Protein AF-0000000080754589 (afdb_homodimer)

Radius of gyration: 32.77 Å; Cα contacts (8 Å, |Δi|>4): 1888; chains: 2; bounding box: 73×110×69 Å

pLDDT: mean 90.34, std 12.97, range [34.0, 98.75]

Structure (mmCIF, N/CA/C/O backbone):
data_AF-0000000080754589-model_v1
#
loop_
_entity.id
_entity.type
_entity.pdbx_description
1 polymer 'PvdJ/PvdD/PvdP-like protein'
#
loop_
_atom_site.group_PDB
_atom_site.id
_atom_site.type_symbol
_atom_site.label_atom_id
_atom_site.label_alt_id
_atom_site.label_comp_id
_atom_site.label_asym_id
_atom_site.label_entity_id
_atom_site.label_seq_id
_atom_site.pdbx_PDB_ins_code
_atom_site.Cartn_x
_atom_site.Cartn_y
_atom_site.Cartn_z
_atom_site.occupancy
_atom_site.B_iso_or_equiv
_atom_site.auth_seq_id
_atom_site.auth_comp_id
_atom_site.auth_asym_id
_atom_site.auth_atom_id
_atom_site.pdbx_PDB_model_num
ATOM 1 N N . MET A 1 1 ? 16.547 -5.188 7.816 1 76.12 1 MET A N 1
ATOM 2 C CA . MET A 1 1 ? 15.188 -4.695 7.645 1 76.12 1 MET A CA 1
ATOM 3 C C . MET A 1 1 ? 15.188 -3.197 7.355 1 76.12 1 MET A C 1
ATOM 5 O O . MET A 1 1 ? 14.875 -2.781 6.234 1 76.12 1 MET A O 1
ATOM 9 N N . LEU A 1 2 ? 15.883 -2.344 8.211 1 80.56 2 LEU A N 1
ATOM 10 C CA . LEU A 1 2 ? 15.859 -0.906 7.969 1 80.56 2 LEU A CA 1
ATOM 11 C C . LEU A 1 2 ? 16.812 -0.53 6.836 1 80.56 2 LEU A C 1
ATOM 13 O O . LEU A 1 2 ? 16.5 0.333 6.016 1 80.56 2 LEU A O 1
ATOM 17 N N . GLN A 1 3 ? 17.906 -1.221 6.75 1 84.06 3 GLN A N 1
ATOM 18 C CA . GLN A 1 3 ? 18.891 -0.926 5.719 1 84.06 3 GLN A CA 1
ATOM 19 C C . GLN A 1 3 ? 18.312 -1.148 4.324 1 84.06 3 GLN A C 1
ATOM 21 O O . GLN A 1 3 ? 18.578 -0.37 3.406 1 84.06 3 GLN A O 1
ATOM 26 N N . ASP A 1 4 ? 17.562 -2.141 4.195 1 87.62 4 ASP A N 1
ATOM 27 C CA . ASP A 1 4 ? 16.922 -2.43 2.912 1 87.62 4 ASP A CA 1
ATOM 28 C C . ASP A 1 4 ? 15.891 -1.361 2.557 1 87.62 4 ASP A C 1
ATOM 30 O O . ASP A 1 4 ? 15.812 -0.923 1.408 1 87.62 4 ASP A O 1
ATOM 34 N N . ALA A 1 5 ? 15.203 -1.022 3.6 1 88.06 5 ALA A N 1
ATOM 35 C CA . ALA A 1 5 ? 14.18 0 3.395 1 88.06 5 ALA A CA 1
ATOM 36 C C . ALA A 1 5 ? 14.805 1.332 2.996 1 88.06 5 ALA A C 1
ATOM 38 O O . ALA A 1 5 ? 14.289 2.037 2.127 1 88.06 5 ALA A O 1
ATOM 39 N N . LEU A 1 6 ? 15.883 1.66 3.586 1 88.38 6 LEU A N 1
ATOM 40 C CA . LEU A 1 6 ? 16.547 2.924 3.279 1 88.38 6 LEU A CA 1
ATOM 41 C C . LEU A 1 6 ? 17.188 2.881 1.895 1 88.38 6 LEU A C 1
ATOM 43 O O . LEU A 1 6 ? 17.203 3.887 1.182 1 88.38 6 LEU A O 1
ATOM 47 N N . LEU A 1 7 ? 17.75 1.739 1.562 1 89.75 7 LEU A N 1
ATOM 48 C CA . LEU A 1 7 ? 18.25 1.581 0.203 1 89.75 7 LEU A CA 1
ATOM 49 C C . LEU A 1 7 ? 17.125 1.758 -0.816 1 89.75 7 LEU A C 1
ATOM 51 O O . LEU A 1 7 ? 17.312 2.43 -1.834 1 89.75 7 LEU A O 1
ATOM 55 N N . ALA A 1 8 ? 15.992 1.146 -0.504 1 92.75 8 ALA A N 1
ATOM 56 C CA . ALA A 1 8 ? 14.82 1.311 -1.359 1 92.75 8 ALA A CA 1
ATOM 57 C C . ALA A 1 8 ? 14.461 2.785 -1.523 1 92.75 8 ALA A C 1
ATOM 59 O O . ALA A 1 8 ? 14.219 3.25 -2.639 1 92.75 8 ALA A O 1
ATOM 60 N N . ASN A 1 9 ? 14.477 3.479 -0.405 1 92.62 9 ASN A N 1
ATOM 61 C CA . ASN A 1 9 ? 14.172 4.906 -0.407 1 92.62 9 ASN A CA 1
ATOM 62 C C . ASN A 1 9 ? 15.117 5.68 -1.319 1 92.62 9 ASN A C 1
ATOM 64 O O . ASN A 1 9 ? 14.719 6.66 -1.948 1 92.62 9 ASN A O 1
ATOM 68 N N . ARG A 1 10 ? 16.312 5.23 -1.487 1 92.25 10 ARG A N 1
ATOM 69 C CA . ARG A 1 10 ? 17.312 5.922 -2.293 1 92.25 10 ARG A CA 1
ATOM 70 C C . ARG A 1 10 ? 17.156 5.566 -3.77 1 92.25 10 ARG A C 1
ATOM 72 O O . ARG A 1 10 ? 17.594 6.328 -4.641 1 92.25 10 ARG A O 1
ATOM 79 N N . LEU A 1 11 ? 16.609 4.434 -4.066 1 95.25 11 LEU A N 1
ATOM 80 C CA . LEU A 1 11 ? 16.594 3.926 -5.434 1 95.25 11 LEU A CA 1
ATOM 81 C C . LEU A 1 11 ? 15.297 4.305 -6.145 1 95.25 11 LEU A C 1
ATOM 83 O O . LEU A 1 11 ? 15.289 4.508 -7.363 1 95.25 11 LEU A O 1
ATOM 87 N N . VAL A 1 12 ? 14.188 4.406 -5.418 1 97.12 12 VAL A N 1
ATOM 88 C CA . VAL A 1 12 ? 12.883 4.695 -6.016 1 97.12 12 VAL A CA 1
ATOM 89 C C . VAL A 1 12 ? 12.93 6.039 -6.738 1 97.12 12 VAL A C 1
ATOM 91 O O . VAL A 1 12 ? 13.406 7.031 -6.184 1 97.12 12 VAL A O 1
ATOM 94 N N . GLY A 1 13 ? 12.453 6.039 -8.008 1 97.5 13 GLY A N 1
ATOM 95 C CA . GLY A 1 13 ? 12.422 7.309 -8.719 1 97.5 13 GLY A CA 1
ATOM 96 C C . GLY A 1 13 ? 12.461 7.156 -10.227 1 97.5 13 GLY A C 1
ATOM 97 O O . GLY A 1 13 ? 12.312 6.047 -10.742 1 97.5 13 GLY A O 1
ATOM 98 N N . VAL A 1 14 ? 12.5 8.258 -10.883 1 98.44 14 VAL A N 1
ATOM 99 C CA . VAL A 1 14 ? 12.641 8.367 -12.336 1 98.44 14 VAL A CA 1
ATOM 100 C C . VAL A 1 14 ? 14.086 8.695 -12.688 1 98.44 14 VAL A C 1
ATOM 102 O O . VAL A 1 14 ? 14.641 9.695 -12.219 1 98.44 14 VAL A O 1
ATOM 105 N N . TRP A 1 15 ? 14.734 7.863 -13.461 1 98.12 15 TRP A N 1
ATOM 106 C CA . TRP A 1 15 ? 16.125 8.023 -13.852 1 98.12 15 TRP A CA 1
ATOM 107 C C . TRP A 1 15 ? 16.25 8.258 -15.359 1 98.12 15 TRP A C 1
ATOM 109 O O . TRP A 1 15 ? 15.789 7.445 -16.156 1 98.12 15 TRP A O 1
ATOM 119 N N . ASP A 1 16 ? 16.844 9.398 -15.773 1 98.44 16 ASP A N 1
ATOM 120 C CA . ASP A 1 16 ? 17.141 9.633 -17.188 1 98.44 16 ASP A CA 1
ATOM 121 C C . ASP A 1 16 ? 18.312 8.766 -17.656 1 98.44 16 ASP A C 1
ATOM 123 O O . ASP A 1 16 ? 19.438 8.93 -17.188 1 98.44 16 ASP A O 1
ATOM 127 N N . MET A 1 17 ? 18.047 7.871 -18.5 1 97.88 17 MET A N 1
ATOM 128 C CA . MET A 1 17 ? 19.047 6.891 -18.906 1 97.88 17 MET A CA 1
ATOM 129 C C . MET A 1 17 ? 19.625 7.25 -20.266 1 97.88 17 MET A C 1
ATOM 131 O O . MET A 1 17 ? 18.891 7.512 -21.219 1 97.88 17 MET A O 1
ATOM 135 N N . ARG A 1 18 ? 20.922 7.266 -20.359 1 97.69 18 ARG A N 1
ATOM 136 C CA . ARG A 1 18 ? 21.672 7.496 -21.594 1 97.69 18 ARG A CA 1
ATOM 137 C C . ARG A 1 18 ? 22.672 6.371 -21.859 1 97.69 18 ARG A C 1
ATOM 139 O O . ARG A 1 18 ? 23.375 5.934 -20.938 1 97.69 18 ARG A O 1
ATOM 146 N N . PHE A 1 19 ? 22.75 6 -23.078 1 97.38 19 PHE A N 1
ATOM 147 C CA . PHE A 1 19 ? 23.703 4.957 -23.438 1 97.38 19 PHE A CA 1
ATOM 148 C C . PHE A 1 19 ? 25.016 5.562 -23.906 1 97.38 19 PHE A C 1
ATOM 150 O O . PHE A 1 19 ? 25.031 6.547 -24.641 1 97.38 19 PHE A O 1
ATOM 157 N N . ILE A 1 20 ? 26.047 5.016 -23.422 1 97 20 ILE A N 1
ATOM 158 C CA . ILE A 1 20 ? 27.391 5.496 -23.703 1 97 20 ILE A CA 1
ATOM 159 C C . ILE A 1 20 ? 27.953 4.754 -24.922 1 97 20 ILE A C 1
ATOM 161 O O . ILE A 1 20 ? 28.609 5.355 -25.781 1 97 20 ILE A O 1
ATOM 165 N N . ALA A 1 21 ? 27.734 3.488 -24.938 1 96 21 ALA A N 1
ATOM 166 C CA . ALA A 1 21 ? 28.266 2.664 -26.016 1 96 21 ALA A CA 1
ATOM 167 C C . ALA A 1 21 ? 27.422 1.412 -26.219 1 96 21 ALA A C 1
ATOM 169 O O . ALA A 1 21 ? 26.766 0.937 -25.297 1 96 21 ALA A O 1
ATOM 170 N N . GLY A 1 22 ? 27.328 0.917 -27.484 1 95.31 22 GLY A N 1
ATOM 171 C CA . GLY A 1 22 ? 26.797 -0.403 -27.797 1 95.31 22 GLY A CA 1
ATOM 172 C C . GLY A 1 22 ? 25.297 -0.413 -28 1 95.31 22 GLY A C 1
ATOM 173 O O . GLY A 1 22 ? 24.703 -1.461 -28.281 1 95.31 22 GLY A O 1
ATOM 174 N N . ARG A 1 23 ? 24.641 0.65 -27.922 1 94.88 23 ARG A N 1
ATOM 175 C CA . ARG A 1 23 ? 23.188 0.719 -28 1 94.88 23 ARG A CA 1
ATOM 176 C C . ARG A 1 23 ? 22.688 0.16 -29.328 1 94.88 23 ARG A C 1
ATOM 178 O O . ARG A 1 23 ? 21.609 -0.441 -29.391 1 94.88 23 ARG A O 1
ATOM 185 N N . GLN A 1 24 ? 23.375 0.349 -30.359 1 94.25 24 GLN A N 1
ATOM 186 C CA . GLN A 1 24 ? 22.969 -0.02 -31.719 1 94.25 24 GLN A CA 1
ATOM 187 C C . GLN A 1 24 ? 22.812 -1.531 -31.859 1 94.25 24 GLN A C 1
ATOM 189 O O . GLN A 1 24 ? 22.094 -2.01 -32.719 1 94.25 24 GLN A O 1
ATOM 194 N N . ASP A 1 25 ? 23.438 -2.256 -30.984 1 94.25 25 ASP A N 1
ATOM 195 C CA . ASP A 1 25 ? 23.391 -3.713 -31.062 1 94.25 25 ASP A CA 1
ATOM 196 C C . ASP A 1 25 ? 22.141 -4.258 -30.406 1 94.25 25 ASP A C 1
ATOM 198 O O . ASP A 1 25 ? 21.875 -5.465 -30.438 1 94.25 25 ASP A O 1
ATOM 202 N N . PHE A 1 26 ? 21.312 -3.424 -29.797 1 94.88 26 PHE A N 1
ATOM 203 C CA . PHE A 1 26 ? 20.141 -3.867 -29.047 1 94.88 26 PHE A CA 1
ATOM 204 C C . PHE A 1 26 ? 18.875 -3.188 -29.547 1 94.88 26 PHE A C 1
ATOM 206 O O . PHE A 1 26 ? 18.312 -2.34 -28.859 1 94.88 26 PHE A O 1
ATOM 213 N N . PRO A 1 27 ? 18.328 -3.67 -30.641 1 92 27 PRO A N 1
ATOM 214 C CA . PRO A 1 27 ? 17.109 -3.076 -31.203 1 92 27 PRO A CA 1
ATOM 215 C C . PRO A 1 27 ? 15.898 -3.264 -30.297 1 92 27 PRO A C 1
ATOM 217 O O . PRO A 1 27 ? 14.883 -2.588 -30.484 1 92 27 PRO A O 1
ATOM 220 N N . GLU A 1 28 ? 15.969 -4.195 -29.297 1 91.56 28 GLU A N 1
ATOM 221 C CA . GLU A 1 28 ? 14.852 -4.445 -28.391 1 91.56 28 GLU A CA 1
ATOM 222 C C . GLU A 1 28 ? 14.695 -3.303 -27.391 1 91.56 28 GLU A C 1
ATOM 224 O O . GLU A 1 28 ? 13.656 -3.188 -26.734 1 91.56 28 GLU A O 1
ATOM 229 N N . ILE A 1 29 ? 15.758 -2.488 -27.203 1 95.06 29 ILE A N 1
ATOM 230 C CA . ILE A 1 29 ? 15.648 -1.324 -26.328 1 95.06 29 ILE A CA 1
ATOM 231 C C . ILE A 1 29 ? 14.797 -0.251 -27 1 95.06 29 ILE A C 1
ATOM 233 O O . ILE A 1 29 ? 15.055 0.118 -28.156 1 95.06 29 ILE A O 1
ATOM 237 N N . PRO A 1 30 ? 13.828 0.226 -26.297 1 95.19 30 PRO A N 1
ATOM 238 C CA . PRO A 1 30 ? 12.93 1.213 -26.906 1 95.19 30 PRO A CA 1
ATOM 239 C C . PRO A 1 30 ? 13.672 2.439 -27.438 1 95.19 30 PRO A C 1
ATOM 241 O O . PRO A 1 30 ? 14.75 2.771 -26.953 1 95.19 30 PRO A O 1
ATOM 244 N N . ALA A 1 31 ? 13.062 3.117 -28.359 1 93.5 31 ALA A N 1
ATOM 245 C CA . ALA A 1 31 ? 13.625 4.328 -28.953 1 93.5 31 ALA A CA 1
ATOM 246 C C . ALA A 1 31 ? 13.242 5.562 -28.141 1 93.5 31 ALA A C 1
ATOM 248 O O . ALA A 1 31 ? 12.375 5.488 -27.266 1 93.5 31 ALA A O 1
ATOM 249 N N . GLY A 1 32 ? 14.031 6.633 -28.359 1 94 32 GLY A N 1
ATOM 250 C CA . GLY A 1 32 ? 13.695 7.906 -27.75 1 94 32 GLY A CA 1
ATOM 251 C C . GLY A 1 32 ? 14.516 8.211 -26.516 1 94 32 GLY A C 1
ATOM 252 O O . GLY A 1 32 ? 15.516 7.531 -26.234 1 94 32 GLY A O 1
ATOM 253 N N . GLU A 1 33 ? 14.18 9.312 -25.844 1 96.31 33 GLU A N 1
ATOM 254 C CA . GLU A 1 33 ? 14.797 9.664 -24.562 1 96.31 33 GLU A CA 1
ATOM 255 C C . GLU A 1 33 ? 14.266 8.773 -23.438 1 96.31 33 GLU A C 1
ATOM 257 O O . GLU A 1 33 ? 13.141 8.961 -22.984 1 96.31 33 GLU A O 1
ATOM 262 N N . LEU A 1 34 ? 15.125 7.902 -23 1 97.94 34 LEU A N 1
ATOM 263 C CA . LEU A 1 34 ? 14.664 6.812 -22.156 1 97.94 34 LEU A CA 1
ATOM 264 C C . LEU A 1 34 ? 14.742 7.203 -20.672 1 97.94 34 LEU A C 1
ATOM 266 O O . LEU A 1 34 ? 15.664 7.906 -20.266 1 97.94 34 LEU A O 1
ATOM 270 N N . GLN A 1 35 ? 13.766 6.75 -19.984 1 98.56 35 GLN A N 1
ATOM 271 C CA . GLN A 1 35 ? 13.742 6.848 -18.531 1 98.56 35 GLN A CA 1
ATOM 272 C C . GLN A 1 35 ? 13.617 5.469 -17.891 1 98.56 35 GLN A C 1
ATOM 274 O O . GLN A 1 35 ? 12.836 4.633 -18.344 1 98.56 35 GLN A O 1
ATOM 279 N N . LEU A 1 36 ? 14.5 5.223 -16.969 1 98.44 36 LEU A N 1
ATOM 280 C CA . LEU A 1 36 ? 14.398 4.055 -16.094 1 98.44 36 LEU A CA 1
ATOM 281 C C . LEU A 1 36 ? 13.578 4.375 -14.844 1 98.44 36 LEU A C 1
ATOM 283 O O . LEU A 1 36 ? 13.977 5.207 -14.031 1 98.44 36 LEU A O 1
ATOM 287 N N . LEU A 1 37 ? 12.414 3.787 -14.75 1 98.69 37 LEU A N 1
ATOM 288 C CA . LEU A 1 37 ? 11.523 3.947 -13.602 1 98.69 37 LEU A CA 1
ATOM 289 C C . LEU A 1 37 ? 11.734 2.824 -12.594 1 98.69 37 LEU A C 1
ATOM 291 O O . LEU A 1 37 ? 11.633 1.645 -12.938 1 98.69 37 LEU A O 1
ATOM 295 N N . LEU A 1 38 ? 12.07 3.145 -11.367 1 98.25 38 LEU A N 1
ATOM 296 C CA . LEU A 1 38 ? 12.305 2.145 -10.336 1 98.25 38 LEU A CA 1
ATOM 297 C C . LEU A 1 38 ? 11.336 2.33 -9.172 1 98.25 38 LEU A C 1
ATOM 299 O O . LEU A 1 38 ? 11.258 3.412 -8.586 1 98.25 38 LEU A O 1
ATOM 303 N N . ASP A 1 39 ? 10.586 1.319 -8.852 1 98.06 39 ASP A N 1
ATOM 304 C CA . ASP A 1 39 ? 9.711 1.271 -7.684 1 98.06 39 ASP A CA 1
ATOM 305 C C . ASP A 1 39 ? 10.047 0.08 -6.789 1 98.06 39 ASP A C 1
ATOM 307 O O . ASP A 1 39 ? 10.477 -0.968 -7.277 1 98.06 39 ASP A O 1
ATOM 311 N N . ILE A 1 40 ? 9.945 0.288 -5.547 1 96.19 40 ILE A N 1
ATOM 312 C CA . ILE A 1 40 ? 10.242 -0.731 -4.547 1 96.19 40 ILE A CA 1
ATOM 313 C C . ILE A 1 40 ? 9.18 -0.703 -3.453 1 96.19 40 ILE A C 1
ATOM 315 O O . ILE A 1 40 ? 8.867 0.358 -2.908 1 96.19 40 ILE A O 1
ATOM 319 N N . GLY A 1 41 ? 8.539 -1.849 -3.213 1 91.31 41 GLY A N 1
ATOM 320 C CA . GLY A 1 41 ? 7.508 -1.946 -2.191 1 91.31 41 GLY A CA 1
ATOM 321 C C . GLY A 1 41 ? 8.062 -1.887 -0.779 1 91.31 41 GLY A C 1
ATOM 322 O O . GLY A 1 41 ? 9.266 -1.738 -0.584 1 91.31 41 GLY A O 1
ATOM 323 N N . PRO A 1 42 ? 7.055 -2.047 0.16 1 87.38 42 PRO A N 1
ATOM 324 C CA . PRO A 1 42 ? 7.496 -2.033 1.558 1 87.38 42 PRO A CA 1
ATOM 325 C C . PRO A 1 42 ? 8.477 -3.16 1.88 1 87.38 42 PRO A C 1
ATOM 327 O O . PRO A 1 42 ? 8.375 -4.25 1.313 1 87.38 42 PRO A O 1
ATOM 330 N N . GLY A 1 43 ? 9.477 -2.941 2.695 1 81.38 43 GLY A N 1
ATOM 331 C CA . GLY A 1 43 ? 10.453 -3.941 3.1 1 81.38 43 GLY A CA 1
ATOM 332 C C . GLY A 1 43 ? 11.727 -3.9 2.273 1 81.38 43 GLY A C 1
ATOM 333 O O . GLY A 1 43 ? 12.766 -4.383 2.713 1 81.38 43 GLY A O 1
ATOM 334 N N . GLY A 1 44 ? 11.523 -3.441 0.965 1 88.69 44 GLY A N 1
ATOM 335 C CA . GLY A 1 44 ? 12.703 -3.211 0.157 1 88.69 44 GLY A CA 1
ATOM 336 C C . GLY A 1 44 ? 13.367 -4.492 -0.317 1 88.69 44 GLY A C 1
ATOM 337 O O . GLY A 1 44 ? 14.594 -4.602 -0.327 1 88.69 44 GLY A O 1
ATOM 338 N N . ARG A 1 45 ? 12.586 -5.508 -0.734 1 90.12 45 ARG A N 1
ATOM 339 C CA . ARG A 1 45 ? 13.164 -6.805 -1.069 1 90.12 45 ARG A CA 1
ATOM 340 C C . ARG A 1 45 ? 13.266 -6.988 -2.58 1 90.12 45 ARG A C 1
ATOM 342 O O . ARG A 1 45 ? 14.062 -7.793 -3.062 1 90.12 45 ARG A O 1
ATOM 349 N N . ALA A 1 46 ? 12.414 -6.254 -3.266 1 94.69 46 ALA A N 1
ATOM 350 C CA . ALA A 1 46 ? 12.383 -6.457 -4.711 1 94.69 46 ALA A CA 1
ATOM 351 C C . ALA A 1 46 ? 12.117 -5.148 -5.445 1 94.69 46 ALA A C 1
ATOM 353 O O . ALA A 1 46 ? 11.383 -4.289 -4.949 1 94.69 46 ALA A O 1
ATOM 354 N N . LEU A 1 47 ? 12.727 -5.051 -6.559 1 95.94 47 LEU A N 1
ATOM 355 C CA . LEU A 1 47 ? 12.57 -3.896 -7.438 1 95.94 47 LEU A CA 1
ATOM 356 C C . LEU A 1 47 ? 11.664 -4.238 -8.617 1 95.94 47 LEU A C 1
ATOM 358 O O . LEU A 1 47 ? 11.773 -5.324 -9.195 1 95.94 47 LEU A O 1
ATOM 362 N N . ARG A 1 48 ? 10.711 -3.395 -8.875 1 96.88 48 ARG A N 1
ATOM 363 C CA . ARG A 1 48 ? 9.867 -3.412 -10.07 1 96.88 48 ARG A CA 1
ATOM 364 C C . ARG A 1 48 ? 9.945 -2.08 -10.812 1 96.88 48 ARG A C 1
ATOM 366 O O . ARG A 1 48 ? 9.977 -1.018 -10.188 1 96.88 48 ARG A O 1
ATOM 373 N N . GLY A 1 49 ? 10.078 -2.17 -12.102 1 97.88 49 GLY A N 1
ATOM 374 C CA . GLY A 1 49 ? 10.148 -0.925 -12.852 1 97.88 49 GLY A CA 1
ATOM 375 C C . GLY A 1 49 ? 9.938 -1.112 -14.344 1 97.88 49 GLY A C 1
ATOM 376 O O . GLY A 1 49 ? 9.414 -2.141 -14.781 1 97.88 49 GLY A O 1
ATOM 377 N N . TYR A 1 50 ? 10.312 -0.057 -15.055 1 98.19 50 TYR A N 1
ATOM 378 C CA . TYR A 1 50 ? 10.18 -0.034 -16.516 1 98.19 50 TYR A CA 1
ATOM 379 C C . TYR A 1 50 ? 11.273 0.814 -17.141 1 98.19 50 TYR A C 1
ATOM 381 O O . TYR A 1 50 ? 11.797 1.737 -16.516 1 98.19 50 TYR A O 1
ATOM 389 N N . LEU A 1 51 ? 11.664 0.469 -18.281 1 98.19 51 LEU A N 1
ATOM 390 C CA . LEU A 1 51 ? 12.492 1.296 -19.156 1 98.19 51 LEU A CA 1
ATOM 391 C C . LEU A 1 51 ? 11.742 1.682 -20.422 1 98.19 51 LEU A C 1
ATOM 393 O O . LEU A 1 51 ? 11.32 0.811 -21.188 1 98.19 51 LEU A O 1
ATOM 397 N N . GLY A 1 52 ? 11.477 2.951 -20.594 1 97.56 52 GLY A N 1
ATOM 398 C CA . GLY A 1 52 ? 10.766 3.432 -21.766 1 97.56 52 GLY A CA 1
ATOM 399 C C . GLY A 1 52 ? 10.82 4.941 -21.922 1 97.56 52 GLY A C 1
ATOM 400 O O . GLY A 1 52 ? 11.422 5.633 -21.094 1 97.56 52 GLY A O 1
ATOM 401 N N . ALA A 1 53 ? 10.258 5.418 -23 1 97.25 53 ALA A N 1
ATOM 402 C CA . ALA A 1 53 ? 10.188 6.852 -23.266 1 97.25 53 ALA A CA 1
ATOM 403 C C . ALA A 1 53 ? 8.805 7.398 -22.938 1 97.25 53 ALA A C 1
ATOM 405 O O . ALA A 1 53 ? 7.785 6.801 -23.297 1 97.25 53 ALA A O 1
ATOM 406 N N . PRO A 1 54 ? 8.766 8.516 -22.266 1 94.62 54 PRO A N 1
ATOM 407 C CA . PRO A 1 54 ? 7.457 9.125 -22 1 94.62 54 PRO A CA 1
ATOM 408 C C . PRO A 1 54 ? 6.672 9.383 -23.297 1 94.62 54 PRO A C 1
ATOM 410 O O . PRO A 1 54 ? 7.258 9.711 -24.328 1 94.62 54 PRO A O 1
ATOM 413 N N . PRO A 1 55 ? 5.223 9.25 -23.25 1 93.06 55 PRO A N 1
ATOM 414 C CA . PRO A 1 55 ? 4.34 8.914 -22.125 1 93.06 55 PRO A CA 1
ATOM 415 C C . PRO A 1 55 ? 4.172 7.41 -21.938 1 93.06 55 PRO A C 1
ATOM 417 O O . PRO A 1 55 ? 3.107 6.953 -21.516 1 93.06 55 PRO A O 1
ATOM 420 N N . TYR A 1 56 ? 5.207 6.605 -22.344 1 93.88 56 TYR A N 1
ATOM 421 C CA . TYR A 1 56 ? 5.324 5.172 -22.109 1 93.88 56 TYR A CA 1
ATOM 422 C C . TYR A 1 56 ? 4.227 4.402 -22.828 1 93.88 56 TYR A C 1
ATOM 424 O O . TYR A 1 56 ? 3.674 3.439 -22.297 1 93.88 56 TYR A O 1
ATOM 432 N N . ALA A 1 57 ? 3.768 4.922 -23.906 1 88.38 57 ALA A N 1
ATOM 433 C CA . ALA A 1 57 ? 2.709 4.305 -24.703 1 88.38 57 ALA A CA 1
ATOM 434 C C . ALA A 1 57 ? 3.289 3.312 -25.703 1 88.38 57 ALA A C 1
ATOM 436 O O . ALA A 1 57 ? 2.572 2.447 -26.219 1 88.38 57 ALA A O 1
ATOM 437 N N . GLY A 1 58 ? 4.582 3.414 -25.984 1 87.19 58 GLY A N 1
ATOM 438 C CA . GLY A 1 58 ? 5.223 2.543 -26.953 1 87.19 58 GLY A CA 1
ATOM 439 C C . GLY A 1 58 ? 5.867 1.321 -26.328 1 87.19 58 GLY A C 1
ATOM 440 O O . GLY A 1 58 ? 5.348 0.77 -25.359 1 87.19 58 GLY A O 1
ATOM 441 N N . ASP A 1 59 ? 6.914 0.916 -27 1 91.75 59 ASP A N 1
ATOM 442 C CA . ASP A 1 59 ? 7.676 -0.222 -26.5 1 91.75 59 ASP A CA 1
ATOM 443 C C . ASP A 1 59 ? 8.273 0.085 -25.125 1 91.75 59 ASP A C 1
ATOM 445 O O . ASP A 1 59 ? 8.75 1.195 -24.891 1 91.75 59 ASP A O 1
ATOM 449 N N . ILE A 1 60 ? 8.156 -0.835 -24.312 1 95.94 60 ILE A N 1
ATOM 450 C CA . ILE A 1 60 ? 8.633 -0.685 -22.938 1 95.94 60 ILE A CA 1
ATOM 451 C C . ILE A 1 60 ? 9.242 -2.002 -22.453 1 95.94 60 ILE A C 1
ATOM 453 O O . ILE A 1 60 ? 8.828 -3.078 -22.891 1 95.94 60 ILE A O 1
ATOM 457 N N . LEU A 1 61 ? 10.297 -1.898 -21.672 1 97.5 61 LEU A N 1
ATOM 458 C CA . LEU A 1 61 ? 10.859 -3.068 -21 1 97.5 61 LEU A CA 1
ATOM 459 C C . LEU A 1 61 ? 10.453 -3.107 -19.531 1 97.5 61 LEU A C 1
ATOM 461 O O . LEU A 1 61 ? 10.516 -2.088 -18.844 1 97.5 61 LEU A O 1
ATOM 465 N N . GLN A 1 62 ? 9.977 -4.23 -19.094 1 97.06 62 GLN A N 1
ATOM 466 C CA . GLN A 1 62 ? 9.773 -4.426 -17.672 1 97.06 62 GLN A CA 1
ATOM 467 C C . GLN A 1 62 ? 11.094 -4.688 -16.953 1 97.06 62 GLN A C 1
ATOM 469 O O . GLN A 1 62 ? 11.984 -5.332 -17.5 1 97.06 62 GLN A O 1
ATOM 474 N N . VAL A 1 63 ? 11.219 -4.152 -15.805 1 97.69 63 VAL A N 1
ATOM 475 C CA . VAL A 1 63 ? 12.461 -4.27 -15.055 1 97.69 63 VAL A CA 1
ATOM 476 C C . VAL A 1 63 ? 12.203 -4.957 -13.719 1 97.69 63 VAL A C 1
ATOM 478 O O . VAL A 1 63 ? 11.281 -4.574 -12.984 1 97.69 63 VAL A O 1
ATOM 481 N N . PHE A 1 64 ? 13 -5.996 -13.414 1 97.06 64 PHE A N 1
ATOM 482 C CA . PHE A 1 64 ? 12.906 -6.746 -12.164 1 97.06 64 PHE A CA 1
ATOM 483 C C . PHE A 1 64 ? 14.273 -6.852 -11.5 1 97.06 64 PHE A C 1
ATOM 485 O O . PHE A 1 64 ? 15.305 -6.879 -12.18 1 97.06 64 PHE A O 1
ATOM 492 N N . GLY A 1 65 ? 14.281 -6.879 -10.148 1 96 65 GLY A N 1
ATOM 493 C CA . GLY A 1 65 ? 15.539 -7.102 -9.461 1 96 65 GLY A CA 1
ATOM 494 C C . GLY A 1 65 ? 15.359 -7.461 -7.996 1 96 65 GLY A C 1
ATOM 495 O O . GLY A 1 65 ? 14.477 -6.922 -7.32 1 96 65 GLY A O 1
ATOM 496 N N . ARG A 1 66 ? 16.203 -8.312 -7.57 1 93 66 ARG A N 1
ATOM 497 C CA . ARG A 1 66 ? 16.297 -8.57 -6.137 1 93 66 ARG A CA 1
ATOM 498 C C . ARG A 1 66 ? 17.078 -7.469 -5.426 1 93 66 ARG A C 1
ATOM 500 O O . ARG A 1 66 ? 18.094 -6.992 -5.945 1 93 66 ARG A O 1
ATOM 507 N N . LEU A 1 67 ? 16.547 -7.125 -4.301 1 90.56 67 LEU A N 1
ATOM 508 C CA . LEU A 1 67 ? 17.234 -6.09 -3.543 1 90.56 67 LEU A CA 1
ATOM 509 C C . LEU A 1 67 ? 17.672 -6.613 -2.176 1 90.56 67 LEU A C 1
ATOM 511 O O . LEU A 1 67 ? 16.891 -7.281 -1.49 1 90.56 67 LEU A O 1
ATOM 515 N N . SER A 1 68 ? 18.953 -6.434 -1.912 1 84.06 68 SER A N 1
ATOM 516 C CA . SER A 1 68 ? 19.516 -6.719 -0.598 1 84.06 68 SER A CA 1
ATOM 517 C C . SER A 1 68 ? 20.531 -5.656 -0.189 1 84.06 68 SER A C 1
ATOM 519 O O . SER A 1 68 ? 21.422 -5.316 -0.965 1 84.06 68 SER A O 1
ATOM 521 N N . GLY A 1 69 ? 20.391 -5.195 0.986 1 77.81 69 GLY A N 1
ATOM 522 C CA . GLY A 1 69 ? 21.312 -4.195 1.501 1 77.81 69 GLY A CA 1
ATOM 523 C C . GLY A 1 69 ? 22.75 -4.656 1.497 1 77.81 69 GLY A C 1
ATOM 524 O O . GLY A 1 69 ? 23.672 -3.846 1.345 1 77.81 69 GLY A O 1
ATOM 525 N N . ASP A 1 70 ? 22.953 -5.934 1.543 1 79.75 70 ASP A N 1
ATOM 526 C CA . ASP A 1 70 ? 24.297 -6.496 1.609 1 79.75 70 ASP A CA 1
ATOM 527 C C . ASP A 1 70 ? 24.984 -6.43 0.25 1 79.75 70 ASP A C 1
ATOM 529 O O . ASP A 1 70 ? 26.219 -6.492 0.17 1 79.75 70 ASP A O 1
ATOM 533 N N . LYS A 1 71 ? 24.25 -6.184 -0.721 1 79.94 71 LYS A N 1
ATOM 534 C CA . LYS A 1 71 ? 24.812 -6.18 -2.064 1 79.94 71 LYS A CA 1
ATOM 535 C C . LYS A 1 71 ? 25.016 -4.754 -2.572 1 79.94 71 LYS A C 1
ATOM 537 O O . LYS A 1 71 ? 25.547 -4.543 -3.664 1 79.94 71 LYS A O 1
ATOM 542 N N . ALA A 1 72 ? 24.531 -3.842 -1.792 1 80.31 72 ALA A N 1
ATOM 543 C CA . ALA A 1 72 ? 24.797 -2.463 -2.195 1 80.31 72 ALA A CA 1
ATOM 544 C C . ALA A 1 72 ? 26.297 -2.191 -2.275 1 80.31 72 ALA A C 1
ATOM 546 O O . ALA A 1 72 ? 27.062 -2.695 -1.458 1 80.31 72 ALA A O 1
ATOM 547 N N . PRO A 1 73 ? 26.672 -1.512 -3.338 1 87.5 73 PRO A N 1
ATOM 548 C CA . PRO A 1 73 ? 25.922 -0.632 -4.242 1 87.5 73 PRO A CA 1
ATOM 549 C C . PRO A 1 73 ? 25.562 -1.314 -5.559 1 87.5 73 PRO A C 1
ATOM 551 O O . PRO A 1 73 ? 25.125 -0.648 -6.504 1 87.5 73 PRO A O 1
ATOM 554 N N . PHE A 1 74 ? 25.844 -2.637 -5.598 1 90.81 74 PHE A N 1
ATOM 555 C CA . PHE A 1 74 ? 25.641 -3.357 -6.848 1 90.81 74 PHE A CA 1
ATOM 556 C C . PHE A 1 74 ? 24.172 -3.73 -7.027 1 90.81 74 PHE A C 1
ATOM 558 O O . PHE A 1 74 ? 23.516 -4.152 -6.074 1 90.81 74 PHE A O 1
ATOM 565 N N . LEU A 1 75 ? 23.672 -3.527 -8.273 1 93 75 LEU A N 1
ATOM 566 C CA . LEU A 1 75 ? 22.312 -3.893 -8.648 1 93 75 LEU A CA 1
ATOM 567 C C . LEU A 1 75 ? 22.312 -4.832 -9.852 1 93 75 LEU A C 1
ATOM 569 O O . LEU A 1 75 ? 23.047 -4.598 -10.828 1 93 75 LEU A O 1
ATOM 573 N N . ASN A 1 76 ? 21.672 -5.898 -9.727 1 93.5 76 ASN A N 1
ATOM 574 C CA . ASN A 1 76 ? 21.422 -6.805 -10.844 1 93.5 76 ASN A CA 1
ATOM 575 C C . ASN A 1 76 ? 19.953 -6.773 -11.273 1 93.5 76 ASN A C 1
ATOM 577 O O . ASN A 1 76 ? 19.078 -7.176 -10.508 1 93.5 76 ASN A O 1
ATOM 581 N N . LEU A 1 77 ? 19.734 -6.34 -12.5 1 95.56 77 LEU A N 1
ATOM 582 C CA . LEU A 1 77 ? 18.359 -6.176 -13 1 95.56 77 LEU A CA 1
ATOM 583 C C . LEU A 1 77 ? 18.125 -7.051 -14.227 1 95.56 77 LEU A C 1
ATOM 585 O O . LEU A 1 77 ? 19.062 -7.344 -14.977 1 95.56 77 LEU A O 1
ATOM 589 N N . ARG A 1 78 ? 16.938 -7.477 -14.336 1 96 78 ARG A N 1
ATOM 590 C CA . ARG A 1 78 ? 16.469 -8.148 -15.539 1 96 78 ARG A CA 1
ATOM 591 C C . ARG A 1 78 ? 15.43 -7.309 -16.266 1 96 78 ARG A C 1
ATOM 593 O O . ARG A 1 78 ? 14.5 -6.789 -15.641 1 96 78 ARG A O 1
ATOM 600 N N . MET A 1 79 ? 15.625 -7.137 -17.547 1 96.62 79 MET A N 1
ATOM 601 C CA . MET A 1 79 ? 14.688 -6.367 -18.375 1 96.62 79 MET A CA 1
ATOM 602 C C . MET A 1 79 ? 14 -7.266 -19.391 1 96.62 79 MET A C 1
ATOM 604 O O . MET A 1 79 ? 14.664 -8.047 -20.078 1 96.62 79 MET A O 1
ATOM 608 N N . LEU A 1 80 ? 12.695 -7.145 -19.406 1 95.31 80 LEU A N 1
ATOM 609 C CA . LEU A 1 80 ? 11.906 -8.031 -20.25 1 95.31 80 LEU A CA 1
ATOM 610 C C . LEU A 1 80 ? 11.031 -7.238 -21.203 1 95.31 80 LEU A C 1
ATOM 612 O O . LEU A 1 80 ? 10.336 -6.301 -20.781 1 95.31 80 LEU A O 1
ATOM 616 N N . ASP A 1 81 ? 11.086 -7.586 -22.469 1 91.56 81 ASP A N 1
ATOM 617 C CA . ASP A 1 81 ? 10.18 -6.949 -23.422 1 91.56 81 ASP A CA 1
ATOM 618 C C . ASP A 1 81 ? 8.883 -7.746 -23.562 1 91.56 81 ASP A C 1
ATOM 620 O O . ASP A 1 81 ? 8.648 -8.695 -22.812 1 91.56 81 ASP A O 1
ATOM 624 N N . ASN A 1 82 ? 8.023 -7.355 -24.453 1 83.75 82 ASN A N 1
ATOM 625 C CA . ASN A 1 82 ? 6.711 -7.973 -24.609 1 83.75 82 ASN A CA 1
ATOM 626 C C . ASN A 1 82 ? 6.793 -9.25 -25.438 1 83.75 82 ASN A C 1
ATOM 628 O O . ASN A 1 82 ? 5.82 -10 -25.531 1 83.75 82 ASN A O 1
ATOM 632 N N . GLN A 1 83 ? 7.957 -9.484 -25.969 1 82.06 83 GLN A N 1
ATOM 633 C CA . GLN A 1 83 ? 8.117 -10.656 -26.812 1 82.06 83 GLN A CA 1
ATOM 634 C C . GLN A 1 83 ? 8.875 -11.766 -26.094 1 82.06 83 GLN A C 1
ATOM 636 O O . GLN A 1 83 ? 9.195 -12.797 -26.688 1 82.06 83 GLN A O 1
ATOM 641 N N . GLY A 1 84 ? 9.172 -11.539 -24.922 1 80.31 84 GLY A N 1
ATOM 642 C CA . GLY A 1 84 ? 9.82 -12.57 -24.125 1 80.31 84 GLY A CA 1
ATOM 643 C C . GLY A 1 84 ? 11.336 -12.477 -24.141 1 80.31 84 GLY A C 1
ATOM 644 O O . GLY A 1 84 ? 12.023 -13.305 -23.547 1 80.31 84 GLY A O 1
ATOM 645 N N . ARG A 1 85 ? 11.953 -11.531 -24.953 1 86.81 85 ARG A N 1
ATOM 646 C CA . ARG A 1 85 ? 13.391 -11.312 -24.922 1 86.81 85 ARG A CA 1
ATOM 647 C C . ARG A 1 85 ? 13.812 -10.602 -23.641 1 86.81 85 ARG A C 1
ATOM 649 O O . ARG A 1 85 ? 13.102 -9.719 -23.141 1 86.81 85 ARG A O 1
ATOM 656 N N . SER A 1 86 ? 14.977 -11.062 -23.156 1 93.81 86 SER A N 1
ATOM 657 C CA . SER A 1 86 ? 15.391 -10.555 -21.844 1 93.81 86 SER A CA 1
ATOM 658 C C . SER A 1 86 ? 16.828 -10.055 -21.891 1 93.81 86 SER A C 1
ATOM 660 O O . SER A 1 86 ? 17.672 -10.609 -22.609 1 93.81 86 SER A O 1
ATOM 662 N N . LEU A 1 87 ? 17.047 -8.977 -21.188 1 95.38 87 LEU A N 1
ATOM 663 C CA . LEU A 1 87 ? 18.359 -8.391 -21 1 95.38 87 LEU A CA 1
ATOM 664 C C . LEU A 1 87 ? 18.766 -8.43 -19.531 1 95.38 87 LEU A C 1
ATOM 666 O O . LEU A 1 87 ? 17.922 -8.25 -18.641 1 95.38 87 LEU A O 1
ATOM 670 N N . GLU A 1 88 ? 20.016 -8.68 -19.328 1 94.25 88 GLU A N 1
ATOM 671 C CA . GLU A 1 88 ? 20.594 -8.57 -18 1 94.25 88 GLU A CA 1
ATOM 672 C C . GLU A 1 88 ? 21.344 -7.254 -17.812 1 94.25 88 GLU A C 1
ATOM 674 O O . GLU A 1 88 ? 22.109 -6.852 -18.688 1 94.25 88 GLU A O 1
ATOM 679 N N . CYS A 1 89 ? 21.031 -6.68 -16.734 1 94.88 89 CYS A N 1
ATOM 680 C CA . CYS A 1 89 ? 21.625 -5.379 -16.469 1 94.88 89 CYS A CA 1
ATOM 681 C C . CYS A 1 89 ? 22.359 -5.375 -15.125 1 94.88 89 CYS A C 1
ATOM 683 O O . CYS A 1 89 ? 21.75 -5.668 -14.086 1 94.88 89 CYS A O 1
ATOM 685 N N . ARG A 1 90 ? 23.625 -5.102 -15.156 1 93.75 90 ARG A N 1
ATOM 686 C CA . ARG A 1 90 ? 24.422 -4.879 -13.953 1 93.75 90 ARG A CA 1
ATOM 687 C C . ARG A 1 90 ? 24.734 -3.398 -13.773 1 93.75 90 ARG A C 1
ATOM 689 O O . ARG A 1 90 ? 25.25 -2.758 -14.695 1 93.75 90 ARG A O 1
ATOM 696 N N . ALA A 1 91 ? 24.359 -2.932 -12.641 1 95.25 91 ALA A N 1
ATOM 697 C CA . ALA A 1 91 ? 24.562 -1.504 -12.406 1 95.25 91 ALA A CA 1
ATOM 698 C C . ALA A 1 91 ? 25.156 -1.249 -11.023 1 95.25 91 ALA A C 1
ATOM 700 O O . ALA A 1 91 ? 25.094 -2.117 -10.148 1 95.25 91 ALA A O 1
ATOM 701 N N . ILE A 1 92 ? 25.797 -0.148 -10.875 1 95 92 ILE A N 1
ATOM 702 C CA . ILE A 1 92 ? 26.328 0.314 -9.602 1 95 92 ILE A CA 1
ATOM 703 C C . ILE A 1 92 ? 25.703 1.653 -9.227 1 95 92 ILE A C 1
ATOM 705 O O . ILE A 1 92 ? 25.656 2.574 -10.047 1 95 92 ILE A O 1
ATOM 709 N N . PHE A 1 93 ? 25.125 1.686 -8.102 1 92.19 93 PHE A N 1
ATOM 710 C CA . PHE A 1 93 ? 24.625 2.932 -7.523 1 92.19 93 PHE A CA 1
ATOM 711 C C . PHE A 1 93 ? 25.781 3.77 -6.98 1 92.19 93 PHE A C 1
ATOM 713 O O . PHE A 1 93 ? 26.359 3.434 -5.949 1 92.19 93 PHE A O 1
ATOM 720 N N . ASP A 1 94 ? 26.094 4.832 -7.688 1 81.88 94 ASP A N 1
ATOM 721 C CA . ASP A 1 94 ? 27.297 5.605 -7.422 1 81.88 94 ASP A CA 1
ATOM 722 C C . ASP A 1 94 ? 27.094 6.555 -6.242 1 81.88 94 ASP A C 1
ATOM 724 O O . ASP A 1 94 ? 26.062 7.215 -6.141 1 81.88 94 ASP A O 1
ATOM 728 N N . GLU A 1 95 ? 28.016 6.539 -5.352 1 72.25 95 GLU A N 1
ATOM 729 C CA . GLU A 1 95 ? 27.953 7.414 -4.184 1 72.25 95 GLU A CA 1
ATOM 730 C C . GLU A 1 95 ? 28.734 8.711 -4.414 1 72.25 95 GLU A C 1
ATOM 732 O O . GLU A 1 95 ? 29.125 9.375 -3.461 1 72.25 95 GLU A O 1
ATOM 737 N N . ILE A 1 96 ? 28.875 9.039 -5.664 1 74.25 96 ILE A N 1
ATOM 738 C CA . ILE A 1 96 ? 29.719 10.188 -5.988 1 74.25 96 ILE A CA 1
ATOM 739 C C . ILE A 1 96 ? 29.031 11.469 -5.551 1 74.25 96 ILE A C 1
ATOM 741 O O . ILE A 1 96 ? 29.688 12.484 -5.297 1 74.25 96 ILE A O 1
ATOM 745 N N . TRP A 1 97 ? 27.812 11.422 -5.434 1 78.88 97 TRP A N 1
ATOM 746 C CA . TRP A 1 97 ? 27.047 12.617 -5.113 1 78.88 97 TRP A CA 1
ATOM 747 C C . TRP A 1 97 ? 27.094 12.914 -3.617 1 78.88 97 TRP A C 1
ATOM 749 O O . TRP A 1 97 ? 26.781 14.031 -3.186 1 78.88 97 TRP A O 1
ATOM 759 N N . GLY A 1 98 ? 27.422 11.953 -2.85 1 79.31 98 GLY A N 1
ATOM 760 C CA . GLY A 1 98 ? 27.531 12.148 -1.413 1 79.31 98 GLY A CA 1
ATOM 761 C C . GLY A 1 98 ? 26.281 12.711 -0.775 1 79.31 98 GLY A C 1
ATOM 762 O O . GLY A 1 98 ? 25.188 12.188 -0.984 1 79.31 98 GLY A O 1
ATOM 763 N N . ALA A 1 99 ? 26.469 13.805 -0.152 1 79.44 99 ALA A N 1
ATOM 764 C CA . ALA A 1 99 ? 25.391 14.43 0.598 1 79.44 99 ALA A CA 1
ATOM 765 C C . ALA A 1 99 ? 24.312 14.977 -0.341 1 79.44 99 ALA A C 1
ATOM 767 O O . ALA A 1 99 ? 23.141 15.062 0.03 1 79.44 99 ALA A O 1
ATOM 768 N N . TRP A 1 100 ? 24.672 15.234 -1.55 1 83.88 100 TRP A N 1
ATOM 769 C CA . TRP A 1 100 ? 23.766 15.859 -2.496 1 83.88 100 TRP A CA 1
ATOM 770 C C . TRP A 1 100 ? 22.688 14.883 -2.939 1 83.88 100 TRP A C 1
ATOM 772 O O . TRP A 1 100 ? 21.641 15.289 -3.467 1 83.88 100 TRP A O 1
ATOM 782 N N . SER A 1 101 ? 22.922 13.625 -2.725 1 87.94 101 SER A N 1
ATOM 783 C CA . SER A 1 101 ? 21.984 12.609 -3.166 1 87.94 101 SER A CA 1
ATOM 784 C C . SER A 1 101 ? 20.906 12.352 -2.107 1 87.94 101 SER A C 1
ATOM 786 O O . SER A 1 101 ? 19.875 11.75 -2.398 1 87.94 101 SER A O 1
ATOM 788 N N . THR A 1 102 ? 21.172 12.867 -0.988 1 85.94 102 THR A N 1
ATOM 789 C CA . THR A 1 102 ? 20.297 12.547 0.129 1 85.94 102 THR A CA 1
ATOM 790 C C . THR A 1 102 ? 18.938 13.234 -0.032 1 85.94 102 THR A C 1
ATOM 792 O O . THR A 1 102 ? 18.859 14.305 -0.643 1 85.94 102 THR A O 1
ATOM 795 N N . GLY A 1 103 ? 17.875 12.57 0.365 1 91.12 103 GLY A N 1
ATOM 796 C CA . GLY A 1 103 ? 16.547 13.156 0.38 1 91.12 103 GLY A CA 1
ATOM 797 C C . GLY A 1 103 ? 15.977 13.391 -1.008 1 91.12 103 GLY A C 1
ATOM 798 O O . GLY A 1 103 ? 15.297 14.391 -1.247 1 91.12 103 GLY A O 1
ATOM 799 N N . GLY A 1 104 ? 16.422 12.602 -1.974 1 91.31 104 GLY A N 1
ATOM 800 C CA . GLY A 1 104 ? 15.844 12.688 -3.303 1 91.31 104 GLY A CA 1
ATOM 801 C C . GLY A 1 104 ? 16.656 13.555 -4.254 1 91.31 104 GLY A C 1
ATOM 802 O O . GLY A 1 104 ? 16.125 14.031 -5.262 1 91.31 104 GLY A O 1
ATOM 803 N N . GLY A 1 105 ? 17.844 13.859 -3.939 1 92 105 GLY A N 1
ATOM 804 C CA . GLY A 1 105 ? 18.719 14.578 -4.855 1 92 105 GLY A CA 1
ATOM 805 C C . GLY A 1 105 ? 19.172 13.727 -6.031 1 92 105 GLY A C 1
ATOM 806 O O . GLY A 1 105 ? 18.719 12.594 -6.195 1 92 105 GLY A O 1
ATOM 807 N N . LYS A 1 106 ? 20.031 14.305 -6.82 1 92.75 106 LYS A N 1
ATOM 808 C CA . LYS A 1 106 ? 20.562 13.586 -7.977 1 92.75 106 LYS A CA 1
ATOM 809 C C . LYS A 1 106 ? 21.391 12.383 -7.543 1 92.75 106 LYS A C 1
ATOM 811 O O . LYS A 1 106 ? 21.984 12.391 -6.465 1 92.75 106 LYS A O 1
ATOM 816 N N . ALA A 1 107 ? 21.344 11.406 -8.289 1 94.38 107 ALA A N 1
ATOM 817 C CA . ALA A 1 107 ? 22.141 10.188 -8.133 1 94.38 107 ALA A CA 1
ATOM 818 C C . ALA A 1 107 ? 22.391 9.523 -9.484 1 94.38 107 ALA A C 1
ATOM 820 O O . ALA A 1 107 ? 21.766 9.875 -10.484 1 94.38 107 ALA A O 1
ATOM 821 N N . THR A 1 108 ? 23.359 8.695 -9.484 1 95.69 108 THR A N 1
ATOM 822 C CA . THR A 1 108 ? 23.734 8.094 -10.758 1 95.69 108 THR A CA 1
ATOM 823 C C . THR A 1 108 ? 23.812 6.574 -10.633 1 95.69 108 THR A C 1
ATOM 825 O O . THR A 1 108 ? 24.312 6.055 -9.633 1 95.69 108 THR A O 1
ATOM 828 N N . LEU A 1 109 ? 23.297 5.91 -11.609 1 96 109 LEU A N 1
ATOM 829 C CA . LEU A 1 109 ? 23.516 4.492 -11.859 1 96 109 LEU A CA 1
ATOM 830 C C . LEU A 1 109 ? 24.344 4.293 -13.125 1 96 109 LEU A C 1
ATOM 832 O O . LEU A 1 109 ? 24.047 4.867 -14.172 1 96 109 LEU A O 1
ATOM 836 N N . SER A 1 110 ? 25.438 3.627 -12.992 1 96.31 110 SER A N 1
ATOM 837 C CA . SER A 1 110 ? 26.25 3.242 -14.141 1 96.31 110 SER A CA 1
ATOM 838 C C . SER A 1 110 ? 26.266 1.728 -14.312 1 96.31 110 SER A C 1
ATOM 840 O O . SER A 1 110 ? 26.406 0.987 -13.336 1 96.31 110 SER A O 1
ATOM 842 N N . GLY A 1 111 ? 26.078 1.327 -15.523 1 95.38 111 GLY A N 1
ATOM 843 C CA . GLY A 1 111 ? 26.016 -0.119 -15.672 1 95.38 111 GLY A CA 1
ATOM 844 C C . GLY A 1 111 ? 26.172 -0.583 -17.109 1 95.38 111 GLY A C 1
ATOM 845 O O . GLY A 1 111 ? 26.578 0.188 -17.969 1 95.38 111 GLY A O 1
ATOM 846 N N . ARG A 1 112 ? 26 -1.813 -17.297 1 95.12 112 ARG A N 1
ATOM 847 C CA . ARG A 1 112 ? 26.078 -2.492 -18.578 1 95.12 112 ARG A CA 1
ATOM 848 C C . ARG A 1 112 ? 24.938 -3.494 -18.734 1 95.12 112 ARG A C 1
ATOM 850 O O . ARG A 1 112 ? 24.406 -4.008 -17.75 1 95.12 112 ARG A O 1
ATOM 857 N N . LEU A 1 113 ? 24.578 -3.695 -20.016 1 94.31 113 LEU A N 1
ATOM 858 C CA . LEU A 1 113 ? 23.547 -4.68 -20.297 1 94.31 113 LEU A CA 1
ATOM 859 C C . LEU A 1 113 ? 23.984 -5.641 -21.391 1 94.31 113 LEU A C 1
ATOM 861 O O . LEU A 1 113 ? 24.781 -5.277 -22.266 1 94.31 113 LEU A O 1
ATOM 865 N N . HIS A 1 114 ? 23.578 -6.785 -21.375 1 94.38 114 HIS A N 1
ATOM 866 C CA . HIS A 1 114 ? 23.75 -7.805 -22.406 1 94.38 114 HIS A CA 1
ATOM 867 C C . HIS A 1 114 ? 22.547 -8.734 -22.484 1 94.38 114 HIS A C 1
ATOM 869 O O . HIS A 1 114 ? 21.688 -8.719 -21.594 1 94.38 114 HIS A O 1
ATOM 875 N N . ARG A 1 115 ? 22.484 -9.461 -23.547 1 94.12 115 ARG A N 1
ATOM 876 C CA . ARG A 1 115 ? 21.375 -10.375 -23.719 1 94.12 115 ARG A CA 1
ATOM 877 C C . ARG A 1 115 ? 21.484 -11.562 -22.766 1 94.12 115 ARG A C 1
ATOM 879 O O . ARG A 1 115 ? 22.578 -12.086 -22.562 1 94.12 115 ARG A O 1
ATOM 886 N N . SER A 1 116 ? 20.359 -11.945 -22.25 1 92 116 SER A N 1
ATOM 887 C CA . SER A 1 116 ? 20.328 -13.109 -21.359 1 92 116 SER A CA 1
ATOM 888 C C . SER A 1 116 ? 20.75 -14.367 -22.109 1 92 116 SER A C 1
ATOM 890 O O . SER A 1 116 ? 20.406 -14.547 -23.281 1 92 116 SER A O 1
ATOM 892 N N . GLY A 1 117 ? 21.438 -15.25 -21.406 1 90.25 117 GLY A N 1
ATOM 893 C CA . GLY A 1 117 ? 21.797 -16.547 -21.984 1 90.25 117 GLY A CA 1
ATOM 894 C C . GLY A 1 117 ? 23.141 -16.516 -22.672 1 90.25 117 GLY A C 1
ATOM 895 O O . GLY A 1 117 ? 23.625 -17.562 -23.141 1 90.25 117 GLY A O 1
ATOM 896 N N . VAL A 1 118 ? 23.609 -15.328 -22.781 1 86.69 118 VAL A N 1
ATOM 897 C CA . VAL A 1 118 ? 24.906 -15.219 -23.453 1 86.69 118 VAL A CA 1
ATOM 898 C C . VAL A 1 118 ? 26.031 -15.18 -22.422 1 86.69 118 VAL A C 1
ATOM 900 O O . VAL A 1 118 ? 25.922 -14.492 -21.406 1 86.69 118 VAL A O 1
ATOM 903 N N . GLN A 1 119 ? 27.031 -16.016 -22.656 1 79.5 119 GLN A N 1
ATOM 904 C CA . GLN A 1 119 ? 28.156 -16.078 -21.734 1 79.5 119 GLN A CA 1
ATOM 905 C C . GLN A 1 119 ? 28.906 -14.75 -21.703 1 79.5 119 GLN A C 1
ATOM 907 O O . GLN A 1 119 ? 29.141 -14.141 -22.75 1 79.5 119 GLN A O 1
ATOM 912 N N . ALA A 1 120 ? 29.188 -14.445 -20.328 1 64.75 120 ALA A N 1
ATOM 913 C CA . ALA A 1 120 ? 29.984 -13.234 -20.172 1 64.75 120 ALA A CA 1
ATOM 914 C C . ALA A 1 120 ? 31.391 -13.43 -20.734 1 64.75 120 ALA A C 1
ATOM 916 O O . ALA A 1 120 ? 32 -14.484 -20.547 1 64.75 120 ALA A O 1
ATOM 917 N N . GLY A 1 121 ? 31.844 -12.719 -21.812 1 64.5 121 GLY A N 1
ATOM 918 C CA . GLY A 1 121 ? 33.188 -12.789 -22.359 1 64.5 121 GLY A CA 1
ATOM 919 C C . GLY A 1 121 ? 33.469 -11.703 -23.391 1 64.5 121 GLY A C 1
ATOM 920 O O . GLY A 1 121 ? 32.656 -10.828 -23.609 1 64.5 121 GLY A O 1
ATOM 921 N N . LEU A 1 122 ? 34.625 -11.742 -23.875 1 60 122 LEU A N 1
ATOM 922 C CA . LEU A 1 122 ? 35.156 -10.703 -24.734 1 60 122 LEU A CA 1
ATOM 923 C C . LEU A 1 122 ? 34.344 -10.555 -26 1 60 122 LEU A C 1
ATOM 925 O O . LEU A 1 122 ? 34.219 -9.453 -26.562 1 60 122 LEU A O 1
ATOM 929 N N . SER A 1 123 ? 33.5 -11.531 -26.375 1 69.38 123 SER A N 1
ATOM 930 C CA . SER A 1 123 ? 32.781 -11.398 -27.641 1 69.38 123 SER A CA 1
ATOM 931 C C . SER A 1 123 ? 31.312 -11.086 -27.422 1 69.38 123 SER A C 1
ATOM 933 O O . SER A 1 123 ? 30.562 -10.875 -28.375 1 69.38 123 SER A O 1
ATOM 935 N N . THR A 1 124 ? 30.938 -10.844 -26.172 1 83.88 124 THR A N 1
ATOM 936 C CA . THR A 1 124 ? 29.531 -10.578 -25.891 1 83.88 124 THR A CA 1
ATOM 937 C C . THR A 1 124 ? 29.188 -9.117 -26.172 1 83.88 124 THR A C 1
ATOM 939 O O . THR A 1 124 ? 29.969 -8.219 -25.844 1 83.88 124 THR A O 1
ATOM 942 N N . GLN A 1 125 ? 28.203 -8.93 -27.047 1 89.19 125 GLN A N 1
ATOM 943 C CA . GLN A 1 125 ? 27.688 -7.578 -27.266 1 89.19 125 GLN A CA 1
ATOM 944 C C . GLN A 1 125 ? 27.156 -6.984 -25.953 1 89.19 125 GLN A C 1
ATOM 946 O O . GLN A 1 125 ? 26.375 -7.633 -25.25 1 89.19 125 GLN A O 1
ATOM 951 N N . GLU A 1 126 ? 27.672 -5.875 -25.641 1 92.88 126 GLU A N 1
ATOM 952 C CA . GLU A 1 126 ? 27.25 -5.176 -24.438 1 92.88 126 GLU A CA 1
ATOM 953 C C . GLU A 1 126 ? 26.953 -3.707 -24.734 1 92.88 126 GLU A C 1
ATOM 955 O O . GLU A 1 126 ? 27.484 -3.133 -25.672 1 92.88 126 GLU A O 1
ATOM 960 N N . ALA A 1 127 ? 26.016 -3.207 -24.016 1 95.5 127 ALA A N 1
ATOM 961 C CA . ALA A 1 127 ? 25.766 -1.768 -24.031 1 95.5 127 ALA A CA 1
ATOM 962 C C . ALA A 1 127 ? 26.016 -1.155 -22.656 1 95.5 127 ALA A C 1
ATOM 964 O O . ALA A 1 127 ? 25.656 -1.742 -21.625 1 95.5 127 ALA A O 1
ATOM 965 N N . SER A 1 128 ? 26.719 -0.097 -22.625 1 97.06 128 SER A N 1
ATOM 966 C CA . SER A 1 128 ? 26.969 0.625 -21.391 1 97.06 128 SER A CA 1
ATOM 967 C C . SER A 1 128 ? 26.078 1.855 -21.281 1 97.06 128 SER A C 1
ATOM 969 O O . SER A 1 128 ? 25.719 2.459 -22.281 1 97.06 128 SER A O 1
ATOM 971 N N . PHE A 1 129 ? 25.703 2.174 -20.031 1 97.38 129 PHE A N 1
ATOM 972 C CA . PHE A 1 129 ? 24.797 3.301 -19.859 1 97.38 129 PHE A CA 1
ATOM 973 C C . PHE A 1 129 ? 25.094 4.039 -18.562 1 97.38 129 PHE A C 1
ATOM 975 O O . PHE A 1 129 ? 25.828 3.539 -17.703 1 97.38 129 PHE A O 1
ATOM 982 N N . VAL A 1 130 ? 24.609 5.234 -18.5 1 97.25 130 VAL A N 1
ATOM 983 C CA . VAL A 1 130 ? 24.516 6.043 -17.281 1 97.25 130 VAL A CA 1
ATOM 984 C C . VAL A 1 130 ? 23.078 6.535 -17.109 1 97.25 130 VAL A C 1
ATOM 986 O O . VAL A 1 130 ? 22.453 6.984 -18.062 1 97.25 130 VAL A O 1
ATOM 989 N N . ALA A 1 131 ? 22.547 6.309 -15.938 1 97.5 131 ALA A N 1
ATOM 990 C CA . ALA A 1 131 ? 21.234 6.832 -15.578 1 97.5 131 ALA A CA 1
ATOM 991 C C . ALA A 1 131 ? 21.344 7.832 -14.43 1 97.5 131 ALA A C 1
ATOM 993 O O . ALA A 1 131 ? 22.031 7.574 -13.438 1 97.5 131 ALA A O 1
ATOM 994 N N . VAL A 1 132 ? 20.688 8.938 -14.594 1 97.06 132 VAL A N 1
ATOM 995 C CA . VAL A 1 132 ? 20.719 9.984 -13.578 1 97.06 132 VAL A CA 1
ATOM 996 C C . VAL A 1 132 ? 19.328 10.195 -13.008 1 97.06 132 VAL A C 1
ATOM 998 O O . VAL A 1 132 ? 18.359 10.398 -13.75 1 97.06 132 VAL A O 1
ATOM 1001 N N . ARG A 1 133 ? 19.234 10.156 -11.688 1 96.81 133 ARG A N 1
ATOM 1002 C CA . ARG A 1 133 ? 17.953 10.328 -11.031 1 96.81 133 ARG A CA 1
ATOM 1003 C C . ARG A 1 133 ? 17.453 11.766 -11.156 1 96.81 133 ARG A C 1
ATOM 1005 O O . ARG A 1 133 ? 18.219 12.711 -10.922 1 96.81 133 ARG A O 1
ATOM 1012 N N . ARG A 1 134 ? 16.219 11.906 -11.508 1 96.56 134 ARG A N 1
ATOM 1013 C CA . ARG A 1 134 ? 15.594 13.219 -11.438 1 96.56 134 ARG A CA 1
ATOM 1014 C C . ARG A 1 134 ? 15.328 13.617 -9.992 1 96.56 134 ARG A C 1
ATOM 1016 O O . ARG A 1 134 ? 14.688 12.867 -9.242 1 96.56 134 ARG A O 1
ATOM 1023 N N . PRO A 1 135 ? 15.812 14.758 -9.617 1 95.56 135 PRO A N 1
ATOM 1024 C CA . PRO A 1 135 ? 15.586 15.188 -8.234 1 95.56 135 PRO A CA 1
ATOM 1025 C C . PRO A 1 135 ? 14.109 15.477 -7.941 1 95.56 135 PRO A C 1
ATOM 1027 O O . PRO A 1 135 ? 13.336 15.758 -8.859 1 95.56 135 PRO A O 1
ATOM 1030 N N . PHE A 1 136 ? 13.805 15.391 -6.688 1 96.06 136 PHE A N 1
ATOM 1031 C CA . PHE A 1 136 ? 12.445 15.695 -6.254 1 96.06 136 PHE A CA 1
ATOM 1032 C C . PHE A 1 136 ? 12.117 17.156 -6.508 1 96.06 136 PHE A C 1
ATOM 1034 O O . PHE A 1 136 ? 12.922 18.047 -6.203 1 96.06 136 PHE A O 1
ATOM 1041 N N . THR A 1 137 ? 10.953 17.391 -7.086 1 96.69 137 THR A N 1
ATOM 1042 C CA . THR A 1 137 ? 10.5 18.766 -7.34 1 96.69 137 THR A CA 1
ATOM 1043 C C . THR A 1 137 ? 9.82 19.344 -6.102 1 96.69 137 THR A C 1
ATOM 1045 O O . THR A 1 137 ? 8.852 18.781 -5.594 1 96.69 137 THR A O 1
ATOM 1048 N N . ALA A 1 138 ? 10.305 20.438 -5.664 1 95.5 138 ALA A N 1
ATOM 1049 C CA . ALA A 1 138 ? 9.758 21.078 -4.469 1 95.5 138 ALA A CA 1
ATOM 1050 C C . ALA A 1 138 ? 8.336 21.578 -4.719 1 95.5 138 ALA A C 1
ATOM 1052 O O . ALA A 1 138 ? 7.988 21.953 -5.84 1 95.5 138 ALA A O 1
ATOM 1053 N N . SER A 1 139 ? 7.547 21.656 -3.672 1 97.38 139 SER A N 1
ATOM 1054 C CA . SER A 1 139 ? 6.152 22.062 -3.77 1 97.38 139 SER A CA 1
ATOM 1055 C C . SER A 1 139 ? 6.031 23.5 -4.258 1 97.38 139 SER A C 1
ATOM 1057 O O . SER A 1 139 ? 5.078 23.844 -4.957 1 97.38 139 SER A O 1
ATOM 1059 N N . ARG A 1 140 ? 7.027 24.375 -3.91 1 95.75 140 ARG A N 1
ATOM 1060 C CA . ARG A 1 140 ? 6.992 25.766 -4.305 1 95.75 140 ARG A CA 1
ATOM 1061 C C . ARG A 1 140 ? 7.027 25.922 -5.82 1 95.75 140 ARG A C 1
ATOM 1063 O O . ARG A 1 140 ? 6.594 26.938 -6.363 1 95.75 140 ARG A O 1
ATOM 1070 N N . GLU A 1 141 ? 7.566 24.891 -6.5 1 96.06 141 GLU A N 1
ATOM 1071 C CA . GLU A 1 141 ? 7.652 24.922 -7.957 1 96.06 141 GLU A CA 1
ATOM 1072 C C . GLU A 1 141 ? 6.301 24.625 -8.602 1 96.06 141 GLU A C 1
ATOM 1074 O O . GLU A 1 141 ? 6.102 24.891 -9.789 1 96.06 141 GLU A O 1
ATOM 1079 N N . ARG A 1 142 ? 5.363 24.078 -7.855 1 97 142 ARG A N 1
ATOM 1080 C CA . ARG A 1 142 ? 4.055 23.688 -8.375 1 97 142 ARG A CA 1
ATOM 1081 C C . ARG A 1 142 ? 2.965 24.625 -7.867 1 97 142 ARG A C 1
ATOM 1083 O O . ARG A 1 142 ? 1.977 24.875 -8.562 1 97 142 ARG A O 1
ATOM 1090 N N . LEU A 1 143 ? 3.154 25.078 -6.652 1 97.06 143 LEU A N 1
ATOM 1091 C CA . LEU A 1 143 ? 2.182 25.938 -5.969 1 97.06 143 LEU A CA 1
ATOM 1092 C C . LEU A 1 143 ? 2.74 27.328 -5.758 1 97.06 143 LEU A C 1
ATOM 1094 O O . LEU A 1 143 ? 3.549 27.547 -4.852 1 97.06 143 LEU A O 1
ATOM 1098 N N . SER A 1 144 ? 2.232 28.297 -6.469 1 95.38 144 SER A N 1
ATOM 1099 C CA . SER A 1 144 ? 2.828 29.625 -6.473 1 95.38 144 SER A CA 1
ATOM 1100 C C . SER A 1 144 ? 2.045 30.594 -5.582 1 95.38 144 SER A C 1
ATOM 1102 O O . SER A 1 144 ? 0.844 30.406 -5.367 1 95.38 144 SER A O 1
ATOM 1104 N N . TYR A 1 145 ? 2.781 31.562 -5.105 1 97.69 145 TYR A N 1
ATOM 1105 C CA . TYR A 1 145 ? 2.188 32.656 -4.324 1 97.69 145 TYR A CA 1
ATOM 1106 C C . TYR A 1 145 ? 2.061 33.906 -5.156 1 97.69 145 TYR A C 1
ATOM 1108 O O . TYR A 1 145 ? 2.898 34.188 -6.02 1 97.69 145 TYR A O 1
ATOM 1116 N N . VAL A 1 146 ? 1.007 34.656 -4.883 1 97.81 146 VAL A N 1
ATOM 1117 C CA . VAL A 1 146 ? 0.984 36.031 -5.379 1 97.81 146 VAL A CA 1
ATOM 1118 C C . VAL A 1 146 ? 2.055 36.875 -4.672 1 97.81 146 VAL A C 1
ATOM 1120 O O . VAL A 1 146 ? 2.42 36.562 -3.531 1 97.81 146 VAL A O 1
ATOM 1123 N N . PRO A 1 147 ? 2.533 37.906 -5.238 1 97.38 147 PRO A N 1
ATOM 1124 C CA . PRO A 1 147 ? 3.66 38.688 -4.703 1 97.38 147 PRO A CA 1
ATOM 1125 C C . PRO A 1 147 ? 3.381 39.25 -3.312 1 97.38 147 PRO A C 1
ATOM 1127 O O . PRO A 1 147 ? 4.266 39.25 -2.453 1 97.38 147 PRO A O 1
ATOM 1130 N N . GLU A 1 148 ? 2.203 39.656 -3.068 1 97.81 148 GLU A N 1
ATOM 1131 C CA . GLU A 1 148 ? 1.854 40.219 -1.778 1 97.81 148 GLU A CA 1
ATOM 1132 C C . GLU A 1 148 ? 1.987 39.219 -0.652 1 97.81 148 GLU A C 1
ATOM 1134 O O . GLU A 1 148 ? 2.596 39.5 0.382 1 97.81 148 GLU A O 1
ATOM 1139 N N . LEU A 1 149 ? 1.439 38.031 -0.873 1 98.19 149 LEU A N 1
ATOM 1140 C CA . LEU A 1 149 ? 1.54 37 0.126 1 98.19 149 LEU A CA 1
ATOM 1141 C C . LEU A 1 149 ? 2.992 36.562 0.324 1 98.19 149 LEU A C 1
ATOM 1143 O O . LEU A 1 149 ? 3.451 36.406 1.459 1 98.19 149 LEU A O 1
ATOM 1147 N N . LYS A 1 150 ? 3.684 36.375 -0.782 1 98 150 LYS A N 1
ATOM 1148 C CA . LYS A 1 150 ? 5.082 35.969 -0.71 1 98 150 LYS A CA 1
ATOM 1149 C C . LYS A 1 150 ? 5.902 36.969 0.124 1 98 150 LYS A C 1
ATOM 1151 O O . LYS A 1 150 ? 6.711 36.562 0.96 1 98 150 LYS A O 1
ATOM 1156 N N . ALA A 1 151 ? 5.695 38.219 -0.052 1 97.62 151 ALA A N 1
ATOM 1157 C CA . ALA A 1 151 ? 6.43 39.25 0.672 1 97.62 151 ALA A CA 1
ATOM 1158 C C . ALA A 1 151 ? 6.184 39.125 2.174 1 97.62 151 ALA A C 1
ATOM 1160 O O . ALA A 1 151 ? 7.109 39.312 2.973 1 97.62 151 ALA A O 1
ATOM 1161 N N . TRP A 1 152 ? 5 38.844 2.551 1 97.31 152 TRP A N 1
ATOM 1162 C CA . TRP A 1 152 ? 4.672 38.719 3.965 1 97.31 152 TRP A CA 1
ATOM 1163 C C . TRP A 1 152 ? 5.328 37.469 4.559 1 97.31 152 TRP A C 1
ATOM 1165 O O . TRP A 1 152 ? 5.918 37.531 5.641 1 97.31 152 TRP A O 1
ATOM 1175 N N . LEU A 1 153 ? 5.266 36.406 3.82 1 97.94 153 LEU A N 1
ATOM 1176 C CA . LEU A 1 153 ? 5.738 35.125 4.32 1 97.94 153 LEU A CA 1
ATOM 1177 C C . LEU A 1 153 ? 7.246 35.156 4.523 1 97.94 153 LEU A C 1
ATOM 1179 O O . LEU A 1 153 ? 7.758 34.531 5.457 1 97.94 153 LEU A O 1
ATOM 1183 N N . VAL A 1 154 ? 7.945 35.844 3.682 1 97.31 154 VAL A N 1
ATOM 1184 C CA . VAL A 1 154 ? 9.398 35.781 3.75 1 97.31 154 VAL A CA 1
ATOM 1185 C C . VAL A 1 154 ? 9.922 36.969 4.582 1 97.31 154 VAL A C 1
ATOM 1187 O O . VAL A 1 154 ? 11.133 37.156 4.723 1 97.31 154 VAL A O 1
ATOM 1190 N N . SER A 1 155 ? 9.062 37.75 5.156 1 96.31 155 SER A N 1
ATOM 1191 C CA . SER A 1 155 ? 9.5 38.906 5.938 1 96.31 155 SER A CA 1
ATOM 1192 C C . SER A 1 155 ? 10.219 38.469 7.207 1 96.31 155 SER A C 1
ATOM 1194 O O . SER A 1 155 ? 9.836 37.5 7.84 1 96.31 155 SER A O 1
ATOM 1196 N N . PRO A 1 156 ? 11.289 39.156 7.551 1 95.62 156 PRO A N 1
ATOM 1197 C CA . PRO A 1 156 ? 12.008 38.812 8.773 1 95.62 156 PRO A CA 1
ATOM 1198 C C . PRO A 1 156 ? 11.117 38.844 10.016 1 95.62 156 PRO A C 1
ATOM 1200 O O . PRO A 1 156 ? 11.219 37.969 10.875 1 95.62 156 PRO A O 1
ATOM 1203 N N . GLY A 1 157 ? 10.227 39.781 10.047 1 93.81 157 GLY A N 1
ATOM 1204 C CA . GLY A 1 157 ? 9.328 39.906 11.188 1 93.81 157 GLY A CA 1
ATOM 1205 C C . GLY A 1 157 ? 8.461 38.688 11.383 1 93.81 157 GLY A C 1
ATOM 1206 O O . GLY A 1 157 ? 8.352 38.156 12.5 1 93.81 157 GLY A O 1
ATOM 1207 N N . HIS A 1 158 ? 7.863 38.219 10.312 1 95.44 158 HIS A N 1
ATOM 1208 C CA . HIS A 1 158 ? 6.953 37.094 10.438 1 95.44 158 HIS A CA 1
ATOM 1209 C C . HIS A 1 158 ? 7.715 35.812 10.75 1 95.44 158 HIS A C 1
ATOM 1211 O O . HIS A 1 158 ? 7.242 34.969 11.531 1 95.44 158 HIS A O 1
ATOM 1217 N N . ARG A 1 159 ? 8.891 35.625 10.125 1 97.12 159 ARG A N 1
ATOM 1218 C CA . ARG A 1 159 ? 9.719 34.469 10.406 1 97.12 159 ARG A CA 1
ATOM 1219 C C . ARG A 1 159 ? 10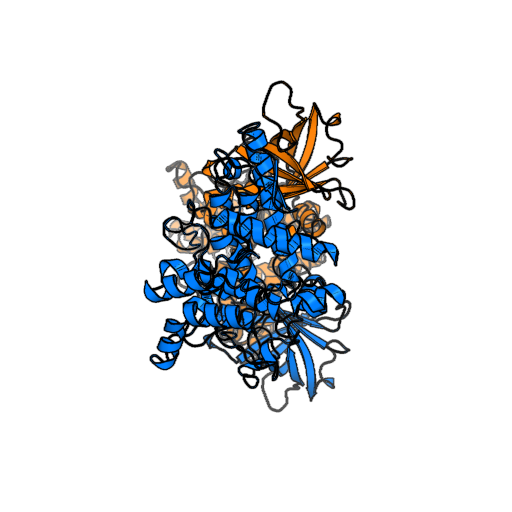.086 34.406 11.883 1 97.12 159 ARG A C 1
ATOM 1221 O O . ARG A 1 159 ? 9.883 33.344 12.531 1 97.12 159 ARG A O 1
ATOM 1228 N N . LEU A 1 160 ? 10.578 35.5 12.375 1 96.38 160 LEU A N 1
ATOM 1229 C CA . LEU A 1 160 ? 10.992 35.531 13.773 1 96.38 160 LEU A CA 1
ATOM 1230 C C . LEU A 1 160 ? 9.797 35.375 14.703 1 96.38 160 LEU A C 1
ATOM 1232 O O . LEU A 1 160 ? 9.867 34.625 15.688 1 96.38 160 LEU A O 1
ATOM 1236 N N . PHE A 1 161 ? 8.734 36 14.359 1 94.88 161 PHE A N 1
ATOM 1237 C CA . PHE A 1 161 ? 7.527 35.906 15.164 1 94.88 161 PHE A CA 1
ATOM 1238 C C . PHE A 1 161 ? 7.066 34.469 15.305 1 94.88 161 PHE A C 1
ATOM 1240 O O . PHE A 1 161 ? 6.832 33.969 16.422 1 94.88 161 PHE A O 1
ATOM 1247 N N . HIS A 1 162 ? 6.895 33.781 14.172 1 97.19 162 HIS A N 1
ATOM 1248 C CA . HIS A 1 162 ? 6.395 32.406 14.172 1 97.19 162 HIS A CA 1
ATOM 1249 C C . HIS A 1 162 ? 7.297 31.5 15 1 97.19 162 HIS A C 1
ATOM 1251 O O . HIS A 1 162 ? 6.809 30.703 15.797 1 97.19 162 HIS A O 1
ATOM 1257 N N . GLN A 1 163 ? 8.57 31.688 14.875 1 97.19 163 GLN A N 1
ATOM 1258 C CA . GLN A 1 163 ? 9.508 30.844 15.609 1 97.19 163 GLN A CA 1
ATOM 1259 C C . GLN A 1 163 ? 9.453 31.141 17.109 1 97.19 163 GLN A C 1
ATOM 1261 O O . GLN A 1 163 ? 9.383 30.219 17.922 1 97.19 163 GLN A O 1
ATOM 1266 N N . VAL A 1 164 ? 9.555 32.406 17.453 1 96.31 164 VAL A N 1
ATOM 1267 C CA . VAL A 1 164 ? 9.602 32.75 18.859 1 96.31 164 VAL A CA 1
ATOM 1268 C C . VAL A 1 164 ? 8.297 32.344 19.547 1 96.31 164 VAL A C 1
ATOM 1270 O O . VAL A 1 164 ? 8.297 31.922 20.688 1 96.31 164 VAL A O 1
ATOM 1273 N N . TRP A 1 165 ? 7.188 32.531 18.828 1 96.12 165 TRP A N 1
ATOM 1274 C CA . TRP A 1 165 ? 5.895 32.125 19.375 1 96.12 165 TRP A CA 1
ATOM 1275 C C . TRP A 1 165 ? 5.895 30.672 19.781 1 96.12 165 TRP A C 1
ATOM 1277 O O . TRP A 1 165 ? 5.453 30.312 20.875 1 96.12 165 TRP A O 1
ATOM 1287 N N . HIS A 1 166 ? 6.398 29.797 18.953 1 96.44 166 HIS A N 1
ATOM 1288 C CA . HIS A 1 166 ? 6.488 28.375 19.266 1 96.44 166 HIS A CA 1
ATOM 1289 C C . HIS A 1 166 ? 7.539 28.109 20.344 1 96.44 166 HIS A C 1
ATOM 1291 O O . HIS A 1 166 ? 7.301 27.328 21.266 1 96.44 166 HIS A O 1
ATOM 1297 N N . ALA A 1 167 ? 8.656 28.734 20.234 1 95.38 167 ALA A N 1
ATOM 1298 C CA . ALA A 1 167 ? 9.797 28.438 21.109 1 95.38 167 ALA A CA 1
ATOM 1299 C C . ALA A 1 167 ? 9.469 28.734 22.562 1 95.38 167 ALA A C 1
ATOM 1301 O O . ALA A 1 167 ? 9.766 27.922 23.453 1 95.38 167 ALA A O 1
ATOM 1302 N N . CYS A 1 168 ? 8.859 29.844 22.812 1 94.56 168 CYS A N 1
ATOM 1303 C CA . CYS A 1 168 ? 8.594 30.266 24.188 1 94.56 168 CYS A CA 1
ATOM 1304 C C . CYS A 1 168 ? 7.543 29.375 24.828 1 94.56 168 CYS A C 1
ATOM 1306 O O . CYS A 1 168 ? 7.441 29.312 26.062 1 94.56 168 CYS A O 1
ATOM 1308 N N . ARG A 1 169 ? 6.789 28.688 24.047 1 95.56 169 ARG A N 1
ATOM 1309 C CA . ARG A 1 169 ? 5.762 27.781 24.562 1 95.56 169 ARG A CA 1
ATOM 1310 C C . ARG A 1 169 ? 6.289 26.359 24.656 1 95.56 169 ARG A C 1
ATOM 1312 O O . ARG A 1 169 ? 6.141 25.703 25.688 1 95.56 169 ARG A O 1
ATOM 1319 N N . ASP A 1 170 ? 6.961 25.859 23.656 1 93.5 170 ASP A N 1
ATOM 1320 C CA . ASP A 1 170 ? 7.406 24.484 23.547 1 93.5 170 ASP A CA 1
ATOM 1321 C C . ASP A 1 170 ? 8.5 24.172 24.562 1 93.5 170 ASP A C 1
ATOM 1323 O O . ASP A 1 170 ? 8.602 23.031 25.047 1 93.5 170 ASP A O 1
ATOM 1327 N N . ARG A 1 171 ? 9.305 25.141 24.875 1 92.5 171 ARG A N 1
ATOM 1328 C CA . ARG A 1 171 ? 10.477 24.875 25.688 1 92.5 171 ARG A CA 1
ATOM 1329 C C . ARG A 1 171 ? 10.266 25.375 27.125 1 92.5 171 ARG A C 1
ATOM 1331 O O . ARG A 1 171 ? 11.117 25.172 27.984 1 92.5 171 ARG A O 1
ATOM 1338 N N . TRP A 1 172 ? 9.164 25.938 27.391 1 94.5 172 TRP A N 1
ATOM 1339 C CA . TRP A 1 172 ? 8.938 26.656 28.641 1 94.5 172 TRP A CA 1
ATOM 1340 C C . TRP A 1 172 ? 9.227 25.75 29.844 1 94.5 172 TRP A C 1
ATOM 1342 O O . TRP A 1 172 ? 9.875 26.188 30.797 1 94.5 172 TRP A O 1
ATOM 1352 N N . HIS A 1 173 ? 8.758 24.5 29.812 1 92.12 173 HIS A N 1
ATOM 1353 C CA . HIS A 1 173 ? 8.859 23.594 30.953 1 92.12 173 HIS A CA 1
ATOM 1354 C C . HIS A 1 173 ? 10.305 23.219 31.234 1 92.12 173 HIS A C 1
ATOM 1356 O O . HIS A 1 173 ? 10.625 22.688 32.312 1 92.12 173 HIS A O 1
ATOM 1362 N N . ARG A 1 174 ? 11.188 23.5 30.281 1 91.12 174 ARG A N 1
ATOM 1363 C CA . ARG A 1 174 ? 12.586 23.109 30.438 1 91.12 174 ARG A CA 1
ATOM 1364 C C . ARG A 1 174 ? 13.453 24.328 30.766 1 91.12 174 ARG A C 1
ATOM 1366 O O . ARG A 1 174 ? 14.641 24.188 31.047 1 91.12 174 ARG A O 1
ATOM 1373 N N . LEU A 1 175 ? 12.891 25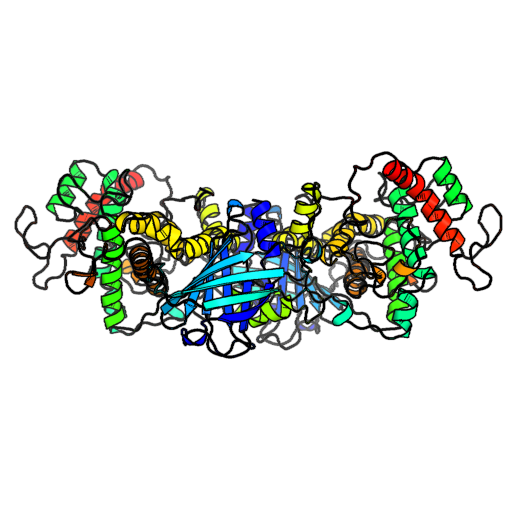.484 30.734 1 94.12 175 LEU A N 1
ATOM 1374 C CA . LEU A 1 175 ? 13.648 26.719 30.953 1 94.12 175 LEU A CA 1
ATOM 1375 C C . LEU A 1 175 ? 13.984 26.891 32.438 1 94.12 175 LEU A C 1
ATOM 1377 O O . LEU A 1 175 ? 13.164 26.594 33.312 1 94.12 175 LEU A O 1
ATOM 1381 N N . GLU A 1 176 ? 15.133 27.359 32.688 1 93.56 176 GLU A N 1
ATOM 1382 C CA . GLU A 1 176 ? 15.508 27.75 34.031 1 93.56 176 GLU A CA 1
ATOM 1383 C C . GLU A 1 176 ? 14.758 29 34.469 1 93.56 176 GLU A C 1
ATOM 1385 O O . GLU A 1 176 ? 14.211 29.734 33.625 1 93.56 176 GLU A O 1
ATOM 1390 N N . SER A 1 177 ? 14.828 29.266 35.781 1 94 177 SER A N 1
ATOM 1391 C CA . SER A 1 177 ? 14.102 30.406 36.344 1 94 177 SER A CA 1
ATOM 1392 C C . SER A 1 177 ? 14.586 31.719 35.719 1 94 177 SER A C 1
ATOM 1394 O O . SER A 1 177 ? 13.789 32.625 35.469 1 94 177 SER A O 1
ATOM 1396 N N . THR A 1 178 ? 15.883 31.812 35.5 1 94 178 THR A N 1
ATOM 1397 C CA . THR A 1 178 ? 16.453 33.031 34.969 1 94 178 THR A CA 1
ATOM 1398 C C . THR A 1 178 ? 15.984 33.25 33.5 1 94 178 THR A C 1
ATOM 1400 O O . THR A 1 178 ? 15.727 34.375 33.094 1 94 178 THR A O 1
ATOM 1403 N N . GLN A 1 179 ? 15.891 32.219 32.75 1 95.38 179 GLN A N 1
ATOM 1404 C CA . GLN A 1 179 ? 15.406 32.312 31.375 1 95.38 179 GLN A CA 1
ATOM 1405 C C . GLN A 1 179 ? 13.93 32.719 31.344 1 95.38 179 GLN A C 1
ATOM 1407 O O . GLN A 1 179 ? 13.531 33.562 30.531 1 95.38 179 GLN A O 1
ATOM 1412 N N . ARG A 1 180 ? 13.156 32.156 32.219 1 95.62 180 ARG A N 1
ATOM 1413 C CA . ARG A 1 180 ? 11.742 32.5 32.281 1 95.62 180 ARG A CA 1
ATOM 1414 C C . ARG A 1 180 ? 11.547 33.969 32.594 1 95.62 180 ARG A C 1
ATOM 1416 O O . ARG A 1 180 ? 10.711 34.656 32 1 95.62 180 ARG A O 1
ATOM 1423 N N . GLN A 1 181 ? 12.352 34.438 33.531 1 95 181 GLN A N 1
ATOM 1424 C CA . GLN A 1 181 ? 12.258 35.844 33.906 1 95 181 GLN A CA 1
ATOM 1425 C C . GLN A 1 181 ? 12.656 36.75 32.75 1 95 181 GLN A C 1
ATOM 1427 O O . GLN A 1 181 ? 12.07 37.812 32.562 1 95 181 GLN A O 1
ATOM 1432 N N . GLY A 1 182 ? 13.672 36.344 32.094 1 93.62 182 GLY A N 1
ATOM 1433 C CA . GLY A 1 182 ? 14.078 37.094 30.906 1 93.62 182 GLY A CA 1
ATOM 1434 C C . GLY A 1 182 ? 12.992 37.188 29.859 1 93.62 182 GLY A C 1
ATOM 1435 O O . GLY A 1 182 ? 12.758 38.281 29.297 1 93.62 182 GLY A O 1
ATOM 1436 N N . LEU A 1 183 ? 12.32 36.125 29.562 1 94.62 183 LEU A N 1
ATOM 1437 C CA . LEU A 1 183 ? 11.242 36.125 28.594 1 94.62 183 LEU A CA 1
ATOM 1438 C C . LEU A 1 183 ? 10.062 36.938 29.062 1 94.62 183 LEU A C 1
ATOM 1440 O O . LEU A 1 183 ? 9.445 37.656 28.266 1 94.62 183 LEU A O 1
ATOM 1444 N N . ARG A 1 184 ? 9.773 36.875 30.359 1 92.94 184 ARG A N 1
ATOM 1445 C CA . ARG A 1 184 ? 8.711 37.688 30.953 1 92.94 184 ARG A CA 1
ATOM 1446 C C . ARG A 1 184 ? 8.992 39.188 30.75 1 92.94 184 ARG A C 1
ATOM 1448 O O . ARG A 1 184 ? 8.086 39.938 30.406 1 92.94 184 ARG A O 1
ATOM 1455 N N . ALA A 1 185 ? 10.211 39.469 30.953 1 90.81 185 ALA A N 1
ATOM 1456 C CA . ALA A 1 185 ? 10.617 40.875 30.828 1 90.81 185 ALA A CA 1
ATOM 1457 C C . ALA A 1 185 ? 10.438 41.375 29.391 1 90.81 185 ALA A C 1
ATOM 1459 O O . ALA A 1 185 ? 10.18 42.562 29.172 1 90.81 185 ALA A O 1
ATOM 1460 N N . LEU A 1 186 ? 10.531 40.438 28.484 1 90.38 186 LEU A N 1
ATOM 1461 C CA . LEU A 1 186 ? 10.406 40.812 27.078 1 90.38 186 LEU A CA 1
ATOM 1462 C C . LEU A 1 186 ? 8.961 40.656 26.609 1 90.38 186 LEU A C 1
ATOM 1464 O O . LEU A 1 186 ? 8.648 40.906 25.453 1 90.38 186 LEU A O 1
ATOM 1468 N N . GLY A 1 187 ? 8.039 40.156 27.453 1 88.69 187 GLY A N 1
ATOM 1469 C CA . GLY A 1 187 ? 6.625 40 27.141 1 88.69 187 GLY A CA 1
ATOM 1470 C C . GLY A 1 187 ? 6.297 38.688 26.469 1 88.69 187 GLY A C 1
ATOM 1471 O O . GLY A 1 187 ? 5.172 38.469 26.016 1 88.69 187 GLY A O 1
ATOM 1472 N N . TRP A 1 188 ? 7.285 37.781 26.391 1 93.62 188 TRP A N 1
ATOM 1473 C CA . TRP A 1 188 ? 7.109 36.531 25.625 1 93.62 188 TRP A CA 1
ATOM 1474 C C . TRP A 1 188 ? 6.758 35.375 26.562 1 93.62 188 TRP A C 1
ATOM 1476 O O . TRP A 1 188 ? 7.246 34.281 26.375 1 93.62 188 TRP A O 1
ATOM 1486 N N . GLN A 1 189 ? 6.016 35.594 27.547 1 92.19 189 GLN A N 1
ATOM 1487 C CA . GLN A 1 189 ? 5.387 34.562 28.359 1 92.19 189 GLN A CA 1
ATOM 1488 C C . GLN A 1 189 ? 3.949 34.312 27.906 1 92.19 189 GLN A C 1
ATOM 1490 O O . GLN A 1 189 ? 3.117 35.219 27.938 1 92.19 189 GLN A O 1
ATOM 1495 N N . ALA A 1 190 ? 3.67 33.125 27.516 1 92.62 190 ALA A N 1
ATOM 1496 C CA . ALA A 1 190 ? 2.301 32.781 27.156 1 92.62 190 ALA A CA 1
ATOM 1497 C C . ALA A 1 190 ? 1.465 32.5 28.406 1 92.62 190 ALA A C 1
ATOM 1499 O O . ALA A 1 190 ? 1.823 31.625 29.219 1 92.62 190 ALA A O 1
ATOM 1500 N N . GLY A 1 191 ? 0.376 33.25 28.531 1 90.88 191 GLY A N 1
ATOM 1501 C CA . GLY A 1 191 ? -0.46 33.094 29.703 1 90.88 191 GLY A CA 1
ATOM 1502 C C . GLY A 1 191 ? -0.054 34 30.859 1 90.88 191 GLY A C 1
ATOM 1503 O O . GLY A 1 191 ? 1.009 34.625 30.812 1 90.88 191 GLY A O 1
ATOM 1504 N N . PRO A 1 192 ? -0.873 34.062 31.844 1 89.44 192 PRO A N 1
ATOM 1505 C CA . PRO A 1 192 ? -0.554 34.906 33 1 89.44 192 PRO A CA 1
ATOM 1506 C C . PRO A 1 192 ? 0.461 34.25 33.938 1 89.44 192 PRO A C 1
ATOM 1508 O O . PRO A 1 192 ? 0.701 33.062 33.875 1 89.44 192 PRO A O 1
ATOM 1511 N N . LEU A 1 193 ? 1.038 35.094 34.781 1 90.31 193 LEU A N 1
ATOM 1512 C CA . LEU A 1 193 ? 2.021 34.625 35.75 1 90.31 193 LEU A CA 1
ATOM 1513 C C . LEU A 1 193 ? 1.429 33.531 36.625 1 90.31 193 LEU A C 1
ATOM 1515 O O . LEU A 1 193 ? 0.33 33.688 37.156 1 90.31 193 L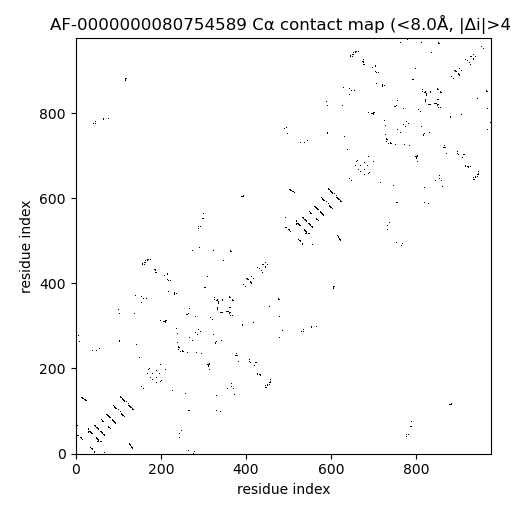EU A O 1
ATOM 1519 N N . GLY A 1 194 ? 2.082 32.438 36.75 1 88.69 194 GLY A N 1
ATOM 1520 C CA . GLY A 1 194 ? 1.637 31.312 37.562 1 88.69 194 GLY A CA 1
ATOM 1521 C C . GLY A 1 194 ? 0.688 30.375 36.844 1 88.69 194 GLY A C 1
ATOM 1522 O O . GLY A 1 194 ? 0.368 29.297 37.344 1 88.69 194 GLY A O 1
ATOM 1523 N N . LYS A 1 195 ? 0.249 30.75 35.656 1 91.81 195 LYS A N 1
ATOM 1524 C CA . LYS A 1 195 ? -0.611 29.938 34.812 1 91.81 195 LYS A CA 1
ATOM 1525 C C . LYS A 1 195 ? -0.116 29.953 33.375 1 91.81 195 LYS A C 1
ATOM 1527 O O . LYS A 1 195 ? -0.888 30.219 32.438 1 91.81 195 LYS A O 1
ATOM 1532 N N . GLU A 1 196 ? 1.167 29.719 33.312 1 93 196 GLU A N 1
ATOM 1533 C CA . GLU A 1 196 ? 1.786 29.75 32 1 93 196 GLU A CA 1
ATOM 1534 C C . GLU A 1 196 ? 1.221 28.641 31.094 1 93 196 GLU A C 1
ATOM 1536 O O . GLU A 1 196 ? 0.852 27.578 31.578 1 93 196 GLU A O 1
ATOM 1541 N N . ARG A 1 197 ? 1.138 28.891 29.891 1 95.25 197 ARG A N 1
ATOM 1542 C CA . ARG A 1 197 ? 0.542 27.984 28.922 1 95.25 197 ARG A CA 1
ATOM 1543 C C . ARG A 1 197 ? 1.614 27.312 28.062 1 95.25 197 ARG A C 1
ATOM 1545 O O . ARG A 1 197 ? 1.671 27.516 26.859 1 95.25 197 ARG A O 1
ATOM 1552 N N . ASP A 1 198 ? 2.316 26.438 28.766 1 93.12 198 ASP A N 1
ATOM 1553 C CA . ASP A 1 198 ? 3.363 25.625 28.172 1 93.12 198 ASP A CA 1
ATOM 1554 C C . ASP A 1 198 ? 2.764 24.531 27.266 1 93.12 198 ASP A C 1
ATOM 1556 O O . ASP A 1 198 ? 1.804 23.875 27.656 1 93.12 198 ASP A O 1
ATOM 1560 N N . ALA A 1 199 ? 3.387 24.328 26.094 1 94.94 199 ALA A N 1
ATOM 1561 C CA . ALA A 1 199 ? 2.771 23.438 25.109 1 94.94 199 ALA A CA 1
ATOM 1562 C C . ALA A 1 199 ? 3.18 21.984 25.328 1 94.94 199 ALA A C 1
ATOM 1564 O O . ALA A 1 199 ? 2.514 21.078 24.844 1 94.94 199 ALA A O 1
ATOM 1565 N N . ARG A 1 200 ? 4.242 21.719 26.109 1 93.31 200 ARG A N 1
ATOM 1566 C CA . ARG A 1 200 ? 4.742 20.359 26.188 1 93.31 200 ARG A CA 1
ATOM 1567 C C . ARG A 1 200 ? 4.891 19.906 27.625 1 93.31 200 ARG A C 1
ATOM 1569 O O . ARG A 1 200 ? 5.395 18.812 27.906 1 93.31 200 ARG A O 1
ATOM 1576 N N . GLY A 1 201 ? 4.531 20.703 28.531 1 91.81 201 GLY A N 1
ATOM 1577 C CA . GLY A 1 201 ? 4.609 20.344 29.938 1 91.81 201 GLY A CA 1
ATOM 1578 C C . GLY A 1 201 ? 3.543 19.359 30.375 1 91.81 201 GLY A C 1
ATOM 1579 O O . GLY A 1 201 ? 2.729 18.922 29.547 1 91.81 201 GLY A O 1
ATOM 1580 N N . LYS A 1 202 ? 3.498 18.984 31.594 1 91.69 202 LYS A N 1
ATOM 1581 C CA . LYS A 1 202 ? 2.631 17.953 32.156 1 91.69 202 LYS A CA 1
ATOM 1582 C C . LYS A 1 202 ? 1.16 18.344 32.031 1 91.69 202 LYS A C 1
ATOM 1584 O O . LYS A 1 202 ? 0.301 17.469 31.875 1 91.69 202 LYS A O 1
ATOM 1589 N N . HIS A 1 203 ? 0.828 19.609 32.094 1 93.5 203 HIS A N 1
ATOM 1590 C CA . HIS A 1 203 ? -0.56 20.062 32.094 1 93.5 203 HIS A CA 1
ATOM 1591 C C . HIS A 1 203 ? -0.973 20.594 30.734 1 93.5 203 HIS A C 1
ATOM 1593 O O . HIS A 1 203 ? -1.963 21.312 30.609 1 93.5 203 HIS A O 1
ATOM 1599 N N . ARG A 1 204 ? -0.306 20.203 29.766 1 93.62 204 ARG A N 1
ATOM 1600 C CA . ARG A 1 204 ? -0.448 20.734 28.406 1 93.62 204 ARG A CA 1
ATOM 1601 C C . ARG A 1 204 ? -1.882 20.594 27.906 1 93.62 204 ARG A C 1
ATOM 1603 O O . ARG A 1 204 ? -2.379 21.453 27.172 1 93.62 204 ARG A O 1
ATOM 1610 N N . HIS A 1 205 ? -2.611 19.578 28.375 1 94.56 205 HIS A N 1
ATOM 1611 C CA . HIS A 1 205 ? -3.957 19.328 27.859 1 94.56 205 HIS A CA 1
ATOM 1612 C C . HIS A 1 205 ? -4.988 20.188 28.594 1 94.56 205 HIS A C 1
ATOM 1614 O O . HIS A 1 205 ? -6.137 20.297 28.156 1 94.56 205 HIS A O 1
ATOM 1620 N N . ARG A 1 206 ? -4.543 20.891 29.641 1 94.44 206 ARG A N 1
ATOM 1621 C CA . ARG A 1 206 ? -5.527 21.547 30.484 1 94.44 206 ARG A CA 1
ATOM 1622 C C . ARG A 1 206 ? -5.156 23.016 30.703 1 94.44 206 ARG A C 1
ATOM 1624 O O . ARG A 1 206 ? -5.969 23.797 31.203 1 94.44 206 ARG A O 1
ATOM 1631 N N . ASN A 1 207 ? -4 23.422 30.297 1 95.38 207 ASN A N 1
ATOM 1632 C CA . ASN A 1 207 ? -3.518 24.734 30.688 1 95.38 207 ASN A CA 1
ATOM 1633 C C . ASN A 1 207 ? -3.914 25.812 29.672 1 95.38 207 ASN A C 1
ATOM 1635 O O . ASN A 1 207 ? -3.584 26.984 29.844 1 95.38 207 ASN A O 1
ATOM 1639 N N . GLY A 1 208 ? -4.57 25.438 28.562 1 95.94 208 GLY A N 1
ATOM 1640 C CA . GLY A 1 208 ? -5.047 26.406 27.594 1 95.94 208 GLY A CA 1
ATOM 1641 C C . GLY A 1 208 ? -4.105 26.578 26.406 1 95.94 208 GLY A C 1
ATOM 1642 O O . GLY A 1 208 ? -4.434 27.266 25.438 1 95.94 208 GLY A O 1
ATOM 1643 N N . SER A 1 209 ? -2.932 25.922 26.422 1 96.94 209 SER A N 1
ATOM 1644 C CA . SER A 1 209 ? -1.955 26.078 25.359 1 96.94 209 SER A CA 1
ATOM 1645 C C . SER A 1 209 ? -2.525 25.594 24.016 1 96.94 209 SER A C 1
ATOM 1647 O O . SER A 1 209 ? -2.197 26.141 22.969 1 96.94 209 SER A O 1
ATOM 1649 N N . GLY A 1 210 ? -3.373 24.625 24.078 1 98.19 210 GLY A N 1
ATOM 1650 C CA . GLY A 1 210 ? -3.986 24.125 22.859 1 98.19 210 GLY A CA 1
ATOM 1651 C C . GLY A 1 210 ? -4.887 25.125 22.172 1 98.19 210 GLY A C 1
ATOM 1652 O O . GLY A 1 210 ? -4.941 25.188 20.953 1 98.19 210 GLY A O 1
ATOM 1653 N N . GLU A 1 211 ? -5.625 25.875 22.938 1 98.19 211 GLU A N 1
ATOM 1654 C CA . GLU A 1 211 ? -6.461 26.938 22.375 1 98.19 211 GLU A CA 1
ATOM 1655 C C . GLU A 1 211 ? -5.609 28.016 21.719 1 98.19 211 GLU A C 1
ATOM 1657 O O . GLU A 1 211 ? -5.957 28.516 20.641 1 98.19 211 GLU A O 1
ATOM 1662 N N . ASP A 1 212 ? -4.461 28.344 22.375 1 97.44 212 ASP A N 1
ATOM 1663 C CA . ASP A 1 212 ? -3.533 29.297 21.781 1 97.44 212 ASP A CA 1
ATOM 1664 C C . ASP A 1 212 ? -3.064 28.812 20.406 1 97.44 212 ASP A C 1
ATOM 1666 O O . ASP A 1 212 ? -3.025 29.594 19.453 1 97.44 212 ASP A O 1
ATOM 1670 N N . PHE A 1 213 ? -2.756 27.578 20.359 1 98.25 213 PHE A N 1
ATOM 1671 C CA . PHE A 1 213 ? -2.234 26.984 19.141 1 98.25 213 PHE A CA 1
ATOM 1672 C C . PHE A 1 213 ? -3.248 27.094 18 1 98.25 213 PHE A C 1
ATOM 1674 O O . PHE A 1 213 ? -2.914 27.531 16.906 1 98.25 213 PHE A O 1
ATOM 1681 N N . LEU A 1 214 ? -4.441 26.656 18.281 1 98.62 214 LEU A N 1
ATOM 1682 C CA . LEU A 1 214 ? -5.488 26.672 17.266 1 98.62 214 LEU A CA 1
ATOM 1683 C C . LEU A 1 214 ? -5.793 28.109 16.844 1 98.62 214 LEU A C 1
ATOM 1685 O O . LEU A 1 214 ? -5.918 28.391 15.648 1 98.62 214 LEU A O 1
ATOM 1689 N N . PHE A 1 215 ? -5.867 29 17.797 1 98.25 215 PHE A N 1
ATOM 1690 C CA . PHE A 1 215 ? -6.242 30.391 17.547 1 98.25 215 PHE A CA 1
ATOM 1691 C C . PHE A 1 215 ? -5.184 31.094 16.703 1 98.25 215 PHE A C 1
ATOM 1693 O O . PHE A 1 215 ? -5.508 31.75 15.719 1 98.25 215 PHE A O 1
ATOM 1700 N N . MET A 1 216 ? -3.959 30.984 17.109 1 97.5 216 MET A N 1
ATOM 1701 C CA . MET A 1 216 ? -2.869 31.656 16.422 1 97.5 216 MET A CA 1
ATOM 1702 C C . MET A 1 216 ? -2.797 31.219 14.961 1 97.5 216 MET A C 1
ATOM 1704 O O . MET A 1 216 ? -2.662 32.062 14.062 1 97.5 216 MET A O 1
ATOM 1708 N N . HIS A 1 217 ? -2.908 29.969 14.688 1 98.31 217 HIS A N 1
ATOM 1709 C CA . HIS A 1 217 ? -2.818 29.484 13.312 1 98.31 217 HIS A CA 1
ATOM 1710 C C . HIS A 1 217 ? -4.059 29.859 12.516 1 98.31 217 HIS A C 1
ATOM 1712 O O . HIS A 1 217 ? -3.975 30.109 11.305 1 98.31 217 HIS A O 1
ATOM 1718 N N . ARG A 1 218 ? -5.23 29.891 13.164 1 98.44 218 ARG A N 1
ATOM 1719 C CA . ARG A 1 218 ? -6.41 30.406 12.477 1 98.44 218 ARG A CA 1
ATOM 1720 C C . ARG A 1 218 ? -6.219 31.875 12.086 1 98.44 218 ARG A C 1
ATOM 1722 O O . ARG A 1 218 ? -6.582 32.281 10.977 1 98.44 218 ARG A O 1
ATOM 1729 N N . ASP A 1 219 ? -5.684 32.656 12.977 1 97 219 ASP A N 1
ATOM 1730 C CA . ASP A 1 219 ? -5.398 34.062 12.68 1 97 219 ASP A CA 1
ATOM 1731 C C . ASP A 1 219 ? -4.445 34.188 11.5 1 97 219 ASP A C 1
ATOM 1733 O O . ASP A 1 219 ? -4.664 35 10.602 1 97 219 ASP A O 1
ATOM 1737 N N . MET A 1 220 ? -3.418 33.375 11.523 1 97.38 220 MET A N 1
ATOM 1738 C CA . MET A 1 220 ? -2.459 33.344 10.422 1 97.38 220 MET A CA 1
ATOM 1739 C C . MET A 1 220 ? -3.145 32.969 9.109 1 97.38 220 MET A C 1
ATOM 1741 O O . MET A 1 220 ? -2.889 33.594 8.078 1 97.38 220 MET A O 1
ATOM 1745 N N . LEU A 1 221 ? -3.988 32 9.141 1 98.38 221 LEU A N 1
ATOM 1746 C CA . LEU A 1 221 ? -4.707 31.531 7.961 1 98.38 221 LEU A CA 1
ATOM 1747 C C . LEU A 1 221 ? -5.605 32.625 7.402 1 98.38 221 LEU A C 1
ATOM 1749 O O . LEU A 1 221 ? -5.656 32.844 6.188 1 98.38 221 LEU A O 1
ATOM 1753 N N . ILE A 1 222 ? -6.312 33.312 8.328 1 97.88 222 ILE A N 1
ATOM 1754 C CA . ILE A 1 222 ? -7.207 34.375 7.91 1 97.88 222 ILE A CA 1
ATOM 1755 C C . ILE A 1 222 ? -6.414 35.469 7.188 1 97.88 222 ILE A C 1
ATOM 1757 O O . ILE A 1 222 ? -6.816 35.938 6.117 1 97.88 222 ILE A O 1
ATOM 1761 N N . ARG A 1 223 ? -5.293 35.812 7.727 1 96.81 223 ARG A N 1
ATOM 1762 C CA . ARG A 1 223 ? -4.453 36.844 7.117 1 96.81 223 ARG A CA 1
ATOM 1763 C C . ARG A 1 223 ? -3.947 36.375 5.75 1 96.81 223 ARG A C 1
ATOM 1765 O O . ARG A 1 223 ? -4.004 37.156 4.781 1 96.81 223 ARG A O 1
ATOM 1772 N N . ALA A 1 224 ? -3.43 35.188 5.652 1 98.31 224 ALA A N 1
ATOM 1773 C CA . ALA A 1 224 ? -2.914 34.656 4.391 1 98.31 224 ALA A CA 1
ATOM 1774 C C . ALA A 1 224 ? -4.02 34.562 3.34 1 98.31 224 ALA A C 1
ATOM 1776 O O . ALA A 1 224 ? -3.814 34.969 2.186 1 98.31 224 ALA A O 1
ATOM 1777 N N . ARG A 1 225 ? -5.184 34.125 3.764 1 98.25 225 ARG A N 1
ATOM 1778 C CA . ARG A 1 225 ? -6.301 33.938 2.846 1 98.25 225 ARG A CA 1
ATOM 1779 C C . ARG A 1 225 ? -6.863 35.281 2.365 1 98.25 225 ARG A C 1
ATOM 1781 O O . ARG A 1 225 ? -7.555 35.312 1.349 1 98.25 225 ARG A O 1
ATOM 1788 N N . ALA A 1 226 ? -6.641 36.312 3.127 1 97.56 226 ALA A N 1
ATOM 1789 C CA . ALA A 1 226 ? -7.043 37.656 2.676 1 97.56 226 ALA A CA 1
ATOM 1790 C C . ALA A 1 226 ? -6.242 38.062 1.448 1 97.56 226 ALA A C 1
ATOM 1792 O O . ALA A 1 226 ? -6.688 38.906 0.668 1 97.56 226 ALA A O 1
ATOM 1793 N N . MET A 1 227 ? -5.086 37.5 1.249 1 98.12 227 MET A N 1
ATOM 1794 C CA . MET A 1 227 ? -4.207 37.875 0.141 1 98.12 227 MET A CA 1
ATOM 1795 C C . MET A 1 227 ? -4.348 36.875 -1.014 1 98.12 227 MET A C 1
ATOM 1797 O O . MET A 1 227 ? -4.238 37.25 -2.18 1 98.12 227 MET A O 1
ATOM 1801 N N . GLN A 1 228 ? -4.539 35.625 -0.726 1 98.19 228 GLN A N 1
ATOM 1802 C CA . GLN A 1 228 ? -4.633 34.562 -1.724 1 98.19 228 GLN A CA 1
ATOM 1803 C C . GLN A 1 228 ? -5.57 33.469 -1.258 1 98.19 228 GLN A C 1
ATOM 1805 O O . GLN A 1 228 ? -5.637 33.156 -0.065 1 98.19 228 GLN A O 1
ATOM 1810 N N . ASP A 1 229 ? -6.305 32.906 -2.254 1 97.19 229 ASP A N 1
ATOM 1811 C CA . ASP A 1 229 ? -7.176 31.766 -1.94 1 97.19 229 ASP A CA 1
ATOM 1812 C C . ASP A 1 229 ? -6.363 30.5 -1.645 1 97.19 229 ASP A C 1
ATOM 1814 O O . ASP A 1 229 ? -5.941 29.797 -2.564 1 97.19 229 ASP A O 1
ATOM 1818 N N . LEU A 1 230 ? -6.094 30.281 -0.383 1 97.62 230 LEU A N 1
ATOM 1819 C CA . LEU A 1 230 ? -5.363 29.109 0.069 1 97.62 230 LEU A CA 1
ATOM 1820 C C . LEU A 1 230 ? -6.32 28.047 0.604 1 97.62 230 LEU A C 1
ATOM 1822 O O . LEU A 1 230 ? -6.75 28.109 1.758 1 97.62 230 LEU A O 1
ATOM 1826 N N . ARG A 1 231 ? -6.586 27.016 -0.134 1 94.81 231 ARG A N 1
ATOM 1827 C CA . ARG A 1 231 ? -7.609 26.016 0.181 1 94.81 231 ARG A CA 1
ATOM 1828 C C . ARG A 1 231 ? -7.078 24.984 1.159 1 94.81 231 ARG A C 1
ATOM 1830 O O . ARG A 1 231 ? -5.902 24.609 1.104 1 94.81 231 ARG A O 1
ATOM 1837 N N . SER A 1 232 ? -8.031 24.5 1.956 1 96.12 232 SER A N 1
ATOM 1838 C CA . SER A 1 232 ? -7.734 23.406 2.869 1 96.12 232 SER A CA 1
ATOM 1839 C C . SER A 1 232 ? -7.723 22.062 2.139 1 96.12 232 SER A C 1
ATOM 1841 O O . SER A 1 232 ? -8.469 21.875 1.177 1 96.12 232 SER A O 1
ATOM 1843 N N . TRP A 1 233 ? -6.863 21.219 2.598 1 96.38 233 TRP A N 1
ATOM 1844 C CA . TRP A 1 233 ? -7.07 19.828 2.209 1 96.38 233 TRP A CA 1
ATOM 1845 C C . TRP A 1 233 ? -8.406 19.312 2.727 1 96.38 233 TRP A C 1
ATOM 1847 O O . TRP A 1 233 ? -8.734 19.484 3.904 1 96.38 233 TRP A O 1
ATOM 1857 N N . THR A 1 234 ? -9.164 18.734 1.857 1 93.94 234 THR A N 1
ATOM 1858 C CA . THR A 1 234 ? -10.406 18.094 2.289 1 93.94 234 THR A CA 1
ATOM 1859 C C . THR A 1 234 ? -10.141 16.719 2.865 1 93.94 234 THR A C 1
ATOM 1861 O O . THR A 1 234 ? -10.914 16.219 3.682 1 93.94 234 THR A O 1
ATOM 1864 N N . SER A 1 235 ? -9.117 16.156 2.416 1 95.12 235 SER A N 1
ATOM 1865 C CA . SER A 1 235 ? -8.547 14.914 2.916 1 95.12 235 SER A CA 1
ATOM 1866 C C . SER A 1 235 ? -7.031 14.891 2.748 1 95.12 235 SER A C 1
ATOM 1868 O O . SER A 1 235 ? -6.484 15.633 1.929 1 95.12 235 SER A O 1
ATOM 1870 N N . LEU A 1 236 ? -6.363 14.141 3.562 1 97.38 236 LEU A N 1
ATOM 1871 C CA . LEU A 1 236 ? -4.91 14.07 3.441 1 97.38 236 LEU A CA 1
ATOM 1872 C C . LEU A 1 236 ? -4.504 13.438 2.115 1 97.38 236 LEU A C 1
ATOM 1874 O O . LEU A 1 236 ? -5.098 12.445 1.692 1 97.38 236 LEU A O 1
ATOM 1878 N N . PRO A 1 237 ? -3.498 14.039 1.431 1 97.94 237 PRO A N 1
ATOM 1879 C CA . PRO A 1 237 ? -3.035 13.453 0.169 1 97.94 237 PRO A CA 1
ATOM 1880 C C . PRO A 1 237 ? -2.494 12.039 0.338 1 97.94 237 PRO A C 1
ATOM 1882 O O . PRO A 1 237 ? -1.81 11.742 1.323 1 97.94 237 PRO A O 1
ATOM 1885 N N . PRO A 1 238 ? -2.854 11.164 -0.573 1 96.88 238 PRO A N 1
ATOM 1886 C CA . PRO A 1 238 ? -2.414 9.766 -0.466 1 96.88 238 PRO A CA 1
ATOM 1887 C C . PRO A 1 238 ? -0.913 9.602 -0.7 1 96.88 238 PRO A C 1
ATOM 1889 O O . PRO A 1 238 ? -0.27 10.5 -1.258 1 96.88 238 PRO A O 1
ATOM 1892 N N . PRO A 1 239 ? -0.38 8.461 -0.212 1 96.75 239 PRO A N 1
ATOM 1893 C CA . PRO A 1 239 ? 1.034 8.18 -0.467 1 96.75 239 PRO A CA 1
ATOM 1894 C C . PRO A 1 239 ? 1.306 7.785 -1.917 1 96.75 239 PRO A C 1
ATOM 1896 O O . PRO A 1 239 ? 0.392 7.801 -2.746 1 96.75 239 PRO A O 1
ATOM 1899 N N . ARG A 1 240 ? 2.504 7.512 -2.188 1 96.94 240 ARG A N 1
ATOM 1900 C CA . ARG A 1 240 ? 2.941 7.18 -3.539 1 96.94 240 ARG A CA 1
ATOM 1901 C C . ARG A 1 240 ? 2.18 5.973 -4.078 1 96.94 240 ARG A C 1
ATOM 1903 O O . ARG A 1 240 ? 2.096 4.938 -3.418 1 96.94 240 ARG A O 1
ATOM 1910 N N . PRO A 1 241 ? 1.604 6.133 -5.277 1 97 241 PRO A N 1
ATOM 1911 C CA . PRO A 1 241 ? 1.072 4.93 -5.918 1 97 241 PRO A CA 1
ATOM 1912 C C . PRO A 1 241 ? 2.17 3.971 -6.379 1 97 241 PRO A C 1
ATOM 1914 O O . PRO A 1 241 ? 3.232 4.414 -6.824 1 97 241 PRO A O 1
ATOM 1917 N N . TYR A 1 242 ? 1.919 2.699 -6.242 1 96.62 242 TYR A N 1
ATOM 1918 C CA . TYR A 1 242 ? 2.879 1.725 -6.75 1 96.62 242 TYR A CA 1
ATOM 1919 C C . TYR A 1 242 ? 2.793 1.617 -8.266 1 96.62 242 TYR A C 1
ATOM 1921 O O . TYR A 1 242 ? 1.706 1.701 -8.844 1 96.62 242 TYR A O 1
ATOM 1929 N N . ILE A 1 243 ? 3.939 1.422 -8.844 1 97.5 243 ILE A N 1
ATOM 1930 C CA . ILE A 1 243 ? 4.055 1.498 -10.297 1 97.5 243 ILE A CA 1
ATOM 1931 C C . ILE A 1 243 ? 3.18 0.423 -10.938 1 97.5 243 ILE A C 1
ATOM 1933 O O . ILE A 1 243 ? 2.717 0.584 -12.07 1 97.5 243 ILE A O 1
ATOM 1937 N N . GLY A 1 244 ? 2.863 -0.646 -10.211 1 95.19 244 GLY A N 1
ATOM 1938 C CA . GLY A 1 244 ? 2 -1.704 -10.711 1 95.19 244 GLY A CA 1
ATOM 1939 C C . GLY A 1 244 ? 0.567 -1.253 -10.93 1 95.19 244 GLY A C 1
ATOM 1940 O O . GLY A 1 244 ? -0.199 -1.916 -11.633 1 95.19 244 GLY A O 1
ATOM 1941 N N . HIS A 1 245 ? 0.155 -0.146 -10.336 1 96.12 245 HIS A N 1
ATOM 1942 C CA . HIS A 1 245 ? -1.203 0.369 -10.469 1 96.12 245 HIS A CA 1
ATOM 1943 C C . HIS A 1 245 ? -1.305 1.359 -11.625 1 96.12 245 HIS A C 1
ATOM 1945 O O . HIS A 1 245 ? -2.396 1.828 -11.953 1 96.12 245 HIS A O 1
ATOM 1951 N N . GLY A 1 246 ? -0.141 1.686 -12.203 1 95.06 246 GLY A N 1
ATOM 1952 C CA . GLY A 1 246 ? -0.103 2.602 -13.328 1 95.06 246 GLY A CA 1
ATOM 1953 C C . GLY A 1 246 ? 1.203 3.365 -13.438 1 95.06 246 GLY A C 1
ATOM 1954 O O . GLY A 1 246 ? 1.613 4.035 -12.484 1 95.06 246 GLY A O 1
ATOM 1955 N N . ILE A 1 247 ? 1.761 3.357 -14.609 1 97.25 247 ILE A N 1
ATOM 1956 C CA . ILE A 1 247 ? 3.053 3.998 -14.828 1 97.25 247 ILE A CA 1
ATOM 1957 C C . ILE A 1 247 ? 2.898 5.516 -14.734 1 97.25 247 ILE A C 1
ATOM 1959 O O . ILE A 1 247 ? 3.67 6.184 -14.047 1 97.25 247 ILE A O 1
ATOM 1963 N N . GLN A 1 248 ? 1.861 6.016 -15.383 1 96.56 248 GLN A N 1
ATOM 1964 C CA . GLN A 1 248 ? 1.708 7.465 -15.445 1 96.56 248 GLN A CA 1
ATOM 1965 C C . GLN A 1 248 ? 1.416 8.047 -14.07 1 96.56 248 GLN A C 1
ATOM 1967 O O . GLN A 1 248 ? 1.936 9.109 -13.719 1 96.56 248 GLN A O 1
ATOM 1972 N N . ALA A 1 249 ? 0.545 7.352 -13.305 1 96.62 249 ALA A N 1
ATOM 1973 C CA . ALA A 1 249 ? 0.259 7.816 -11.953 1 96.62 249 ALA A CA 1
ATOM 1974 C C . ALA A 1 249 ? 1.532 7.879 -11.109 1 96.62 249 ALA A C 1
ATOM 1976 O O . ALA A 1 249 ? 1.726 8.82 -10.336 1 96.62 249 ALA A O 1
ATOM 1977 N N . PHE A 1 250 ? 2.367 6.883 -11.297 1 97.88 250 PHE A N 1
ATOM 1978 C CA . PHE A 1 250 ? 3.641 6.836 -10.594 1 97.88 250 PHE A CA 1
ATOM 1979 C C . PHE A 1 250 ? 4.535 7.996 -11.008 1 97.88 250 PHE A C 1
ATOM 1981 O O . PHE A 1 250 ? 5.07 8.711 -10.156 1 97.88 250 PHE A O 1
ATOM 1988 N N . VAL A 1 251 ? 4.66 8.227 -12.281 1 98.19 251 VAL A N 1
ATOM 1989 C CA . VAL A 1 251 ? 5.547 9.258 -12.812 1 98.19 251 VAL A CA 1
ATOM 1990 C C . VAL A 1 251 ? 5.043 10.641 -12.406 1 98.19 251 VAL A C 1
ATOM 1992 O O . VAL A 1 251 ? 5.828 11.508 -12.023 1 98.19 251 VAL A O 1
ATOM 1995 N N . ASP A 1 252 ? 3.748 10.859 -12.477 1 97.88 252 ASP A N 1
ATOM 1996 C CA . ASP A 1 252 ? 3.16 12.133 -12.062 1 97.88 252 ASP A CA 1
ATOM 1997 C C . ASP A 1 252 ? 3.453 12.422 -10.594 1 97.88 252 ASP A C 1
ATOM 1999 O O . ASP A 1 252 ? 3.746 13.562 -10.234 1 97.88 252 ASP A O 1
ATOM 2003 N N . TYR A 1 253 ? 3.373 11.352 -9.797 1 98.19 253 TYR A N 1
ATOM 2004 C CA . TYR A 1 253 ? 3.646 11.508 -8.375 1 98.19 253 TYR A CA 1
ATOM 2005 C C . TYR A 1 253 ? 5.109 11.852 -8.133 1 98.19 253 TYR A C 1
ATOM 2007 O O . TYR A 1 253 ? 5.422 12.75 -7.348 1 98.19 253 TYR A O 1
ATOM 2015 N N . MET A 1 254 ? 6.004 11.164 -8.828 1 97.56 254 MET A N 1
ATOM 2016 C CA . MET A 1 254 ? 7.438 11.383 -8.648 1 97.56 254 MET A CA 1
ATOM 2017 C C . MET A 1 254 ? 7.832 12.781 -9.109 1 97.56 254 MET A C 1
ATOM 2019 O O . MET A 1 254 ? 8.797 13.359 -8.602 1 97.56 254 MET A O 1
ATOM 2023 N N . ALA A 1 255 ? 7.02 13.336 -9.992 1 97.56 255 ALA A N 1
ATOM 2024 C CA . ALA A 1 255 ? 7.27 14.688 -10.492 1 97.56 255 ALA A CA 1
ATOM 2025 C C . ALA A 1 255 ? 6.578 15.734 -9.625 1 97.56 255 ALA A C 1
ATOM 2027 O O . ALA A 1 255 ? 6.652 16.938 -9.898 1 97.56 255 ALA A O 1
ATOM 2028 N N . ASN A 1 256 ? 5.926 15.305 -8.555 1 98.19 256 ASN A N 1
ATOM 2029 C CA . ASN A 1 256 ? 5.176 16.172 -7.664 1 98.19 256 ASN A CA 1
ATOM 2030 C C . ASN A 1 256 ? 4.281 17.141 -8.438 1 98.19 256 ASN A C 1
ATOM 2032 O O . ASN A 1 256 ? 4.281 18.344 -8.18 1 98.19 256 ASN A O 1
ATOM 2036 N N . LEU A 1 257 ? 3.482 16.625 -9.344 1 97.56 257 LEU A N 1
ATOM 2037 C CA . LEU A 1 257 ? 2.736 17.438 -10.297 1 97.56 257 LEU A CA 1
ATOM 2038 C C . LEU A 1 257 ? 1.71 18.312 -9.578 1 97.56 257 LEU A C 1
ATOM 2040 O O . LEU A 1 257 ? 1.471 19.453 -9.977 1 97.56 257 LEU A O 1
ATOM 2044 N N . ASP A 1 258 ? 1.101 17.828 -8.539 1 96.94 258 ASP A N 1
ATOM 2045 C CA . ASP A 1 258 ? 0.055 18.594 -7.875 1 96.94 258 ASP A CA 1
ATOM 2046 C C . ASP A 1 258 ? 0.616 19.359 -6.684 1 96.94 258 ASP A C 1
ATOM 2048 O O . ASP A 1 258 ? -0.116 20.094 -6.012 1 96.94 258 ASP A O 1
ATOM 2052 N N . GLY A 1 259 ? 1.855 19.094 -6.348 1 98.31 259 GLY A N 1
ATOM 2053 C CA . GLY A 1 259 ? 2.52 19.844 -5.301 1 98.31 259 GLY A CA 1
ATOM 2054 C C . GLY A 1 259 ? 2.389 19.203 -3.93 1 98.31 259 GLY A C 1
ATOM 2055 O O . GLY A 1 259 ? 2.854 19.766 -2.934 1 98.31 259 GLY A O 1
ATOM 2056 N N . PHE A 1 260 ? 1.789 18 -3.893 1 98.56 260 PHE A N 1
ATOM 2057 C CA . PHE A 1 260 ? 1.497 17.438 -2.576 1 98.56 260 PHE A CA 1
ATOM 2058 C C . PHE A 1 260 ? 2.078 16.031 -2.438 1 98.56 260 PHE A C 1
ATOM 2060 O O . PHE A 1 260 ? 1.636 15.258 -1.593 1 98.56 260 PHE A O 1
ATOM 2067 N N . SER A 1 261 ? 3.09 15.656 -3.336 1 98.5 261 SER A N 1
ATOM 2068 C CA . SER A 1 261 ? 3.803 14.398 -3.137 1 98.5 261 SER A CA 1
ATOM 2069 C C . SER A 1 261 ? 4.691 14.461 -1.898 1 98.5 261 SER A C 1
ATOM 2071 O O . SER A 1 261 ? 5.199 15.523 -1.543 1 98.5 261 SER A O 1
ATOM 2073 N N . VAL A 1 262 ? 4.82 13.383 -1.254 1 98.56 262 VAL A N 1
ATOM 2074 C CA . VAL A 1 262 ? 5.711 13.297 -0.1 1 98.56 262 VAL A CA 1
ATOM 2075 C C . VAL A 1 262 ? 7.16 13.203 -0.571 1 98.56 262 VAL A C 1
ATOM 2077 O O . VAL A 1 262 ? 7.512 12.312 -1.349 1 98.56 262 VAL A O 1
ATOM 2080 N N . PRO A 1 263 ? 7.992 14.133 -0.164 1 98.06 263 PRO A N 1
ATOM 2081 C CA . PRO A 1 263 ? 9.406 14.031 -0.532 1 98.06 263 PRO A CA 1
ATOM 2082 C C . PRO A 1 263 ? 10.094 12.82 0.094 1 98.06 263 PRO A C 1
ATOM 2084 O O . PRO A 1 263 ? 9.664 12.344 1.15 1 98.06 263 PRO A O 1
ATOM 2087 N N . PRO A 1 264 ? 11.156 12.336 -0.531 1 96.88 264 PRO A N 1
ATOM 2088 C CA . PRO A 1 264 ? 11.883 11.203 0.046 1 96.88 264 PRO A CA 1
ATOM 2089 C C . PRO A 1 264 ? 12.5 11.523 1.404 1 96.88 264 PRO A C 1
ATOM 2091 O O . PRO A 1 264 ? 12.914 12.664 1.642 1 96.88 264 PRO A O 1
ATOM 2094 N N . ALA A 1 265 ? 12.602 10.516 2.27 1 96.25 265 ALA A N 1
ATOM 2095 C CA . ALA A 1 265 ? 13.266 10.656 3.564 1 96.25 265 ALA A CA 1
ATOM 2096 C C . ALA A 1 265 ? 14.773 10.844 3.393 1 96.25 265 ALA A C 1
ATOM 2098 O O . ALA A 1 265 ? 15.367 10.312 2.451 1 96.25 265 ALA A O 1
ATOM 2099 N N . TRP A 1 266 ? 15.359 11.641 4.211 1 95.31 266 TRP A N 1
ATOM 2100 C CA . TRP A 1 266 ? 16.812 11.734 4.27 1 95.31 266 TRP A CA 1
ATOM 2101 C C . TRP A 1 266 ? 17.344 11.031 5.512 1 95.31 266 TRP A C 1
ATOM 2103 O O . TRP A 1 266 ? 16.578 10.57 6.359 1 95.31 266 TRP A O 1
ATOM 2113 N N . GLU A 1 267 ? 18.609 10.844 5.523 1 91.19 267 GLU A N 1
ATOM 2114 C CA . GLU A 1 267 ? 19.234 10.109 6.617 1 91.19 267 GLU A CA 1
ATOM 2115 C C . GLU A 1 267 ? 20.281 10.961 7.336 1 91.19 267 GLU A C 1
ATOM 2117 O O . GLU A 1 267 ? 20.938 11.797 6.719 1 91.19 267 GLU A O 1
ATOM 2122 N N . VAL A 1 268 ? 20.312 10.766 8.594 1 88.88 268 VAL A N 1
ATOM 2123 C CA . VAL A 1 268 ? 21.344 11.398 9.422 1 88.88 268 VAL A CA 1
ATOM 2124 C C . VAL A 1 268 ? 22.266 10.328 9.984 1 88.88 268 VAL A C 1
ATOM 2126 O O . VAL A 1 268 ? 21.828 9.391 10.648 1 88.88 268 VAL A O 1
ATOM 2129 N N . GLN A 1 269 ? 23.547 10.5 9.766 1 84.75 269 GLN A N 1
ATOM 2130 C CA . GLN A 1 269 ? 24.531 9.531 10.25 1 84.75 269 GLN A CA 1
ATOM 2131 C C . GLN A 1 269 ? 24.531 9.453 11.773 1 84.75 269 GLN A C 1
ATOM 2133 O O . GLN A 1 269 ? 24.562 10.484 12.445 1 84.75 269 GLN A O 1
ATOM 2138 N N . GLY A 1 270 ? 24.453 8.273 12.258 1 85.5 270 GLY A N 1
ATOM 2139 C CA . GLY A 1 270 ? 24.578 8.07 13.695 1 85.5 270 GLY A CA 1
ATOM 2140 C C . GLY A 1 270 ? 23.25 8.172 14.43 1 85.5 270 GLY A C 1
ATOM 2141 O O . GLY A 1 270 ? 23.188 7.984 15.648 1 85.5 270 GLY A O 1
ATOM 2142 N N . ASP A 1 271 ? 22.188 8.484 13.789 1 89.31 271 ASP A N 1
ATOM 2143 C CA . ASP A 1 271 ? 20.891 8.602 14.438 1 89.31 271 ASP A CA 1
ATOM 2144 C C . ASP A 1 271 ? 19.875 7.648 13.805 1 89.31 271 ASP A C 1
ATOM 2146 O O . ASP A 1 271 ? 18.922 8.086 13.141 1 89.31 271 ASP A O 1
ATOM 2150 N N . GLU A 1 272 ? 19.922 6.422 14.117 1 88.69 272 GLU A N 1
ATOM 2151 C CA . GLU A 1 272 ? 19.078 5.383 13.539 1 88.69 272 GLU A CA 1
ATOM 2152 C C . GLU A 1 272 ? 17.609 5.566 13.938 1 88.69 272 GLU A C 1
ATOM 2154 O O . GLU A 1 272 ? 16.703 5.258 13.164 1 88.69 272 GLU A O 1
ATOM 2159 N N . SER A 1 273 ? 17.422 6.062 15.141 1 89.75 273 SER A N 1
ATOM 2160 C CA . SER A 1 273 ? 16.047 6.281 15.602 1 89.75 273 SER A CA 1
ATOM 2161 C C . SER A 1 273 ? 15.336 7.328 14.75 1 89.75 273 SER A C 1
ATOM 2163 O O . SER A 1 273 ? 14.188 7.141 14.367 1 89.75 273 SER A O 1
ATOM 2165 N N . PHE A 1 274 ? 16.078 8.367 14.453 1 91.75 274 PHE A N 1
ATOM 2166 C CA . PHE A 1 274 ? 15.5 9.406 13.602 1 91.75 274 PHE A CA 1
ATOM 2167 C C . PHE A 1 274 ? 15.242 8.875 12.195 1 91.75 274 PHE A C 1
ATOM 2169 O O . PHE A 1 274 ? 14.188 9.125 11.617 1 91.75 274 PHE A O 1
ATOM 2176 N N . ASN A 1 275 ? 16.219 8.148 11.68 1 92.56 275 ASN A N 1
ATOM 2177 C CA . ASN A 1 275 ? 16.094 7.625 10.32 1 92.56 275 ASN A CA 1
ATOM 2178 C C . ASN A 1 275 ? 14.891 6.699 10.188 1 92.56 275 ASN A C 1
ATOM 2180 O O . ASN A 1 275 ? 14.141 6.781 9.219 1 92.56 275 ASN A O 1
ATOM 2184 N N . ARG A 1 276 ? 14.711 5.883 11.164 1 93.19 276 ARG A N 1
ATOM 2185 C CA . ARG A 1 276 ? 13.586 4.957 11.18 1 93.19 276 ARG A CA 1
ATOM 2186 C C . ARG A 1 276 ? 12.258 5.711 11.266 1 93.19 276 ARG A C 1
ATOM 2188 O O . ARG A 1 276 ? 11.312 5.402 10.531 1 93.19 276 ARG A O 1
ATOM 2195 N N . TRP A 1 277 ? 12.227 6.668 12.094 1 94.38 277 TRP A N 1
ATOM 2196 C CA . TRP A 1 277 ? 11.016 7.449 12.297 1 94.38 277 TRP A CA 1
ATOM 2197 C C . TRP A 1 277 ? 10.656 8.227 11.039 1 94.38 277 TRP A C 1
ATOM 2199 O O . TRP A 1 277 ? 9.508 8.195 10.586 1 94.38 277 TRP A O 1
ATOM 2209 N N . LEU A 1 278 ? 11.648 8.938 10.477 1 95.44 278 LEU A N 1
ATOM 2210 C CA . LEU A 1 278 ? 11.391 9.75 9.297 1 95.44 278 LEU A CA 1
ATOM 2211 C C . LEU A 1 278 ? 10.945 8.883 8.117 1 95.44 278 LEU A C 1
ATOM 2213 O O . LEU A 1 278 ? 10.023 9.242 7.391 1 95.44 278 LEU A O 1
ATOM 2217 N N . TYR A 1 279 ? 11.586 7.75 8 1 94.75 279 TYR A N 1
ATOM 2218 C CA . TYR A 1 279 ? 11.164 6.816 6.957 1 94.75 279 TYR A CA 1
ATOM 2219 C C . TYR A 1 279 ? 9.727 6.375 7.164 1 94.75 279 TYR A C 1
ATOM 2221 O O . TYR A 1 279 ? 8.93 6.383 6.223 1 94.75 279 TYR A O 1
ATOM 2229 N N . TYR A 1 280 ? 9.398 6.043 8.344 1 94.69 280 TYR A N 1
ATOM 2230 C CA . TYR A 1 280 ? 8.07 5.535 8.664 1 94.69 280 TYR A CA 1
ATOM 2231 C C . TYR A 1 280 ? 7 6.578 8.359 1 94.69 280 TYR A C 1
ATOM 2233 O O . TYR A 1 280 ? 6.02 6.285 7.672 1 94.69 280 TYR A O 1
ATOM 2241 N N . ILE A 1 281 ? 7.145 7.801 8.797 1 96.25 281 ILE A N 1
ATOM 2242 C CA . ILE A 1 281 ? 6.066 8.773 8.656 1 96.25 281 ILE A CA 1
ATOM 2243 C C . ILE A 1 281 ? 5.902 9.156 7.184 1 96.25 281 ILE A C 1
ATOM 2245 O O . ILE A 1 281 ? 4.855 9.664 6.781 1 96.25 281 ILE A O 1
ATOM 2249 N N . LYS A 1 282 ? 6.934 8.922 6.391 1 96.81 282 LYS A N 1
ATOM 2250 C CA . LYS A 1 282 ? 6.855 9.25 4.969 1 96.81 282 LYS A CA 1
ATOM 2251 C C . LYS A 1 282 ? 6.41 8.047 4.148 1 96.81 282 LYS A C 1
ATOM 2253 O O . LYS A 1 282 ? 6.172 8.164 2.943 1 96.81 282 LYS A O 1
ATOM 2258 N N . SER A 1 283 ? 6.254 6.906 4.789 1 95.25 283 SER A N 1
ATOM 2259 C CA . SER A 1 283 ? 5.922 5.656 4.109 1 95.25 283 SER A CA 1
ATOM 2260 C C . SER A 1 283 ? 4.41 5.48 3.99 1 95.25 283 SER A C 1
ATOM 2262 O O . SER A 1 283 ? 3.643 6.215 4.609 1 95.25 283 SER A O 1
ATOM 2264 N N . SER A 1 284 ? 4.016 4.508 3.145 1 94.19 284 SER A N 1
ATOM 2265 C CA . SER A 1 284 ? 2.613 4.109 3.059 1 94.19 284 SER A CA 1
ATOM 2266 C C . SER A 1 284 ? 2.125 3.514 4.375 1 94.19 284 SER A C 1
ATOM 2268 O O . SER A 1 284 ? 0.977 3.725 4.77 1 94.19 284 SER A O 1
ATOM 2270 N N . GLU A 1 285 ? 2.984 2.781 5.039 1 92.31 285 GLU A N 1
ATOM 2271 C CA . GLU A 1 285 ? 2.633 2.184 6.324 1 92.31 285 GLU A CA 1
ATOM 2272 C C . GLU A 1 285 ? 2.277 3.252 7.352 1 92.31 285 GLU A C 1
ATOM 2274 O O . GLU A 1 285 ? 1.293 3.119 8.086 1 92.31 285 GLU A O 1
ATOM 2279 N N . GLY A 1 286 ? 3.07 4.266 7.363 1 94.25 286 GLY A N 1
ATOM 2280 C CA . GLY A 1 286 ? 2.777 5.359 8.273 1 94.25 286 GLY A CA 1
ATOM 2281 C C . GLY A 1 286 ? 1.487 6.086 7.941 1 94.25 286 GLY A C 1
ATOM 2282 O O . GLY A 1 286 ? 0.727 6.453 8.844 1 94.25 286 GLY A O 1
ATOM 2283 N N . TYR A 1 287 ? 1.273 6.281 6.664 1 96.69 287 TYR A N 1
ATOM 2284 C CA . TYR A 1 287 ? 0.055 6.957 6.227 1 96.69 287 TYR A CA 1
ATOM 2285 C C . TYR A 1 287 ? -1.183 6.188 6.676 1 96.69 287 TYR A C 1
ATOM 2287 O O . TYR A 1 287 ? -2.051 6.738 7.355 1 96.69 287 TYR A O 1
ATOM 2295 N N . TYR A 1 288 ? -1.281 4.941 6.395 1 93.19 288 TYR A N 1
ATOM 2296 C CA . TYR A 1 288 ? -2.482 4.156 6.66 1 93.19 288 TYR A CA 1
ATOM 2297 C C . TYR A 1 288 ? -2.568 3.77 8.133 1 93.19 288 TYR A C 1
ATOM 2299 O O . TYR A 1 288 ? -3.666 3.627 8.68 1 93.19 288 TYR A O 1
ATOM 2307 N N . GLY A 1 289 ? -1.459 3.625 8.742 1 90.62 289 GLY A N 1
ATOM 2308 C CA . GLY A 1 289 ? -1.43 3.201 10.133 1 90.62 289 GLY A CA 1
ATOM 2309 C C . GLY A 1 289 ? -1.733 4.324 11.102 1 90.62 289 GLY A C 1
ATOM 2310 O O . GLY A 1 289 ? -2.379 4.109 12.133 1 90.62 289 GLY A O 1
ATOM 2311 N N . ASP A 1 290 ? -1.314 5.508 10.695 1 94.25 290 ASP A N 1
ATOM 2312 C CA . ASP A 1 290 ? -1.423 6.57 11.695 1 94.25 290 ASP A CA 1
ATOM 2313 C C . ASP A 1 290 ? -2.156 7.781 11.125 1 94.25 290 ASP A C 1
ATOM 2315 O O . ASP A 1 290 ? -3.168 8.219 11.68 1 94.25 290 ASP A O 1
ATOM 2319 N N . PHE A 1 291 ? -1.715 8.352 10.016 1 96.94 291 PHE A N 1
ATOM 2320 C CA . PHE A 1 291 ? -2.307 9.578 9.5 1 96.94 291 PHE A CA 1
ATOM 2321 C C . PHE A 1 291 ? -3.785 9.375 9.195 1 96.94 291 PHE A C 1
ATOM 2323 O O . PHE A 1 291 ? -4.617 10.219 9.539 1 96.94 291 PHE A O 1
ATOM 2330 N N . GLN A 1 292 ? -4.082 8.312 8.539 1 95.31 292 GLN A N 1
ATOM 2331 C CA . GLN A 1 292 ? -5.484 8.062 8.219 1 95.31 292 GLN A CA 1
ATOM 2332 C C . GLN A 1 292 ? -6.301 7.805 9.484 1 95.31 292 GLN A C 1
ATOM 2334 O O . GLN A 1 292 ? -7.477 8.164 9.547 1 95.31 292 GLN A O 1
ATOM 2339 N N . ALA A 1 293 ? -5.711 7.145 10.43 1 94.12 293 ALA A N 1
ATOM 2340 C CA . ALA A 1 293 ? -6.383 6.918 11.711 1 94.12 293 ALA A CA 1
ATOM 2341 C C . ALA A 1 293 ? -6.684 8.242 12.414 1 94.12 293 ALA A C 1
ATOM 2343 O O . ALA A 1 293 ? -7.785 8.445 12.922 1 94.12 293 ALA A O 1
ATOM 2344 N N . TRP A 1 294 ? -5.734 9.133 12.398 1 96.44 294 TRP A N 1
ATOM 2345 C CA . TRP A 1 294 ? -5.93 10.453 12.984 1 96.44 294 TRP A CA 1
ATOM 2346 C C . TRP A 1 294 ? -7.008 11.227 12.234 1 96.44 294 TRP A C 1
ATOM 2348 O O . TRP A 1 294 ? -7.848 11.891 12.844 1 96.44 294 TRP A O 1
ATOM 2358 N N . GLU A 1 295 ? -6.922 11.133 10.938 1 96.38 295 GLU A N 1
ATOM 2359 C CA . GLU A 1 295 ? -7.914 11.836 10.133 1 96.38 295 GLU A CA 1
ATOM 2360 C C . GLU A 1 295 ? -9.328 11.391 10.484 1 96.38 295 GLU A C 1
ATOM 2362 O O . GLU A 1 295 ? -10.234 12.211 10.617 1 96.38 295 GLU A O 1
ATOM 2367 N N . ALA A 1 296 ? -9.492 10.086 10.641 1 95.31 296 ALA A N 1
ATOM 2368 C CA . ALA A 1 296 ? -10.797 9.555 11.008 1 95.31 296 ALA A CA 1
ATOM 2369 C C . ALA A 1 296 ? -11.18 9.961 12.43 1 95.31 296 ALA A C 1
ATOM 2371 O O . ALA A 1 296 ? -12.32 10.336 12.695 1 95.31 296 ALA A O 1
ATOM 2372 N N . GLN A 1 297 ? -10.266 9.93 13.305 1 95.62 297 GLN A N 1
ATOM 2373 C CA . GLN A 1 297 ? -10.5 10.234 14.719 1 95.62 297 GLN A CA 1
ATOM 2374 C C . GLN A 1 297 ? -10.938 11.688 14.898 1 95.62 297 GLN A C 1
ATOM 2376 O O . GLN A 1 297 ? -11.898 11.961 15.625 1 95.62 297 GLN A O 1
ATOM 2381 N N . TYR A 1 298 ? -10.297 12.602 14.211 1 97.25 298 TYR A N 1
ATOM 2382 C CA . TYR A 1 298 ? -10.562 14.016 14.406 1 97.25 298 TYR A CA 1
ATOM 2383 C C . TYR A 1 298 ? -11.773 14.461 13.586 1 97.25 298 TYR A C 1
ATOM 2385 O O . TYR A 1 298 ? -12.094 15.648 13.539 1 97.25 298 TYR A O 1
ATOM 2393 N N . ARG A 1 299 ? -12.438 13.539 13.008 1 94.94 299 ARG A N 1
ATOM 2394 C CA . ARG A 1 299 ? -13.711 13.805 12.344 1 94.94 299 ARG A CA 1
ATOM 2395 C C . ARG A 1 299 ? -14.852 13.078 13.039 1 94.94 299 ARG A C 1
ATOM 2397 O O . ARG A 1 299 ? -16.016 13.234 12.656 1 94.94 299 ARG A O 1
ATOM 2404 N N . ASP A 1 300 ? -14.516 12.305 14.031 1 94.44 300 ASP A N 1
ATOM 2405 C CA . ASP A 1 300 ? -15.5 11.516 14.758 1 94.44 300 ASP A CA 1
ATOM 2406 C C . ASP A 1 300 ? -16.188 12.359 15.828 1 94.44 300 ASP A C 1
ATOM 2408 O O . ASP A 1 300 ? -15.578 12.719 16.828 1 94.44 300 ASP A O 1
ATOM 2412 N N . PRO A 1 301 ? -17.438 12.586 15.734 1 93.81 301 PRO A N 1
ATOM 2413 C CA . PRO A 1 301 ? -18.125 13.438 16.703 1 93.81 301 PRO A CA 1
ATOM 2414 C C . PRO A 1 301 ? -18.156 12.828 18.109 1 93.81 301 PRO A C 1
ATOM 2416 O O . PRO A 1 301 ? -18.156 13.555 19.094 1 93.81 301 PRO A O 1
ATOM 2419 N N . GLU A 1 302 ? -18.188 11.492 18.172 1 92.88 302 GLU A N 1
ATOM 2420 C CA . GLU A 1 302 ? -18.172 10.859 19.484 1 92.88 302 GLU A CA 1
ATOM 2421 C C . GLU A 1 302 ? -16.891 11.164 20.234 1 92.88 302 GLU A C 1
ATOM 2423 O O . GLU A 1 302 ? -16.906 11.391 21.453 1 92.88 302 GLU A O 1
ATOM 2428 N N . TYR A 1 303 ? -15.852 11.164 19.547 1 96 303 TYR A N 1
ATOM 2429 C CA . TYR A 1 303 ? -14.555 11.477 20.141 1 96 303 TYR A CA 1
ATOM 2430 C C . TYR A 1 303 ? -14.43 12.977 20.406 1 96 303 TYR A C 1
ATOM 2432 O O . TYR A 1 303 ? -14.07 13.383 21.516 1 96 303 TYR A O 1
ATOM 2440 N N . LEU A 1 304 ? -14.781 13.781 19.438 1 97.5 304 LEU A N 1
ATOM 2441 C CA . LEU A 1 304 ? -14.594 15.227 19.5 1 97.5 304 LEU A CA 1
ATOM 2442 C C . LEU A 1 304 ? -15.422 15.828 20.625 1 97.5 304 LEU A C 1
ATOM 2444 O O . LEU A 1 304 ? -14.977 16.766 21.297 1 97.5 304 LEU A O 1
ATOM 2448 N N . SER A 1 305 ? -16.578 15.258 20.922 1 96.75 305 SER A N 1
ATOM 2449 C CA . SER A 1 305 ? -17.484 15.82 21.922 1 96.75 305 SER A CA 1
ATOM 2450 C C . SER A 1 305 ? -16.969 15.57 23.344 1 96.75 305 SER A C 1
ATOM 2452 O O . SER A 1 305 ? -17.5 16.125 24.297 1 96.75 305 SER A O 1
ATOM 2454 N N . THR A 1 306 ? -15.977 14.727 23.438 1 97.88 306 THR A N 1
ATOM 2455 C CA . THR A 1 306 ? -15.438 14.422 24.75 1 97.88 306 THR A CA 1
ATOM 2456 C C . THR A 1 306 ? -14.289 15.367 25.094 1 97.88 306 THR A C 1
ATOM 2458 O O . THR A 1 306 ? -13.812 15.383 26.234 1 97.88 306 THR A O 1
ATOM 2461 N N . LEU A 1 307 ? -13.867 16.203 24.188 1 98.44 307 LEU A N 1
ATOM 2462 C CA . LEU A 1 307 ? -12.672 17 24.375 1 98.44 307 LEU A CA 1
ATOM 2463 C C . LEU A 1 307 ? -13.031 18.469 24.609 1 98.44 307 LEU A C 1
ATOM 2465 O O . LEU A 1 307 ? -13.914 19 23.938 1 98.44 307 LEU A O 1
ATOM 2469 N N . CYS A 1 308 ? -12.32 19.062 25.547 1 98.38 308 CYS A N 1
ATOM 2470 C CA . CYS A 1 308 ? -12.32 20.516 25.562 1 98.38 308 CYS A CA 1
ATOM 2471 C C . CYS A 1 308 ? -11.461 21.062 24.422 1 98.38 308 CYS A C 1
ATOM 2473 O O . CYS A 1 308 ? -10.586 20.375 23.906 1 98.38 308 CYS A O 1
ATOM 2475 N N . LEU A 1 309 ? -11.719 22.312 24.062 1 98.62 309 LEU A N 1
ATOM 2476 C CA . LEU A 1 309 ? -11.023 22.906 22.938 1 98.62 309 LEU A CA 1
ATOM 2477 C C . LEU A 1 309 ? -9.516 22.891 23.156 1 98.62 309 LEU A C 1
ATOM 2479 O O . LEU A 1 309 ? -8.75 22.625 22.219 1 98.62 309 LEU A O 1
ATOM 2483 N N . GLY A 1 310 ? -9.102 23.203 24.359 1 98.12 310 GLY A N 1
ATOM 2484 C CA . GLY A 1 310 ? -7.68 23.188 24.672 1 98.12 310 GLY A CA 1
ATOM 2485 C C . GLY A 1 310 ? -7.047 21.812 24.484 1 98.12 310 GLY A C 1
ATOM 2486 O O . GLY A 1 310 ? -5.922 21.719 24 1 98.12 310 GLY A O 1
ATOM 2487 N N . GLU A 1 311 ? -7.73 20.797 24.922 1 98.25 311 GLU A N 1
ATOM 2488 C CA . GLU A 1 311 ? -7.223 19.438 24.75 1 98.25 311 GLU A CA 1
ATOM 2489 C C . GLU A 1 311 ? -7.152 19.047 23.281 1 98.25 311 GLU A C 1
ATOM 2491 O O . GLU A 1 311 ? -6.191 18.391 22.859 1 98.25 311 GLU A O 1
ATOM 2496 N N . LEU A 1 312 ? -8.195 19.391 22.469 1 98.56 312 LEU A N 1
ATOM 2497 C CA . LEU A 1 312 ? -8.133 19.172 21.031 1 98.56 312 LEU A CA 1
ATOM 2498 C C . LEU A 1 312 ? -6.859 19.781 20.453 1 98.56 312 LEU A C 1
ATOM 2500 O O . LEU A 1 312 ? -6.109 19.094 19.734 1 98.56 312 LEU A O 1
ATOM 2504 N N . GLY A 1 313 ? -6.648 21.016 20.781 1 98.5 313 GLY A N 1
ATOM 2505 C CA . GLY A 1 313 ? -5.492 21.719 20.266 1 98.5 313 GLY A CA 1
ATOM 2506 C C . GLY A 1 313 ? -4.172 21.094 20.656 1 98.5 313 GLY A C 1
ATOM 2507 O O . GLY A 1 313 ? -3.281 20.922 19.828 1 98.5 313 GLY A O 1
ATOM 2508 N N . SER A 1 314 ? -4.066 20.75 21.922 1 97.31 314 SER A N 1
ATOM 2509 C CA . SER A 1 314 ? -2.809 20.188 22.422 1 97.31 314 SER A CA 1
ATOM 2510 C C . SER A 1 314 ? -2.541 18.812 21.812 1 97.31 314 SER A C 1
ATOM 2512 O O . SER A 1 314 ? -1.399 18.5 21.469 1 97.31 314 SER A O 1
ATOM 2514 N N . ARG A 1 315 ? -3.557 18 21.641 1 96.69 315 ARG A N 1
ATOM 2515 C CA . ARG A 1 315 ? -3.393 16.672 21.047 1 96.69 315 ARG A CA 1
ATOM 2516 C C . ARG A 1 315 ? -2.99 16.781 19.578 1 96.69 315 ARG A C 1
ATOM 2518 O O . ARG A 1 315 ? -2.154 16.016 19.094 1 96.69 315 ARG A O 1
ATOM 2525 N N . ILE A 1 316 ? -3.576 17.719 18.875 1 97.69 316 ILE A N 1
ATOM 2526 C CA . ILE A 1 316 ? -3.223 17.938 17.469 1 97.69 316 ILE A CA 1
ATOM 2527 C C . ILE A 1 316 ? -1.799 18.484 17.375 1 97.69 316 ILE A C 1
ATOM 2529 O O . ILE A 1 316 ? -0.994 18 16.578 1 97.69 316 ILE A O 1
ATOM 2533 N N . GLU A 1 317 ? -1.479 19.453 18.203 1 96.12 317 GLU A N 1
ATOM 2534 C CA . GLU A 1 317 ? -0.177 20.109 18.156 1 96.12 317 GLU A CA 1
ATOM 2535 C C . GLU A 1 317 ? 0.954 19.109 18.375 1 96.12 317 GLU A C 1
ATOM 2537 O O . GLU A 1 317 ? 1.972 19.156 17.688 1 96.12 317 GLU A O 1
ATOM 2542 N N . LEU A 1 318 ? 0.779 18.188 19.328 1 91.81 318 LEU A N 1
ATOM 2543 C CA . LEU A 1 318 ? 1.858 17.281 19.719 1 91.81 318 LEU A CA 1
ATOM 2544 C C . LEU A 1 318 ? 1.756 15.953 18.984 1 91.81 318 LEU A C 1
ATOM 2546 O O . LEU A 1 318 ? 2.613 15.086 19.141 1 91.81 318 LEU A O 1
ATOM 2550 N N . GLY A 1 319 ? 0.777 15.852 18.125 1 92.88 319 GLY A N 1
ATOM 2551 C CA . GLY A 1 319 ? 0.57 14.625 17.375 1 92.88 319 GLY A CA 1
ATOM 2552 C C . GLY A 1 319 ? 0.681 14.82 15.875 1 92.88 319 GLY A C 1
ATOM 2553 O O . GLY A 1 319 ? 1.778 15.016 15.344 1 92.88 319 GLY A O 1
ATOM 2554 N N . ILE A 1 320 ? -0.483 14.922 15.273 1 96.44 320 ILE A N 1
ATOM 2555 C CA . ILE A 1 320 ? -0.523 14.867 13.82 1 96.44 320 ILE A CA 1
ATOM 2556 C C . ILE A 1 320 ? 0.143 16.125 13.242 1 96.44 320 ILE A C 1
ATOM 2558 O O . ILE A 1 320 ? 0.779 16.062 12.188 1 96.44 320 ILE A O 1
ATOM 2562 N N . HIS A 1 321 ? 0.069 17.234 13.914 1 97.12 321 HIS A N 1
ATOM 2563 C CA . HIS A 1 321 ? 0.624 18.484 13.406 1 97.12 321 HIS A CA 1
ATOM 2564 C C . HIS A 1 321 ? 2.117 18.344 13.133 1 97.12 321 HIS A C 1
ATOM 2566 O O . HIS A 1 321 ? 2.568 18.578 12.008 1 97.12 321 HIS A O 1
ATOM 2572 N N . ASP A 1 322 ? 2.904 17.922 14.109 1 96 322 ASP A N 1
ATOM 2573 C CA . ASP A 1 322 ? 4.344 17.766 13.938 1 96 322 ASP A CA 1
ATOM 2574 C C . ASP A 1 322 ? 4.656 16.75 12.844 1 96 322 ASP A C 1
ATOM 2576 O O . ASP A 1 322 ? 5.586 16.938 12.055 1 96 322 ASP A O 1
ATOM 2580 N N . TRP A 1 323 ? 3.852 15.758 12.805 1 97 323 TRP A N 1
ATOM 2581 C CA . TRP A 1 323 ? 4.062 14.695 11.82 1 97 323 TRP A CA 1
ATOM 2582 C C . TRP A 1 323 ? 3.791 15.203 10.414 1 97 323 TRP A C 1
ATOM 2584 O O . TRP A 1 323 ? 4.516 14.859 9.469 1 97 323 TRP A O 1
ATOM 2594 N N . LEU A 1 324 ? 2.742 16.016 10.258 1 98.25 324 LEU A N 1
ATOM 2595 C CA . LEU A 1 324 ? 2.447 16.594 8.953 1 98.25 324 LEU A CA 1
ATOM 2596 C C . LEU A 1 324 ? 3.609 17.453 8.461 1 98.25 324 LEU A C 1
ATOM 2598 O O . LEU A 1 324 ? 4 17.359 7.289 1 98.25 324 LEU A O 1
ATOM 2602 N N . HIS A 1 325 ? 4.188 18.188 9.32 1 97.94 325 HIS A N 1
ATOM 2603 C CA . HIS A 1 325 ? 5.344 19 8.969 1 97.94 325 HIS A CA 1
ATOM 2604 C C . HIS A 1 325 ? 6.48 18.125 8.43 1 97.94 325 HIS A C 1
ATOM 2606 O O . HIS A 1 325 ? 7.016 18.406 7.355 1 97.94 325 HIS A O 1
ATOM 2612 N N . MET A 1 326 ? 6.75 17.094 9.141 1 97.19 326 MET A N 1
ATOM 2613 C CA . MET A 1 326 ? 7.938 16.312 8.805 1 97.19 326 MET A CA 1
ATOM 2614 C C . MET A 1 326 ? 7.66 15.375 7.641 1 97.19 326 MET A C 1
ATOM 2616 O O . MET A 1 326 ? 8.547 15.094 6.832 1 97.19 326 MET A O 1
ATOM 2620 N N . ARG A 1 327 ? 6.445 14.922 7.504 1 98.12 327 ARG A N 1
ATOM 2621 C CA . ARG A 1 327 ? 6.113 14.062 6.371 1 98.12 327 ARG A CA 1
ATOM 2622 C C . ARG A 1 327 ? 6.305 14.797 5.051 1 98.12 327 ARG A C 1
ATOM 2624 O O . ARG A 1 327 ? 6.84 14.227 4.094 1 98.12 327 ARG A O 1
ATOM 2631 N N . TRP A 1 328 ? 5.949 16.047 5.008 1 98.62 328 TRP A N 1
ATOM 2632 C CA . TRP A 1 328 ? 6.004 16.75 3.734 1 98.62 328 TRP A CA 1
ATOM 2633 C C . TRP A 1 328 ? 7.23 17.656 3.664 1 98.62 328 TRP A C 1
ATOM 2635 O O . TRP A 1 328 ? 7.363 18.469 2.744 1 98.62 328 TRP A O 1
ATOM 2645 N N . ALA A 1 329 ? 8.156 17.516 4.621 1 97.56 329 ALA A N 1
ATOM 2646 C CA . ALA A 1 329 ? 9.398 18.281 4.562 1 97.56 329 ALA A CA 1
ATOM 2647 C C . ALA A 1 329 ? 10.398 17.641 3.604 1 97.56 329 ALA A C 1
ATOM 2649 O O . ALA A 1 329 ? 10.664 16.438 3.688 1 97.56 329 ALA A O 1
ATOM 2650 N N . SER A 1 330 ? 10.883 18.453 2.686 1 96.62 330 SER A N 1
ATOM 2651 C CA . SER A 1 330 ? 12.102 18.062 1.988 1 96.62 330 SER A CA 1
ATOM 2652 C C . SER A 1 330 ? 13.336 18.344 2.844 1 96.62 330 SER A C 1
ATOM 2654 O O . SER A 1 330 ? 13.281 19.141 3.781 1 96.62 330 SER A O 1
ATOM 2656 N N . ILE A 1 331 ? 14.414 17.672 2.512 1 95.12 331 ILE A N 1
ATOM 2657 C CA . ILE A 1 331 ? 15.641 17.922 3.252 1 95.12 331 ILE A CA 1
ATOM 2658 C C . ILE A 1 331 ? 15.961 19.422 3.213 1 95.12 331 ILE A C 1
ATOM 2660 O O . ILE A 1 331 ? 15.859 20.062 2.162 1 95.12 331 ILE A O 1
ATOM 2664 N N . PRO A 1 332 ? 16.203 19.953 4.398 1 94 332 PRO A N 1
ATOM 2665 C CA . PRO A 1 332 ? 16.578 21.375 4.395 1 94 332 PRO A CA 1
ATOM 2666 C C . PRO A 1 332 ? 17.922 21.625 3.707 1 94 332 PRO A C 1
ATOM 2668 O O . PRO A 1 332 ? 18.812 20.766 3.74 1 94 332 PRO A O 1
ATOM 2671 N N . ARG A 1 333 ? 18.016 22.766 3.084 1 93.06 333 ARG A N 1
ATOM 2672 C CA . ARG A 1 333 ? 19.219 23.125 2.344 1 93.06 333 ARG A CA 1
ATOM 2673 C C . ARG A 1 333 ? 19.703 24.531 2.723 1 93.06 333 ARG A C 1
ATOM 2675 O O . ARG A 1 333 ? 18.891 25.391 3.078 1 93.06 333 ARG A O 1
ATOM 2682 N N . ASP A 1 334 ? 21 24.656 2.602 1 91.69 334 ASP A N 1
ATOM 2683 C CA . ASP A 1 334 ? 21.547 26.016 2.729 1 91.69 334 ASP A CA 1
ATOM 2684 C C . ASP A 1 334 ? 21.062 26.906 1.602 1 91.69 334 ASP A C 1
ATOM 2686 O O . ASP A 1 334 ? 21.219 26.594 0.423 1 91.69 334 ASP A O 1
ATOM 2690 N N . PRO A 1 335 ? 20.484 28.016 1.949 1 91.25 335 PRO A N 1
ATOM 2691 C CA . PRO A 1 335 ? 19.875 28.844 0.904 1 91.25 335 PRO A CA 1
ATOM 2692 C C . PRO A 1 335 ? 20.906 29.422 -0.067 1 91.25 335 PRO A C 1
ATOM 2694 O O . PRO A 1 335 ? 20.562 29.781 -1.195 1 91.25 335 PRO A O 1
ATOM 2697 N N . ASN A 1 336 ? 22.156 29.516 0.279 1 90.31 336 ASN A N 1
ATOM 2698 C CA . ASN A 1 336 ? 23.188 30.062 -0.584 1 90.31 336 ASN A CA 1
ATOM 2699 C C . ASN A 1 336 ? 23.781 28.984 -1.494 1 90.31 336 ASN A C 1
ATOM 2701 O O . ASN A 1 336 ? 23.797 29.141 -2.717 1 90.31 336 ASN A O 1
ATOM 2705 N N . SER A 1 337 ? 24.172 27.922 -0.917 1 89.19 337 SER A N 1
ATOM 2706 C CA . SER A 1 337 ? 24.922 26.906 -1.653 1 89.19 337 SER A CA 1
ATOM 2707 C C . SER A 1 337 ? 24.016 25.797 -2.172 1 89.19 337 SER A C 1
ATOM 2709 O O . SER A 1 337 ? 24.391 25.062 -3.082 1 89.19 337 SER A O 1
ATOM 2711 N N . GLY A 1 338 ? 22.875 25.688 -1.527 1 90 338 GLY A N 1
ATOM 2712 C CA . GLY A 1 338 ? 22.016 24.562 -1.867 1 90 338 GLY A CA 1
ATOM 2713 C C . GLY A 1 338 ? 22.453 23.266 -1.214 1 90 338 GLY A C 1
ATOM 2714 O O . GLY A 1 338 ? 21.828 22.219 -1.435 1 90 338 GLY A O 1
ATOM 2715 N N . LEU A 1 339 ? 23.453 23.312 -0.412 1 90.75 339 LEU A N 1
ATOM 2716 C CA . LEU A 1 339 ? 23.969 22.125 0.265 1 90.75 339 LEU A CA 1
ATOM 2717 C C . LEU A 1 339 ? 22.922 21.562 1.227 1 90.75 339 LEU A C 1
ATOM 2719 O O . LEU A 1 339 ? 22.344 22.297 2.025 1 90.75 339 LEU A O 1
ATOM 2723 N N . PRO A 1 340 ? 22.688 20.25 1.12 1 92.19 340 PRO A N 1
ATOM 2724 C CA . PRO A 1 340 ? 21.766 19.641 2.082 1 92.19 340 PRO A CA 1
ATOM 2725 C C . PRO A 1 340 ? 22.25 19.781 3.525 1 92.19 340 PRO A C 1
ATOM 2727 O O . PRO A 1 340 ? 23.422 19.562 3.816 1 92.19 340 PRO A O 1
ATOM 2730 N N . MET A 1 341 ? 21.312 20.172 4.367 1 90.81 341 MET A N 1
ATOM 2731 C CA . MET A 1 341 ? 21.547 20.328 5.797 1 90.81 341 MET A CA 1
ATOM 2732 C C . MET A 1 341 ? 20.578 19.484 6.613 1 90.81 341 MET A C 1
ATOM 2734 O O . MET A 1 341 ? 19.562 19.984 7.082 1 90.81 341 MET A O 1
ATOM 2738 N N . PRO A 1 342 ? 20.953 18.234 6.867 1 88.62 342 PRO A N 1
ATOM 2739 C CA . PRO A 1 342 ? 20 17.297 7.461 1 88.62 342 PRO A CA 1
ATOM 2740 C C . PRO A 1 342 ? 19.438 17.781 8.797 1 88.62 342 PRO A C 1
ATOM 2742 O O . PRO A 1 342 ? 18.344 17.375 9.195 1 88.62 342 PRO A O 1
ATOM 2745 N N . PHE A 1 343 ? 20.094 18.734 9.445 1 83.38 343 PHE A N 1
ATOM 2746 C CA . PHE A 1 343 ? 19.625 19.188 10.75 1 83.38 343 PHE A CA 1
ATOM 2747 C C . PHE A 1 343 ? 18.969 20.562 10.641 1 83.38 343 PHE A C 1
ATOM 2749 O O . PHE A 1 343 ? 18.406 21.062 11.609 1 83.38 343 PHE A O 1
ATOM 2756 N N . GLY A 1 344 ? 19.078 21.109 9.492 1 87.06 344 GLY A N 1
ATOM 2757 C CA . GLY A 1 344 ? 18.484 22.422 9.266 1 87.06 344 GLY A CA 1
ATOM 2758 C C . GLY A 1 344 ? 19.266 23.547 9.906 1 87.06 344 GLY A C 1
ATOM 2759 O O . GLY A 1 344 ? 20.453 23.391 10.227 1 87.06 344 GLY A O 1
ATOM 2760 N N . ARG A 1 345 ? 18.688 24.656 9.992 1 90.69 345 ARG A N 1
ATOM 2761 C CA . ARG A 1 345 ? 19.219 25.859 10.594 1 90.69 345 ARG A CA 1
ATOM 2762 C C . ARG A 1 345 ? 19.266 25.75 12.117 1 90.69 345 ARG A C 1
ATOM 2764 O O . ARG A 1 345 ? 18.359 25.203 12.734 1 90.69 345 ARG A O 1
ATOM 2771 N N . GLY A 1 346 ? 20.375 26.25 12.68 1 88.75 346 GLY A N 1
ATOM 2772 C CA . GLY A 1 346 ? 20.375 26.391 14.125 1 88.75 346 GLY A CA 1
ATOM 2773 C C . GLY A 1 346 ? 19.297 27.312 14.633 1 88.75 346 GLY A C 1
ATOM 2774 O O . GLY A 1 346 ? 19.016 28.344 14.023 1 88.75 346 GLY A O 1
ATOM 2775 N N . SER A 1 347 ? 18.719 27.047 15.758 1 90.12 347 SER A N 1
ATOM 2776 C CA . SER A 1 347 ? 17.531 27.734 16.266 1 90.12 347 SER A CA 1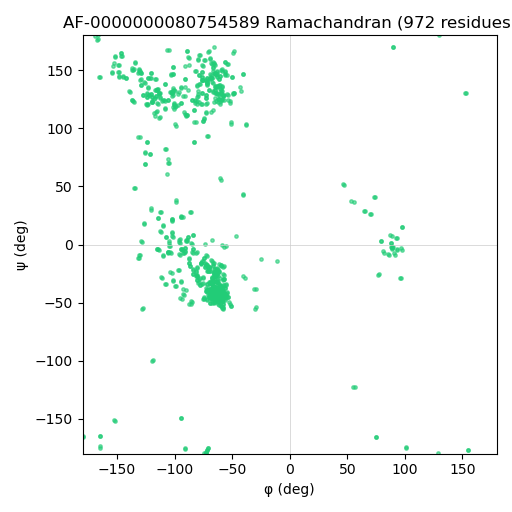
ATOM 2777 C C . SER A 1 347 ? 17.828 29.188 16.562 1 90.12 347 SER A C 1
ATOM 2779 O O . SER A 1 347 ? 16.922 30.031 16.531 1 90.12 347 SER A O 1
ATOM 2781 N N . ALA A 1 348 ? 19.078 29.516 16.844 1 91.12 348 ALA A N 1
ATOM 2782 C CA . ALA A 1 348 ? 19.438 30.906 17.125 1 91.12 348 ALA A CA 1
ATOM 2783 C C . ALA A 1 348 ? 20.375 31.469 16.062 1 91.12 348 ALA A C 1
ATOM 2785 O O . ALA A 1 348 ? 21.172 32.375 16.328 1 91.12 348 ALA A O 1
ATOM 2786 N N . ASP A 1 349 ? 20.375 30.891 14.852 1 92.31 349 ASP A N 1
ATOM 2787 C CA . ASP A 1 349 ? 21.125 31.391 13.711 1 92.31 349 ASP A CA 1
ATOM 2788 C C . ASP A 1 349 ? 20.297 32.375 12.898 1 92.31 349 ASP A C 1
ATOM 2790 O O . ASP A 1 349 ? 19.328 32 12.242 1 92.31 349 ASP A O 1
ATOM 2794 N N . PHE A 1 350 ? 20.797 33.688 12.984 1 95 350 PHE A N 1
ATOM 2795 C CA . PHE A 1 350 ? 20.031 34.75 12.328 1 95 350 PHE A CA 1
ATOM 2796 C C . PHE A 1 350 ? 20.812 35.312 11.141 1 95 350 PHE A C 1
ATOM 2798 O O . PHE A 1 350 ? 20.641 36.469 10.773 1 95 350 PHE A O 1
ATOM 2805 N N . ALA A 1 351 ? 21.672 34.469 10.539 1 94.81 351 ALA A N 1
ATOM 2806 C CA . ALA A 1 351 ? 22.438 34.906 9.375 1 94.81 351 ALA A CA 1
ATOM 2807 C C . ALA A 1 351 ? 21.5 35.344 8.242 1 94.81 351 ALA A C 1
ATOM 2809 O O . ALA A 1 351 ? 20.422 34.781 8.07 1 94.81 351 ALA A O 1
ATOM 2810 N N . GLU A 1 352 ? 21.891 36.25 7.445 1 94.75 352 GLU A N 1
ATOM 2811 C CA . GLU A 1 352 ? 21.094 36.938 6.438 1 94.75 352 GLU A CA 1
ATOM 2812 C C . GLU A 1 352 ? 20.562 35.969 5.402 1 94.75 352 GLU A C 1
ATOM 2814 O O . GLU A 1 352 ? 19.438 36.125 4.906 1 94.75 352 GLU A O 1
ATOM 2819 N N . HIS A 1 353 ? 21.266 34.969 5.074 1 94 353 HIS A N 1
ATOM 2820 C CA . HIS A 1 353 ? 20.875 34.062 3.99 1 94 353 HIS A CA 1
ATOM 2821 C C . HIS A 1 353 ? 19.656 33.219 4.375 1 94 353 HIS A C 1
ATOM 2823 O O . HIS A 1 353 ? 18.969 32.688 3.502 1 94 353 HIS A O 1
ATOM 2829 N N . TRP A 1 354 ? 19.375 33.094 5.652 1 95.81 354 TRP A N 1
ATOM 2830 C CA . TRP A 1 354 ? 18.219 32.312 6.098 1 95.81 354 TRP A CA 1
ATOM 2831 C C . TRP A 1 354 ? 16.922 33.031 5.809 1 95.81 354 TRP A C 1
ATOM 2833 O O . TRP A 1 354 ? 15.836 32.438 5.875 1 95.81 354 TRP A O 1
ATOM 2843 N N . TYR A 1 355 ? 16.953 34.344 5.531 1 95.88 355 TYR A N 1
ATOM 2844 C CA . TYR A 1 355 ? 15.75 35.125 5.328 1 95.88 355 TYR A CA 1
ATOM 2845 C C . TYR A 1 355 ? 15.344 35.125 3.861 1 95.88 355 TYR A C 1
ATOM 2847 O O . TYR A 1 355 ? 14.336 35.75 3.494 1 95.88 355 TYR A O 1
ATOM 2855 N N . ARG A 1 356 ? 16.062 34.375 3.035 1 94.5 356 ARG A N 1
ATOM 2856 C CA . ARG A 1 356 ? 15.75 34.281 1.61 1 94.5 356 ARG A CA 1
ATOM 2857 C C . ARG A 1 356 ? 14.523 33.406 1.362 1 94.5 356 ARG A C 1
ATOM 2859 O O . ARG A 1 356 ? 14.25 32.5 2.129 1 94.5 356 ARG A O 1
ATOM 2866 N N . PRO A 1 357 ? 13.867 33.719 0.221 1 93.06 357 PRO A N 1
ATOM 2867 C CA . PRO A 1 357 ? 12.641 32.969 -0.08 1 93.06 357 PRO A CA 1
ATOM 2868 C C . PRO A 1 357 ? 12.898 31.469 -0.289 1 93.06 357 PRO A C 1
ATOM 2870 O O . PRO A 1 357 ? 11.992 30.656 -0.101 1 93.06 357 PRO A O 1
ATOM 2873 N N . GLY A 1 358 ? 14.102 31.141 -0.572 1 92.38 358 GLY A N 1
ATOM 2874 C CA . GLY A 1 358 ? 14.422 29.734 -0.808 1 92.38 358 GLY A CA 1
ATOM 2875 C C . GLY A 1 358 ? 14.406 28.906 0.456 1 92.38 358 GLY A C 1
ATOM 2876 O O . GLY A 1 358 ? 14.352 27.672 0.391 1 92.38 358 GLY A O 1
ATOM 2877 N N . ASN A 1 359 ? 14.469 29.547 1.59 1 96.19 359 ASN A N 1
ATOM 2878 C CA . ASN A 1 359 ? 14.336 28.828 2.855 1 96.19 359 ASN A CA 1
ATOM 2879 C C . ASN A 1 359 ? 12.867 28.609 3.219 1 96.19 359 ASN A C 1
ATOM 2881 O O . ASN A 1 359 ? 12.273 29.406 3.941 1 96.19 359 ASN A O 1
ATOM 2885 N N . ASP A 1 360 ? 12.312 27.547 2.76 1 96.62 360 ASP A N 1
ATOM 2886 C CA . ASP A 1 360 ? 10.93 27.172 3.021 1 96.62 360 ASP A CA 1
ATOM 2887 C C . ASP A 1 360 ? 10.852 25.812 3.721 1 96.62 360 ASP A C 1
ATOM 2889 O O . ASP A 1 360 ? 9.898 25.047 3.514 1 96.62 360 ASP A O 1
ATOM 2893 N N . TYR A 1 361 ? 11.859 25.5 4.52 1 97.31 361 TYR A N 1
ATOM 2894 C CA . TYR A 1 361 ? 11.93 24.203 5.199 1 97.31 361 TYR A CA 1
ATOM 2895 C C . TYR A 1 361 ? 10.75 24.031 6.148 1 97.31 361 TYR A C 1
ATOM 2897 O O . TYR A 1 361 ? 10.562 24.812 7.074 1 97.31 361 TYR A O 1
ATOM 2905 N N . LEU A 1 362 ? 10 22.938 5.984 1 97.5 362 LEU A N 1
ATOM 2906 C CA . LEU A 1 362 ? 8.766 22.688 6.73 1 97.5 362 LEU A CA 1
ATOM 2907 C C . LEU A 1 362 ? 9.07 22.234 8.148 1 97.5 362 LEU A C 1
ATOM 2909 O O . LEU A 1 362 ? 8.195 22.25 9.016 1 97.5 362 LEU A O 1
ATOM 2913 N N . GLY A 1 363 ? 10.289 21.828 8.391 1 96.25 363 GLY A N 1
ATOM 2914 C CA . GLY A 1 363 ? 10.617 21.25 9.68 1 96.25 363 GLY A CA 1
ATOM 2915 C C . GLY A 1 363 ? 11.039 22.281 10.711 1 96.25 363 GLY A C 1
ATOM 2916 O O . GLY A 1 363 ? 11.477 21.938 11.805 1 96.25 363 GLY A O 1
ATOM 2917 N N . ASP A 1 364 ? 10.922 23.578 10.359 1 96.06 364 ASP A N 1
ATOM 2918 C CA . ASP A 1 364 ? 11.336 24.703 11.195 1 96.06 364 ASP A CA 1
ATOM 2919 C C . ASP A 1 364 ? 10.281 25.812 11.195 1 96.06 364 ASP A C 1
ATOM 2921 O O . ASP A 1 364 ? 9.977 26.375 10.148 1 96.06 364 ASP A O 1
ATOM 2925 N N . PRO A 1 365 ? 9.781 26.188 12.438 1 96.94 365 PRO A N 1
ATOM 2926 C CA . PRO A 1 365 ? 8.766 27.234 12.461 1 96.94 365 PRO A CA 1
ATOM 2927 C C . PRO A 1 365 ? 9.258 28.547 11.852 1 96.94 365 PRO A C 1
ATOM 2929 O O . PRO A 1 365 ? 8.453 29.375 11.398 1 96.94 365 PRO A O 1
ATOM 2932 N N . PHE A 1 366 ? 10.562 28.75 11.727 1 96.94 366 PHE A N 1
ATOM 2933 C CA . PHE A 1 366 ? 11.148 29.922 11.117 1 96.94 366 PHE A CA 1
ATOM 2934 C C . PHE A 1 366 ? 10.82 29.984 9.625 1 96.94 366 PHE A C 1
ATOM 2936 O O . PHE A 1 366 ? 10.68 31.078 9.062 1 96.94 366 PHE A O 1
ATOM 2943 N N . SER A 1 367 ? 10.625 28.859 9.039 1 97.5 367 SER A N 1
ATOM 2944 C CA . SER A 1 367 ? 10.516 28.844 7.582 1 97.5 367 SER A CA 1
ATOM 2945 C C . SER A 1 367 ? 9.297 28.047 7.129 1 97.5 367 SER A C 1
ATOM 2947 O O . SER A 1 367 ? 8.906 28.109 5.957 1 97.5 367 SER A O 1
ATOM 2949 N N . SER A 1 368 ? 8.648 27.297 7.988 1 98.19 368 SER A N 1
ATOM 2950 C CA . SER A 1 368 ? 7.633 26.328 7.594 1 98.19 368 SER A CA 1
ATOM 2951 C C . SER A 1 368 ? 6.469 27.016 6.887 1 98.19 368 SER A C 1
ATOM 2953 O O . SER A 1 368 ? 5.949 26.5 5.891 1 98.19 368 SER A O 1
ATOM 2955 N N . HIS A 1 369 ? 6.086 28.25 7.305 1 98.44 369 HIS A N 1
ATOM 2956 C CA . HIS A 1 369 ? 4.938 28.938 6.734 1 98.44 369 HIS A CA 1
ATOM 2957 C C . HIS A 1 369 ? 5.238 29.438 5.328 1 98.44 369 HIS A C 1
ATOM 2959 O O . HIS A 1 369 ? 4.332 29.875 4.605 1 98.44 369 HIS A O 1
ATOM 2965 N N . VAL A 1 370 ? 6.496 29.359 4.906 1 98.12 370 VAL A N 1
ATOM 2966 C CA . VAL A 1 370 ? 6.875 29.781 3.561 1 98.12 370 VAL A CA 1
ATOM 2967 C C . VAL A 1 370 ? 6.566 28.656 2.564 1 98.12 370 VAL A C 1
ATOM 2969 O O . VAL A 1 370 ? 6.434 28.906 1.363 1 98.12 370 VAL A O 1
ATOM 2972 N N . ASP A 1 371 ? 6.484 27.438 3.006 1 98.12 371 ASP A N 1
ATOM 2973 C CA . ASP A 1 371 ? 6.148 26.281 2.17 1 98.12 371 ASP A CA 1
ATOM 2974 C C . ASP A 1 371 ? 4.652 26.25 1.867 1 98.12 371 ASP A C 1
ATOM 2976 O O . ASP A 1 371 ? 3.826 26.312 2.781 1 98.12 371 ASP A O 1
ATOM 2980 N N . PRO A 1 372 ? 4.305 26.094 0.66 1 98.12 372 PRO A N 1
ATOM 2981 C CA . PRO A 1 372 ? 2.879 26.156 0.323 1 98.12 372 PRO A CA 1
ATOM 2982 C C . PRO A 1 372 ? 2.072 25.031 0.954 1 98.12 372 PRO A C 1
ATOM 2984 O O . PRO A 1 372 ? 0.871 25.188 1.192 1 98.12 372 PRO A O 1
ATOM 2987 N N . VAL A 1 373 ? 2.654 23.875 1.241 1 98.62 373 VAL A N 1
ATOM 2988 C CA . VAL A 1 373 ? 1.955 22.734 1.842 1 98.62 373 VAL A CA 1
ATOM 2989 C C . VAL A 1 373 ? 1.468 23.109 3.24 1 98.62 373 VAL A C 1
ATOM 2991 O O . VAL A 1 373 ? 0.436 22.625 3.697 1 98.62 373 VAL A O 1
ATOM 2994 N N . PHE A 1 374 ? 2.164 24.062 3.855 1 98.69 374 PHE A N 1
ATOM 2995 C CA . PHE A 1 374 ? 1.849 24.547 5.195 1 98.69 374 PHE A CA 1
ATOM 2996 C C . PHE A 1 374 ? 0.392 24.984 5.285 1 98.69 374 PHE A C 1
ATOM 2998 O O . PHE A 1 374 ? -0.317 24.609 6.223 1 98.69 374 PHE A O 1
ATOM 3005 N N . TRP A 1 375 ? -0.036 25.688 4.348 1 98.75 375 TRP A N 1
ATOM 3006 C CA . TRP A 1 375 ? -1.352 26.312 4.395 1 98.75 375 TRP A CA 1
ATOM 3007 C C . TRP A 1 375 ? -2.455 25.297 4.148 1 98.75 375 TRP A C 1
ATOM 3009 O O . TRP A 1 375 ? -3.557 25.422 4.688 1 98.75 375 TRP A O 1
ATOM 3019 N N . SER A 1 376 ? -2.146 24.25 3.4 1 98.31 376 SER A N 1
ATOM 3020 C CA . SER A 1 376 ? -3.131 23.203 3.133 1 98.31 376 SER A CA 1
ATOM 3021 C C . SER A 1 376 ? -3.4 22.359 4.375 1 98.31 376 SER A C 1
ATOM 3023 O O . SER A 1 376 ? -4.559 22.125 4.73 1 98.31 376 SER A O 1
ATOM 3025 N N . PHE A 1 377 ? -2.348 21.922 5.051 1 98.12 377 PHE A N 1
ATOM 3026 C CA . PHE A 1 377 ? -2.621 21.047 6.184 1 98.12 377 PHE A CA 1
ATOM 3027 C C . PHE A 1 377 ? -3.023 21.859 7.41 1 98.12 377 PHE A C 1
ATOM 3029 O O . PHE A 1 377 ? -3.764 21.375 8.266 1 98.12 377 PHE A O 1
ATOM 3036 N N . HIS A 1 378 ? -2.576 23.156 7.547 1 98.69 378 HIS A N 1
ATOM 3037 C CA . HIS A 1 378 ? -3.121 23.984 8.625 1 98.69 378 HIS A CA 1
ATOM 3038 C C . HIS A 1 378 ? -4.582 24.328 8.367 1 98.69 378 HIS A C 1
ATOM 3040 O O . HIS A 1 378 ? -5.359 24.5 9.312 1 98.69 378 HIS A O 1
ATOM 3046 N N . GLY A 1 379 ? -4.926 24.484 7.039 1 98.31 379 GLY A N 1
ATOM 3047 C CA . GLY A 1 379 ? -6.34 24.578 6.723 1 98.31 379 GLY A CA 1
ATOM 3048 C C . GLY A 1 379 ? -7.137 23.375 7.195 1 98.31 379 GLY A C 1
ATOM 3049 O O . GLY A 1 379 ? -8.211 23.531 7.781 1 98.31 379 GLY A O 1
ATOM 3050 N N . TRP A 1 380 ? -6.609 22.203 6.918 1 98 380 TRP A N 1
ATOM 3051 C CA . TRP A 1 380 ? -7.254 20.969 7.375 1 98 380 TRP A CA 1
ATOM 3052 C C . TRP A 1 380 ? -7.41 20.969 8.891 1 98 380 TRP A C 1
ATOM 3054 O O . TRP A 1 380 ? -8.461 20.594 9.414 1 98 380 TRP A O 1
ATOM 3064 N N . ILE A 1 381 ? -6.395 21.391 9.609 1 98.56 381 ILE A N 1
ATOM 3065 C CA . ILE A 1 381 ? -6.426 21.469 11.07 1 98.56 381 ILE A CA 1
ATOM 3066 C C . ILE A 1 381 ? -7.492 22.469 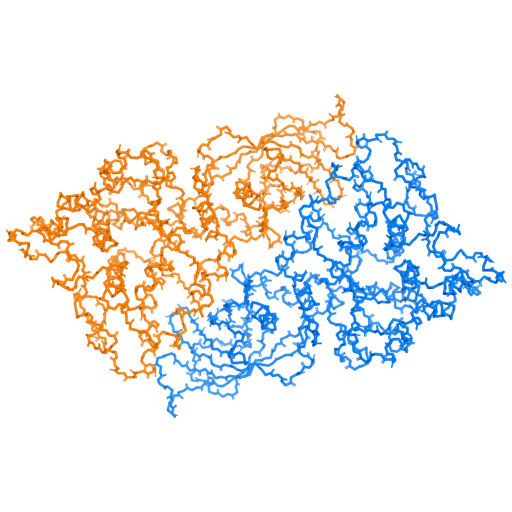11.508 1 98.56 381 ILE A C 1
ATOM 3068 O O . ILE A 1 381 ? -8.258 22.188 12.445 1 98.56 381 ILE A O 1
ATOM 3072 N N . ASP A 1 382 ? -7.492 23.594 10.836 1 98.31 382 ASP A N 1
ATOM 3073 C CA . ASP A 1 382 ? -8.477 24.625 11.156 1 98.31 382 ASP A CA 1
ATOM 3074 C C . ASP A 1 382 ? -9.898 24.078 11.016 1 98.31 382 ASP A C 1
ATOM 3076 O O . ASP A 1 382 ? -10.758 24.375 11.852 1 98.31 382 ASP A O 1
ATOM 3080 N N . ASP A 1 383 ? -10.133 23.297 10.016 1 97.19 383 ASP A N 1
ATOM 3081 C CA . ASP A 1 383 ? -11.453 22.734 9.773 1 97.19 383 ASP A CA 1
ATOM 3082 C C . ASP A 1 383 ? -11.875 21.797 10.906 1 97.19 383 ASP A C 1
ATOM 3084 O O . ASP A 1 383 ? -13.062 21.578 11.141 1 97.19 383 ASP A O 1
ATOM 3088 N N . ARG A 1 384 ? -10.914 21.234 11.633 1 97.81 384 ARG A N 1
ATOM 3089 C CA . ARG A 1 384 ? -11.234 20.344 12.75 1 97.81 384 ARG A CA 1
ATOM 3090 C C . ARG A 1 384 ? -11.891 21.125 13.891 1 97.81 384 ARG A C 1
ATOM 3092 O O . ARG A 1 384 ? -12.68 20.562 14.648 1 97.81 384 ARG A O 1
ATOM 3099 N N . ILE A 1 385 ? -11.555 22.406 14.008 1 98.31 385 ILE A N 1
ATOM 3100 C CA . ILE A 1 385 ? -12.188 23.234 15.016 1 98.31 385 ILE A CA 1
ATOM 3101 C C . ILE A 1 385 ? -13.695 23.297 14.781 1 98.31 385 ILE A C 1
ATOM 3103 O O . ILE A 1 385 ? -14.484 23.172 15.719 1 98.31 385 ILE A O 1
ATOM 3107 N N . GLU A 1 386 ? -14.055 23.438 13.523 1 96.44 386 GLU A N 1
ATOM 3108 C CA . GLU A 1 386 ? -15.477 23.453 13.18 1 96.44 386 GLU A CA 1
ATOM 3109 C C . GLU A 1 386 ? -16.125 22.109 13.445 1 96.44 386 GLU A C 1
ATOM 3111 O O . GLU A 1 386 ? -17.25 22.047 13.93 1 96.44 386 GLU A O 1
ATOM 3116 N N . ASP A 1 387 ? -15.445 21.047 13.102 1 96.62 387 ASP A N 1
ATOM 3117 C CA . ASP A 1 387 ? -15.945 19.703 13.406 1 96.62 387 ASP A CA 1
ATOM 3118 C C . ASP A 1 387 ? -16.188 19.531 14.906 1 96.62 387 ASP A C 1
ATOM 3120 O O . ASP A 1 387 ? -17.172 18.938 15.32 1 96.62 387 ASP A O 1
ATOM 3124 N N . TRP A 1 388 ? -15.219 20 15.648 1 98.12 388 TRP A N 1
ATOM 3125 C CA . TRP A 1 388 ? -15.328 19.953 17.109 1 98.12 388 TRP A CA 1
ATOM 3126 C C . TRP A 1 388 ? -16.562 20.719 17.594 1 98.12 388 TRP A C 1
ATOM 3128 O O . TRP A 1 388 ? -17.312 20.219 18.422 1 98.12 388 TRP A O 1
ATOM 3138 N N . PHE A 1 389 ? -16.828 21.938 17.109 1 97.62 389 PHE A N 1
ATOM 3139 C CA . PHE A 1 389 ? -17.984 22.734 17.484 1 97.62 389 PHE A CA 1
ATOM 3140 C C . PHE A 1 389 ? -19.281 21.984 17.172 1 97.62 389 PHE A C 1
ATOM 3142 O O . PHE A 1 389 ? -20.156 21.906 18.031 1 97.62 389 PHE A O 1
ATOM 3149 N N . LEU A 1 390 ? -19.344 21.453 15.945 1 95.31 390 LEU A N 1
ATOM 3150 C CA . LEU A 1 390 ? -20.547 20.734 15.539 1 95.31 390 LEU A CA 1
ATOM 3151 C C . LEU A 1 390 ? -20.797 19.531 16.438 1 95.31 390 LEU A C 1
ATOM 3153 O O . LEU A 1 390 ? -21.938 19.219 16.766 1 95.31 390 LEU A O 1
ATOM 3157 N N . ALA A 1 391 ? -19.75 18.812 16.797 1 95.94 391 ALA A N 1
ATOM 3158 C CA . ALA A 1 391 ? -19.875 17.672 17.703 1 95.94 391 ALA A CA 1
ATOM 3159 C C . ALA A 1 391 ? -20.453 18.094 19.047 1 95.94 391 ALA A C 1
ATOM 3161 O O . ALA A 1 391 ? -21.312 17.406 19.609 1 95.94 391 ALA A O 1
ATOM 3162 N N . HIS A 1 392 ? -20 19.203 19.578 1 96.88 392 HIS A N 1
ATOM 3163 C CA . HIS A 1 392 ? -20.5 19.703 20.859 1 96.88 392 HIS A CA 1
ATOM 3164 C C . HIS A 1 392 ? -21.938 20.219 20.734 1 96.88 392 HIS A C 1
ATOM 3166 O O . HIS A 1 392 ? -22.75 20.047 21.641 1 96.88 392 HIS A O 1
ATOM 3172 N N . GLU A 1 393 ? -22.203 20.906 19.578 1 94.5 393 GLU A N 1
ATOM 3173 C CA . GLU A 1 393 ? -23.578 21.344 19.375 1 94.5 393 GLU A CA 1
ATOM 3174 C C . GLU A 1 393 ? -24.547 20.172 19.391 1 94.5 393 GLU A C 1
ATOM 3176 O O . GLU A 1 393 ? -25.672 20.297 19.844 1 94.5 393 GLU A O 1
ATOM 3181 N N . GLN A 1 394 ? -24.125 19.156 18.922 1 92.31 394 GLN A N 1
ATOM 3182 C CA . GLN A 1 394 ? -24.938 17.938 18.844 1 92.31 394 GLN A CA 1
ATOM 3183 C C . GLN A 1 394 ? -25.078 17.297 20.219 1 92.31 394 GLN A C 1
ATOM 3185 O O . GLN A 1 394 ? -26.172 16.875 20.609 1 92.31 394 GLN A O 1
ATOM 3190 N N . THR A 1 395 ? -24.062 17.156 20.953 1 93.88 395 THR A N 1
ATOM 3191 C CA . THR A 1 395 ? -24.016 16.406 22.203 1 93.88 395 THR A CA 1
ATOM 3192 C C . THR A 1 395 ? -24.344 17.312 23.391 1 93.88 395 THR A C 1
ATOM 3194 O O . THR A 1 395 ? -24.953 16.875 24.359 1 93.88 395 THR A O 1
ATOM 3197 N N . HIS A 1 396 ? -23.859 18.531 23.359 1 94.75 396 HIS A N 1
ATOM 3198 C CA . HIS A 1 396 ? -24.031 19.531 24.406 1 94.75 396 HIS A CA 1
ATOM 3199 C C . HIS A 1 396 ? -24.625 20.828 23.828 1 94.75 396 HIS A C 1
ATOM 3201 O O . HIS A 1 396 ? -24 21.891 23.922 1 94.75 396 HIS A O 1
ATOM 3207 N N . PRO A 1 397 ? -25.891 20.734 23.438 1 93.06 397 PRO A N 1
ATOM 3208 C CA . PRO A 1 397 ? -26.453 21.875 22.703 1 93.06 397 PRO A CA 1
ATOM 3209 C C . PRO A 1 397 ? -26.406 23.172 23.516 1 93.06 397 PRO A C 1
ATOM 3211 O O . PRO A 1 397 ? -26.859 23.203 24.656 1 93.06 397 PRO A O 1
ATOM 3214 N N . GLY A 1 398 ? -25.766 24.172 22.891 1 93.88 398 GLY A N 1
ATOM 3215 C CA . GLY A 1 398 ? -25.781 25.516 23.453 1 93.88 398 GLY A CA 1
ATOM 3216 C C . GLY A 1 398 ? -24.641 25.766 24.422 1 93.88 398 GLY A C 1
ATOM 3217 O O . GLY A 1 398 ? -24.453 26.875 24.891 1 93.88 398 GLY A O 1
ATOM 3218 N N . GLN A 1 399 ? -23.859 24.766 24.641 1 96.75 399 GLN A N 1
ATOM 3219 C CA . GLN A 1 399 ? -22.828 24.906 25.656 1 96.75 399 GLN A CA 1
ATOM 3220 C C . GLN A 1 399 ? -21.578 25.578 25.094 1 96.75 399 GLN A C 1
ATOM 3222 O O . GLN A 1 399 ? -20.734 26.078 25.844 1 96.75 399 GLN A O 1
ATOM 3227 N N . VAL A 1 400 ? -21.438 25.516 23.859 1 97.62 400 VAL A N 1
ATOM 3228 C CA . VAL A 1 400 ? -20.375 26.266 23.172 1 97.62 400 VAL A CA 1
ATOM 3229 C C . VAL A 1 400 ? -20.969 27.422 22.391 1 97.62 400 VAL A C 1
ATOM 3231 O O . VAL A 1 400 ? -21.797 27.219 21.5 1 97.62 400 VAL A O 1
ATOM 3234 N N . VAL A 1 401 ? -20.469 28.609 22.703 1 97.88 401 VAL A N 1
ATOM 3235 C CA . VAL A 1 401 ? -21.062 29.812 22.109 1 97.88 401 VAL A CA 1
ATOM 3236 C C . VAL A 1 401 ? -20.016 30.516 21.234 1 97.88 401 VAL A C 1
ATOM 3238 O O . VAL A 1 401 ? -18.922 30.828 21.688 1 97.88 401 VAL A O 1
ATOM 3241 N N . ARG A 1 402 ? -20.391 30.75 20.016 1 97.44 402 ARG A N 1
ATOM 3242 C CA . ARG A 1 402 ? -19.5 31.438 19.078 1 97.44 402 ARG A CA 1
ATOM 3243 C C . ARG A 1 402 ? -19.297 32.906 19.5 1 97.44 402 ARG A C 1
ATOM 3245 O O . ARG A 1 402 ? -20.219 33.531 20.016 1 97.44 402 ARG A O 1
ATOM 3252 N N . LYS A 1 403 ? -18.109 33.344 19.281 1 97.62 403 LYS A N 1
ATOM 3253 C CA . LYS A 1 403 ? -17.719 34.719 19.547 1 97.62 403 LYS A CA 1
ATOM 3254 C C . LYS A 1 403 ? -16.562 35.156 18.656 1 97.62 403 LYS A C 1
ATOM 3256 O O . LYS A 1 403 ? -15.844 34.312 18.109 1 97.62 403 LYS A O 1
ATOM 3261 N N . THR A 1 404 ? -16.516 36.438 18.438 1 96.81 404 THR A N 1
ATOM 3262 C CA . THR A 1 404 ? -15.367 36.969 17.703 1 96.81 404 THR A CA 1
ATOM 3263 C C . THR A 1 404 ? -14.367 37.594 18.672 1 96.81 404 THR A C 1
ATOM 3265 O O . THR A 1 404 ? -14.75 38.375 19.547 1 96.81 404 THR A O 1
ATOM 3268 N N . ILE A 1 405 ? -13.203 37.219 18.562 1 95.06 405 ILE A N 1
ATOM 3269 C CA . ILE A 1 405 ? -12.125 37.781 19.359 1 95.06 405 ILE A CA 1
ATOM 3270 C C . ILE A 1 405 ? -11.102 38.469 18.438 1 95.06 405 ILE A C 1
ATOM 3272 O O . ILE A 1 405 ? -10.422 37.781 17.656 1 95.06 405 ILE A O 1
ATOM 3276 N N . ASP A 1 406 ? -10.984 39.781 18.453 1 87.94 406 ASP A N 1
ATOM 3277 C CA . ASP A 1 406 ? -10.039 40.531 17.641 1 87.94 406 ASP A CA 1
ATOM 3278 C C . ASP A 1 406 ? -10.195 40.219 16.156 1 87.94 406 ASP A C 1
ATOM 3280 O O . ASP A 1 406 ? -9.203 39.938 15.477 1 87.94 406 ASP A O 1
ATOM 3284 N N . GLY A 1 407 ? -11.391 40.031 15.742 1 92.31 407 GLY A N 1
ATOM 3285 C CA . GLY A 1 407 ? -11.688 39.812 14.328 1 92.31 407 GLY A CA 1
ATOM 3286 C C . GLY A 1 407 ? -11.625 38.344 13.922 1 92.31 407 GLY A C 1
ATOM 3287 O O . GLY A 1 407 ? -11.914 38 12.773 1 92.31 407 GLY A O 1
ATOM 3288 N N . VAL A 1 408 ? -11.273 37.469 14.859 1 95.94 408 VAL A N 1
ATOM 3289 C CA . VAL A 1 408 ? -11.156 36.062 14.57 1 95.94 408 VAL A CA 1
ATOM 3290 C C . VAL A 1 408 ? -12.406 35.344 15.078 1 95.94 408 VAL A C 1
ATOM 3292 O O . VAL A 1 408 ? -12.719 35.375 16.266 1 95.94 408 VAL A O 1
ATOM 3295 N N . PRO A 1 409 ? -13.148 34.719 14.109 1 97.5 409 PRO A N 1
ATOM 3296 C CA . PRO A 1 409 ? -14.25 33.906 14.594 1 97.5 409 PRO A CA 1
ATOM 3297 C C . PRO A 1 409 ? -13.781 32.812 15.586 1 97.5 409 PRO A C 1
ATOM 3299 O O . PRO A 1 409 ? -12.852 32.062 15.289 1 97.5 409 PRO A O 1
ATOM 3302 N N . TRP A 1 410 ? -14.383 32.812 16.781 1 98.38 410 TRP A N 1
ATOM 3303 C CA . TRP A 1 410 ? -13.93 31.938 17.859 1 98.38 410 TRP A CA 1
ATOM 3304 C C . TRP A 1 410 ? -15.086 31.609 18.797 1 98.38 410 TRP A C 1
ATOM 3306 O O . TRP A 1 410 ? -16.234 31.469 18.359 1 98.38 410 TRP A O 1
ATOM 3316 N N . PHE A 1 411 ? -14.781 31.359 20.094 1 98.5 411 PHE A N 1
ATOM 3317 C CA . PHE A 1 411 ? -15.797 30.906 21.031 1 98.5 411 PHE A CA 1
ATOM 3318 C C . PHE A 1 411 ? -15.672 31.641 22.359 1 98.5 411 PHE A C 1
ATOM 3320 O O . PHE A 1 411 ? -14.57 32.031 22.75 1 98.5 411 PHE A O 1
ATOM 3327 N N . ALA A 1 412 ? -16.766 31.812 23.031 1 97.81 412 ALA A N 1
ATOM 3328 C CA . ALA A 1 412 ? -16.781 32.375 24.359 1 97.81 412 ALA A CA 1
ATOM 3329 C C . ALA A 1 412 ? -16.312 31.375 25.406 1 97.81 412 ALA A C 1
ATOM 3331 O O . ALA A 1 412 ? -16.5 30.156 25.234 1 97.81 412 ALA A O 1
ATOM 3332 N N . PRO A 1 413 ? -15.672 31.922 26.469 1 96.94 413 PRO A N 1
ATOM 3333 C CA . PRO A 1 413 ? -15.32 30.984 27.547 1 96.94 413 PRO A CA 1
ATOM 3334 C C . PRO A 1 413 ? -16.531 30.234 28.094 1 96.94 413 PRO A C 1
ATOM 3336 O O . PRO A 1 413 ? -17.641 30.797 28.156 1 96.94 413 PRO A O 1
ATOM 3339 N N . GLY A 1 414 ? -16.344 29.031 28.531 1 96.75 414 GLY A N 1
ATOM 3340 C CA . GLY A 1 414 ? -17.359 28.141 29.047 1 96.75 414 GLY A CA 1
ATOM 3341 C C . GLY A 1 414 ? -16.812 26.797 29.484 1 96.75 414 GLY A C 1
ATOM 3342 O O . GLY A 1 414 ? -15.609 26.641 29.672 1 96.75 414 GLY A O 1
ATOM 3343 N N . PRO A 1 415 ? -17.688 25.828 29.688 1 97 415 PRO A N 1
ATOM 3344 C CA . PRO A 1 415 ? -17.25 24.531 30.203 1 97 415 PRO A CA 1
ATOM 3345 C C . PRO A 1 415 ? -16.25 23.844 29.281 1 97 415 PRO A C 1
ATOM 3347 O O . PRO A 1 415 ? -15.422 23.047 29.734 1 97 415 PRO A O 1
ATOM 3350 N N . TRP A 1 416 ? -16.375 24.156 27.984 1 98.19 416 TRP A N 1
ATOM 3351 C CA . TRP A 1 416 ? -15.555 23.438 27.016 1 98.19 416 TRP A CA 1
ATOM 3352 C C . TRP A 1 416 ? -14.484 24.344 26.422 1 98.19 416 TRP A C 1
ATOM 3354 O O . TRP A 1 416 ? -13.656 23.906 25.625 1 98.19 416 TRP A O 1
ATOM 3364 N N . VAL A 1 417 ? -14.539 25.578 26.672 1 98.12 417 VAL A N 1
ATOM 3365 C CA . VAL A 1 417 ? -13.57 26.594 26.25 1 98.12 417 VAL A CA 1
ATOM 3366 C C . VAL A 1 417 ? -13.031 27.344 27.469 1 98.12 417 VAL A C 1
ATOM 3368 O O . VAL A 1 417 ? -13.781 28.047 28.141 1 98.12 417 VAL A O 1
ATOM 3371 N N . ARG A 1 418 ? -11.719 27.281 27.641 1 94.38 418 ARG A N 1
ATOM 3372 C CA . ARG A 1 418 ? -11.172 27.734 28.922 1 94.38 418 ARG A CA 1
ATOM 3373 C C . ARG A 1 418 ? -10.586 29.141 28.797 1 94.38 418 ARG A C 1
ATOM 3375 O O . ARG A 1 418 ? -10.594 29.906 29.766 1 94.38 418 ARG A O 1
ATOM 3382 N N . VAL A 1 419 ? -10.086 29.469 27.688 1 94.94 419 VAL A N 1
ATOM 3383 C CA . VAL A 1 419 ? -9.305 30.688 27.516 1 94.94 419 VAL A CA 1
ATOM 3384 C C . VAL A 1 419 ? -10.172 31.781 26.906 1 94.94 419 VAL A C 1
ATOM 3386 O O . VAL A 1 419 ? -10.68 31.625 25.797 1 94.94 419 VAL A O 1
ATOM 3389 N N . ALA A 1 420 ? -10.344 32.844 27.625 1 92.44 420 ALA A N 1
ATOM 3390 C CA . ALA A 1 420 ? -11.164 33.938 27.141 1 92.44 420 ALA A CA 1
ATOM 3391 C C . ALA A 1 420 ? -10.461 34.719 26.031 1 92.44 420 ALA A C 1
ATOM 3393 O O . ALA A 1 420 ? -11.094 35.188 25.094 1 92.44 420 ALA A O 1
ATOM 3394 N N . GLU A 1 421 ? -9.164 34.844 26.234 1 91.31 421 GLU A N 1
ATOM 3395 C CA . GLU A 1 421 ? -8.344 35.562 25.266 1 91.31 421 GLU A CA 1
ATOM 3396 C C . GLU A 1 421 ? -7.105 34.781 24.891 1 91.31 421 GLU A C 1
ATOM 3398 O O . GLU A 1 421 ? -6.055 34.906 25.516 1 91.31 421 GLU A O 1
ATOM 3403 N N . PRO A 1 422 ? -7.246 34 23.812 1 94.44 422 PRO A N 1
ATOM 3404 C CA . PRO A 1 422 ? -6.074 33.219 23.375 1 94.44 422 PRO A CA 1
ATOM 3405 C C . PRO A 1 422 ? -4.875 34.125 23.047 1 94.44 422 PRO A C 1
ATOM 3407 O O . PRO A 1 422 ? -5.047 35.25 22.641 1 94.44 422 PRO A O 1
ATOM 3410 N N . TRP A 1 423 ? -3.746 33.625 23.219 1 93 423 TRP A N 1
ATOM 3411 C CA . TRP A 1 423 ? -2.51 34.406 23.219 1 93 423 TRP A CA 1
ATOM 3412 C C . TRP A 1 423 ? -1.902 34.438 21.812 1 93 423 TRP A C 1
ATOM 3414 O O . TRP A 1 423 ? -1.675 33.406 21.203 1 93 423 TRP A O 1
ATOM 3424 N N . LEU A 1 424 ? -1.589 35.562 21.281 1 92.12 424 LEU A N 1
ATOM 3425 C CA . LEU A 1 424 ? -0.986 35.719 19.969 1 92.12 424 LEU A CA 1
ATOM 3426 C C . LEU A 1 424 ? 0.433 36.281 20.078 1 92.12 424 LEU A C 1
ATOM 3428 O O . LEU A 1 424 ? 1.149 36.375 19.078 1 92.12 424 LEU A O 1
ATOM 3432 N N . GLY A 1 425 ? 0.824 36.594 21.234 1 88.5 425 GLY A N 1
ATOM 3433 C CA . GLY A 1 425 ? 2.098 37.25 21.438 1 88.5 425 GLY A CA 1
ATOM 3434 C C . GLY A 1 425 ? 1.98 38.5 22.312 1 88.5 425 GLY A C 1
ATOM 3435 O O . GLY A 1 425 ? 0.91 38.781 22.859 1 88.5 425 GLY A O 1
ATOM 3436 N N . PRO A 1 426 ? 3.082 39.125 22.531 1 84.94 426 PRO A N 1
ATOM 3437 C CA . PRO A 1 426 ? 3.074 40.281 23.422 1 84.94 426 PRO A CA 1
ATOM 3438 C C . PRO A 1 426 ? 2.158 41.406 22.938 1 84.94 426 PRO A C 1
ATOM 3440 O O . PRO A 1 426 ? 2.016 41.594 21.734 1 84.94 426 PRO A O 1
ATOM 3443 N N . ALA A 1 427 ? 1.164 41.75 23.812 1 63.69 427 ALA A N 1
ATOM 3444 C CA . ALA A 1 427 ? 0.207 42.812 23.531 1 63.69 427 ALA A CA 1
ATOM 3445 C C . ALA A 1 427 ? 0.918 44.094 23.047 1 63.69 427 ALA A C 1
ATOM 3447 O O . ALA A 1 427 ? 2.09 44.312 23.359 1 63.69 427 ALA A O 1
ATOM 3448 N N . ARG A 1 428 ? 0.319 44.594 21.859 1 50.34 428 ARG A N 1
ATOM 3449 C CA . ARG A 1 428 ? 0.797 45.906 21.438 1 50.34 428 ARG A CA 1
ATOM 3450 C C . ARG A 1 428 ? 1.247 46.75 22.625 1 50.34 428 ARG A C 1
ATOM 3452 O O . ARG A 1 428 ? 2.182 47.562 22.516 1 50.34 428 ARG A O 1
ATOM 3459 N N . ALA A 1 429 ? 0.354 46.875 23.562 1 42.47 429 ALA A N 1
ATOM 3460 C CA . ALA A 1 429 ? 0.636 47.812 24.641 1 42.47 429 ALA A CA 1
ATOM 3461 C C . ALA A 1 429 ? 1.828 47.344 25.484 1 42.47 429 ALA A C 1
ATOM 3463 O O . ALA A 1 429 ? 2.221 46.188 25.422 1 42.47 429 ALA A O 1
ATOM 3464 N N . GLY A 1 430 ? 2.365 48.281 26.453 1 36.53 430 GLY A N 1
ATOM 3465 C CA . GLY A 1 430 ? 3.488 48.656 27.297 1 36.53 430 GLY A CA 1
ATOM 3466 C C . GLY A 1 430 ? 3.881 47.594 28.297 1 36.53 430 GLY A C 1
ATOM 3467 O O . GLY A 1 430 ? 4.535 47.875 29.297 1 36.53 430 GLY A O 1
ATOM 3468 N N . CYS A 1 431 ? 3.197 46.5 28.297 1 36.53 431 CYS A N 1
ATOM 3469 C CA . CYS A 1 431 ? 3.439 45.938 29.625 1 36.53 431 CYS A CA 1
ATOM 3470 C C . CYS A 1 431 ? 4.848 45.375 29.719 1 36.53 431 CYS A C 1
ATOM 3472 O O . CYS A 1 431 ? 5.129 44.562 30.609 1 36.53 431 CYS A O 1
ATOM 3474 N N . GLY A 1 432 ? 5.688 45.438 28.688 1 35.16 432 GLY A N 1
ATOM 3475 C CA . GLY A 1 432 ? 6.98 44.969 29.156 1 35.16 432 GLY A CA 1
ATOM 3476 C C . GLY A 1 432 ? 7.348 45.5 30.516 1 35.16 432 GLY A C 1
ATOM 3477 O O . GLY A 1 432 ? 6.738 46.469 31 1 35.16 432 GLY A O 1
ATOM 3478 N N . ALA A 1 433 ? 7.746 44.75 31.328 1 37.12 433 ALA A N 1
ATOM 3479 C CA . ALA A 1 433 ? 8.141 45.312 32.625 1 37.12 433 ALA A CA 1
ATOM 3480 C C . ALA A 1 433 ? 8.641 46.719 32.5 1 37.12 433 ALA A C 1
ATOM 3482 O O . ALA A 1 433 ? 8.594 47.5 33.438 1 37.12 433 ALA A O 1
ATOM 3483 N N . TRP A 1 434 ? 9.398 46.969 31.375 1 37.62 434 TRP A N 1
ATOM 3484 C CA . TRP A 1 434 ? 9.977 48.312 31.375 1 37.62 434 TRP A CA 1
ATOM 3485 C C . TRP A 1 434 ? 9.094 49.281 30.609 1 37.62 434 TRP A C 1
ATOM 3487 O O . TRP A 1 434 ? 9.562 50.344 30.156 1 37.62 434 TRP A O 1
ATOM 3497 N N . GLY A 1 435 ? 7.797 49.062 30.438 1 38.53 435 GLY A N 1
ATOM 3498 C CA . GLY A 1 435 ? 6.898 50.062 29.906 1 38.53 435 GLY A CA 1
ATOM 3499 C C . GLY A 1 435 ? 7 50.219 28.391 1 38.53 435 GLY A C 1
ATOM 3500 O O . GLY A 1 435 ? 6.305 51.062 27.812 1 38.53 435 GLY A O 1
ATOM 3501 N N . ARG A 1 436 ? 8.125 49.906 27.703 1 40.97 436 ARG A N 1
ATOM 3502 C CA . ARG A 1 436 ? 8.32 50.25 26.281 1 40.97 436 ARG A CA 1
ATOM 3503 C C . ARG A 1 436 ? 7.645 49.219 25.391 1 40.97 436 ARG A C 1
ATOM 3505 O O . ARG A 1 436 ? 7.625 48.031 25.719 1 40.97 436 ARG A O 1
ATOM 3512 N N . SER A 1 437 ? 6.773 49.719 24.609 1 46.75 437 SER A N 1
ATOM 3513 C CA . SER A 1 437 ? 6.102 48.906 23.594 1 46.75 437 SER A CA 1
ATOM 3514 C C . SER A 1 437 ? 7.105 48.125 22.75 1 46.75 437 SER A C 1
ATOM 3516 O O . SER A 1 437 ? 8.133 48.656 22.328 1 46.75 437 SER A O 1
ATOM 3518 N N . ASN A 1 438 ? 7.336 46.844 22.891 1 49.22 438 ASN A N 1
ATOM 3519 C CA . ASN A 1 438 ? 8.211 46 22.047 1 49.22 438 ASN A CA 1
ATOM 3520 C C . ASN A 1 438 ? 7.809 46.094 20.578 1 49.22 438 ASN A C 1
ATOM 3522 O O . ASN A 1 438 ? 8.281 45.312 19.766 1 49.22 438 ASN A O 1
ATOM 3526 N N . ARG A 1 439 ? 6.773 46.844 20.234 1 54.53 439 ARG A N 1
ATOM 3527 C CA . ARG A 1 439 ? 6.383 47.094 18.844 1 54.53 439 ARG A CA 1
ATOM 3528 C C . ARG A 1 439 ? 7.043 48.375 18.312 1 54.53 439 ARG A C 1
ATOM 3530 O O . ARG A 1 439 ? 7.211 49.344 19.047 1 54.53 439 ARG A O 1
ATOM 3537 N N . GLY A 1 440 ? 7.871 48.281 17.406 1 45.59 440 GLY A N 1
ATOM 3538 C CA . GLY A 1 440 ? 8.438 49.469 16.781 1 45.59 440 GLY A CA 1
ATOM 3539 C C . GLY A 1 440 ? 7.387 50.469 16.359 1 45.59 440 GLY A C 1
ATOM 3540 O O . GLY A 1 440 ? 6.191 50.25 16.547 1 45.59 440 GLY A O 1
ATOM 3541 N N . ASP A 1 441 ? 7.789 51.719 16.062 1 46.84 441 ASP A N 1
ATOM 3542 C CA . ASP A 1 441 ? 6.984 52.875 15.664 1 46.84 441 ASP A CA 1
ATOM 3543 C C . ASP A 1 441 ? 5.852 52.438 14.727 1 46.84 441 ASP A C 1
ATOM 3545 O O . ASP A 1 441 ? 4.812 53.094 14.68 1 46.84 441 ASP A O 1
ATOM 3549 N N . GLY A 1 442 ? 6.098 51.281 13.922 1 45.41 442 GLY A N 1
ATOM 3550 C CA . GLY A 1 442 ? 5.074 50.906 12.961 1 45.41 442 GLY A CA 1
ATOM 3551 C C . GLY A 1 442 ? 4.219 49.75 13.422 1 45.41 442 GLY A C 1
ATOM 3552 O O . GLY A 1 442 ? 3.496 49.156 12.625 1 45.41 442 GLY A O 1
ATOM 3553 N N . GLY A 1 443 ? 4.176 49.469 14.805 1 49.66 443 GLY A N 1
ATOM 3554 C CA . GLY A 1 443 ? 3.295 48.406 15.312 1 49.66 443 GLY A CA 1
ATOM 3555 C C . GLY A 1 443 ? 3.875 47.031 15.18 1 49.66 443 GLY A C 1
ATOM 3556 O O . GLY A 1 443 ? 3.262 46.031 15.609 1 49.66 443 GLY A O 1
ATOM 3557 N N . GLU A 1 444 ? 4.953 46.938 14.539 1 57.5 444 GLU A N 1
ATOM 3558 C CA . GLU A 1 444 ? 5.539 45.625 14.281 1 57.5 444 GLU A CA 1
ATOM 3559 C C . GLU A 1 444 ? 6.477 45.188 15.414 1 57.5 444 GLU A C 1
ATOM 3561 O O . GLU A 1 444 ? 7.102 46.062 16.047 1 57.5 444 GLU A O 1
ATOM 3566 N N . LEU A 1 445 ? 6.32 44 15.828 1 66.31 445 LEU A N 1
ATOM 3567 C CA . LEU A 1 445 ? 7.195 43.438 16.859 1 66.31 445 LEU A CA 1
ATOM 3568 C C . LEU A 1 445 ? 8.664 43.688 16.5 1 66.31 445 LEU A C 1
ATOM 3570 O O . LEU A 1 445 ? 9.062 43.531 15.352 1 66.31 445 LEU A O 1
ATOM 3574 N N . ASP A 1 446 ? 9.367 44.219 17.469 1 83.81 446 ASP A N 1
ATOM 3575 C CA . ASP A 1 446 ? 10.781 44.531 17.297 1 83.81 446 ASP A CA 1
ATOM 3576 C C . ASP A 1 446 ? 11.609 43.281 17.031 1 83.81 446 ASP A C 1
ATOM 3578 O O . ASP A 1 446 ? 11.617 42.344 17.844 1 83.81 446 ASP A O 1
ATOM 3582 N N . MET A 1 447 ? 12.312 43.281 15.906 1 90.75 447 MET A N 1
ATOM 3583 C CA . MET A 1 447 ? 13.094 42.125 15.469 1 90.75 447 MET A CA 1
ATOM 3584 C C . MET A 1 447 ? 14.188 41.781 16.484 1 90.75 447 MET A C 1
ATOM 3586 O O . MET A 1 447 ? 14.438 40.625 16.766 1 90.75 447 MET A O 1
ATOM 3590 N N . GLU A 1 448 ? 14.789 42.812 17.031 1 92 448 GLU A N 1
ATOM 3591 C CA . GLU A 1 448 ? 15.883 42.562 17.984 1 92 448 GLU A CA 1
ATOM 3592 C C . GLU A 1 448 ? 15.367 41.969 19.281 1 92 448 GLU A C 1
ATOM 3594 O O . GLU A 1 448 ? 16.047 41.125 19.875 1 92 448 GLU A O 1
ATOM 3599 N N . THR A 1 449 ? 14.211 42.344 19.641 1 91.75 449 THR A N 1
ATOM 3600 C CA . THR A 1 449 ? 13.594 41.781 20.812 1 91.75 449 THR A CA 1
ATOM 3601 C C . THR A 1 449 ? 13.273 40.281 20.594 1 91.75 449 THR A C 1
ATOM 3603 O O . THR A 1 449 ? 13.508 39.469 21.469 1 91.75 449 THR A O 1
ATOM 3606 N N . MET A 1 450 ? 12.758 40 19.453 1 94.81 450 MET A N 1
ATOM 3607 C CA . MET A 1 450 ? 12.43 38.625 19.141 1 94.81 450 MET A CA 1
ATOM 3608 C C . MET A 1 450 ? 13.695 37.75 19.062 1 94.81 450 MET A C 1
ATOM 3610 O O . MET A 1 450 ? 13.719 36.625 19.562 1 94.81 450 MET A O 1
ATOM 3614 N N . LYS A 1 451 ? 14.766 38.312 18.469 1 95.56 451 LYS A N 1
ATOM 3615 C CA . LYS A 1 451 ? 16.047 37.594 18.438 1 95.56 451 LYS A CA 1
ATOM 3616 C C . LYS A 1 451 ? 16.562 37.344 19.844 1 95.56 451 LYS A C 1
ATOM 3618 O O . LYS A 1 451 ? 17.078 36.25 20.141 1 95.56 451 LYS A O 1
ATOM 3623 N N . LEU A 1 452 ? 16.453 38.375 20.641 1 94.88 452 LEU A N 1
ATOM 3624 C CA . LEU A 1 452 ? 16.891 38.25 22.016 1 94.88 452 LEU A CA 1
ATOM 3625 C C . LEU A 1 452 ? 16.109 37.156 22.75 1 94.88 452 LEU A C 1
ATOM 3627 O O . LEU A 1 452 ? 16.672 36.344 23.484 1 94.88 452 LEU A O 1
ATOM 3631 N N . ALA A 1 453 ? 14.758 37.219 22.578 1 95.31 453 ALA A N 1
ATOM 3632 C CA . ALA A 1 453 ? 13.922 36.188 23.188 1 95.31 453 ALA A CA 1
ATOM 3633 C C . ALA A 1 453 ? 14.367 34.781 22.75 1 95.31 453 ALA A C 1
ATOM 3635 O O . ALA A 1 453 ? 14.461 33.875 23.578 1 95.31 453 ALA A O 1
ATOM 3636 N N . LEU A 1 454 ? 14.672 34.594 21.5 1 96.12 454 LEU A N 1
ATOM 3637 C CA . LEU A 1 454 ? 15.117 33.312 20.969 1 96.12 454 LEU A CA 1
ATOM 3638 C C . LEU A 1 454 ? 16.453 32.938 21.578 1 96.12 454 LEU A C 1
ATOM 3640 O O . LEU A 1 454 ? 16.672 31.766 21.922 1 96.12 454 LEU A O 1
ATOM 3644 N N . ARG A 1 455 ? 17.391 33.844 21.734 1 95.06 455 ARG A N 1
ATOM 3645 C CA . ARG A 1 455 ? 18.672 33.562 22.359 1 95.06 455 ARG A CA 1
ATOM 3646 C C . ARG A 1 455 ? 18.5 33.094 23.812 1 95.06 455 ARG A C 1
ATOM 3648 O O . ARG A 1 455 ? 19.234 32.219 24.281 1 95.06 455 ARG A O 1
ATOM 3655 N N . ILE A 1 456 ? 17.516 33.688 24.438 1 94.88 456 ILE A N 1
ATOM 3656 C CA . ILE A 1 456 ? 17.234 33.312 25.812 1 94.88 456 ILE A CA 1
ATOM 3657 C C . ILE A 1 456 ? 16.719 31.875 25.859 1 94.88 456 ILE A C 1
ATOM 3659 O O . ILE A 1 456 ? 17.172 31.062 26.656 1 94.88 456 ILE A O 1
ATOM 3663 N N . VAL A 1 457 ? 15.781 31.531 25 1 94.56 457 VAL A N 1
ATOM 3664 C CA . VAL A 1 457 ? 15.164 30.219 24.984 1 94.56 457 VAL A CA 1
ATOM 3665 C C . VAL A 1 457 ? 16.219 29.156 24.672 1 94.56 457 VAL A C 1
ATOM 3667 O O . VAL A 1 457 ? 16.203 28.062 25.266 1 94.56 457 VAL A O 1
ATOM 3670 N N . PHE A 1 458 ? 17.172 29.453 23.797 1 92 458 PHE A N 1
ATOM 3671 C CA . PHE A 1 458 ? 18.062 28.406 23.297 1 92 458 PHE A CA 1
ATOM 3672 C C . PHE A 1 458 ? 19.469 28.578 23.844 1 92 458 PHE A C 1
ATOM 3674 O O . PHE A 1 458 ? 20.422 28.031 23.312 1 92 458 PHE A O 1
ATOM 3681 N N . ALA A 1 459 ? 19.625 29.297 24.812 1 85.94 459 ALA A N 1
ATOM 3682 C CA . ALA A 1 459 ? 20.922 29.562 25.422 1 85.94 459 ALA A CA 1
ATOM 3683 C C . ALA A 1 459 ? 21.625 28.266 25.797 1 85.94 459 ALA A C 1
ATOM 3685 O O . ALA A 1 459 ? 22.828 28.109 25.562 1 85.94 459 ALA A O 1
ATOM 3686 N N . ASP A 1 460 ? 20.891 27.328 26.328 1 77.12 460 ASP A N 1
ATOM 3687 C CA . ASP A 1 460 ? 21.5 26.062 26.766 1 77.12 460 ASP A CA 1
ATOM 3688 C C . ASP A 1 460 ? 21.922 25.219 25.562 1 77.12 460 ASP A C 1
ATOM 3690 O O . ASP A 1 460 ? 22.938 24.531 25.625 1 77.12 460 ASP A O 1
ATOM 3694 N N . GLU A 1 461 ? 21.109 25.234 24.562 1 71.69 461 GLU A N 1
ATOM 3695 C CA . GLU A 1 461 ? 21.453 24.469 23.359 1 71.69 461 GLU A CA 1
ATOM 3696 C C . GLU A 1 461 ? 22.766 24.984 22.75 1 71.69 461 GLU A C 1
ATOM 3698 O O . GLU A 1 461 ? 23.594 24.203 22.312 1 71.69 461 GLU A O 1
ATOM 3703 N N . GLU A 1 462 ? 22.891 26.156 22.812 1 63.97 462 GLU A N 1
ATOM 3704 C CA . GLU A 1 462 ? 24.109 26.766 22.266 1 63.97 462 GLU A CA 1
ATOM 3705 C C . GLU A 1 462 ? 25.344 26.375 23.094 1 63.97 462 GLU A C 1
ATOM 3707 O O . GLU A 1 462 ? 26.391 26.078 22.531 1 63.97 462 GLU A O 1
ATOM 3712 N N . GLU A 1 463 ? 25.031 26.344 24.266 1 64 463 GLU A N 1
ATOM 3713 C CA . GLU A 1 463 ? 26.141 25.938 25.141 1 64 463 GLU A CA 1
ATOM 3714 C C . GLU A 1 463 ? 26.5 24.484 24.938 1 64 463 GLU A C 1
ATOM 3716 O O . GLU A 1 463 ? 27.672 24.125 24.891 1 64 463 GLU A O 1
ATOM 3721 N N . ALA A 1 464 ? 25.438 23.734 24.875 1 62.81 464 ALA A N 1
ATOM 3722 C CA . ALA A 1 464 ? 25.672 22.312 24.688 1 62.81 464 ALA A CA 1
ATOM 3723 C C . ALA A 1 464 ? 26.359 22.047 23.344 1 62.81 464 ALA A C 1
ATOM 3725 O O . ALA A 1 464 ? 27.25 21.188 23.266 1 62.81 464 ALA A O 1
ATOM 3726 N N . GLU A 1 465 ? 25.891 22.641 22.375 1 60.75 465 GLU A N 1
ATOM 3727 C CA . GLU A 1 465 ? 26.516 22.516 21.062 1 60.75 465 GLU A CA 1
ATOM 3728 C C . GLU A 1 465 ? 28 22.906 21.125 1 60.75 465 GLU A C 1
ATOM 3730 O O . GLU A 1 465 ? 28.828 22.281 20.453 1 60.75 465 GLU A O 1
ATOM 3735 N N . ARG A 1 466 ? 28.219 23.781 21.891 1 56.34 466 ARG A N 1
ATOM 3736 C CA . ARG A 1 466 ? 29.594 24.25 22.062 1 56.34 466 ARG A CA 1
ATOM 3737 C C . ARG A 1 466 ? 30.438 23.219 22.812 1 56.34 466 ARG A C 1
ATOM 3739 O O . ARG A 1 466 ? 31.594 23 22.484 1 56.34 466 ARG A O 1
ATOM 3746 N N . LEU A 1 467 ? 29.766 22.656 23.812 1 56.19 467 LEU A N 1
ATOM 3747 C CA . LEU A 1 467 ? 30.516 21.734 24.672 1 56.19 467 LEU A CA 1
ATOM 3748 C C . LEU A 1 467 ? 30.531 20.328 24.094 1 56.19 467 LEU A C 1
ATOM 3750 O O . LEU A 1 467 ? 31.469 19.562 24.328 1 56.19 467 LEU A O 1
ATOM 3754 N N . GLU A 1 468 ? 29.344 19.781 23.688 1 55.47 468 GLU A N 1
ATOM 3755 C CA . GLU A 1 468 ? 29.266 18.359 23.375 1 55.47 468 GLU A CA 1
ATOM 3756 C C . GLU A 1 468 ? 29.188 18.141 21.859 1 55.47 468 GLU A C 1
ATOM 3758 O O . GLU A 1 468 ? 28.109 18.281 21.266 1 55.47 468 GLU A O 1
ATOM 3763 N N . ASP A 1 469 ? 30.109 18.281 21.078 1 50.03 469 ASP A N 1
ATOM 3764 C CA . ASP A 1 469 ? 30.219 18.078 19.641 1 50.03 469 ASP A CA 1
ATOM 3765 C C . ASP A 1 469 ? 29.172 17.062 19.156 1 50.03 469 ASP A C 1
ATOM 3767 O O . ASP A 1 469 ? 29.234 16.625 18 1 50.03 469 ASP A O 1
ATOM 3771 N N . ARG A 1 470 ? 28.453 16.266 20.141 1 47.56 470 ARG A N 1
ATOM 3772 C CA . ARG A 1 470 ? 28 14.961 19.672 1 47.56 470 ARG A CA 1
ATOM 3773 C C . ARG A 1 470 ? 26.484 14.898 19.562 1 47.56 470 ARG A C 1
ATOM 3775 O O . ARG A 1 470 ? 25.922 13.875 19.172 1 47.56 470 ARG A O 1
ATOM 3782 N N . VAL A 1 471 ? 25.75 15.617 20.312 1 50.44 471 VAL A N 1
ATOM 3783 C CA . VAL A 1 471 ? 24.375 15.164 20.188 1 50.44 471 VAL A CA 1
ATOM 3784 C C . VAL A 1 471 ? 23.719 15.797 18.969 1 50.44 471 VAL A C 1
ATOM 3786 O O . VAL A 1 471 ? 23.641 17.016 18.859 1 50.44 471 VAL A O 1
ATOM 3789 N N . PRO A 1 472 ? 23.578 14.938 17.953 1 56.59 472 PRO A N 1
ATOM 3790 C CA . PRO A 1 472 ? 22.969 15.461 16.734 1 56.59 472 PRO A CA 1
ATOM 3791 C C . PRO A 1 472 ? 21.641 16.172 16.984 1 56.59 472 PRO A C 1
ATOM 3793 O O . PRO A 1 472 ? 20.828 15.688 17.781 1 56.59 472 PRO A O 1
ATOM 3796 N N . ARG A 1 473 ? 21.516 17.453 16.578 1 75.25 473 ARG A N 1
ATOM 3797 C CA . ARG A 1 473 ? 20.297 18.25 16.609 1 75.25 473 ARG A CA 1
ATOM 3798 C C . ARG A 1 473 ? 19.312 17.797 15.547 1 75.25 473 ARG A C 1
ATOM 3800 O O . ARG A 1 473 ? 19.703 17.531 14.406 1 75.25 473 ARG A O 1
ATOM 3807 N N . ARG A 1 474 ? 18.172 17.422 16 1 82.94 474 ARG A N 1
ATOM 3808 C CA . ARG A 1 474 ? 17.078 17.062 15.102 1 82.94 474 ARG A CA 1
ATOM 3809 C C . ARG A 1 474 ? 16.266 18.297 14.711 1 82.94 474 ARG A C 1
ATOM 3811 O O . ARG A 1 474 ? 16.297 19.312 15.406 1 82.94 474 ARG A O 1
ATOM 3818 N N . PRO A 1 475 ? 15.633 18.188 13.531 1 83.62 475 PRO A N 1
ATOM 3819 C CA . PRO A 1 475 ? 14.703 19.281 13.18 1 83.62 475 PRO A CA 1
ATOM 3820 C C . PRO A 1 475 ? 13.648 19.516 14.258 1 83.62 475 PRO A C 1
ATOM 3822 O O . PRO A 1 475 ? 13.312 18.594 15.016 1 83.62 475 PRO A O 1
ATOM 3825 N N . TRP A 1 476 ? 13.188 20.734 14.211 1 84.44 476 TRP A N 1
ATOM 3826 C CA . TRP A 1 476 ? 12.258 21.172 15.25 1 84.44 476 TRP A CA 1
ATOM 3827 C C . TRP A 1 476 ? 11.109 20.188 15.414 1 84.44 476 TRP A C 1
ATOM 3829 O O . TRP A 1 476 ? 10.891 19.656 16.5 1 84.44 476 TRP A O 1
ATOM 3839 N N . TYR A 1 477 ? 10.438 19.844 14.414 1 83.56 477 TYR A N 1
ATOM 3840 C CA . TYR A 1 477 ? 9.242 19.016 14.484 1 83.56 477 TYR A CA 1
ATOM 3841 C C . TYR A 1 477 ? 9.602 17.531 14.484 1 83.56 477 TYR A C 1
ATOM 3843 O O . TYR A 1 477 ? 8.727 16.672 14.539 1 83.56 477 TYR A O 1
ATOM 3851 N N . GLY A 1 478 ? 10.867 17.203 14.445 1 83.75 478 GLY A N 1
ATOM 3852 C CA . GLY A 1 478 ? 11.352 15.836 14.516 1 83.75 478 GLY A CA 1
ATOM 3853 C C . GLY A 1 478 ? 12.109 15.539 15.797 1 83.75 478 GLY A C 1
ATOM 3854 O O . GLY A 1 478 ? 12.773 14.508 15.906 1 83.75 478 GLY A O 1
ATOM 3855 N N . ARG A 1 479 ? 12.016 16.422 16.672 1 77.94 479 ARG A N 1
ATOM 3856 C CA . ARG A 1 479 ? 12.773 16.281 17.922 1 77.94 479 ARG A CA 1
ATOM 3857 C C . ARG A 1 479 ? 12.125 15.258 18.844 1 77.94 479 ARG A C 1
ATOM 3859 O O . ARG A 1 479 ? 12.812 14.578 19.594 1 77.94 479 ARG A O 1
ATOM 3866 N N . HIS A 1 480 ? 10.766 15.234 18.75 1 74.19 480 HIS A N 1
ATOM 3867 C CA . HIS A 1 480 ? 10.031 14.328 19.625 1 74.19 480 HIS A CA 1
ATOM 3868 C C . HIS A 1 480 ? 9.461 13.148 18.844 1 74.19 480 HIS A C 1
ATOM 3870 O O . HIS A 1 480 ? 8.375 13.25 18.266 1 74.19 480 HIS A O 1
ATOM 3876 N N . LEU A 1 481 ? 10.281 12.141 18.594 1 73.94 481 LEU A N 1
ATOM 3877 C CA . LEU A 1 481 ? 9.93 10.984 17.781 1 73.94 481 LEU A CA 1
ATOM 3878 C C . LEU A 1 481 ? 8.742 10.242 18.375 1 73.94 481 LEU A C 1
ATOM 3880 O O . LEU A 1 481 ? 8.859 9.07 18.75 1 73.94 481 LEU A O 1
ATOM 3884 N N . THR A 1 482 ? 7.691 10.977 18.562 1 68.38 482 THR A N 1
ATOM 3885 C CA . THR A 1 482 ? 6.527 10.352 19.172 1 68.38 482 THR A CA 1
ATOM 3886 C C . THR A 1 482 ? 6.043 9.172 18.344 1 68.38 482 THR A C 1
ATOM 3888 O O . THR A 1 482 ? 6.199 9.164 17.109 1 68.38 482 THR A O 1
ATOM 3891 N N . ARG A 1 483 ? 5.82 8.047 19.156 1 63.12 483 ARG A N 1
ATOM 3892 C CA . ARG A 1 483 ? 5.234 6.883 18.5 1 63.12 483 ARG A CA 1
ATOM 3893 C C . ARG A 1 483 ? 3.807 7.172 18.047 1 63.12 483 ARG A C 1
ATOM 3895 O O . ARG A 1 483 ? 3.137 8.047 18.609 1 63.12 483 ARG A O 1
ATOM 3902 N N . GLY A 1 484 ? 3.512 6.848 16.859 1 54.75 484 GLY A N 1
ATOM 3903 C CA . GLY A 1 484 ? 2.127 6.969 16.438 1 54.75 484 GLY A CA 1
ATOM 3904 C C . GLY A 1 484 ? 1.135 6.535 17.484 1 54.75 484 GLY A C 1
ATOM 3905 O O . GLY A 1 484 ? 1.527 6.035 18.547 1 54.75 484 GLY A O 1
ATOM 3906 N N . ASP A 1 485 ? -0.087 7.105 17.625 1 49.62 485 ASP A N 1
ATOM 3907 C CA . ASP A 1 485 ? -1.136 6.848 18.609 1 49.62 485 ASP A CA 1
ATOM 3908 C C . ASP A 1 485 ? -1.225 5.359 18.938 1 49.62 485 ASP A C 1
ATOM 3910 O O . ASP A 1 485 ? -1.435 4.531 18.047 1 49.62 485 ASP A O 1
ATOM 3914 N N . PRO A 1 486 ? -0.645 5.082 20.203 1 45.72 486 PRO A N 1
ATOM 3915 C CA . PRO A 1 486 ? -0.905 3.709 20.625 1 45.72 486 PRO A CA 1
ATOM 3916 C C . PRO A 1 486 ? -2.381 3.33 20.531 1 45.72 486 PRO A C 1
ATOM 3918 O O . PRO A 1 486 ? -3.246 4.207 20.484 1 45.72 486 PRO A O 1
ATOM 3921 N N . HIS A 1 487 ? -2.732 2.047 20.156 1 44.53 487 HIS A N 1
ATOM 3922 C CA . HIS A 1 487 ? -4.07 1.484 20.297 1 44.53 487 HIS A CA 1
ATOM 3923 C C . HIS A 1 487 ? -4.699 1.888 21.625 1 44.53 487 HIS A C 1
ATOM 3925 O O . HIS A 1 487 ? -4.367 1.326 22.672 1 44.53 487 HIS A O 1
ATOM 3931 N N . ASP A 1 488 ? -4.645 3.184 22.188 1 34 488 ASP A N 1
ATOM 3932 C CA . ASP A 1 488 ? -5.531 3.246 23.344 1 34 488 ASP A CA 1
ATOM 3933 C C . ASP A 1 488 ? -6.965 2.881 22.969 1 34 488 ASP A C 1
ATOM 3935 O O . ASP A 1 488 ? -7.457 3.299 21.922 1 34 488 ASP A O 1
ATOM 3939 N N . MET B 1 1 ? -5.516 -6.656 16.625 1 76.31 1 MET B N 1
ATOM 3940 C CA . MET B 1 1 ? -4.738 -6.512 15.391 1 76.31 1 MET B CA 1
ATOM 3941 C C . MET B 1 1 ? -5.344 -7.34 14.266 1 76.31 1 MET B C 1
ATOM 3943 O O . MET B 1 1 ? -5.93 -6.793 13.336 1 76.31 1 MET B O 1
ATOM 3947 N N . LEU B 1 2 ? -5.582 -8.711 14.484 1 80.81 2 LEU B N 1
ATOM 3948 C CA . LEU B 1 2 ? -6.125 -9.531 13.406 1 80.81 2 LEU B CA 1
ATOM 3949 C C . LEU B 1 2 ? -7.625 -9.305 13.258 1 80.81 2 LEU B C 1
ATOM 3951 O O . LEU B 1 2 ? -8.141 -9.258 12.141 1 80.81 2 LEU B O 1
ATOM 3955 N N . GLN B 1 3 ? -8.289 -9.086 14.352 1 84.25 3 GLN B N 1
ATOM 3956 C CA . GLN B 1 3 ? -9.734 -8.891 14.32 1 84.25 3 GLN B CA 1
ATOM 3957 C C . GLN B 1 3 ? -10.102 -7.641 13.523 1 84.25 3 GLN B C 1
ATOM 3959 O O . GLN B 1 3 ? -11.086 -7.645 12.781 1 84.25 3 GLN B O 1
ATOM 3964 N N . ASP B 1 4 ? -9.344 -6.652 13.672 1 87.75 4 ASP B N 1
ATOM 3965 C CA . ASP B 1 4 ? -9.586 -5.418 12.93 1 87.75 4 ASP B CA 1
ATOM 3966 C C . ASP B 1 4 ? -9.344 -5.621 11.438 1 87.75 4 ASP B C 1
ATOM 3968 O O . ASP B 1 4 ? -10.117 -5.137 10.609 1 87.75 4 ASP B O 1
ATOM 3972 N N . ALA B 1 5 ? -8.289 -6.348 11.227 1 88.38 5 ALA B N 1
ATOM 3973 C CA . ALA B 1 5 ? -7.957 -6.621 9.828 1 88.38 5 ALA B CA 1
ATOM 3974 C C . ALA B 1 5 ? -9.047 -7.453 9.156 1 88.38 5 ALA B C 1
ATOM 3976 O O . ALA B 1 5 ? -9.398 -7.207 8 1 88.38 5 ALA B O 1
ATOM 3977 N N . LEU B 1 6 ? -9.57 -8.391 9.844 1 88.69 6 LEU B N 1
ATOM 3978 C CA . LEU B 1 6 ? -10.609 -9.25 9.281 1 88.69 6 LEU B CA 1
ATOM 3979 C C . LEU B 1 6 ? -11.914 -8.477 9.109 1 88.69 6 LEU B C 1
ATOM 3981 O O . LEU B 1 6 ? -12.648 -8.695 8.141 1 88.69 6 LEU B O 1
ATOM 3985 N N . LEU B 1 7 ? -12.211 -7.629 10.078 1 89.88 7 LEU B N 1
ATOM 3986 C CA . LEU B 1 7 ? -13.367 -6.758 9.914 1 89.88 7 LEU B CA 1
ATOM 3987 C C . LEU B 1 7 ? -13.219 -5.879 8.68 1 89.88 7 LEU B C 1
ATOM 3989 O O . LEU B 1 7 ? -14.164 -5.719 7.906 1 89.88 7 LEU B O 1
ATOM 3993 N N . ALA B 1 8 ? -12.016 -5.34 8.523 1 92.88 8 ALA B N 1
ATOM 3994 C CA . ALA B 1 8 ? -11.727 -4.543 7.332 1 92.88 8 ALA B CA 1
ATOM 3995 C C . ALA B 1 8 ? -11.984 -5.348 6.062 1 92.88 8 ALA B C 1
ATOM 3997 O O . ALA B 1 8 ? -12.617 -4.855 5.125 1 92.88 8 ALA B O 1
ATOM 3998 N N . ASN B 1 9 ? -11.5 -6.57 6.082 1 92.69 9 ASN B N 1
ATOM 3999 C CA . ASN B 1 9 ? -11.688 -7.465 4.941 1 92.69 9 ASN B CA 1
ATOM 4000 C C . ASN B 1 9 ? -13.164 -7.66 4.617 1 92.69 9 ASN B C 1
ATOM 4002 O O . ASN B 1 9 ? -13.531 -7.801 3.449 1 92.69 9 ASN B O 1
ATOM 4006 N N . ARG B 1 10 ? -14.016 -7.594 5.57 1 92.25 10 ARG B N 1
ATOM 4007 C CA . ARG B 1 10 ? -15.445 -7.82 5.379 1 92.25 10 ARG B CA 1
ATOM 4008 C C . ARG B 1 10 ? -16.141 -6.551 4.902 1 92.25 10 ARG B C 1
ATOM 4010 O O . ARG B 1 10 ? -17.203 -6.617 4.285 1 92.25 10 ARG B O 1
ATOM 4017 N N . LEU B 1 11 ? -15.594 -5.418 5.191 1 95.25 11 LEU B N 1
ATOM 4018 C CA . LEU B 1 11 ? -16.281 -4.152 4.941 1 95.25 11 LEU B CA 1
ATOM 4019 C C . LEU B 1 11 ? -15.867 -3.572 3.59 1 95.25 11 LEU B C 1
ATOM 4021 O O . LEU B 1 11 ? -16.656 -2.898 2.932 1 95.25 11 LEU B O 1
ATOM 4025 N N . VAL B 1 12 ? -14.633 -3.801 3.152 1 97.12 12 VAL B N 1
ATOM 4026 C CA . VAL B 1 12 ? -14.125 -3.227 1.91 1 97.12 12 VAL B CA 1
ATOM 4027 C C . VAL B 1 12 ? -14.984 -3.689 0.737 1 97.12 12 VAL B C 1
ATOM 4029 O O . VAL B 1 12 ? -15.273 -4.879 0.603 1 97.12 12 VAL B O 1
ATOM 4032 N N . GLY B 1 13 ? -15.406 -2.711 -0.096 1 97.5 13 GLY B N 1
ATOM 4033 C CA . GLY B 1 13 ? -16.188 -3.109 -1.262 1 97.5 13 GLY B CA 1
ATOM 4034 C C . GLY B 1 13 ? -17.094 -2.008 -1.782 1 97.5 13 GLY B C 1
ATOM 4035 O O . GLY B 1 13 ? -16.984 -0.856 -1.358 1 97.5 13 GLY B O 1
ATOM 4036 N N . VAL B 1 14 ? -17.844 -2.34 -2.775 1 98.38 14 VAL B N 1
ATOM 4037 C CA . VAL B 1 14 ? -18.859 -1.489 -3.375 1 98.38 14 VAL B CA 1
ATOM 4038 C C . VAL B 1 14 ? -20.234 -1.892 -2.855 1 98.38 14 VAL B C 1
ATOM 4040 O O . VAL B 1 14 ? -20.641 -3.049 -2.986 1 98.38 14 VAL B O 1
ATOM 4043 N N . TRP B 1 15 ? -20.938 -0.986 -2.246 1 98.12 15 TRP B N 1
ATOM 4044 C CA . TRP B 1 15 ? -22.25 -1.232 -1.66 1 98.12 15 TRP B CA 1
ATOM 4045 C C . TRP B 1 15 ? -23.328 -0.433 -2.385 1 98.12 15 TRP B C 1
ATOM 4047 O O . TRP B 1 15 ? -23.25 0.796 -2.461 1 98.12 15 TRP B O 1
ATOM 4057 N N . ASP B 1 16 ? -24.344 -1.106 -2.945 1 98.38 16 ASP B N 1
ATOM 4058 C CA . ASP B 1 16 ? -25.5 -0.413 -3.518 1 98.38 16 ASP B CA 1
ATOM 4059 C C . ASP B 1 16 ? -26.391 0.16 -2.424 1 98.38 16 ASP B C 1
ATOM 4061 O O . ASP B 1 16 ? -26.984 -0.589 -1.645 1 98.38 16 ASP B O 1
ATOM 4065 N N . MET B 1 17 ? -26.469 1.409 -2.359 1 97.88 17 MET B N 1
ATOM 4066 C CA . MET B 1 17 ? -27.172 2.072 -1.268 1 97.88 17 MET B CA 1
ATOM 4067 C C . MET B 1 17 ? -28.547 2.559 -1.725 1 97.88 17 MET B C 1
ATOM 4069 O O . MET B 1 17 ? -28.656 3.221 -2.758 1 97.88 17 MET B O 1
ATOM 4073 N N . ARG B 1 18 ? -29.562 2.25 -0.98 1 97.69 18 ARG B N 1
ATOM 4074 C CA . ARG B 1 18 ? -30.938 2.697 -1.199 1 97.69 18 ARG B CA 1
ATOM 4075 C C . ARG B 1 18 ? -31.5 3.354 0.055 1 97.69 18 ARG B C 1
ATOM 4077 O O . ARG B 1 18 ? -31.328 2.848 1.164 1 97.69 18 ARG B O 1
ATOM 4084 N N . PHE B 1 19 ? -32.219 4.391 -0.176 1 97.38 19 PHE B N 1
ATOM 4085 C CA . PHE B 1 19 ? -32.844 5.078 0.948 1 97.38 19 PHE B CA 1
ATOM 4086 C C . PHE B 1 19 ? -34.25 4.59 1.157 1 97.38 19 PHE B C 1
ATOM 4088 O O . PHE B 1 19 ? -35 4.395 0.192 1 97.38 19 PHE B O 1
ATOM 4095 N N . ILE B 1 20 ? -34.562 4.367 2.355 1 96.94 20 ILE B N 1
ATOM 4096 C CA . ILE B 1 20 ? -35.875 3.846 2.738 1 96.94 20 ILE B CA 1
ATOM 4097 C C . ILE B 1 20 ? -36.812 5.004 3.064 1 96.94 20 ILE B C 1
ATOM 4099 O O . ILE B 1 20 ? -38 4.977 2.701 1 96.94 20 ILE B O 1
ATOM 4103 N N . ALA B 1 21 ? -36.312 5.949 3.75 1 95.94 21 ALA B N 1
ATOM 4104 C CA . ALA B 1 21 ? -37.125 7.09 4.164 1 95.94 21 ALA B CA 1
ATOM 4105 C C . ALA B 1 21 ? -36.25 8.328 4.383 1 95.94 21 ALA B C 1
ATOM 4107 O O . ALA B 1 21 ? -35.062 8.219 4.691 1 95.94 21 ALA B O 1
ATOM 4108 N N . GLY B 1 22 ? -36.812 9.539 4.121 1 95.25 22 GLY B N 1
ATOM 4109 C CA . GLY B 1 22 ? -36.25 10.805 4.547 1 95.25 22 GLY B CA 1
ATOM 4110 C C . GLY B 1 22 ? -35.25 11.383 3.541 1 95.25 22 GLY B C 1
ATOM 4111 O O . GLY B 1 22 ? -34.719 12.461 3.758 1 95.25 22 GLY B O 1
ATOM 4112 N N . ARG B 1 23 ? -35.031 10.766 2.48 1 94.75 23 ARG B N 1
ATOM 4113 C CA . ARG B 1 23 ? -34.031 11.195 1.507 1 94.75 23 ARG B CA 1
ATOM 4114 C C . ARG B 1 23 ? -34.312 12.609 1.009 1 94.75 23 ARG B C 1
ATOM 4116 O O . ARG B 1 23 ? -33.406 13.367 0.724 1 94.75 23 ARG B O 1
ATOM 4123 N N . GLN B 1 24 ? -35.5 12.961 0.857 1 94.19 24 GLN B N 1
ATOM 4124 C CA . GLN B 1 24 ? -35.938 14.234 0.284 1 94.19 24 GLN B CA 1
ATOM 4125 C C . GLN B 1 24 ? -35.469 15.406 1.138 1 94.19 24 GLN B C 1
ATOM 4127 O O . GLN B 1 24 ? -35.344 16.531 0.643 1 94.19 24 GLN B O 1
ATOM 4132 N N . ASP B 1 25 ? -35.188 15.156 2.363 1 94.19 25 ASP B N 1
ATOM 4133 C CA . ASP B 1 25 ? -34.812 16.219 3.279 1 94.19 25 ASP B CA 1
ATOM 4134 C C . ASP B 1 25 ? -33.312 16.516 3.154 1 94.19 25 ASP B C 1
ATOM 4136 O O . ASP B 1 25 ? -32.781 17.438 3.787 1 94.19 25 ASP B O 1
ATOM 4140 N N . PHE B 1 26 ? -32.562 15.781 2.352 1 94.94 26 PHE B N 1
ATOM 4141 C CA . PHE B 1 26 ? -31.125 15.914 2.256 1 94.94 26 PHE B CA 1
ATOM 4142 C C . PHE B 1 26 ? -30.688 16.141 0.812 1 94.94 26 PHE B C 1
ATOM 4144 O O . PHE B 1 26 ? -30.094 15.258 0.192 1 94.94 26 PHE B O 1
ATOM 4151 N N . PRO B 1 27 ? -30.828 17.359 0.329 1 92.06 27 PRO B N 1
ATOM 4152 C CA . PRO B 1 27 ? -30.438 17.672 -1.051 1 92.06 27 PRO B CA 1
ATOM 4153 C C . PRO B 1 27 ? -28.938 17.547 -1.291 1 92.06 27 PRO B C 1
ATOM 4155 O O . PRO B 1 27 ? -28.5 17.5 -2.441 1 92.06 27 PRO B O 1
ATOM 4158 N N . GLU B 1 28 ? -28.109 17.5 -0.207 1 91.62 28 GLU B N 1
ATOM 4159 C CA . GLU B 1 28 ? -26.656 17.391 -0.332 1 91.62 28 GLU B CA 1
ATOM 4160 C C . GLU B 1 28 ? -26.25 15.984 -0.765 1 91.62 28 GLU B C 1
ATOM 4162 O O . GLU B 1 28 ? -25.125 15.758 -1.196 1 91.62 28 GLU B O 1
ATOM 4167 N N . ILE B 1 29 ? -27.172 15 -0.571 1 95.06 29 ILE B N 1
ATOM 4168 C CA . ILE B 1 29 ? -26.891 13.648 -1.04 1 95.06 29 ILE B CA 1
ATOM 4169 C C . ILE B 1 29 ? -26.984 13.594 -2.564 1 95.06 29 ILE B C 1
ATOM 4171 O O . ILE B 1 29 ? -27.969 14.031 -3.143 1 95.06 29 ILE B O 1
ATOM 4175 N N . PRO B 1 30 ? -25.984 13.078 -3.176 1 95.19 30 PRO B N 1
ATOM 4176 C CA . PRO B 1 30 ? -25.969 13.055 -4.641 1 95.19 30 PRO B CA 1
ATOM 4177 C C . PRO B 1 30 ? -27.188 12.352 -5.227 1 95.19 30 PRO B C 1
ATOM 4179 O O . PRO B 1 30 ? -27.781 11.484 -4.578 1 95.19 30 PRO B O 1
ATOM 4182 N N . ALA B 1 31 ? -27.5 12.672 -6.445 1 93.44 31 ALA B N 1
ATOM 4183 C CA . ALA B 1 31 ? -28.625 12.062 -7.156 1 93.44 31 ALA B CA 1
ATOM 4184 C C . ALA B 1 31 ? -28.188 10.789 -7.871 1 93.44 31 ALA B C 1
ATOM 4186 O O . ALA B 1 31 ? -27 10.5 -7.98 1 93.44 31 ALA B O 1
ATOM 4187 N N . GLY B 1 32 ? -29.219 9.969 -8.195 1 93.94 32 GLY B N 1
ATOM 4188 C CA . GLY B 1 32 ? -28.953 8.781 -8.984 1 93.94 32 GLY B CA 1
ATOM 4189 C C . GLY B 1 32 ? -28.891 7.512 -8.156 1 93.94 32 GLY B C 1
ATOM 4190 O O . GLY B 1 32 ? -29.25 7.516 -6.977 1 93.94 32 GLY B O 1
ATOM 4191 N N . GLU B 1 33 ? -28.547 6.402 -8.812 1 96.25 33 GLU B N 1
ATOM 4192 C CA . GLU B 1 33 ? -28.312 5.141 -8.117 1 96.25 33 GLU B CA 1
ATOM 4193 C C . GLU B 1 33 ? -26.984 5.156 -7.375 1 96.25 33 GLU B C 1
ATOM 4195 O O . GLU B 1 33 ? -25.922 5.047 -7.992 1 96.25 33 GLU B O 1
ATOM 4200 N N . LEU B 1 34 ? -27.094 5.215 -6.086 1 97.94 34 LEU B N 1
ATOM 4201 C CA . LEU B 1 34 ? -25.922 5.531 -5.277 1 97.94 34 LEU B CA 1
ATOM 4202 C C . LEU B 1 34 ? -25.188 4.262 -4.863 1 97.94 34 LEU B C 1
ATOM 4204 O O . LEU B 1 34 ? -25.812 3.238 -4.59 1 97.94 34 LEU B O 1
ATOM 4208 N N . GLN B 1 35 ? -23.922 4.395 -4.863 1 98.56 35 GLN B N 1
ATOM 4209 C CA . GLN B 1 35 ? -23.031 3.367 -4.324 1 98.56 35 GLN B CA 1
ATOM 4210 C C . GLN B 1 35 ? -22.156 3.926 -3.207 1 98.56 35 GLN B C 1
ATOM 4212 O O . GLN B 1 35 ? -21.625 5.027 -3.326 1 98.56 35 GLN B O 1
ATOM 4217 N N . LEU B 1 36 ? -22.172 3.229 -2.113 1 98.44 36 LEU B N 1
ATOM 4218 C CA . LEU B 1 36 ? -21.219 3.484 -1.028 1 98.44 36 LEU B CA 1
ATOM 4219 C C . LEU B 1 36 ? -19.953 2.672 -1.213 1 98.44 36 LEU B C 1
ATOM 4221 O O . LEU B 1 36 ? -19.984 1.439 -1.177 1 98.44 36 LEU B O 1
ATOM 4225 N N . LEU B 1 37 ? -18.859 3.34 -1.497 1 98.69 37 LEU B N 1
ATOM 4226 C CA . LEU B 1 37 ? -17.547 2.723 -1.659 1 98.69 37 LEU B CA 1
ATOM 4227 C C . LEU B 1 37 ? -16.766 2.764 -0.353 1 98.69 37 LEU B C 1
ATOM 4229 O O . LEU B 1 37 ? -16.562 3.836 0.221 1 98.69 37 LEU B O 1
ATOM 4233 N N . LEU B 1 38 ? -16.359 1.637 0.162 1 98.25 38 LEU B N 1
ATOM 4234 C CA . LEU B 1 38 ? -15.609 1.569 1.414 1 98.25 38 LEU B CA 1
ATOM 4235 C C . LEU B 1 38 ? -14.234 0.945 1.194 1 98.25 38 LEU B C 1
ATOM 4237 O O . LEU B 1 38 ? -14.125 -0.17 0.679 1 98.25 38 LEU B O 1
ATOM 4241 N N . ASP B 1 39 ? -13.195 1.637 1.542 1 98.06 39 ASP B N 1
ATOM 4242 C CA . ASP B 1 39 ? -11.82 1.148 1.531 1 98.06 39 ASP B CA 1
ATOM 4243 C C . ASP B 1 39 ? -11.18 1.28 2.912 1 98.06 39 ASP B C 1
ATOM 4245 O O . ASP B 1 39 ? -11.492 2.205 3.662 1 98.06 39 ASP B O 1
ATOM 4249 N N . ILE B 1 40 ? -10.406 0.345 3.242 1 96.19 40 ILE B N 1
ATOM 4250 C CA . ILE B 1 40 ? -9.719 0.299 4.527 1 96.19 40 ILE B CA 1
ATOM 4251 C C . ILE B 1 40 ? -8.273 -0.142 4.324 1 96.19 40 ILE B C 1
ATOM 4253 O O . ILE B 1 40 ? -8.008 -1.145 3.654 1 96.19 40 ILE B O 1
ATOM 4257 N N . GLY B 1 41 ? -7.328 0.66 4.797 1 91.25 41 GLY B N 1
ATOM 4258 C CA . GLY B 1 41 ? -5.914 0.345 4.664 1 91.25 41 GLY B CA 1
ATOM 4259 C C . GLY B 1 41 ? -5.469 -0.797 5.559 1 91.25 41 GLY B C 1
ATOM 4260 O O . GLY B 1 41 ? -6.281 -1.374 6.285 1 91.25 41 GLY B O 1
ATOM 4261 N N . PRO B 1 42 ? -4.113 -1.015 5.457 1 87.31 42 PRO B N 1
ATOM 4262 C CA . PRO B 1 42 ? -3.58 -2.08 6.309 1 87.31 42 PRO B CA 1
ATOM 4263 C C . PRO B 1 42 ? -3.781 -1.801 7.797 1 87.31 42 PRO B C 1
ATOM 4265 O O . PRO B 1 42 ? -3.74 -0.644 8.219 1 87.31 42 PRO B O 1
ATOM 4268 N N . GLY B 1 43 ? -4.074 -2.775 8.609 1 81.25 43 GLY B N 1
ATOM 4269 C CA . GLY B 1 43 ? -4.262 -2.637 10.047 1 81.25 43 GLY B CA 1
ATOM 4270 C C . GLY B 1 43 ? -5.715 -2.482 10.445 1 81.25 43 GLY B C 1
ATOM 4271 O O . GLY B 1 43 ? -6.078 -2.734 11.594 1 81.25 43 GLY B O 1
ATOM 4272 N N . GLY B 1 44 ? -6.5 -1.882 9.453 1 88.75 44 GLY B N 1
ATOM 4273 C CA . GLY B 1 44 ? -7.938 -1.845 9.688 1 88.75 44 GLY B CA 1
ATOM 4274 C C . GLY B 1 44 ? -8.344 -0.834 10.742 1 88.75 44 GLY B C 1
ATOM 4275 O O . GLY B 1 44 ? -9.227 -1.106 11.555 1 88.75 44 GLY B O 1
ATOM 4276 N N . ARG B 1 45 ? -7.746 0.379 10.758 1 90.19 45 ARG B N 1
ATOM 4277 C CA . ARG B 1 45 ? -8 1.329 11.836 1 90.19 45 ARG B CA 1
ATOM 4278 C C . ARG B 1 45 ? -8.945 2.436 11.375 1 90.19 45 ARG B C 1
ATOM 4280 O O . ARG B 1 45 ? -9.594 3.088 12.195 1 90.19 45 ARG B O 1
ATOM 4287 N N . ALA B 1 46 ? -8.953 2.627 10.078 1 94.69 46 ALA B N 1
ATOM 4288 C CA . ALA B 1 46 ? -9.75 3.74 9.578 1 94.69 46 ALA B CA 1
ATOM 4289 C C . ALA B 1 46 ? -10.383 3.404 8.227 1 94.69 46 ALA B C 1
ATOM 4291 O O . ALA B 1 46 ? -9.781 2.697 7.414 1 94.69 46 ALA B O 1
ATOM 4292 N N . LEU B 1 47 ? -11.547 3.887 8.062 1 95.94 47 LEU B N 1
ATOM 4293 C CA . LEU B 1 47 ? -12.297 3.723 6.824 1 95.94 47 LEU B CA 1
ATOM 4294 C C . LEU B 1 47 ? -12.258 5 5.992 1 95.94 47 LEU B C 1
ATOM 4296 O O . LEU B 1 47 ? -12.375 6.102 6.535 1 95.94 47 LEU B O 1
ATOM 4300 N N . ARG B 1 48 ? -11.953 4.871 4.742 1 96.88 48 ARG B N 1
ATOM 4301 C CA . ARG B 1 48 ? -12.055 5.918 3.73 1 96.88 48 ARG B CA 1
ATOM 4302 C C . ARG B 1 48 ? -12.945 5.473 2.572 1 96.88 48 ARG B C 1
ATOM 4304 O O . ARG B 1 48 ? -12.883 4.316 2.146 1 96.88 48 ARG B O 1
ATOM 4311 N N . GLY B 1 49 ? -13.812 6.352 2.164 1 97.88 49 GLY B N 1
ATOM 4312 C CA . GLY B 1 49 ? -14.68 5.973 1.058 1 97.88 49 GLY B CA 1
ATOM 4313 C C . GLY B 1 49 ? -15.383 7.152 0.417 1 97.88 49 GLY B C 1
ATOM 4314 O O . GLY B 1 49 ? -14.969 8.297 0.594 1 97.88 49 GLY B O 1
ATOM 4315 N N . TYR B 1 50 ? -16.391 6.801 -0.36 1 98.19 50 TYR B N 1
ATOM 4316 C CA . TYR B 1 50 ? -17.188 7.789 -1.075 1 98.19 50 TYR B CA 1
ATOM 4317 C C . TYR B 1 50 ? -18.641 7.312 -1.235 1 98.19 50 TYR B C 1
ATOM 4319 O O . TYR B 1 50 ? -18.891 6.109 -1.262 1 98.19 50 TYR B O 1
ATOM 4327 N N . LEU B 1 51 ? -19.516 8.195 -1.251 1 98.19 51 LEU B N 1
ATOM 4328 C CA . LEU B 1 51 ? -20.906 7.961 -1.658 1 98.19 51 LEU B CA 1
ATOM 4329 C C . LEU B 1 51 ? -21.25 8.758 -2.914 1 98.19 51 LEU B C 1
ATOM 4331 O O . LEU B 1 51 ? -21.156 9.984 -2.92 1 98.19 51 LEU B O 1
ATOM 4335 N N . GLY B 1 52 ? -21.516 8.078 -3.996 1 97.56 52 GLY B N 1
ATOM 4336 C CA . GLY B 1 52 ? -21.844 8.727 -5.254 1 97.56 52 GLY B CA 1
ATOM 4337 C C . GLY B 1 52 ? -22.422 7.781 -6.285 1 97.56 52 GLY B C 1
ATOM 4338 O O . GLY B 1 52 ? -22.562 6.582 -6.023 1 97.56 52 GLY B O 1
ATOM 4339 N N . ALA B 1 53 ? -22.797 8.32 -7.414 1 97.19 53 ALA B N 1
ATOM 4340 C CA . ALA B 1 53 ? -23.312 7.535 -8.531 1 97.19 53 ALA B CA 1
ATOM 4341 C C . ALA B 1 53 ? -22.25 7.332 -9.602 1 97.19 53 ALA B C 1
ATOM 4343 O O . ALA B 1 53 ? -21.562 8.273 -9.984 1 97.19 53 ALA B O 1
ATOM 4344 N N . PRO B 1 54 ? -22.109 6.121 -10.07 1 94.62 54 PRO B N 1
ATOM 4345 C CA . PRO B 1 54 ? -21.172 5.91 -11.18 1 94.62 54 PRO B CA 1
ATOM 4346 C C . PRO B 1 54 ? -21.469 6.809 -12.375 1 94.62 54 PRO B C 1
ATOM 4348 O O . PRO B 1 54 ? -22.625 7.102 -12.664 1 94.62 54 PRO B O 1
ATOM 4351 N N . PRO B 1 55 ? -20.344 7.289 -13.164 1 93.19 55 PRO B N 1
ATOM 4352 C CA . PRO B 1 55 ? -18.906 7.027 -13 1 93.19 55 PRO B CA 1
ATOM 4353 C C . PRO B 1 55 ? -18.234 7.988 -12.023 1 93.19 55 PRO B C 1
ATOM 4355 O O . PRO B 1 55 ? -17.062 8.328 -12.195 1 93.19 55 PRO B O 1
ATOM 4358 N N . TYR B 1 56 ? -19.016 8.523 -11.023 1 93.81 56 TYR B N 1
ATOM 4359 C CA . TYR B 1 56 ? -18.547 9.312 -9.891 1 93.81 56 TYR B CA 1
ATOM 4360 C C . TYR B 1 56 ? -17.969 10.641 -10.367 1 93.81 56 TYR B C 1
ATOM 4362 O O . TYR B 1 56 ? -16.953 11.109 -9.836 1 93.81 56 TYR B O 1
ATOM 4370 N N . ALA B 1 57 ? -18.438 11.133 -11.453 1 88.44 57 ALA B N 1
ATOM 4371 C CA . ALA B 1 57 ? -17.969 12.398 -12.031 1 88.44 57 ALA B CA 1
ATOM 4372 C C . ALA B 1 57 ? -18.734 13.578 -11.438 1 88.44 57 ALA B C 1
ATOM 4374 O O . ALA B 1 57 ? -18.281 14.727 -11.523 1 88.44 57 ALA B O 1
ATOM 4375 N N . GLY B 1 58 ? -19.891 13.32 -10.828 1 87.25 58 GLY B N 1
ATOM 4376 C CA . GLY B 1 58 ? -20.703 14.383 -10.266 1 87.25 58 GLY B CA 1
ATOM 4377 C C . GLY B 1 58 ? -20.438 14.617 -8.789 1 87.25 58 GLY B C 1
ATOM 4378 O O . GLY B 1 58 ? -19.297 14.5 -8.336 1 87.25 58 GLY B O 1
ATOM 4379 N N . ASP B 1 59 ? -21.516 15.047 -8.164 1 91.75 59 ASP B N 1
ATOM 4380 C CA . ASP B 1 59 ? -21.422 15.273 -6.727 1 91.75 59 ASP B CA 1
ATOM 4381 C C . ASP B 1 59 ? -21.109 13.977 -5.98 1 91.75 59 ASP B C 1
ATOM 4383 O O . ASP B 1 59 ? -21.641 12.914 -6.32 1 91.75 59 ASP B O 1
ATOM 4387 N N . ILE B 1 60 ? -20.266 14.102 -5.102 1 95.94 60 ILE B N 1
ATOM 4388 C CA . ILE B 1 60 ? -19.812 12.953 -4.324 1 95.94 60 ILE B CA 1
ATOM 4389 C C . ILE B 1 60 ? -19.594 13.367 -2.871 1 95.94 60 ILE B C 1
ATOM 4391 O O . ILE B 1 60 ? -19.234 14.516 -2.594 1 95.94 60 ILE B O 1
ATOM 4395 N N . LEU B 1 61 ? -19.922 12.469 -1.961 1 97.5 61 LEU B N 1
ATOM 4396 C CA . LEU B 1 61 ? -19.594 12.672 -0.555 1 97.5 61 LEU B CA 1
ATOM 4397 C C . LEU B 1 61 ? -18.375 11.844 -0.153 1 97.5 61 LEU B C 1
ATOM 4399 O O . LEU B 1 61 ? -18.297 10.656 -0.498 1 97.5 61 LEU B O 1
ATOM 4403 N N . GLN B 1 62 ? -17.438 12.453 0.491 1 97.12 62 GLN B N 1
ATOM 4404 C CA . GLN B 1 62 ? -16.344 11.695 1.103 1 97.12 62 GLN B CA 1
ATOM 4405 C C . GLN B 1 62 ? -16.812 11.023 2.393 1 97.12 62 GLN B C 1
ATOM 4407 O O . GLN B 1 62 ? -17.609 11.578 3.139 1 97.12 62 GLN B O 1
ATOM 4412 N N . VAL B 1 63 ? -16.359 9.859 2.604 1 97.69 63 VAL B N 1
ATOM 4413 C CA . VAL B 1 63 ? -16.781 9.078 3.764 1 97.69 63 VAL B CA 1
ATOM 4414 C C . VAL B 1 63 ? -15.57 8.742 4.633 1 97.69 63 VAL B C 1
ATOM 4416 O O . VAL B 1 63 ? -14.555 8.25 4.129 1 97.69 63 VAL B O 1
ATOM 4419 N N . PHE B 1 64 ? -15.68 9.016 5.938 1 97.06 64 PHE B N 1
ATOM 4420 C CA . PHE B 1 64 ? -14.641 8.734 6.914 1 97.06 64 PHE B CA 1
ATOM 4421 C C . PHE B 1 64 ? -15.203 7.973 8.109 1 97.06 64 PHE B C 1
ATOM 4423 O O . PHE B 1 64 ? -16.375 8.156 8.469 1 97.06 64 PHE B O 1
ATOM 4430 N N . GLY B 1 65 ? -14.375 7.105 8.703 1 96 65 GLY B N 1
ATOM 4431 C CA . GLY B 1 65 ? -14.812 6.438 9.914 1 96 65 GLY B CA 1
ATOM 4432 C C . GLY B 1 65 ? -13.68 5.766 10.664 1 96 65 GLY B C 1
ATOM 4433 O O . GLY B 1 65 ? -12.773 5.195 10.055 1 96 65 GLY B O 1
ATOM 4434 N N . ARG B 1 66 ? -13.797 5.82 11.938 1 93 66 ARG B N 1
ATOM 4435 C CA . ARG B 1 66 ? -12.906 5.02 12.773 1 93 66 ARG B CA 1
ATOM 4436 C C . ARG B 1 66 ? -13.359 3.566 12.82 1 93 66 ARG B C 1
ATOM 4438 O O . ARG B 1 66 ? -14.562 3.291 12.914 1 93 66 ARG B O 1
ATOM 4445 N N . LEU B 1 67 ? -12.383 2.725 12.742 1 90.62 67 LEU B N 1
ATOM 4446 C CA . LEU B 1 67 ? -12.727 1.308 12.805 1 90.62 67 LEU B CA 1
ATOM 4447 C C . LEU B 1 67 ? -12.055 0.637 14 1 90.62 67 LEU B C 1
ATOM 4449 O O . LEU B 1 67 ? -10.875 0.866 14.258 1 90.62 67 LEU B O 1
ATOM 4453 N N . SER B 1 68 ? -12.891 -0.019 14.781 1 84 68 SER B N 1
ATOM 4454 C CA . SER B 1 68 ? -12.422 -0.858 15.883 1 84 68 SER B CA 1
ATOM 4455 C C . SER B 1 68 ? -13.219 -2.156 15.961 1 84 68 SER B C 1
ATOM 4457 O O . SER B 1 68 ? -14.453 -2.139 15.953 1 84 68 SER B O 1
ATOM 4459 N N . GLY B 1 69 ? -12.516 -3.217 16.062 1 77.88 69 GLY B N 1
ATOM 4460 C CA . GLY B 1 69 ? -13.156 -4.516 16.188 1 77.88 69 GLY B CA 1
ATOM 4461 C C . GLY B 1 69 ? -14.094 -4.613 17.375 1 77.88 69 GLY B C 1
ATOM 4462 O O . GLY B 1 69 ? -15.086 -5.34 17.328 1 77.88 69 GLY B O 1
ATOM 4463 N N . ASP B 1 70 ? -13.836 -3.82 18.359 1 79.75 70 ASP B N 1
ATOM 4464 C CA . ASP B 1 70 ? -14.625 -3.867 19.594 1 79.75 70 ASP B CA 1
ATOM 4465 C C . ASP B 1 70 ? -15.992 -3.217 19.406 1 79.75 70 ASP B C 1
ATOM 4467 O O . ASP B 1 70 ? -16.922 -3.48 20.156 1 79.75 70 ASP B O 1
ATOM 4471 N N . LYS B 1 71 ? -16.125 -2.52 18.375 1 79.94 71 LYS B N 1
ATOM 4472 C CA . LYS B 1 71 ? -17.375 -1.797 18.156 1 79.94 71 LYS B CA 1
ATOM 4473 C C . LYS B 1 71 ? -18.234 -2.496 17.109 1 79.94 71 LYS B C 1
ATOM 4475 O O . LYS B 1 71 ? -19.359 -2.068 16.828 1 79.94 71 LYS B O 1
ATOM 4480 N N . ALA B 1 72 ? -17.656 -3.5 16.531 1 80.06 72 ALA B N 1
ATOM 4481 C CA . ALA B 1 72 ? -18.484 -4.258 15.594 1 80.06 72 ALA B CA 1
ATOM 4482 C C . ALA B 1 72 ? -19.719 -4.828 16.297 1 80.06 72 ALA B C 1
ATOM 4484 O O . ALA B 1 72 ? -19.641 -5.254 17.453 1 80.06 72 ALA B O 1
ATOM 4485 N N . PRO B 1 73 ? -20.844 -4.695 15.625 1 87.44 73 PRO B N 1
ATOM 4486 C CA . PRO B 1 73 ? -21.109 -4.484 14.203 1 87.44 73 PRO B CA 1
ATOM 4487 C C . PRO B 1 73 ? -21.453 -3.033 13.867 1 87.44 73 PRO B C 1
ATOM 4489 O O . PRO B 1 73 ? -21.906 -2.738 12.766 1 87.44 73 PRO B O 1
ATOM 4492 N N . PHE B 1 74 ? -21.312 -2.174 14.906 1 90.81 74 PHE B N 1
ATOM 4493 C CA . PHE B 1 74 ? -21.719 -0.786 14.727 1 90.81 74 PHE B CA 1
ATOM 4494 C C . PHE B 1 74 ? -20.641 0.008 14 1 90.81 74 PHE B C 1
ATOM 4496 O O . PHE B 1 74 ? -19.453 -0.149 14.281 1 90.81 74 PHE B O 1
ATOM 4503 N N . LEU B 1 75 ? -21.094 0.841 13.039 1 92.94 75 LEU B N 1
ATOM 4504 C CA . LEU B 1 75 ? -20.219 1.731 12.281 1 92.94 75 LEU B CA 1
ATOM 4505 C C . LEU B 1 75 ? -20.688 3.178 12.391 1 92.94 75 LEU B C 1
ATOM 4507 O O . LEU B 1 75 ? -21.875 3.461 12.266 1 92.94 75 LEU B O 1
ATOM 4511 N N . ASN B 1 76 ? -19.828 4.02 12.766 1 93.5 76 ASN B N 1
ATOM 4512 C CA . ASN B 1 76 ? -20.078 5.457 12.734 1 93.5 76 ASN B CA 1
ATOM 4513 C C . ASN B 1 76 ? -19.266 6.137 11.633 1 93.5 76 ASN B C 1
ATOM 4515 O O . ASN B 1 76 ? -18.031 6.152 11.688 1 93.5 76 ASN B O 1
ATOM 4519 N N . LEU B 1 77 ? -19.969 6.73 10.68 1 95.62 77 LEU B N 1
ATOM 4520 C CA . LEU B 1 77 ? -19.312 7.34 9.523 1 95.62 77 LEU B CA 1
ATOM 4521 C C . LEU B 1 77 ? -19.641 8.828 9.438 1 95.62 77 LEU B C 1
ATOM 4523 O O . LEU B 1 77 ? -20.719 9.258 9.883 1 95.62 77 LEU B O 1
ATOM 4527 N N . ARG B 1 78 ? -18.719 9.531 8.953 1 96 78 ARG B N 1
ATOM 4528 C CA . ARG B 1 78 ? -18.922 10.93 8.602 1 96 78 ARG B CA 1
ATOM 4529 C C . ARG B 1 78 ? -18.828 11.133 7.09 1 96 78 ARG B C 1
ATOM 4531 O O . ARG B 1 78 ? -17.922 10.617 6.441 1 96 78 ARG B O 1
ATOM 4538 N N . MET B 1 79 ? -19.828 11.812 6.543 1 96.69 79 MET B N 1
ATOM 4539 C CA . MET B 1 79 ? -19.844 12.102 5.113 1 96.69 79 MET B CA 1
ATOM 4540 C C . MET B 1 79 ? -19.719 13.594 4.855 1 96.69 79 MET B C 1
ATOM 4542 O O . MET B 1 79 ? -20.391 14.406 5.496 1 96.69 79 MET B O 1
ATOM 4546 N N . LEU B 1 80 ? -18.797 13.898 3.973 1 95.38 80 LEU B N 1
ATOM 4547 C CA . LEU B 1 80 ? -18.484 15.297 3.723 1 95.38 80 LEU B CA 1
ATOM 4548 C C . LEU B 1 80 ? -18.641 15.633 2.244 1 95.38 80 LEU B C 1
ATOM 4550 O O . LEU B 1 80 ? -18.141 14.914 1.378 1 95.38 80 LEU B O 1
ATOM 4554 N N . ASP B 1 81 ? -19.375 16.703 1.971 1 91.62 81 ASP B N 1
ATOM 4555 C CA . ASP B 1 81 ? -19.469 17.156 0.586 1 91.62 81 ASP B CA 1
ATOM 4556 C C . ASP B 1 81 ? -18.375 18.172 0.263 1 91.62 81 ASP B C 1
ATOM 4558 O O . ASP B 1 81 ? -17.469 18.406 1.072 1 91.62 81 ASP B O 1
ATOM 4562 N N . ASN B 1 82 ? -18.375 18.734 -0.906 1 84 82 ASN B N 1
ATOM 4563 C CA . ASN B 1 82 ? -17.344 19.641 -1.37 1 84 82 ASN B CA 1
ATOM 4564 C C . ASN B 1 82 ? -17.547 21.047 -0.823 1 84 82 ASN B C 1
ATOM 4566 O O . ASN B 1 82 ? -16.656 21.906 -0.951 1 84 82 ASN B O 1
ATOM 4570 N N . GLN B 1 83 ? -18.641 21.234 -0.174 1 82.31 83 GLN B N 1
ATOM 4571 C CA . GLN B 1 83 ? -18.953 22.562 0.339 1 82.31 83 GLN B CA 1
ATOM 4572 C C . GLN B 1 83 ? -18.734 22.641 1.849 1 82.31 83 GLN B C 1
ATOM 4574 O O . GLN B 1 83 ? -19.031 23.656 2.477 1 82.31 83 GLN B O 1
ATOM 4579 N N . GLY B 1 84 ? -18.312 21.609 2.375 1 80.5 84 GLY B N 1
ATOM 4580 C CA . GLY B 1 84 ? -18.016 21.594 3.795 1 80.5 84 GLY B CA 1
ATOM 4581 C C . GLY B 1 84 ? -19.172 21.109 4.652 1 80.5 84 GLY B C 1
ATOM 4582 O O . GLY B 1 84 ? -19.062 21.078 5.883 1 80.5 84 GLY B O 1
ATOM 4583 N N . ARG B 1 85 ? -20.375 20.812 4.066 1 86.94 85 ARG B N 1
ATOM 4584 C CA . ARG B 1 85 ? -21.484 20.234 4.824 1 86.94 85 ARG B CA 1
ATOM 4585 C C . ARG B 1 85 ? -21.219 18.766 5.148 1 86.94 85 ARG B C 1
ATOM 4587 O O . ARG B 1 85 ? -20.656 18.047 4.328 1 86.94 85 ARG B O 1
ATOM 4594 N N . SER B 1 86 ? -21.641 18.438 6.379 1 93.81 86 SER B N 1
ATOM 4595 C CA . SER B 1 86 ? -21.312 17.094 6.84 1 93.81 86 SER B CA 1
ATOM 4596 C C . SER B 1 86 ? -22.531 16.359 7.379 1 93.81 86 SER B C 1
ATOM 4598 O O . SER B 1 86 ? -23.438 16.984 7.949 1 93.81 86 SER B O 1
ATOM 4600 N N . LEU B 1 87 ? -22.562 15.102 7.102 1 95.38 87 LEU B N 1
ATOM 4601 C CA . LEU B 1 87 ? -23.578 14.188 7.605 1 95.38 87 LEU B CA 1
ATOM 4602 C C . LEU B 1 87 ? -22.969 13.117 8.5 1 95.38 87 LEU B C 1
ATOM 4604 O O . LEU B 1 87 ? -21.859 12.656 8.242 1 95.38 87 LEU B O 1
ATOM 4608 N N . GLU B 1 88 ? -23.703 12.805 9.5 1 94.25 88 GLU B N 1
ATOM 4609 C CA . GLU B 1 88 ? -23.344 11.672 10.352 1 94.25 88 GLU B CA 1
ATOM 4610 C C . GLU B 1 88 ? -24.156 10.438 10.008 1 94.25 88 GLU B C 1
ATOM 4612 O O . GLU B 1 88 ? -25.375 10.523 9.836 1 94.25 88 GLU B O 1
ATOM 4617 N N . CYS B 1 89 ? -23.422 9.414 9.906 1 94.88 89 CYS B N 1
ATOM 4618 C CA . CYS B 1 89 ? -24.078 8.164 9.523 1 94.88 89 CYS B CA 1
ATOM 4619 C C . CYS B 1 89 ? -23.797 7.062 10.539 1 94.88 89 CYS B C 1
ATOM 4621 O O . CYS B 1 89 ? -22.625 6.75 10.812 1 94.88 89 CYS B O 1
ATOM 4623 N N . ARG B 1 90 ? -24.828 6.527 11.125 1 93.75 90 ARG B N 1
ATOM 4624 C CA . ARG B 1 90 ? -24.734 5.344 11.977 1 93.75 90 ARG B CA 1
ATOM 4625 C C . ARG B 1 90 ? -25.281 4.113 11.266 1 93.75 90 ARG B C 1
ATOM 4627 O O . ARG B 1 90 ? -26.406 4.137 10.758 1 93.75 90 ARG B O 1
ATOM 4634 N N . ALA B 1 91 ? -24.438 3.148 11.203 1 95.25 91 ALA B N 1
ATOM 4635 C CA . ALA B 1 91 ? -24.859 1.951 10.477 1 95.25 91 ALA B CA 1
ATOM 4636 C C . ALA B 1 91 ? -24.516 0.688 11.266 1 95.25 91 ALA B C 1
ATOM 4638 O O . ALA B 1 91 ? -23.688 0.722 12.18 1 95.25 91 ALA B O 1
ATOM 4639 N N . ILE B 1 92 ? -25.219 -0.352 10.984 1 94.88 92 ILE B N 1
ATOM 4640 C CA . ILE B 1 92 ? -24.969 -1.674 11.547 1 94.88 92 ILE B CA 1
ATOM 4641 C C . ILE B 1 92 ? -24.656 -2.666 10.43 1 94.88 92 ILE B C 1
ATOM 4643 O O . ILE B 1 92 ? -25.391 -2.74 9.438 1 94.88 92 ILE B O 1
ATOM 4647 N N . PHE B 1 93 ? -23.531 -3.271 10.531 1 92.12 93 PHE B N 1
ATOM 4648 C CA . PHE B 1 93 ? -23.172 -4.367 9.641 1 92.12 93 PHE B CA 1
ATOM 4649 C C . PHE B 1 93 ? -23.922 -5.641 10.016 1 92.12 93 PHE B C 1
ATOM 4651 O O . PHE B 1 93 ? -23.625 -6.262 11.039 1 92.12 93 PHE B O 1
ATOM 4658 N N . ASP B 1 94 ? -24.906 -5.992 9.195 1 81.38 94 ASP B N 1
ATOM 4659 C CA . ASP B 1 94 ? -25.859 -7.043 9.531 1 81.38 94 ASP B CA 1
ATOM 4660 C C . ASP B 1 94 ? -25.266 -8.422 9.281 1 81.38 94 ASP B C 1
ATOM 4662 O O . ASP B 1 94 ? -24.656 -8.664 8.242 1 81.38 94 ASP B O 1
ATOM 4666 N N . GLU B 1 95 ? -25.359 -9.266 10.258 1 71.88 95 GLU B N 1
ATOM 4667 C CA . GLU B 1 95 ? -24.828 -10.625 10.141 1 71.88 95 GLU B CA 1
ATOM 4668 C C . GLU B 1 95 ? -25.906 -11.586 9.664 1 71.88 95 GLU B C 1
ATOM 4670 O O . GLU B 1 95 ? -25.797 -12.797 9.852 1 71.88 95 GLU B O 1
ATOM 4675 N N . ILE B 1 96 ? -26.891 -11.031 9.008 1 73.06 96 ILE B N 1
ATOM 4676 C CA . ILE B 1 96 ? -28.031 -11.859 8.641 1 73.06 96 ILE B CA 1
ATOM 4677 C C . ILE B 1 96 ? -27.625 -12.836 7.535 1 73.06 96 ILE B C 1
ATOM 4679 O O . ILE B 1 96 ? -28.234 -13.883 7.367 1 73.06 96 ILE B O 1
ATOM 4683 N N . TRP B 1 97 ? -26.641 -12.523 6.875 1 77.56 97 TRP B N 1
ATOM 4684 C CA . TRP B 1 97 ? -26.219 -13.336 5.742 1 77.56 97 TRP B CA 1
ATOM 4685 C C . TRP B 1 97 ? -25.422 -14.547 6.211 1 77.56 97 TRP B C 1
ATOM 4687 O O . TRP B 1 97 ? -25.25 -15.516 5.461 1 77.56 97 TRP B O 1
ATOM 4697 N N . GLY B 1 98 ? -24.906 -14.5 7.359 1 78.56 98 GLY B N 1
ATOM 4698 C CA . GLY B 1 98 ? -24.172 -15.625 7.914 1 78.56 98 GLY B CA 1
ATOM 4699 C C . GLY B 1 98 ? -23.016 -16.078 7.031 1 78.56 98 GLY B C 1
ATOM 4700 O O . GLY B 1 98 ? -22.188 -15.258 6.613 1 78.56 98 GLY B O 1
ATOM 4701 N N . ALA B 1 99 ? -23.094 -17.297 6.691 1 78.94 99 ALA B N 1
ATOM 4702 C CA . ALA B 1 99 ? -22.016 -17.922 5.918 1 78.94 99 ALA B CA 1
ATOM 4703 C C . ALA B 1 99 ? -21.969 -17.359 4.5 1 78.94 99 ALA B C 1
ATOM 4705 O O . ALA B 1 99 ? -20.906 -17.328 3.877 1 78.94 99 ALA B O 1
ATOM 4706 N N . TRP B 1 100 ? -23.062 -16.828 4.039 1 83.19 100 TRP B N 1
ATOM 4707 C CA . TRP B 1 100 ? -23.156 -16.375 2.656 1 83.19 100 TRP B CA 1
ATOM 4708 C C . TRP B 1 100 ? -22.344 -15.094 2.453 1 83.19 100 TRP B C 1
ATOM 4710 O O . TRP B 1 100 ? -22.016 -14.734 1.32 1 83.19 100 TRP B O 1
ATOM 4720 N N . SER B 1 101 ? -22.031 -14.445 3.525 1 87.44 101 SER B N 1
ATOM 4721 C CA . SER B 1 101 ? -21.312 -13.172 3.432 1 87.44 101 SER B CA 1
ATOM 4722 C C . SER B 1 101 ? -19.812 -13.398 3.402 1 87.44 101 SER B C 1
ATOM 4724 O O . SER B 1 101 ? -19.047 -12.492 3.043 1 87.44 101 SER B O 1
ATOM 4726 N N . THR B 1 102 ? -19.469 -14.57 3.697 1 85.81 102 THR B N 1
ATOM 4727 C CA . THR B 1 102 ? -18.047 -14.844 3.846 1 85.81 102 THR B CA 1
ATOM 4728 C C . THR B 1 102 ? -17.344 -14.828 2.49 1 85.81 102 THR B C 1
ATOM 4730 O O . THR B 1 102 ? -17.953 -15.125 1.464 1 85.81 102 THR B O 1
ATOM 4733 N N . GLY B 1 103 ? -16.125 -14.328 2.441 1 91.12 103 GLY B N 1
ATOM 4734 C CA . GLY B 1 103 ? -15.297 -14.359 1.241 1 91.12 103 GLY B CA 1
ATOM 4735 C C . GLY B 1 103 ? -15.797 -13.43 0.151 1 91.12 103 GLY B C 1
ATOM 4736 O O . GLY B 1 103 ? -15.734 -13.758 -1.034 1 91.12 103 GLY B O 1
ATOM 4737 N N . GLY B 1 104 ? -16.5 -12.375 0.542 1 91.25 104 GLY B N 1
ATOM 4738 C CA . GLY B 1 104 ? -16.906 -11.383 -0.434 1 91.25 104 GLY B CA 1
ATOM 4739 C C . GLY B 1 104 ? -18.328 -11.578 -0.925 1 91.25 104 GLY B C 1
ATOM 4740 O O . GLY B 1 104 ? -18.703 -11.078 -1.992 1 91.25 104 GLY B O 1
ATOM 4741 N N . GLY B 1 105 ? -19.094 -12.344 -0.272 1 91.88 105 GLY B N 1
ATOM 4742 C CA . GLY B 1 105 ? -20.5 -12.477 -0.61 1 91.88 105 GLY B CA 1
ATOM 4743 C C . GLY B 1 105 ? -21.312 -11.242 -0.271 1 91.88 105 GLY B C 1
ATOM 4744 O O . GLY B 1 105 ? -20.766 -10.219 0.14 1 91.88 105 GLY B O 1
ATOM 4745 N N . LYS B 1 106 ? -22.609 -11.352 -0.465 1 92.69 106 LYS B N 1
ATOM 4746 C CA . LYS B 1 106 ? -23.5 -10.242 -0.155 1 92.69 106 LYS B CA 1
ATOM 4747 C C . LYS B 1 106 ? -23.5 -9.938 1.341 1 92.69 106 LYS B C 1
ATOM 4749 O O . LYS B 1 106 ? -23.281 -10.836 2.162 1 92.69 106 LYS B O 1
ATOM 4754 N N . ALA B 1 107 ? -23.656 -8.766 1.655 1 94.19 107 ALA B N 1
ATOM 4755 C CA . ALA B 1 107 ? -23.797 -8.266 3.02 1 94.19 107 ALA B CA 1
ATOM 4756 C C . ALA B 1 107 ? -24.625 -6.98 3.045 1 94.19 107 ALA B C 1
ATOM 4758 O O . ALA B 1 107 ? -24.875 -6.371 2 1 94.19 107 ALA B O 1
ATOM 4759 N N . THR B 1 108 ? -25.094 -6.684 4.184 1 95.62 108 THR B N 1
ATOM 4760 C CA . THR B 1 108 ? -25.984 -5.523 4.273 1 95.62 108 THR B CA 1
ATOM 4761 C C . THR B 1 108 ? -25.531 -4.586 5.387 1 95.62 108 THR B C 1
ATOM 4763 O O . THR B 1 108 ? -25.141 -5.035 6.465 1 95.62 108 THR B O 1
ATOM 4766 N N . LEU B 1 109 ? -25.562 -3.338 5.102 1 95.94 109 LEU B N 1
ATOM 4767 C CA . LEU B 1 109 ? -25.484 -2.254 6.074 1 95.94 109 LEU B CA 1
ATOM 4768 C C . LEU B 1 109 ? -26.812 -1.517 6.188 1 95.94 109 LEU B C 1
ATOM 4770 O O . LEU B 1 109 ? -27.391 -1.126 5.176 1 95.94 109 LEU B O 1
ATOM 4774 N N . SER B 1 110 ? -27.328 -1.443 7.34 1 96.31 110 SER B N 1
ATOM 4775 C CA . SER B 1 110 ? -28.516 -0.642 7.602 1 96.31 110 SER B CA 1
ATOM 4776 C C . SER B 1 110 ? -28.203 0.511 8.555 1 96.31 110 SER B C 1
ATOM 4778 O O . SER B 1 110 ? -27.5 0.333 9.547 1 96.31 110 SER B O 1
ATOM 4780 N N . GLY B 1 111 ? -28.688 1.639 8.188 1 95.38 111 GLY B N 1
ATOM 4781 C CA . GLY B 1 111 ? -28.312 2.75 9.047 1 95.38 111 GLY B CA 1
ATOM 4782 C C . GLY B 1 111 ? -29.172 3.982 8.836 1 95.38 111 GLY B C 1
ATOM 4783 O O . GLY B 1 111 ? -30.234 3.906 8.211 1 95.38 111 GLY B O 1
ATOM 4784 N N . ARG B 1 112 ? -28.828 5.004 9.477 1 95.12 112 ARG B N 1
ATOM 4785 C CA . ARG B 1 112 ? -29.469 6.305 9.43 1 95.12 112 ARG B CA 1
ATOM 4786 C C . ARG B 1 112 ? -28.453 7.43 9.328 1 95.12 112 ARG B C 1
ATOM 4788 O O . ARG B 1 112 ? -27.312 7.277 9.766 1 95.12 112 ARG B O 1
ATOM 4795 N N . LEU B 1 113 ? -28.922 8.516 8.695 1 94.31 113 LEU B N 1
ATOM 4796 C CA . LEU B 1 113 ? -28.047 9.68 8.586 1 94.31 113 LEU B CA 1
ATOM 4797 C C . LEU B 1 113 ? -28.766 10.945 9.039 1 94.31 113 LEU B C 1
ATOM 4799 O O . LEU B 1 113 ? -29.984 11.031 8.93 1 94.31 113 LEU B O 1
ATOM 4803 N N . HIS B 1 114 ? -28.125 11.836 9.555 1 94.38 114 HIS B N 1
ATOM 4804 C CA . HIS B 1 114 ? -28.594 13.172 9.914 1 94.38 114 HIS B CA 1
ATOM 4805 C C . HIS B 1 114 ? -27.484 14.211 9.758 1 94.38 114 HIS B C 1
ATOM 4807 O O . HIS B 1 114 ? -26.312 13.859 9.609 1 94.38 114 HIS B O 1
ATOM 4813 N N . ARG B 1 115 ? -27.891 15.422 9.75 1 94.12 115 ARG B N 1
ATOM 4814 C CA . ARG B 1 115 ? -26.906 16.5 9.602 1 94.12 115 ARG B CA 1
ATOM 4815 C C . ARG B 1 115 ? -26.078 16.656 10.867 1 94.12 115 ARG B C 1
ATOM 4817 O O . ARG B 1 115 ? -26.594 16.547 11.977 1 94.12 115 ARG B O 1
ATOM 4824 N N . SER B 1 116 ? -24.812 16.891 10.641 1 92 116 SER B N 1
ATOM 4825 C CA . SER B 1 116 ? -23.922 17.125 11.773 1 92 116 SER B CA 1
ATOM 4826 C C . SER B 1 116 ? -24.312 18.375 12.555 1 92 116 SER B C 1
ATOM 4828 O O . SER B 1 116 ? -24.734 19.375 11.961 1 92 116 SER B O 1
ATOM 4830 N N . GLY B 1 117 ? -24.141 18.312 13.852 1 90.31 117 GLY B N 1
ATOM 4831 C CA . GLY B 1 117 ? -24.391 19.469 14.695 1 90.31 117 GLY B CA 1
ATOM 4832 C C . GLY B 1 117 ? -25.812 19.547 15.203 1 90.31 117 GLY B C 1
ATOM 4833 O O . GLY B 1 117 ? -26.156 20.438 15.977 1 90.31 117 GLY B O 1
ATOM 4834 N N . VAL B 1 118 ? -26.547 18.656 14.672 1 86.69 118 VAL B N 1
ATOM 4835 C CA . VAL B 1 118 ? -27.953 18.656 15.094 1 86.69 118 VAL B CA 1
ATOM 4836 C C . VAL B 1 118 ? -28.156 17.625 16.203 1 86.69 118 VAL B C 1
ATOM 4838 O O . VAL B 1 118 ? -27.656 16.5 16.109 1 86.69 118 VAL B O 1
ATOM 4841 N N . GLN B 1 119 ? -28.781 18.078 17.297 1 79.12 119 GLN B N 1
ATOM 4842 C CA . GLN B 1 119 ? -29.031 17.172 18.406 1 79.12 119 GLN B CA 1
ATOM 4843 C C . GLN B 1 119 ? -29.953 16.031 18 1 79.12 119 GLN B C 1
ATOM 4845 O O . GLN B 1 119 ? -30.938 16.234 17.281 1 79.12 119 GLN B O 1
ATOM 4850 N N . ALA B 1 120 ? -29.391 14.805 18.547 1 64.31 120 ALA B N 1
ATOM 4851 C CA . ALA B 1 120 ? -30.25 13.641 18.281 1 64.31 120 ALA B CA 1
ATOM 4852 C C . ALA B 1 120 ? -31.547 13.734 19.062 1 64.31 120 ALA B C 1
ATOM 4854 O O . ALA B 1 120 ? -31.562 14.172 20.219 1 64.31 120 ALA B O 1
ATOM 4855 N N . GLY B 1 121 ? -32.75 13.891 18.422 1 63.97 121 GLY B N 1
ATOM 4856 C CA . GLY B 1 121 ? -34.062 13.922 19.062 1 63.97 121 GLY B CA 1
ATOM 4857 C C . GLY B 1 121 ? -35.219 13.773 18.078 1 63.97 121 GLY B C 1
ATOM 4858 O O . GLY B 1 121 ? -35 13.555 16.891 1 63.97 121 GLY B O 1
ATOM 4859 N N . LEU B 1 122 ? -36.344 13.797 18.609 1 59.66 122 LEU B N 1
ATOM 4860 C CA . LEU B 1 122 ? -37.594 13.5 17.891 1 59.66 122 LEU B CA 1
ATOM 4861 C C . LEU B 1 122 ? -37.812 14.461 16.734 1 59.66 122 LEU B C 1
ATOM 4863 O O . LEU B 1 122 ? -38.375 14.102 15.711 1 59.66 122 LEU B O 1
ATOM 4867 N N . SER B 1 123 ? -37.125 15.625 16.688 1 68.44 123 SER B N 1
ATOM 4868 C CA . SER B 1 123 ? -37.406 16.578 15.617 1 68.44 123 SER B CA 1
ATOM 4869 C C . SER B 1 123 ? -36.281 16.625 14.594 1 68.44 123 SER B C 1
ATOM 4871 O O . SER B 1 123 ? -36.375 17.328 13.594 1 68.44 123 SER B O 1
ATOM 4873 N N . THR B 1 124 ? -35.312 15.727 14.742 1 83.69 124 THR B N 1
ATOM 4874 C CA . THR B 1 124 ? -34.188 15.75 13.82 1 83.69 124 THR B CA 1
ATOM 4875 C C . THR B 1 124 ? -34.531 15.023 12.523 1 83.69 124 THR B C 1
ATOM 4877 O O . THR B 1 124 ? -35.125 13.953 12.547 1 83.69 124 THR B O 1
ATOM 4880 N N . GLN B 1 125 ? -34.375 15.758 11.422 1 88.94 125 GLN B N 1
ATOM 4881 C CA . GLN B 1 125 ? -34.531 15.109 10.125 1 88.94 125 GLN B CA 1
ATOM 4882 C C . GLN B 1 125 ? -33.5 13.992 9.945 1 88.94 125 GLN B C 1
ATOM 4884 O O . GLN B 1 125 ? -32.312 14.188 10.203 1 88.94 125 GLN B O 1
ATOM 4889 N N . GLU B 1 126 ? -34.031 12.875 9.664 1 92.81 126 GLU B N 1
ATOM 4890 C CA . GLU B 1 126 ? -33.156 11.719 9.453 1 92.81 126 GLU B CA 1
ATOM 4891 C C . GLU B 1 126 ? -33.531 10.984 8.164 1 92.81 126 GLU B C 1
ATOM 4893 O O . GLU B 1 126 ? -34.688 11.07 7.711 1 92.81 126 GLU B O 1
ATOM 4898 N N . ALA B 1 127 ? -32.562 10.43 7.559 1 95.44 127 ALA B N 1
ATOM 4899 C CA . ALA B 1 127 ? -32.812 9.523 6.438 1 95.44 127 ALA B CA 1
ATOM 4900 C C . ALA B 1 127 ? -32.312 8.109 6.766 1 95.44 127 ALA B C 1
ATOM 4902 O O . ALA B 1 127 ? -31.25 7.938 7.367 1 95.44 127 ALA B O 1
ATOM 4903 N N . SER B 1 128 ? -33.125 7.172 6.508 1 97 128 SER B N 1
ATOM 4904 C CA . SER B 1 128 ? -32.75 5.773 6.711 1 97 128 SER B CA 1
ATOM 4905 C C . SER B 1 128 ? -32.375 5.109 5.391 1 97 128 SER B C 1
ATOM 4907 O O . SER B 1 128 ? -32.906 5.469 4.336 1 97 128 SER B O 1
ATOM 4909 N N . PHE B 1 129 ? -31.422 4.168 5.48 1 97.31 129 PHE B N 1
ATOM 4910 C CA . PHE B 1 129 ? -30.969 3.529 4.25 1 97.31 129 PHE B CA 1
ATOM 4911 C C . PHE B 1 129 ? -30.609 2.07 4.496 1 97.31 129 PHE B C 1
ATOM 4913 O O . PHE B 1 129 ? -30.484 1.642 5.648 1 97.31 129 PHE B O 1
ATOM 4920 N N . VAL B 1 130 ? -30.547 1.352 3.428 1 97.25 130 VAL B N 1
ATOM 4921 C CA . VAL B 1 130 ? -29.969 0.016 3.35 1 97.25 130 VAL B CA 1
ATOM 4922 C C . VAL B 1 130 ? -28.938 -0.036 2.219 1 97.25 130 VAL B C 1
ATOM 4924 O O . VAL B 1 130 ? -29.203 0.468 1.121 1 97.25 130 VAL B O 1
ATOM 4927 N N . ALA B 1 131 ? -27.781 -0.499 2.541 1 97.44 131 ALA B N 1
ATOM 4928 C CA . ALA B 1 131 ? -26.734 -0.727 1.537 1 97.44 131 ALA B CA 1
ATOM 4929 C C . ALA B 1 131 ? -26.391 -2.211 1.428 1 97.44 131 ALA B C 1
ATOM 4931 O O . ALA B 1 131 ? -26.234 -2.893 2.441 1 97.44 131 ALA B O 1
ATOM 4932 N N . VAL B 1 132 ? -26.328 -2.672 0.216 1 97 132 VAL B N 1
ATOM 4933 C CA . VAL B 1 132 ? -26.031 -4.078 -0.032 1 97 132 VAL B CA 1
ATOM 4934 C C . VAL B 1 132 ? -24.719 -4.207 -0.787 1 97 132 VAL B C 1
ATOM 4936 O O . VAL B 1 132 ? -24.516 -3.574 -1.828 1 97 132 VAL B O 1
ATOM 4939 N N . ARG B 1 133 ? -23.828 -5.031 -0.242 1 96.81 133 ARG B N 1
ATOM 4940 C CA . ARG B 1 133 ? -22.516 -5.223 -0.867 1 96.81 133 ARG B CA 1
ATOM 4941 C C . ARG B 1 133 ? -22.641 -6 -2.174 1 96.81 133 ARG B C 1
ATOM 4943 O O . ARG B 1 133 ? -23.328 -7.023 -2.229 1 96.81 133 ARG B O 1
ATOM 4950 N N . ARG B 1 134 ? -22 -5.504 -3.182 1 96.5 134 ARG B N 1
ATOM 4951 C CA . ARG B 1 134 ? -21.875 -6.281 -4.41 1 96.5 134 ARG B CA 1
ATOM 4952 C C . ARG B 1 134 ? -20.891 -7.441 -4.223 1 96.5 134 ARG B C 1
ATOM 4954 O O . ARG B 1 134 ? -19.766 -7.242 -3.797 1 96.5 134 ARG B O 1
ATOM 4961 N N . PRO B 1 135 ? -21.359 -8.617 -4.527 1 95.44 135 PRO B N 1
ATOM 4962 C CA . PRO B 1 135 ? -20.469 -9.766 -4.367 1 95.44 135 PRO B CA 1
ATOM 4963 C C . PRO B 1 135 ? -19.281 -9.734 -5.332 1 95.44 135 PRO B C 1
ATOM 4965 O O . PRO B 1 135 ? -19.359 -9.094 -6.387 1 95.44 135 PRO B O 1
ATOM 4968 N N . PHE B 1 136 ? -18.266 -10.414 -4.93 1 96 136 PHE B N 1
ATOM 4969 C CA . PHE B 1 136 ? -17.078 -10.523 -5.777 1 96 136 PHE B CA 1
ATOM 4970 C C . PHE B 1 136 ? -17.406 -11.273 -7.062 1 96 136 PHE B C 1
ATOM 4972 O O . PHE B 1 136 ? -18.062 -12.32 -7.027 1 96 136 PHE B O 1
ATOM 4979 N N . THR B 1 137 ? -16.969 -10.719 -8.18 1 96.62 137 THR B N 1
ATOM 4980 C CA . THR B 1 137 ? -17.188 -11.359 -9.477 1 96.62 137 THR B CA 1
ATOM 4981 C C . THR B 1 137 ? -16.094 -12.391 -9.75 1 96.62 137 THR B C 1
ATOM 4983 O O . THR B 1 137 ? -14.906 -12.055 -9.75 1 96.62 137 THR B O 1
ATOM 4986 N N . ALA B 1 138 ? -16.5 -13.57 -9.992 1 95.44 138 ALA B N 1
ATOM 4987 C CA . ALA B 1 138 ? -15.547 -14.656 -10.242 1 95.44 138 ALA B CA 1
ATOM 4988 C C . ALA B 1 138 ? -14.797 -14.43 -11.555 1 95.44 138 ALA B C 1
ATOM 4990 O O . ALA B 1 138 ? -15.336 -13.836 -12.492 1 95.44 138 ALA B O 1
ATOM 4991 N N . SER B 1 139 ? -13.586 -14.945 -11.641 1 97.31 139 SER B N 1
ATOM 4992 C CA . SER B 1 139 ? -12.734 -14.766 -12.812 1 97.31 139 SER B CA 1
ATOM 4993 C C . SER B 1 139 ? -13.359 -15.406 -14.055 1 97.31 139 SER B C 1
ATOM 4995 O O . SER B 1 139 ? -13.188 -14.906 -15.164 1 97.31 139 SER B O 1
ATOM 4997 N N . ARG B 1 140 ? -14.133 -16.5 -13.867 1 95.62 140 ARG B N 1
ATOM 4998 C CA . ARG B 1 140 ? -14.742 -17.203 -14.992 1 95.62 140 ARG B CA 1
ATOM 4999 C C . ARG B 1 140 ? -15.742 -16.312 -15.711 1 95.62 140 ARG B C 1
ATOM 5001 O O . ARG B 1 140 ? -16.047 -16.531 -16.891 1 95.62 140 ARG B O 1
ATOM 5008 N N . GLU B 1 141 ? -16.266 -15.312 -14.992 1 96 141 GLU B N 1
ATOM 5009 C CA . GLU B 1 141 ? -17.234 -14.391 -15.578 1 96 141 GLU B CA 1
ATOM 5010 C C . GLU B 1 141 ? -16.547 -13.375 -16.484 1 96 141 GLU B C 1
ATOM 5012 O O . GLU B 1 141 ? -17.203 -12.711 -17.281 1 96 141 GLU B O 1
ATOM 5017 N N . ARG B 1 142 ? -15.25 -13.211 -16.375 1 96.94 142 ARG B N 1
ATOM 5018 C CA . ARG B 1 142 ? -14.492 -12.219 -17.141 1 96.94 142 ARG B CA 1
ATOM 5019 C C . ARG B 1 142 ? -13.648 -12.891 -18.219 1 96.94 142 ARG B C 1
ATOM 5021 O O . ARG B 1 142 ? -13.422 -12.305 -19.281 1 96.94 142 ARG B O 1
ATOM 5028 N N . LEU B 1 143 ? -13.18 -14.07 -17.891 1 97.06 143 LEU B N 1
ATOM 5029 C CA . LEU B 1 143 ? -12.289 -14.828 -18.766 1 97.06 143 LEU B CA 1
ATOM 5030 C C . LEU B 1 143 ? -12.969 -16.094 -19.266 1 97.06 143 LEU B C 1
ATOM 5032 O O . LEU B 1 143 ? -13.07 -17.078 -18.531 1 97.06 143 LEU B O 1
ATOM 5036 N N . SER B 1 144 ? -13.312 -16.141 -20.531 1 95.38 144 SER B N 1
ATOM 5037 C CA . SER B 1 144 ? -14.133 -17.219 -21.047 1 95.38 144 SER B CA 1
ATOM 5038 C C . SER B 1 144 ? -13.281 -18.25 -21.781 1 95.38 144 SER B C 1
ATOM 5040 O O . SER B 1 144 ? -12.211 -17.938 -22.312 1 95.38 144 SER B O 1
ATOM 5042 N N . TYR B 1 145 ? -13.805 -19.469 -21.781 1 97.69 145 TYR B N 1
ATOM 5043 C CA . TYR B 1 145 ? -13.203 -20.562 -22.531 1 97.69 145 TYR B CA 1
ATOM 5044 C C . TYR B 1 145 ? -13.984 -20.844 -23.812 1 97.69 145 TYR B C 1
ATOM 5046 O O . TYR B 1 145 ? -15.203 -20.703 -23.844 1 97.69 145 TYR B O 1
ATOM 5054 N N . VAL B 1 146 ? -13.258 -21.25 -24.828 1 97.81 146 VAL B N 1
ATOM 5055 C CA . VAL B 1 146 ? -13.938 -21.844 -25.969 1 97.81 146 VAL B CA 1
ATOM 5056 C C . VAL B 1 146 ? -14.531 -23.203 -25.562 1 97.81 146 VAL B C 1
ATOM 5058 O O . VAL B 1 146 ? -14.016 -23.859 -24.656 1 97.81 146 VAL B O 1
ATOM 5061 N N . PRO B 1 147 ? -15.531 -23.688 -26.219 1 97.38 147 PRO B N 1
ATOM 5062 C CA . PRO B 1 147 ? -16.25 -24.891 -25.812 1 97.38 147 PRO B CA 1
ATOM 5063 C C . PRO B 1 147 ? -15.352 -26.125 -25.766 1 97.38 147 PRO B C 1
ATOM 5065 O O . PRO B 1 147 ? -15.477 -26.953 -24.859 1 97.38 147 PRO B O 1
ATOM 5068 N N . GLU B 1 148 ? -14.445 -26.219 -26.656 1 97.81 148 GLU B N 1
ATOM 5069 C CA . GLU B 1 148 ? -13.57 -27.375 -26.719 1 97.81 148 GLU B CA 1
ATOM 5070 C C . GLU B 1 148 ? -12.688 -27.469 -25.469 1 97.81 148 GLU B C 1
ATOM 5072 O O . GLU B 1 148 ? -12.578 -28.531 -24.844 1 97.81 148 GLU B O 1
ATOM 5077 N N . LEU B 1 149 ? -12.086 -26.359 -25.125 1 98.12 149 LEU B N 1
ATOM 5078 C CA . LEU B 1 149 ? -11.242 -26.312 -23.922 1 98.12 149 LEU B CA 1
ATOM 5079 C C . LEU B 1 149 ? -12.07 -26.578 -22.672 1 98.12 149 LEU B C 1
ATOM 5081 O O . LEU B 1 149 ? -11.68 -27.359 -21.812 1 98.12 149 LEU B O 1
ATOM 5085 N N . LYS B 1 150 ? -13.203 -25.922 -22.609 1 97.94 150 LYS B N 1
ATOM 5086 C CA . LYS B 1 150 ? -14.078 -26.078 -21.438 1 97.94 150 LYS B CA 1
ATOM 5087 C C . LYS B 1 150 ? -14.445 -27.547 -21.234 1 97.94 150 LYS B C 1
ATOM 5089 O O . LYS B 1 150 ? -14.406 -28.047 -20.109 1 97.94 150 LYS B O 1
ATOM 5094 N N . ALA B 1 151 ? -14.766 -28.234 -22.266 1 97.56 151 ALA B N 1
ATOM 5095 C CA . ALA B 1 151 ? -15.164 -29.641 -22.203 1 97.56 151 ALA B CA 1
ATOM 5096 C C . ALA B 1 151 ? -14.031 -30.5 -21.641 1 97.56 151 ALA B C 1
ATOM 5098 O O . ALA B 1 151 ? -14.266 -31.391 -20.844 1 97.56 151 ALA B O 1
ATOM 5099 N N . TRP B 1 152 ? -12.844 -30.219 -22.016 1 97.25 152 TRP B N 1
ATOM 5100 C CA . TRP B 1 152 ? -11.695 -30.969 -21.516 1 97.25 152 TRP B CA 1
ATOM 5101 C C . TRP B 1 152 ? -11.461 -30.703 -20.047 1 97.25 152 TRP B C 1
ATOM 5103 O O . TRP B 1 152 ? -11.25 -31.625 -19.266 1 97.25 152 TRP B O 1
ATOM 5113 N N . LEU B 1 153 ? -11.562 -29.453 -19.688 1 97.94 153 LEU B N 1
ATOM 5114 C CA . LEU B 1 153 ? -11.234 -29.031 -18.328 1 97.94 153 LEU B CA 1
ATOM 5115 C C . LEU B 1 153 ? -12.227 -29.609 -17.328 1 97.94 153 LEU B C 1
ATOM 5117 O O . LEU B 1 153 ? -11.859 -29.953 -16.203 1 97.94 153 LEU B O 1
ATOM 5121 N N . VAL B 1 154 ? -13.461 -29.734 -17.734 1 97.25 154 VAL B N 1
ATOM 5122 C CA . VAL B 1 154 ? -14.477 -30.156 -16.766 1 97.25 154 VAL B CA 1
ATOM 5123 C C . VAL B 1 154 ? -14.68 -31.672 -16.875 1 97.25 154 VAL B C 1
ATOM 5125 O O . VAL B 1 154 ? -15.531 -32.25 -16.188 1 97.25 154 VAL B O 1
ATOM 5128 N N . SER B 1 155 ? -13.93 -32.344 -17.688 1 96.19 155 SER B N 1
ATOM 5129 C CA . SER B 1 155 ? -14.102 -33.812 -17.859 1 96.19 155 SER B CA 1
ATOM 5130 C C . SER B 1 155 ? -13.727 -34.562 -16.578 1 96.19 155 SER B C 1
ATOM 5132 O O . SER B 1 155 ? -12.766 -34.188 -15.898 1 96.19 155 SER B O 1
ATOM 5134 N N . PRO B 1 156 ? -14.5 -35.562 -16.234 1 95.5 156 PRO B N 1
ATOM 5135 C CA . PRO B 1 156 ? -14.172 -36.344 -15.039 1 95.5 156 PRO B CA 1
ATOM 5136 C C . PRO B 1 156 ? -12.758 -36.938 -15.086 1 95.5 156 PRO B C 1
ATOM 5138 O O . PRO B 1 156 ? -12.062 -36.906 -14.07 1 95.5 156 PRO B O 1
ATOM 5141 N N . GLY B 1 157 ? -12.367 -37.344 -16.234 1 93.75 157 GLY B N 1
ATOM 5142 C CA . GLY B 1 157 ? -11.039 -37.938 -16.391 1 93.75 157 GLY B CA 1
ATOM 5143 C C . GLY B 1 157 ? -9.922 -36.969 -16.016 1 93.75 157 GLY B C 1
ATOM 5144 O O . GLY B 1 157 ? -9.008 -37.312 -15.273 1 93.75 157 GLY B O 1
ATOM 5145 N N . HIS B 1 158 ? -10.016 -35.781 -16.547 1 95.38 158 HIS B N 1
ATOM 5146 C CA . HIS B 1 158 ? -8.945 -34.812 -16.297 1 95.38 158 HIS B CA 1
ATOM 5147 C C . HIS B 1 158 ? -8.945 -34.344 -14.836 1 95.38 158 HIS B C 1
ATOM 5149 O O . HIS B 1 158 ? -7.879 -34.156 -14.242 1 95.38 158 HIS B O 1
ATOM 5155 N N . ARG B 1 159 ? -10.133 -34.156 -14.266 1 97.06 159 ARG B N 1
ATOM 5156 C CA . ARG B 1 159 ? -10.242 -33.781 -12.859 1 97.06 159 ARG B CA 1
ATOM 5157 C C . ARG B 1 159 ? -9.578 -34.812 -11.961 1 97.06 159 ARG B C 1
ATOM 5159 O O . ARG B 1 159 ? -8.742 -34.469 -11.125 1 97.06 159 ARG B O 1
ATOM 5166 N N . LEU B 1 160 ? -9.953 -36.031 -12.172 1 96.31 160 LEU B N 1
ATOM 5167 C CA . LEU B 1 160 ? -9.414 -37.125 -11.367 1 96.31 160 LEU B CA 1
ATOM 5168 C C . LEU B 1 160 ? -7.914 -37.281 -11.594 1 96.31 160 LEU B C 1
ATOM 5170 O O . LEU B 1 160 ? -7.148 -37.438 -10.633 1 96.31 160 LEU B O 1
ATOM 5174 N N . PHE B 1 161 ? -7.52 -37.156 -12.797 1 94.81 161 PHE B N 1
ATOM 5175 C CA . PHE B 1 161 ? -6.109 -37.281 -13.141 1 94.81 161 PHE B CA 1
ATOM 5176 C C . PHE B 1 161 ? -5.273 -36.25 -12.398 1 94.81 161 PHE B C 1
ATOM 5178 O O . PHE B 1 161 ? -4.285 -36.594 -11.75 1 94.81 161 PHE B O 1
ATOM 5185 N N . HIS B 1 162 ? -5.66 -35 -12.547 1 97.12 162 HIS B N 1
ATOM 5186 C CA . HIS B 1 162 ? -4.902 -33.906 -11.93 1 97.12 162 HIS B CA 1
ATOM 5187 C C . HIS B 1 162 ? -4.797 -34.094 -10.422 1 97.12 162 HIS B C 1
ATOM 5189 O O . HIS B 1 162 ? -3.721 -33.938 -9.844 1 97.12 162 HIS B O 1
ATOM 5195 N N . GLN B 1 163 ? -5.859 -34.5 -9.812 1 97.12 163 GLN B N 1
ATOM 5196 C CA . GLN B 1 163 ? -5.859 -34.688 -8.367 1 97.12 163 GLN B CA 1
ATOM 5197 C C . GLN B 1 163 ? -4.984 -35.875 -7.965 1 97.12 163 GLN B C 1
ATOM 5199 O O . GLN B 1 163 ? -4.168 -35.75 -7.043 1 97.12 163 GLN B O 1
ATOM 5204 N N . VAL B 1 164 ? -5.203 -37 -8.609 1 96.25 164 VAL B N 1
ATOM 5205 C CA . VAL B 1 164 ? -4.473 -38.188 -8.203 1 96.25 164 VAL B CA 1
ATOM 5206 C C . VAL B 1 164 ? -2.979 -38 -8.453 1 96.25 164 VAL B C 1
ATOM 5208 O O . VAL B 1 164 ? -2.145 -38.469 -7.668 1 96.25 164 VAL B O 1
ATOM 5211 N N . TRP B 1 165 ? -2.658 -37.312 -9.547 1 96.06 165 TRP B N 1
ATOM 5212 C CA . TRP B 1 165 ? -1.256 -37.031 -9.844 1 96.06 165 TRP B CA 1
ATOM 5213 C C . TRP B 1 165 ? -0.59 -36.281 -8.695 1 96.06 165 TRP B C 1
ATOM 5215 O O . TRP B 1 165 ? 0.509 -36.656 -8.266 1 96.06 165 TRP B O 1
ATOM 5225 N N . HIS B 1 166 ? -1.211 -35.281 -8.148 1 96.44 166 HIS B N 1
ATOM 5226 C CA . HIS B 1 166 ? -0.681 -34.531 -7.016 1 96.44 166 HIS B CA 1
ATOM 5227 C C . HIS B 1 166 ? -0.72 -35.375 -5.738 1 96.44 166 HIS B C 1
ATOM 5229 O O . HIS B 1 166 ? 0.248 -35.406 -4.977 1 96.44 166 HIS B O 1
ATOM 5235 N N . ALA B 1 167 ? -1.789 -36.062 -5.512 1 95.38 167 ALA B N 1
ATOM 5236 C CA . ALA B 1 167 ? -2.018 -36.781 -4.254 1 95.38 167 ALA B CA 1
ATOM 5237 C C . ALA B 1 167 ? -0.959 -37.844 -4.023 1 95.38 167 ALA B C 1
ATOM 5239 O O . ALA B 1 167 ? -0.409 -37.969 -2.928 1 95.38 167 ALA B O 1
ATOM 5240 N N . CYS B 1 168 ? -0.673 -38.594 -5.035 1 94.56 168 CYS B N 1
ATOM 5241 C CA . CYS B 1 168 ? 0.244 -39.719 -4.891 1 94.56 168 CYS B CA 1
ATOM 5242 C C . CYS B 1 168 ? 1.671 -39.25 -4.664 1 94.56 168 CYS B C 1
ATOM 5244 O O . CYS B 1 168 ? 2.514 -39.969 -4.164 1 94.56 168 CYS B O 1
ATOM 5246 N N . ARG B 1 169 ? 1.94 -38.031 -5.016 1 95.62 169 ARG B N 1
ATOM 5247 C CA . ARG B 1 169 ? 3.266 -37.438 -4.828 1 95.62 169 ARG B CA 1
ATOM 5248 C C . ARG B 1 169 ? 3.344 -36.688 -3.51 1 95.62 169 ARG B C 1
ATOM 5250 O O . ARG B 1 169 ? 4.277 -36.875 -2.727 1 95.62 169 ARG B O 1
ATOM 5257 N N . ASP B 1 170 ? 2.373 -35.875 -3.193 1 93.5 170 ASP B N 1
ATOM 5258 C CA . ASP B 1 170 ? 2.371 -34.969 -2.045 1 93.5 170 ASP B CA 1
ATOM 5259 C C . ASP B 1 170 ? 2.295 -35.75 -0.735 1 93.5 170 ASP B C 1
ATOM 5261 O O . ASP B 1 170 ? 2.844 -35.312 0.282 1 93.5 170 ASP B O 1
ATOM 5265 N N . ARG B 1 171 ? 1.619 -36.844 -0.75 1 92.5 171 ARG B N 1
ATOM 5266 C CA . ARG B 1 171 ? 1.341 -37.562 0.495 1 92.5 171 ARG B CA 1
ATOM 5267 C C . ARG B 1 171 ? 2.227 -38.781 0.633 1 92.5 171 ARG B C 1
ATOM 5269 O O . ARG B 1 171 ? 2.193 -39.469 1.659 1 92.5 171 ARG B O 1
ATOM 5276 N N . TRP B 1 172 ? 3.041 -39.031 -0.302 1 94.56 172 TRP B N 1
ATOM 5277 C CA . TRP B 1 172 ? 3.771 -40.312 -0.386 1 94.56 172 TRP B CA 1
ATOM 5278 C C . TRP B 1 172 ? 4.547 -40.562 0.899 1 94.56 172 TRP B C 1
ATOM 5280 O O . TRP B 1 172 ? 4.535 -41.688 1.419 1 94.56 172 TRP B O 1
ATOM 5290 N N . HIS B 1 173 ? 5.238 -39.531 1.439 1 92.12 173 HIS B N 1
ATOM 5291 C CA . HIS B 1 173 ? 6.129 -39.719 2.584 1 92.12 173 HIS B CA 1
ATOM 5292 C C . HIS B 1 173 ? 5.344 -40.062 3.846 1 92.12 173 HIS B C 1
ATOM 5294 O O . HIS B 1 173 ? 5.918 -40.5 4.836 1 92.12 173 HIS B O 1
ATOM 5300 N N . ARG B 1 174 ? 4.027 -39.875 3.795 1 91.19 174 ARG B N 1
ATOM 5301 C CA . ARG B 1 174 ? 3.207 -40.094 4.977 1 91.19 174 ARG B CA 1
ATOM 5302 C C . ARG B 1 174 ? 2.416 -41.406 4.84 1 91.19 174 ARG B C 1
ATOM 5304 O O . ARG B 1 174 ? 1.756 -41.844 5.789 1 91.19 174 ARG B O 1
ATOM 5311 N N . LEU B 1 175 ? 2.484 -42.031 3.711 1 94.12 175 LEU B N 1
ATOM 5312 C CA . LEU B 1 175 ? 1.702 -43.219 3.453 1 94.12 175 LEU B CA 1
ATOM 5313 C C . LEU B 1 175 ? 2.311 -44.438 4.164 1 94.12 175 LEU B C 1
ATOM 5315 O O . LEU B 1 175 ? 3.535 -44.562 4.234 1 94.12 175 LEU B O 1
ATOM 5319 N N . GLU B 1 176 ? 1.485 -45.25 4.652 1 93.5 176 GLU B N 1
ATOM 5320 C CA . GLU B 1 176 ? 1.926 -46.531 5.199 1 93.5 176 GLU B CA 1
ATOM 5321 C C . GLU B 1 176 ? 2.383 -47.469 4.094 1 93.5 176 GLU B C 1
ATOM 5323 O O . GLU B 1 176 ? 2.072 -47.25 2.918 1 93.5 176 GLU B O 1
ATOM 5328 N N . SER B 1 177 ? 3.064 -48.531 4.508 1 93.94 177 SER B N 1
ATOM 5329 C CA . SER B 1 177 ? 3.617 -49.5 3.547 1 93.94 177 SER B CA 1
ATOM 5330 C C . SER B 1 177 ? 2.516 -50.125 2.713 1 93.94 177 SER B C 1
ATOM 5332 O O . SER B 1 177 ? 2.688 -50.375 1.513 1 93.94 177 SER B O 1
ATOM 5334 N N . THR B 1 178 ? 1.404 -50.406 3.357 1 94 178 THR B N 1
ATOM 5335 C CA . THR B 1 178 ? 0.298 -51.062 2.656 1 94 178 THR B CA 1
ATOM 5336 C C . THR B 1 178 ? -0.306 -50.125 1.619 1 94 178 THR B C 1
ATOM 5338 O O . THR B 1 178 ? -0.691 -50.562 0.53 1 94 178 THR B O 1
ATOM 5341 N N . GLN B 1 179 ? -0.406 -48.875 1.91 1 95.38 179 GLN B N 1
ATOM 5342 C CA . GLN B 1 179 ? -0.917 -47.875 0.976 1 95.38 179 GLN B CA 1
ATOM 5343 C C . GLN B 1 179 ? 0.027 -47.719 -0.21 1 95.38 179 GLN B C 1
ATOM 5345 O O . GLN B 1 179 ? -0.416 -47.656 -1.359 1 95.38 179 GLN B O 1
ATOM 5350 N N . ARG B 1 180 ? 1.285 -47.688 0.054 1 95.69 180 ARG B N 1
ATOM 5351 C CA . ARG B 1 180 ? 2.277 -47.562 -1.008 1 95.69 180 ARG B CA 1
ATOM 5352 C C . ARG B 1 180 ? 2.201 -48.75 -1.976 1 95.69 180 ARG B C 1
ATOM 5354 O O . ARG B 1 180 ? 2.244 -48.562 -3.193 1 95.69 180 ARG B O 1
ATOM 5361 N N . GLN B 1 181 ? 2.031 -49.906 -1.392 1 95 181 GLN B N 1
ATOM 5362 C CA . GLN B 1 181 ? 1.925 -51.094 -2.227 1 95 181 GLN B CA 1
ATOM 5363 C C . GLN B 1 181 ? 0.659 -51.062 -3.076 1 95 181 GLN B C 1
ATOM 5365 O O . GLN B 1 181 ? 0.668 -51.5 -4.23 1 95 181 GLN B O 1
ATOM 5370 N N . GLY B 1 182 ? -0.376 -50.625 -2.467 1 93.69 182 GLY B N 1
ATOM 5371 C CA . GLY B 1 182 ? -1.612 -50.5 -3.219 1 93.69 182 GLY B CA 1
ATOM 5372 C C . GLY B 1 182 ? -1.485 -49.531 -4.398 1 93.69 182 GLY B C 1
ATOM 5373 O O . GLY B 1 182 ? -1.964 -49.844 -5.496 1 93.69 182 GLY B O 1
ATOM 5374 N N . LEU B 1 183 ? -0.859 -48.438 -4.23 1 94.69 183 LEU B N 1
ATOM 5375 C CA . LEU B 1 183 ? -0.659 -47.438 -5.289 1 94.69 183 LEU B CA 1
ATOM 5376 C C . LEU B 1 183 ? 0.264 -48 -6.375 1 94.69 183 LEU B C 1
ATOM 5378 O O . LEU B 1 183 ? 0.023 -47.781 -7.566 1 94.69 183 LEU B O 1
ATOM 5382 N N . ARG B 1 184 ? 1.28 -48.75 -5.949 1 93 184 ARG B N 1
ATOM 5383 C CA . ARG B 1 184 ? 2.189 -49.375 -6.887 1 93 184 ARG B CA 1
ATOM 5384 C C . ARG B 1 184 ? 1.439 -50.375 -7.793 1 93 184 ARG B C 1
ATOM 5386 O O . ARG B 1 184 ? 1.673 -50.406 -9 1 93 184 ARG B O 1
ATOM 5393 N N . ALA B 1 185 ? 0.575 -51.031 -7.156 1 90.88 185 ALA B N 1
ATOM 5394 C CA . ALA B 1 185 ? -0.194 -52.031 -7.895 1 90.88 185 ALA B CA 1
ATOM 5395 C C . ALA B 1 185 ? -1.089 -51.375 -8.938 1 90.88 185 ALA B C 1
ATOM 5397 O O . ALA B 1 185 ? -1.376 -51.969 -9.984 1 90.88 185 ALA B O 1
ATOM 5398 N N . LEU B 1 186 ? -1.447 -50.156 -8.664 1 90.38 186 LEU B N 1
ATOM 5399 C CA . LEU B 1 186 ? -2.318 -49.438 -9.578 1 90.38 186 LEU B CA 1
ATOM 5400 C C . LEU B 1 186 ? -1.499 -48.594 -10.562 1 90.38 186 LEU B C 1
ATOM 5402 O O . LEU B 1 186 ? -2.059 -47.938 -11.422 1 90.38 186 LEU B O 1
ATOM 5406 N N . GLY B 1 187 ? -0.163 -48.531 -10.438 1 88.75 187 GLY B N 1
ATOM 5407 C CA . GLY B 1 187 ? 0.727 -47.844 -11.336 1 88.75 187 GLY B CA 1
ATOM 5408 C C . GLY B 1 187 ? 0.939 -46.375 -10.938 1 88.75 187 GLY B C 1
ATOM 5409 O O . GLY B 1 187 ? 1.556 -45.625 -11.68 1 88.75 187 GLY B O 1
ATOM 5410 N N . TRP B 1 188 ? 0.419 -46 -9.766 1 93.62 188 TRP B N 1
ATOM 5411 C CA . TRP B 1 188 ? 0.438 -44.594 -9.367 1 93.62 188 TRP B CA 1
ATOM 5412 C C . TRP B 1 188 ? 1.595 -44.312 -8.414 1 93.62 188 TRP B C 1
ATOM 5414 O O . TRP B 1 188 ? 1.433 -43.562 -7.434 1 93.62 188 TRP B O 1
ATOM 5424 N N . GLN B 1 189 ? 2.695 -44.875 -8.609 1 92.25 189 GLN B N 1
ATOM 5425 C CA . GLN B 1 189 ? 3.951 -44.531 -7.957 1 92.25 189 GLN B CA 1
ATOM 5426 C C . GLN B 1 189 ? 4.812 -43.656 -8.852 1 92.25 189 GLN B C 1
ATOM 5428 O O . GLN B 1 189 ? 5.188 -44.062 -9.953 1 92.25 189 GLN B O 1
ATOM 5433 N N . ALA B 1 190 ? 5.105 -42.5 -8.406 1 92.56 190 ALA B N 1
ATOM 5434 C CA . ALA B 1 190 ? 5.996 -41.594 -9.156 1 92.56 190 ALA B CA 1
ATOM 5435 C C . ALA B 1 190 ? 7.457 -42 -8.945 1 92.56 190 ALA B C 1
ATOM 5437 O O . ALA B 1 190 ? 7.934 -42.062 -7.805 1 92.56 190 ALA B O 1
ATOM 5438 N N . GLY B 1 191 ? 8.117 -42.281 -10.07 1 90.94 191 GLY B N 1
ATOM 5439 C CA . GLY B 1 191 ? 9.5 -42.719 -9.969 1 90.94 191 GLY B CA 1
ATOM 5440 C C . GLY B 1 191 ? 9.648 -44.219 -9.836 1 90.94 191 GLY B C 1
ATOM 5441 O O . GLY B 1 191 ? 8.664 -44.938 -9.617 1 90.94 191 GLY B O 1
ATOM 5442 N N . PRO B 1 192 ? 10.844 -44.719 -9.938 1 89.56 192 PRO B N 1
ATOM 5443 C CA . PRO B 1 192 ? 11.07 -46.156 -9.812 1 89.56 192 PRO B CA 1
ATOM 5444 C C . PRO B 1 192 ? 11.078 -46.625 -8.359 1 89.56 192 PRO B C 1
ATOM 5446 O O . PRO B 1 192 ? 11.195 -45.812 -7.445 1 89.56 192 PRO B O 1
ATOM 5449 N N . LEU B 1 193 ? 10.93 -47.906 -8.211 1 90.44 193 LEU B N 1
ATOM 5450 C CA . LEU B 1 193 ? 10.93 -48.5 -6.879 1 90.44 193 LEU B CA 1
ATOM 5451 C C . LEU B 1 193 ? 12.227 -48.188 -6.137 1 90.44 193 LEU B C 1
ATOM 5453 O O . LEU B 1 193 ? 13.32 -48.344 -6.688 1 90.44 193 LEU B O 1
ATOM 5457 N N . GLY B 1 194 ? 12.133 -47.688 -4.953 1 88.75 194 GLY B N 1
ATOM 5458 C CA . GLY B 1 194 ? 13.281 -47.344 -4.133 1 88.75 194 GLY B CA 1
ATOM 5459 C C . GLY B 1 194 ? 13.812 -45.938 -4.398 1 88.75 194 GLY B C 1
ATOM 5460 O O . GLY B 1 194 ? 14.672 -45.438 -3.662 1 88.75 194 GLY B O 1
ATOM 5461 N N . LYS B 1 195 ? 13.305 -45.312 -5.422 1 91.88 195 LYS B N 1
ATOM 5462 C CA . LYS B 1 195 ? 13.648 -43.938 -5.773 1 91.88 195 LYS B CA 1
ATOM 5463 C C . LYS B 1 195 ? 12.398 -43.125 -6.102 1 91.88 195 LYS B C 1
ATOM 5465 O O . LYS B 1 195 ? 12.328 -42.469 -7.145 1 91.88 195 LYS B O 1
ATOM 5470 N N . GLU B 1 196 ? 11.484 -43.281 -5.18 1 93.06 196 GLU B N 1
ATOM 5471 C CA . GLU B 1 196 ? 10.203 -42.594 -5.387 1 93.06 196 GLU B CA 1
ATOM 5472 C C . GLU B 1 196 ? 10.383 -41.094 -5.391 1 93.06 196 GLU B C 1
ATOM 5474 O O . GLU B 1 196 ? 11.258 -40.562 -4.695 1 93.06 196 GLU B O 1
ATOM 5479 N N . ARG B 1 197 ? 9.641 -40.438 -6.121 1 95.38 197 ARG B N 1
ATOM 5480 C CA . ARG B 1 197 ? 9.734 -39 -6.301 1 95.38 197 ARG B CA 1
ATOM 5481 C C . ARG B 1 197 ? 8.617 -38.281 -5.555 1 95.38 197 ARG B C 1
ATOM 5483 O O . ARG B 1 197 ? 7.77 -37.625 -6.172 1 95.38 197 ARG B O 1
ATOM 5490 N N . ASP B 1 198 ? 8.781 -38.344 -4.246 1 93.25 198 ASP B N 1
ATOM 5491 C CA . ASP B 1 198 ? 7.879 -37.656 -3.309 1 93.25 198 ASP B CA 1
ATOM 5492 C C . ASP B 1 198 ? 8.078 -36.156 -3.338 1 93.25 198 ASP B C 1
ATOM 5494 O O . ASP B 1 198 ? 9.211 -35.688 -3.318 1 93.25 198 ASP B O 1
ATOM 5498 N N . ALA B 1 199 ? 6.961 -35.406 -3.311 1 94.94 199 ALA B N 1
ATOM 5499 C CA . ALA B 1 199 ? 7.051 -33.969 -3.527 1 94.94 199 ALA B CA 1
ATOM 5500 C C . ALA B 1 199 ? 7.305 -33.219 -2.215 1 94.94 199 ALA B C 1
ATOM 5502 O O . ALA B 1 199 ? 7.754 -32.094 -2.219 1 94.94 199 ALA B O 1
ATOM 5503 N N . ARG B 1 200 ? 7.078 -33.875 -1.065 1 93.38 200 ARG B N 1
ATOM 5504 C CA . ARG B 1 200 ? 7.152 -33.125 0.187 1 93.38 200 ARG B CA 1
ATOM 5505 C C . ARG B 1 200 ? 8.062 -33.812 1.19 1 93.38 200 ARG B C 1
ATOM 5507 O O . ARG B 1 200 ? 8.164 -33.406 2.342 1 93.38 200 ARG B O 1
ATOM 5514 N N . GLY B 1 201 ? 8.656 -34.875 0.824 1 91.94 201 GLY B N 1
ATOM 5515 C CA . GLY B 1 201 ? 9.562 -35.594 1.703 1 91.94 201 GLY B CA 1
ATOM 5516 C C . GLY B 1 201 ? 10.891 -34.875 1.896 1 91.94 201 GLY B C 1
ATOM 5517 O O . GLY B 1 201 ? 11.109 -33.781 1.339 1 91.94 201 GLY B O 1
ATOM 5518 N N . LYS B 1 202 ? 11.781 -35.438 2.633 1 91.88 202 LYS B N 1
ATOM 5519 C CA . LYS B 1 202 ? 13.062 -34.844 3.029 1 91.88 202 LYS B CA 1
ATOM 5520 C C . LYS B 1 202 ? 13.953 -34.594 1.813 1 91.88 202 LYS B C 1
ATOM 5522 O O . LYS B 1 202 ? 14.742 -33.656 1.804 1 91.88 202 LYS B O 1
ATOM 5527 N N . HIS B 1 203 ? 13.875 -35.406 0.794 1 93.62 203 HIS B N 1
ATOM 5528 C CA . HIS B 1 203 ? 14.766 -35.312 -0.354 1 93.62 203 HIS B CA 1
ATOM 5529 C C . HIS B 1 203 ? 14.078 -34.656 -1.543 1 93.62 203 HIS B C 1
ATOM 5531 O O . HIS B 1 203 ? 14.531 -34.812 -2.684 1 93.62 203 HIS B O 1
ATOM 5537 N N . ARG B 1 204 ? 13.102 -33.938 -1.288 1 93.75 204 ARG B N 1
ATOM 5538 C CA . ARG B 1 204 ? 12.227 -33.375 -2.305 1 93.75 204 ARG B CA 1
ATOM 5539 C C . ARG B 1 204 ? 13.016 -32.531 -3.301 1 93.75 204 ARG B C 1
ATOM 5541 O O . ARG B 1 204 ? 12.68 -32.5 -4.488 1 93.75 204 ARG B O 1
ATOM 5548 N N . HIS B 1 205 ? 14.125 -31.922 -2.881 1 94.62 205 HIS B N 1
ATOM 5549 C CA . HIS B 1 205 ? 14.883 -31.031 -3.754 1 94.62 205 HIS B CA 1
ATOM 5550 C C . HIS B 1 205 ? 15.836 -31.812 -4.648 1 94.62 205 HIS B C 1
ATOM 5552 O O . HIS B 1 205 ? 16.391 -31.266 -5.605 1 94.62 205 HIS B O 1
ATOM 5558 N N . ARG B 1 206 ? 15.945 -33.125 -4.395 1 94.56 206 ARG B N 1
ATOM 5559 C CA . ARG B 1 206 ? 17 -33.844 -5.086 1 94.56 206 ARG B CA 1
ATOM 5560 C C . ARG B 1 206 ? 16.438 -35.125 -5.742 1 94.56 206 ARG B C 1
ATOM 5562 O O . ARG B 1 206 ? 17.109 -35.75 -6.562 1 94.56 206 ARG B O 1
ATOM 5569 N N . ASN B 1 207 ? 15.227 -35.469 -5.465 1 95.44 207 ASN B N 1
ATOM 5570 C CA . ASN B 1 207 ? 14.742 -36.781 -5.875 1 95.44 207 ASN B CA 1
ATOM 5571 C C . ASN B 1 207 ? 14.102 -36.719 -7.262 1 95.44 207 ASN B C 1
ATOM 5573 O O . ASN B 1 207 ? 13.617 -37.75 -7.762 1 95.44 207 ASN B O 1
ATOM 5577 N N . GLY B 1 208 ? 14.008 -35.531 -7.895 1 96 208 GLY B N 1
ATOM 5578 C CA . GLY B 1 208 ? 13.484 -35.406 -9.242 1 96 208 GLY B CA 1
ATOM 5579 C C . GLY B 1 208 ? 12.023 -35.031 -9.281 1 96 208 GLY B C 1
ATOM 5580 O O . GLY B 1 208 ? 11.469 -34.75 -10.352 1 96 208 GLY B O 1
ATOM 5581 N N . SER B 1 209 ? 11.344 -34.906 -8.117 1 97 209 SER B N 1
ATOM 5582 C CA . SER B 1 209 ? 9.93 -34.594 -8.07 1 97 209 SER B CA 1
ATOM 5583 C C . SER B 1 209 ? 9.664 -33.219 -8.672 1 97 209 SER B C 1
ATOM 5585 O O . SER B 1 209 ? 8.625 -32.969 -9.281 1 97 209 SER B O 1
ATOM 5587 N N . GLY B 1 210 ? 10.602 -32.344 -8.523 1 98.25 210 GLY B N 1
ATOM 5588 C CA . GLY B 1 210 ? 10.453 -31 -9.078 1 98.25 210 GLY B CA 1
ATOM 5589 C C . GLY B 1 210 ? 10.406 -30.984 -10.594 1 98.25 210 GLY B C 1
ATOM 5590 O O . GLY B 1 210 ? 9.672 -30.203 -11.195 1 98.25 210 GLY B O 1
ATOM 5591 N N . GLU B 1 211 ? 11.203 -31.797 -11.227 1 98.19 211 GLU B N 1
ATOM 5592 C CA . GLU B 1 211 ? 11.172 -31.906 -12.68 1 98.19 211 GLU B CA 1
ATOM 5593 C C . GLU B 1 211 ? 9.828 -32.469 -13.156 1 98.19 211 GLU B C 1
ATOM 5595 O O . GLU B 1 211 ? 9.289 -32 -14.164 1 98.19 211 GLU B O 1
ATOM 5600 N N . ASP B 1 212 ? 9.297 -33.438 -12.383 1 97.44 212 ASP B N 1
ATOM 5601 C CA . ASP B 1 212 ? 7.977 -33.969 -12.703 1 97.44 212 ASP B CA 1
ATOM 5602 C C . ASP B 1 212 ? 6.926 -32.875 -12.68 1 97.44 212 ASP B C 1
ATOM 5604 O O . ASP B 1 212 ? 6.09 -32.781 -13.586 1 97.44 212 ASP B O 1
ATOM 5608 N N . PHE B 1 213 ? 7.02 -32.062 -11.695 1 98.19 213 PHE B N 1
ATOM 5609 C CA . PHE B 1 213 ? 6.059 -31 -11.492 1 98.19 213 PHE B CA 1
ATOM 5610 C C . PHE B 1 213 ? 6.078 -30.031 -12.672 1 98.19 213 PHE B C 1
ATOM 5612 O O . PHE B 1 213 ? 5.031 -29.703 -13.234 1 98.19 213 PHE B O 1
ATOM 5619 N N . LEU B 1 214 ? 7.262 -29.578 -12.992 1 98.69 214 LEU B N 1
ATOM 5620 C CA . LEU B 1 214 ? 7.402 -28.609 -14.086 1 98.69 214 LEU B CA 1
ATOM 5621 C C . LEU B 1 214 ? 6.957 -29.234 -15.414 1 98.69 214 LEU B C 1
ATOM 5623 O O . LEU B 1 214 ? 6.234 -28.594 -16.188 1 98.69 214 LEU B O 1
ATOM 5627 N N . PHE B 1 215 ? 7.336 -30.469 -15.633 1 98.19 215 PHE B N 1
ATOM 5628 C CA . PHE B 1 215 ? 7.062 -31.141 -16.891 1 98.19 215 PHE B CA 1
ATOM 5629 C C . PHE B 1 215 ? 5.566 -31.375 -17.062 1 98.19 215 PHE B C 1
ATOM 5631 O O . PHE B 1 215 ? 5.008 -31.062 -18.125 1 98.19 215 PHE B O 1
ATOM 5638 N N . MET B 1 216 ? 4.945 -31.922 -16.078 1 97.5 216 MET B N 1
ATOM 5639 C CA . MET B 1 216 ? 3.521 -32.25 -16.156 1 97.5 216 MET B CA 1
ATOM 5640 C C . MET B 1 216 ? 2.701 -30.984 -16.438 1 97.5 216 MET B C 1
ATOM 5642 O O . MET B 1 216 ? 1.812 -31 -17.297 1 97.5 216 MET B O 1
ATOM 5646 N N . HIS B 1 217 ? 2.975 -29.906 -15.789 1 98.31 217 HIS B N 1
ATOM 5647 C CA . HIS B 1 217 ? 2.207 -28.688 -15.992 1 98.31 217 HIS B CA 1
ATOM 5648 C C . HIS B 1 217 ? 2.52 -28.062 -17.344 1 98.31 217 HIS B C 1
ATOM 5650 O O . HIS B 1 217 ? 1.648 -27.453 -17.969 1 98.31 217 HIS B O 1
ATOM 5656 N N . ARG B 1 218 ? 3.771 -28.172 -17.812 1 98.44 218 ARG B N 1
ATOM 5657 C CA . ARG B 1 218 ? 4.07 -27.734 -19.172 1 98.44 218 ARG B CA 1
ATOM 5658 C C . ARG B 1 218 ? 3.268 -28.531 -20.188 1 98.44 218 ARG B C 1
ATOM 5660 O O . ARG B 1 218 ? 2.738 -27.969 -21.156 1 98.44 218 ARG B O 1
ATOM 5667 N N . ASP B 1 219 ? 3.195 -29.828 -19.984 1 97 219 ASP B N 1
ATOM 5668 C CA . ASP B 1 219 ? 2.402 -30.672 -20.875 1 97 219 ASP B CA 1
ATOM 5669 C C . ASP B 1 219 ? 0.937 -30.25 -20.875 1 97 219 ASP B C 1
ATOM 5671 O O . ASP B 1 219 ? 0.317 -30.141 -21.938 1 97 219 ASP B O 1
ATOM 5675 N N . MET B 1 220 ? 0.428 -30 -19.703 1 97.38 220 MET B N 1
ATOM 5676 C CA . MET B 1 220 ? -0.947 -29.531 -19.578 1 97.38 220 MET B CA 1
ATOM 5677 C C . MET B 1 220 ? -1.14 -28.203 -20.312 1 97.38 220 MET B C 1
ATOM 5679 O O . MET B 1 220 ? -2.139 -28.016 -21.016 1 97.38 220 MET B O 1
ATOM 5683 N N . LEU B 1 221 ? -0.216 -27.312 -20.172 1 98.38 221 LEU B N 1
ATOM 5684 C CA . LEU B 1 221 ? -0.279 -26 -20.797 1 98.38 221 LEU B CA 1
ATOM 5685 C C . LEU B 1 221 ? -0.272 -26.125 -22.312 1 98.38 221 LEU B C 1
ATOM 5687 O O . LEU B 1 221 ? -1.039 -25.438 -23 1 98.38 221 LEU B O 1
ATOM 5691 N N . ILE B 1 222 ? 0.622 -27 -22.812 1 97.81 222 ILE B N 1
ATOM 5692 C CA . ILE B 1 222 ? 0.719 -27.203 -24.25 1 97.81 222 ILE B CA 1
ATOM 5693 C C . ILE B 1 222 ? -0.621 -27.703 -24.797 1 97.81 222 ILE B C 1
ATOM 5695 O O . ILE B 1 222 ? -1.114 -27.188 -25.812 1 97.81 222 ILE B O 1
ATOM 5699 N N . ARG B 1 223 ? -1.209 -28.625 -24.109 1 96.75 223 ARG B N 1
ATOM 5700 C CA . ARG B 1 223 ? -2.494 -29.156 -24.531 1 96.75 223 ARG B CA 1
ATOM 5701 C C . ARG B 1 223 ? -3.578 -28.094 -24.5 1 96.75 223 ARG B C 1
ATOM 5703 O O . ARG B 1 223 ? -4.344 -27.953 -25.453 1 96.75 223 ARG B O 1
ATOM 5710 N N . ALA B 1 224 ? -3.674 -27.344 -23.422 1 98.25 224 ALA B N 1
ATOM 5711 C CA . ALA B 1 224 ? -4.676 -26.281 -23.297 1 98.25 224 ALA B CA 1
ATOM 5712 C C . ALA B 1 224 ? -4.484 -25.219 -24.359 1 98.25 224 ALA B C 1
ATOM 5714 O O . ALA B 1 224 ? -5.453 -24.766 -24.984 1 98.25 224 ALA B O 1
ATOM 5715 N N . ARG B 1 225 ? -3.24 -24.859 -24.609 1 98.25 225 ARG B N 1
ATOM 5716 C CA . ARG B 1 225 ? -2.922 -23.781 -25.547 1 98.25 225 ARG B CA 1
ATOM 5717 C C . ARG B 1 225 ? -3.184 -24.219 -26.984 1 98.25 225 ARG B C 1
ATOM 5719 O O . ARG B 1 225 ? -3.316 -23.391 -27.875 1 98.25 225 ARG B O 1
ATOM 5726 N N . ALA B 1 226 ? -3.184 -25.516 -27.219 1 97.5 226 ALA B N 1
ATOM 5727 C CA . ALA B 1 226 ? -3.547 -26.016 -28.531 1 97.5 226 ALA B CA 1
ATOM 5728 C C . ALA B 1 226 ? -5.012 -25.719 -28.844 1 97.5 226 ALA B C 1
ATOM 5730 O O . ALA B 1 226 ? -5.398 -25.656 -30.016 1 97.5 226 ALA B O 1
ATOM 5731 N N . MET B 1 227 ? -5.816 -25.531 -27.844 1 98.12 227 MET B N 1
ATOM 5732 C CA . MET B 1 227 ? -7.246 -25.297 -28.031 1 98.12 227 MET B CA 1
ATOM 5733 C C . MET B 1 227 ? -7.57 -23.812 -27.953 1 98.12 227 MET B C 1
ATOM 5735 O O . MET B 1 227 ? -8.477 -23.328 -28.641 1 98.12 227 MET B O 1
ATOM 5739 N N . GLN B 1 228 ? -6.887 -23.078 -27.109 1 98.19 228 GLN B N 1
ATOM 5740 C CA . GLN B 1 228 ? -7.125 -21.656 -26.891 1 98.19 228 GLN B CA 1
ATOM 5741 C C . GLN B 1 228 ? -5.832 -20.938 -26.531 1 98.19 228 GLN B C 1
ATOM 5743 O O . GLN B 1 228 ? -4.961 -21.5 -25.859 1 98.19 228 GLN B O 1
ATOM 5748 N N . ASP B 1 229 ? -5.738 -19.656 -27.031 1 97.19 229 ASP B N 1
ATOM 5749 C CA . ASP B 1 229 ? -4.582 -18.844 -26.688 1 97.19 229 ASP B CA 1
ATOM 5750 C C . ASP B 1 229 ? -4.637 -18.391 -25.219 1 97.19 229 ASP B C 1
ATOM 5752 O O . ASP B 1 229 ? -5.305 -17.422 -24.891 1 97.19 229 ASP B O 1
ATOM 5756 N N . LEU B 1 230 ? -4.004 -19.172 -24.375 1 97.62 230 LEU B N 1
ATOM 5757 C CA . LEU B 1 230 ? -3.93 -18.875 -22.938 1 97.62 230 LEU B CA 1
ATOM 5758 C C . LEU B 1 230 ? -2.594 -18.219 -22.594 1 97.62 230 LEU B C 1
ATOM 5760 O O . LEU B 1 230 ? -1.593 -18.906 -22.406 1 97.62 230 LEU B O 1
ATOM 5764 N N . ARG B 1 231 ? -2.557 -16.938 -22.406 1 94.81 231 ARG B N 1
ATOM 5765 C CA . ARG B 1 231 ? -1.328 -16.172 -22.234 1 94.81 231 ARG B CA 1
ATOM 5766 C C . ARG B 1 231 ? -0.822 -16.266 -20.797 1 94.81 231 ARG B C 1
ATOM 5768 O O . ARG B 1 231 ? -1.616 -16.312 -19.859 1 94.81 231 ARG B O 1
ATOM 5775 N N . SER B 1 232 ? 0.504 -16.188 -20.719 1 96.19 232 SER B N 1
ATOM 5776 C CA . SER B 1 232 ? 1.157 -16.109 -19.406 1 96.19 232 SER B CA 1
ATOM 5777 C C . SER B 1 232 ? 1.081 -14.711 -18.828 1 96.19 232 SER B C 1
ATOM 5779 O O . SER B 1 232 ? 1.096 -13.727 -19.562 1 96.19 232 SER B O 1
ATOM 5781 N N . TRP B 1 233 ? 0.973 -14.68 -17.547 1 96.38 233 TRP B N 1
ATOM 5782 C CA . TRP B 1 233 ? 1.283 -13.406 -16.906 1 96.38 233 TRP B CA 1
ATOM 5783 C C . TRP B 1 233 ? 2.732 -13.008 -17.156 1 96.38 233 TRP B C 1
ATOM 5785 O O . TRP B 1 233 ? 3.648 -13.812 -16.969 1 96.38 233 TRP B O 1
ATOM 5795 N N . THR B 1 234 ? 2.924 -11.82 -17.609 1 94 234 THR B N 1
ATOM 5796 C CA . THR B 1 234 ? 4.285 -11.32 -17.766 1 94 234 THR B CA 1
ATOM 5797 C C . THR B 1 234 ? 4.84 -10.828 -16.438 1 94 234 THR B C 1
ATOM 5799 O O . THR B 1 234 ? 6.055 -10.805 -16.234 1 94 234 THR B O 1
ATOM 5802 N N . SER B 1 235 ? 3.98 -10.445 -15.633 1 95.19 235 SER B N 1
ATOM 5803 C CA . SER B 1 235 ? 4.223 -10.086 -14.242 1 95.19 235 SER B CA 1
ATOM 5804 C C . SER B 1 235 ? 3.012 -10.391 -13.367 1 95.19 235 SER B C 1
ATOM 5806 O O . SER B 1 235 ? 1.894 -10.516 -13.875 1 95.19 235 SER B O 1
ATOM 5808 N N . LEU B 1 236 ? 3.229 -10.602 -12.109 1 97.38 236 LEU B N 1
ATOM 5809 C CA . LEU B 1 236 ? 2.104 -10.883 -11.227 1 97.38 236 LEU B CA 1
ATOM 5810 C C . LEU B 1 236 ? 1.178 -9.68 -11.125 1 97.38 236 LEU B C 1
ATOM 5812 O O . LEU B 1 236 ? 1.643 -8.539 -11.008 1 97.38 236 LEU B O 1
ATOM 5816 N N . PRO B 1 237 ? -0.162 -9.922 -11.188 1 97.94 237 PRO B N 1
ATOM 5817 C CA . PRO B 1 237 ? -1.107 -8.812 -11.055 1 97.94 237 PRO B CA 1
ATOM 5818 C C . PRO B 1 237 ? -0.995 -8.102 -9.711 1 97.94 237 PRO B C 1
ATOM 5820 O O . PRO B 1 237 ? -0.808 -8.75 -8.68 1 97.94 237 PRO B O 1
ATOM 5823 N N . PRO B 1 238 ? -1.036 -6.797 -9.727 1 96.88 238 PRO B N 1
ATOM 5824 C CA . PRO B 1 238 ? -0.894 -6.035 -8.484 1 96.88 238 PRO B CA 1
ATOM 5825 C C . PRO B 1 238 ? -2.094 -6.195 -7.551 1 96.88 238 PRO B C 1
ATOM 5827 O O . PRO B 1 238 ? -3.162 -6.629 -7.984 1 96.88 238 PRO B O 1
ATOM 5830 N N . PRO B 1 239 ? -1.86 -5.879 -6.258 1 96.75 239 PRO B N 1
ATOM 5831 C CA . PRO B 1 239 ? -2.975 -5.922 -5.309 1 96.75 239 PRO B CA 1
ATOM 5832 C C . PRO B 1 239 ? -3.955 -4.766 -5.5 1 96.75 239 PRO B C 1
ATOM 5834 O O . PRO B 1 239 ? -3.801 -3.965 -6.426 1 96.75 239 PRO B O 1
ATOM 5837 N N . ARG B 1 240 ? -4.922 -4.742 -4.699 1 96.94 240 ARG B N 1
ATOM 5838 C CA . ARG B 1 240 ? -5.98 -3.738 -4.781 1 96.94 240 ARG B CA 1
ATOM 5839 C C . ARG B 1 240 ? -5.41 -2.328 -4.676 1 96.94 240 ARG B C 1
ATOM 5841 O O . ARG B 1 240 ? -4.648 -2.031 -3.75 1 96.94 240 ARG B O 1
ATOM 5848 N N . PRO B 1 241 ? -5.766 -1.481 -5.641 1 97 241 PRO B N 1
ATOM 5849 C CA . PRO B 1 241 ? -5.422 -0.072 -5.438 1 97 241 PRO B CA 1
ATOM 5850 C C . PRO B 1 241 ? -6.234 0.577 -4.316 1 97 241 PRO B C 1
ATOM 5852 O O . PRO B 1 241 ? -7.406 0.246 -4.129 1 97 241 PRO B O 1
ATOM 5855 N N . TYR B 1 242 ? -5.605 1.45 -3.584 1 96.56 242 TYR B N 1
ATOM 5856 C CA . TYR B 1 242 ? -6.34 2.188 -2.562 1 96.56 242 TYR B CA 1
ATOM 5857 C C . TYR B 1 242 ? -7.184 3.291 -3.189 1 96.56 242 TYR B C 1
ATOM 5859 O O . TYR B 1 242 ? -6.762 3.93 -4.156 1 96.56 242 TYR B O 1
ATOM 5867 N N . ILE B 1 243 ? -8.32 3.479 -2.604 1 97.5 243 ILE B N 1
ATOM 5868 C CA . ILE B 1 243 ? -9.32 4.359 -3.201 1 97.5 243 ILE B CA 1
ATOM 5869 C C . ILE B 1 243 ? -8.766 5.777 -3.299 1 97.5 243 ILE B C 1
ATOM 5871 O O . ILE B 1 243 ? -9.164 6.547 -4.172 1 97.5 243 ILE B O 1
ATOM 5875 N N . GLY B 1 244 ? -7.777 6.125 -2.467 1 95.19 244 GLY B N 1
ATOM 5876 C CA . GLY B 1 244 ? -7.148 7.434 -2.506 1 95.19 244 GLY B CA 1
ATOM 5877 C C . GLY B 1 244 ? -6.355 7.68 -3.775 1 95.19 244 GLY B C 1
ATOM 5878 O O . GLY B 1 244 ? -6.035 8.82 -4.105 1 95.19 244 GLY B O 1
ATOM 5879 N N . HIS B 1 245 ? -6.008 6.645 -4.512 1 96.19 245 HIS B N 1
ATOM 5880 C CA . HIS B 1 245 ? -5.234 6.766 -5.742 1 96.19 245 HIS B CA 1
ATOM 5881 C C . HIS B 1 245 ? -6.148 6.875 -6.957 1 96.19 245 HIS B C 1
ATOM 5883 O O . HIS B 1 245 ? -5.68 7.086 -8.078 1 96.19 245 HIS 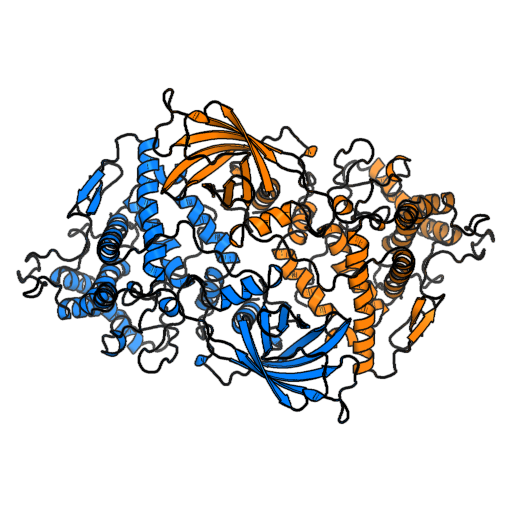B O 1
ATOM 5889 N N . GLY B 1 246 ? -7.449 6.691 -6.707 1 95 246 GLY B N 1
ATOM 5890 C CA . GLY B 1 246 ? -8.43 6.801 -7.777 1 95 246 GLY B CA 1
ATOM 5891 C C . GLY B 1 246 ? -9.672 5.969 -7.531 1 95 246 GLY B C 1
ATOM 5892 O O . GLY B 1 246 ? -9.586 4.758 -7.32 1 95 246 GLY B O 1
ATOM 5893 N N . ILE B 1 247 ? -10.812 6.59 -7.688 1 97.25 247 ILE B N 1
ATOM 5894 C CA . ILE B 1 247 ? -12.078 5.926 -7.418 1 97.25 247 ILE B CA 1
ATOM 5895 C C . ILE B 1 247 ? -12.344 4.863 -8.484 1 97.25 247 ILE B C 1
ATOM 5897 O O . ILE B 1 247 ? -12.672 3.719 -8.156 1 97.25 247 ILE B O 1
ATOM 5901 N N . GLN B 1 248 ? -12.117 5.246 -9.727 1 96.5 248 GLN B N 1
ATOM 5902 C CA . GLN B 1 248 ? -12.453 4.332 -10.812 1 96.5 248 GLN B CA 1
ATOM 5903 C C . GLN B 1 248 ? -11.562 3.094 -10.797 1 96.5 248 GLN B C 1
ATOM 5905 O O . GLN B 1 248 ? -12.031 1.979 -11.031 1 96.5 248 GLN B O 1
ATOM 5910 N N . ALA B 1 249 ? -10.258 3.318 -10.539 1 96.62 249 ALA B N 1
ATOM 5911 C CA . ALA B 1 249 ? -9.352 2.18 -10.445 1 96.62 249 ALA B CA 1
ATOM 5912 C C . ALA B 1 249 ? -9.789 1.213 -9.352 1 96.62 249 ALA B C 1
ATOM 5914 O O . ALA B 1 249 ? -9.727 -0.006 -9.531 1 96.62 249 ALA B O 1
ATOM 5915 N N . PHE B 1 250 ? -10.234 1.782 -8.258 1 97.88 250 PHE B N 1
ATOM 5916 C CA . PHE B 1 250 ? -10.719 0.979 -7.141 1 97.88 250 PHE B CA 1
ATOM 5917 C C . PHE B 1 250 ? -11.969 0.197 -7.539 1 97.88 250 PHE B C 1
ATOM 5919 O O . PHE B 1 250 ? -12.039 -1.016 -7.328 1 97.88 250 PHE B O 1
ATOM 5926 N N . VAL B 1 251 ? -12.906 0.851 -8.164 1 98.19 251 VAL B N 1
ATOM 5927 C CA . VAL B 1 251 ? -14.188 0.243 -8.531 1 98.19 251 VAL B CA 1
ATOM 5928 C C . VAL B 1 251 ? -13.953 -0.837 -9.586 1 98.19 251 VAL B C 1
ATOM 5930 O O . VAL B 1 251 ? -14.547 -1.916 -9.516 1 98.19 251 VAL B O 1
ATOM 5933 N N . ASP B 1 252 ? -13.109 -0.568 -10.555 1 97.88 252 ASP B N 1
ATOM 5934 C CA . ASP B 1 252 ? -12.789 -1.55 -11.586 1 97.88 252 ASP B CA 1
ATOM 5935 C C . ASP B 1 252 ? -12.188 -2.812 -10.977 1 97.88 252 ASP B C 1
ATOM 5937 O O . ASP B 1 252 ? -12.508 -3.926 -11.398 1 97.88 252 ASP B O 1
ATOM 5941 N N . TYR B 1 253 ? -11.328 -2.586 -9.969 1 98.19 253 TYR B N 1
ATOM 5942 C CA . TYR B 1 253 ? -10.695 -3.721 -9.305 1 98.19 253 TYR B CA 1
ATOM 5943 C C . TYR B 1 253 ? -11.727 -4.539 -8.531 1 98.19 253 TYR B C 1
ATOM 5945 O O . TYR B 1 253 ? -11.734 -5.77 -8.602 1 98.19 253 TYR B O 1
ATOM 5953 N N . MET B 1 254 ? -12.617 -3.854 -7.82 1 97.56 254 MET B N 1
ATOM 5954 C CA . MET B 1 254 ? -13.625 -4.543 -7.016 1 97.56 254 MET B CA 1
ATOM 5955 C C . MET B 1 254 ? -14.594 -5.316 -7.902 1 97.56 254 MET B C 1
ATOM 5957 O O . MET B 1 254 ? -15.156 -6.324 -7.48 1 97.56 254 MET B O 1
ATOM 5961 N N . ALA B 1 255 ? -14.703 -4.863 -9.133 1 97.56 255 ALA B N 1
ATOM 5962 C CA . ALA B 1 255 ? -15.578 -5.531 -10.094 1 97.56 255 ALA B CA 1
ATOM 5963 C C . ALA B 1 255 ? -14.836 -6.633 -10.844 1 97.56 255 ALA B C 1
ATOM 5965 O O . ALA B 1 255 ? -15.398 -7.293 -11.719 1 97.56 255 ALA B O 1
ATOM 5966 N N . ASN B 1 256 ? -13.586 -6.859 -10.5 1 98.19 256 ASN B N 1
ATOM 5967 C CA . ASN B 1 256 ? -12.734 -7.844 -11.164 1 98.19 256 ASN B CA 1
ATOM 5968 C C . ASN B 1 256 ? -12.82 -7.73 -12.68 1 98.19 256 ASN B C 1
ATOM 5970 O O . ASN B 1 256 ? -13.008 -8.734 -13.375 1 98.19 256 ASN B O 1
ATOM 5974 N N . LEU B 1 257 ? -12.633 -6.543 -13.203 1 97.5 257 LEU B N 1
ATOM 5975 C CA . LEU B 1 257 ? -12.906 -6.258 -14.609 1 97.5 257 LEU B CA 1
ATOM 5976 C C . LEU B 1 257 ? -11.961 -7.043 -15.516 1 97.5 257 LEU B C 1
ATOM 5978 O O . LEU B 1 257 ? -12.352 -7.492 -16.594 1 97.5 257 LEU B O 1
ATOM 5982 N N . ASP B 1 258 ? -10.734 -7.219 -15.125 1 96.94 258 ASP B N 1
ATOM 5983 C CA . ASP B 1 258 ? -9.773 -7.895 -16 1 96.94 258 ASP B CA 1
ATOM 5984 C C . ASP B 1 258 ? -9.688 -9.383 -15.664 1 96.94 258 ASP B C 1
ATOM 5986 O O . ASP B 1 258 ? -8.945 -10.125 -16.312 1 96.94 258 ASP B O 1
ATOM 5990 N N . GLY B 1 259 ? -10.312 -9.773 -14.57 1 98.31 259 GLY B N 1
ATOM 5991 C CA . GLY B 1 259 ? -10.375 -11.188 -14.219 1 98.31 259 GLY B CA 1
ATOM 5992 C C . GLY B 1 259 ? -9.258 -11.617 -13.297 1 98.31 259 GLY B C 1
ATOM 5993 O O . GLY B 1 259 ? -9.148 -12.797 -12.953 1 98.31 259 GLY B O 1
ATOM 5994 N N . PHE B 1 260 ? -8.445 -10.641 -12.836 1 98.56 260 PHE B N 1
ATOM 5995 C CA . PHE B 1 260 ? -7.266 -11.047 -12.086 1 98.56 260 PHE B CA 1
ATOM 5996 C C . PHE B 1 260 ? -7.207 -10.344 -10.734 1 98.56 260 PHE B C 1
ATOM 5998 O O . PHE B 1 260 ? -6.137 -10.234 -10.133 1 98.56 260 PHE B O 1
ATOM 6005 N N . SER B 1 261 ? -8.398 -9.766 -10.25 1 98.5 261 SER B N 1
ATOM 6006 C CA . SER B 1 261 ? -8.445 -9.234 -8.898 1 98.5 261 SER B CA 1
ATOM 6007 C C . SER B 1 261 ? -8.352 -10.352 -7.859 1 98.5 261 SER B C 1
ATOM 6009 O O . SER B 1 261 ? -8.812 -11.469 -8.102 1 98.5 261 SER B O 1
ATOM 6011 N N . VAL B 1 262 ? -7.742 -10.078 -6.793 1 98.56 262 VAL B N 1
ATOM 6012 C CA . VAL B 1 262 ? -7.664 -11.031 -5.695 1 98.56 262 VAL B CA 1
ATOM 6013 C C . VAL B 1 262 ? -8.992 -11.07 -4.945 1 98.56 262 VAL B C 1
ATOM 6015 O O . VAL B 1 262 ? -9.477 -10.039 -4.473 1 98.56 262 VAL B O 1
ATOM 6018 N N . PRO B 1 263 ? -9.617 -12.234 -4.879 1 98 263 PRO B N 1
ATOM 6019 C CA . PRO B 1 263 ? -10.859 -12.32 -4.098 1 98 263 PRO B CA 1
ATOM 6020 C C . PRO B 1 263 ? -10.633 -12.094 -2.605 1 98 263 PRO B C 1
ATOM 6022 O O . PRO B 1 263 ? -9.531 -12.344 -2.1 1 98 263 PRO B O 1
ATOM 6025 N N . PRO B 1 264 ? -11.664 -11.656 -1.898 1 96.81 264 PRO B N 1
ATOM 6026 C CA . PRO B 1 264 ? -11.516 -11.469 -0.453 1 96.81 264 PRO B CA 1
ATOM 6027 C C . PRO B 1 264 ? -11.234 -12.773 0.288 1 96.81 264 PRO B C 1
ATOM 6029 O O . PRO B 1 264 ? -11.711 -13.836 -0.118 1 96.81 264 PRO B O 1
ATOM 6032 N N . ALA B 1 265 ? -10.484 -12.672 1.391 1 96.25 265 ALA B N 1
ATOM 6033 C CA . ALA B 1 265 ? -10.219 -13.812 2.256 1 96.25 265 ALA B CA 1
ATOM 6034 C C . ALA B 1 265 ? -11.484 -14.266 2.975 1 96.25 265 ALA B C 1
ATOM 6036 O O . ALA B 1 265 ? -12.359 -13.453 3.277 1 96.25 265 ALA B O 1
ATOM 6037 N N . TRP B 1 266 ? -11.633 -15.523 3.17 1 95.31 266 TRP B N 1
ATOM 6038 C CA . TRP B 1 266 ? -12.695 -16.047 4.027 1 95.31 266 TRP B CA 1
ATOM 6039 C C . TRP B 1 266 ? -12.133 -16.547 5.352 1 95.31 266 TRP B C 1
ATOM 6041 O O . TRP B 1 266 ? -10.914 -16.578 5.539 1 95.31 266 TRP B O 1
ATOM 6051 N N . GLU B 1 267 ? -13.016 -16.781 6.242 1 91.25 267 GLU B N 1
ATOM 6052 C CA . GLU B 1 267 ? -12.594 -17.172 7.586 1 91.25 267 GLU B CA 1
ATOM 6053 C C . GLU B 1 267 ? -13.164 -18.547 7.957 1 91.25 267 GLU B C 1
ATOM 6055 O O . GLU B 1 267 ? -14.273 -18.891 7.551 1 91.25 267 GLU B O 1
ATOM 6060 N N . VAL B 1 268 ? -12.359 -19.25 8.648 1 88.94 268 VAL B N 1
ATOM 6061 C CA . VAL B 1 268 ? -12.781 -20.531 9.219 1 88.94 268 VAL B CA 1
ATOM 6062 C C . VAL B 1 268 ? -12.82 -20.438 10.742 1 88.94 268 VAL B C 1
ATOM 6064 O O . VAL B 1 268 ? -11.812 -20.094 11.367 1 88.94 268 VAL B O 1
ATOM 6067 N N . GLN B 1 269 ? -13.945 -20.781 11.312 1 84.88 269 GLN B N 1
ATOM 6068 C CA . GLN B 1 269 ? -14.094 -20.703 12.766 1 84.88 269 GLN B CA 1
ATOM 6069 C C . GLN B 1 269 ? -13.141 -21.656 13.461 1 84.88 269 GLN B C 1
ATOM 6071 O O . GLN B 1 269 ? -13.039 -22.828 13.086 1 84.88 269 GLN B O 1
ATOM 6076 N N . GLY B 1 270 ? -12.438 -21.156 14.406 1 85.56 270 GLY B N 1
ATOM 6077 C CA . GLY B 1 270 ? -11.594 -22 15.234 1 85.56 270 GLY B CA 1
ATOM 6078 C C . GLY B 1 270 ? -10.195 -22.188 14.664 1 85.56 270 GLY B C 1
ATOM 6079 O O . GLY B 1 270 ? -9.352 -22.844 15.273 1 85.56 270 GLY B O 1
ATOM 6080 N N . ASP B 1 271 ? -9.898 -21.672 13.531 1 89.38 271 ASP B N 1
ATOM 6081 C CA . ASP B 1 271 ? -8.57 -21.812 12.93 1 89.38 271 ASP B CA 1
ATOM 6082 C C . ASP B 1 271 ? -7.938 -20.438 12.672 1 89.38 271 ASP B C 1
ATOM 6084 O O . ASP B 1 271 ? -7.781 -20.031 11.516 1 89.38 271 ASP B O 1
ATOM 6088 N N . GLU B 1 272 ? -7.426 -19.812 13.648 1 88.69 272 GLU B N 1
ATOM 6089 C CA . GLU B 1 272 ? -6.863 -18.469 13.57 1 88.69 272 GLU B CA 1
ATOM 6090 C C . GLU B 1 272 ? -5.594 -18.453 12.727 1 88.69 272 GLU B C 1
ATOM 6092 O O . GLU B 1 272 ? -5.312 -17.469 12.047 1 88.69 272 GLU B O 1
ATOM 6097 N N . SER B 1 273 ? -4.859 -19.531 12.773 1 89.75 273 SER B N 1
ATOM 6098 C CA . SER B 1 273 ? -3.631 -19.609 11.984 1 89.75 273 SER B CA 1
ATOM 6099 C C . SER B 1 273 ? -3.928 -19.562 10.492 1 89.75 273 SER B C 1
ATOM 6101 O O . SER B 1 273 ? -3.262 -18.844 9.742 1 89.75 273 SER B O 1
ATOM 6103 N N . PHE B 1 274 ? -4.953 -20.281 10.133 1 91.75 274 PHE B N 1
ATOM 6104 C CA . PHE B 1 274 ? -5.352 -20.281 8.727 1 91.75 274 PHE B CA 1
ATOM 6105 C C . PHE B 1 274 ? -5.867 -18.891 8.328 1 91.75 274 PHE B C 1
ATOM 6107 O O . PHE B 1 274 ? -5.516 -18.391 7.262 1 91.75 274 PHE B O 1
ATOM 6114 N N . ASN B 1 275 ? -6.699 -18.328 9.18 1 92.62 275 ASN B N 1
ATOM 6115 C CA . ASN B 1 275 ? -7.289 -17.031 8.875 1 92.62 275 ASN B CA 1
ATOM 6116 C C . ASN B 1 275 ? -6.215 -15.953 8.703 1 92.62 275 ASN B C 1
ATOM 6118 O O . ASN B 1 275 ? -6.285 -15.148 7.773 1 92.62 275 ASN B O 1
ATOM 6122 N N . ARG B 1 276 ? -5.262 -16 9.555 1 93.19 276 ARG B N 1
ATOM 6123 C CA . ARG B 1 276 ? -4.156 -15.047 9.484 1 93.19 276 ARG B CA 1
ATOM 6124 C C . ARG B 1 276 ? -3.346 -15.242 8.203 1 93.19 276 ARG B C 1
ATOM 6126 O O . ARG B 1 276 ? -3.004 -14.273 7.527 1 93.19 276 ARG B O 1
ATOM 6133 N N . TRP B 1 277 ? -3.086 -16.438 7.898 1 94.38 277 TRP B N 1
ATOM 6134 C CA . TRP B 1 277 ? -2.293 -16.766 6.719 1 94.38 277 TRP B CA 1
ATOM 6135 C C . TRP B 1 277 ? -3.025 -16.359 5.441 1 94.38 277 TRP B C 1
ATOM 6137 O O . TRP B 1 277 ? -2.449 -15.711 4.57 1 94.38 277 TRP B O 1
ATOM 6147 N N . LEU B 1 278 ? -4.305 -16.766 5.344 1 95.38 278 LEU B N 1
ATOM 6148 C CA . LEU B 1 278 ? -5.07 -16.469 4.141 1 95.38 278 LEU B CA 1
ATOM 6149 C C . LEU B 1 278 ? -5.223 -14.961 3.951 1 95.38 278 LEU B C 1
ATOM 6151 O O . LEU B 1 278 ? -5.09 -14.453 2.834 1 95.38 278 LEU B O 1
ATOM 6155 N N . TYR B 1 279 ? -5.438 -14.273 5.047 1 94.75 279 TYR B N 1
ATOM 6156 C CA . TYR B 1 279 ? -5.508 -12.82 4.977 1 94.75 279 TYR B CA 1
ATOM 6157 C C . TYR B 1 279 ? -4.195 -12.234 4.469 1 94.75 279 TYR B C 1
ATOM 6159 O O . TYR B 1 279 ? -4.188 -11.383 3.576 1 94.75 279 TYR B O 1
ATOM 6167 N N . TYR B 1 280 ? -3.127 -12.703 4.988 1 94.75 280 TYR B N 1
ATOM 6168 C CA . TYR B 1 280 ? -1.807 -12.188 4.645 1 94.75 280 TYR B CA 1
ATOM 6169 C C . TYR B 1 280 ? -1.509 -12.398 3.164 1 94.75 280 TYR B C 1
ATOM 6171 O O . TYR B 1 280 ? -1.124 -11.461 2.463 1 94.75 280 TYR B O 1
ATOM 6179 N N . ILE B 1 281 ? -1.696 -13.57 2.629 1 96.31 281 ILE B N 1
ATOM 6180 C CA . ILE B 1 281 ? -1.269 -13.836 1.26 1 96.31 281 ILE B CA 1
ATOM 6181 C C . ILE B 1 281 ? -2.158 -13.078 0.281 1 96.31 281 ILE B C 1
ATOM 6183 O O . ILE B 1 281 ? -1.776 -12.852 -0.869 1 96.31 281 ILE B O 1
ATOM 6187 N N . LYS B 1 282 ? -3.338 -12.68 0.726 1 96.81 282 LYS B N 1
ATOM 6188 C CA . LYS B 1 282 ? -4.246 -11.945 -0.147 1 96.81 282 LYS B CA 1
ATOM 6189 C C . LYS B 1 282 ? -4.078 -10.438 0.034 1 96.81 282 LYS B C 1
ATOM 6191 O O . LYS B 1 282 ? -4.676 -9.648 -0.701 1 96.81 282 LYS B O 1
ATOM 6196 N N . SER B 1 283 ? -3.234 -10.031 0.966 1 95.25 283 SER B N 1
ATOM 6197 C CA . SER B 1 283 ? -3.047 -8.625 1.302 1 95.25 283 SER B CA 1
ATOM 6198 C C . SER B 1 283 ? -1.958 -7.992 0.442 1 95.25 283 SER B C 1
ATOM 6200 O O . SER B 1 283 ? -1.225 -8.695 -0.257 1 95.25 283 SER B O 1
ATOM 6202 N N . SER B 1 284 ? -1.911 -6.652 0.482 1 94.25 284 SER B N 1
ATOM 6203 C CA . SER B 1 284 ? -0.818 -5.922 -0.15 1 94.25 284 SER B CA 1
ATOM 6204 C C . SER B 1 284 ? 0.519 -6.246 0.509 1 94.25 284 SER B C 1
ATOM 6206 O O . SER B 1 284 ? 1.547 -6.324 -0.166 1 94.25 284 SER B O 1
ATOM 6208 N N . GLU B 1 285 ? 0.502 -6.422 1.81 1 92.38 285 GLU B N 1
ATOM 6209 C CA . GLU B 1 285 ? 1.72 -6.762 2.539 1 92.38 285 GLU B CA 1
ATOM 6210 C C . GLU B 1 285 ? 2.307 -8.078 2.047 1 92.38 285 GLU B C 1
ATOM 6212 O O . GLU B 1 285 ? 3.516 -8.195 1.842 1 92.38 285 GLU B O 1
ATOM 6217 N N . GLY B 1 286 ? 1.444 -9.016 1.868 1 94.31 286 GLY B N 1
ATOM 6218 C CA . GLY B 1 286 ? 1.906 -10.297 1.349 1 94.31 286 GLY B CA 1
ATOM 6219 C C . GLY B 1 286 ? 2.445 -10.203 -0.067 1 94.31 286 GLY B C 1
ATOM 6220 O O . GLY B 1 286 ? 3.447 -10.836 -0.398 1 94.31 286 GLY B O 1
ATOM 6221 N N . TYR B 1 287 ? 1.766 -9.43 -0.876 1 96.69 287 TYR B N 1
ATOM 6222 C CA . TYR B 1 287 ? 2.203 -9.25 -2.256 1 96.69 287 TYR B CA 1
ATOM 6223 C C . TYR B 1 287 ? 3.609 -8.664 -2.312 1 96.69 287 TYR B C 1
ATOM 6225 O O . TYR B 1 287 ? 4.508 -9.25 -2.922 1 96.69 287 TYR B O 1
ATOM 6233 N N . TYR B 1 288 ? 3.867 -7.582 -1.662 1 93.19 288 TYR B N 1
ATOM 6234 C CA . TYR B 1 288 ? 5.137 -6.871 -1.765 1 93.19 288 TYR B CA 1
ATOM 6235 C C . TYR B 1 288 ? 6.215 -7.559 -0.936 1 93.19 288 TYR B C 1
ATOM 6237 O O . TYR B 1 288 ? 7.398 -7.508 -1.278 1 93.19 288 TYR B O 1
ATOM 6245 N N . GLY B 1 289 ? 5.816 -8.203 0.1 1 90.75 289 GLY B N 1
ATOM 6246 C CA . GLY B 1 289 ? 6.77 -8.844 0.988 1 90.75 289 GLY B CA 1
ATOM 6247 C C . GLY B 1 289 ? 7.266 -10.18 0.465 1 90.75 289 GLY B C 1
ATOM 6248 O O . GLY B 1 289 ? 8.43 -10.531 0.65 1 90.75 289 GLY B O 1
ATOM 6249 N N . ASP B 1 290 ? 6.359 -10.844 -0.231 1 94.31 290 ASP B N 1
ATOM 6250 C CA . ASP B 1 290 ? 6.742 -12.203 -0.58 1 94.31 290 ASP B CA 1
ATOM 6251 C C . ASP B 1 290 ? 6.586 -12.453 -2.078 1 94.31 290 ASP B C 1
ATOM 6253 O O . ASP B 1 290 ? 7.547 -12.836 -2.754 1 94.31 290 ASP B O 1
ATOM 6257 N N . PHE B 1 291 ? 5.43 -12.227 -2.658 1 96.94 291 PHE B N 1
ATOM 6258 C CA . PHE B 1 291 ? 5.195 -12.555 -4.059 1 96.94 291 PHE B CA 1
ATOM 6259 C C . PHE B 1 291 ? 6.152 -11.789 -4.965 1 96.94 291 PHE B C 1
ATOM 6261 O O . PHE B 1 291 ? 6.734 -12.359 -5.891 1 96.94 291 PHE B O 1
ATOM 6268 N N . GLN B 1 292 ? 6.281 -10.531 -4.715 1 95.38 292 GLN B N 1
ATOM 6269 C CA . GLN B 1 292 ? 7.191 -9.75 -5.543 1 95.38 292 GLN B CA 1
ATOM 6270 C C . GLN B 1 292 ? 8.641 -10.18 -5.332 1 95.38 292 GLN B C 1
ATOM 6272 O O . GLN B 1 292 ? 9.445 -10.141 -6.266 1 95.38 292 GLN B O 1
ATOM 6277 N N . ALA B 1 293 ? 8.977 -10.531 -4.121 1 94.12 293 ALA B N 1
ATOM 6278 C CA . ALA B 1 293 ? 10.312 -11.039 -3.836 1 94.12 293 ALA B CA 1
ATOM 6279 C C . ALA B 1 293 ? 10.586 -12.328 -4.605 1 94.12 293 ALA B C 1
ATOM 6281 O O . ALA B 1 293 ? 11.648 -12.492 -5.203 1 94.12 293 ALA B O 1
ATOM 6282 N N . TRP B 1 294 ? 9.617 -13.203 -4.617 1 96.5 294 TRP B N 1
ATOM 6283 C CA . TRP B 1 294 ? 9.742 -14.453 -5.371 1 96.5 294 TRP B CA 1
ATOM 6284 C C . TRP B 1 294 ? 9.852 -14.172 -6.863 1 96.5 294 TRP B C 1
ATOM 6286 O O . TRP B 1 294 ? 10.656 -14.797 -7.559 1 96.5 294 TRP B O 1
ATOM 6296 N N . GLU B 1 295 ? 9.023 -13.273 -7.309 1 96.44 295 GLU B N 1
ATOM 6297 C CA . GLU B 1 295 ? 9.055 -12.938 -8.727 1 96.44 295 GLU B CA 1
ATOM 6298 C C . GLU B 1 295 ? 10.445 -12.453 -9.148 1 96.44 295 GLU B C 1
ATOM 6300 O O . GLU B 1 295 ? 10.953 -12.859 -10.195 1 96.44 295 GLU B O 1
ATOM 6305 N N . ALA B 1 296 ? 11.039 -11.617 -8.32 1 95.38 296 ALA B N 1
ATOM 6306 C CA . ALA B 1 296 ? 12.383 -11.125 -8.602 1 95.38 296 ALA B CA 1
ATOM 6307 C C . ALA B 1 296 ? 13.414 -12.242 -8.5 1 95.38 296 ALA B C 1
ATOM 6309 O O . ALA B 1 296 ? 14.312 -12.344 -9.344 1 95.38 296 ALA B O 1
ATOM 6310 N N . GLN B 1 297 ? 13.281 -13.062 -7.547 1 95.69 297 GLN B N 1
ATOM 6311 C CA . GLN B 1 297 ? 14.227 -14.141 -7.293 1 95.69 297 GLN B CA 1
ATOM 6312 C C . GLN B 1 297 ? 14.25 -15.141 -8.445 1 95.69 297 GLN B C 1
ATOM 6314 O O . GLN B 1 297 ? 15.328 -15.531 -8.914 1 95.69 297 GLN B O 1
ATOM 6319 N N . TYR B 1 298 ? 13.094 -15.492 -8.961 1 97.31 298 TYR B N 1
ATOM 6320 C CA . TYR B 1 298 ? 13.008 -16.531 -9.984 1 97.31 298 TYR B CA 1
ATOM 6321 C C . TYR B 1 298 ? 13.266 -15.945 -11.367 1 97.31 298 TYR B C 1
ATOM 6323 O O . TYR B 1 298 ? 13.125 -16.641 -12.383 1 97.31 298 TYR B O 1
ATOM 6331 N N . ARG B 1 299 ? 13.672 -14.727 -11.406 1 95 299 ARG B N 1
ATOM 6332 C CA . ARG B 1 299 ? 14.125 -14.102 -12.648 1 95 299 ARG B CA 1
ATOM 6333 C C . ARG B 1 299 ? 15.602 -13.734 -12.57 1 95 299 ARG B C 1
ATOM 6335 O O . ARG B 1 299 ? 16.172 -13.25 -13.539 1 95 299 ARG B O 1
ATOM 6342 N N . ASP B 1 300 ? 16.188 -13.961 -11.422 1 94.44 300 ASP B N 1
ATOM 6343 C CA . ASP B 1 300 ? 17.578 -13.625 -11.188 1 94.44 300 ASP B CA 1
ATOM 6344 C C . ASP B 1 300 ? 18.5 -14.719 -11.719 1 94.44 300 ASP B C 1
ATOM 6346 O O . ASP B 1 300 ? 18.562 -15.812 -11.156 1 94.44 300 ASP B O 1
ATOM 6350 N N . PRO B 1 301 ? 19.297 -14.453 -12.68 1 93.88 301 PRO B N 1
ATOM 6351 C CA . PRO B 1 301 ? 20.156 -15.492 -13.258 1 93.88 301 PRO B CA 1
ATOM 6352 C C . PRO B 1 301 ? 21.203 -16 -12.273 1 93.88 301 PRO B C 1
ATOM 6354 O O . PRO B 1 301 ? 21.594 -17.172 -12.336 1 93.88 301 PRO B O 1
ATOM 6357 N N . GLU B 1 302 ? 21.656 -15.109 -11.367 1 92.88 302 GLU B N 1
ATOM 6358 C CA . GLU B 1 302 ? 22.641 -15.547 -10.383 1 92.88 302 GLU B CA 1
ATOM 6359 C C . GLU B 1 302 ? 22.062 -16.625 -9.469 1 92.88 302 GLU B C 1
ATOM 6361 O O . GLU B 1 302 ? 22.75 -17.578 -9.109 1 92.88 302 GLU B O 1
ATOM 6366 N N . TYR B 1 303 ? 20.859 -16.453 -9.133 1 96.06 303 TYR B N 1
ATOM 6367 C CA . TYR B 1 303 ? 20.188 -17.438 -8.297 1 96.06 303 TYR B CA 1
ATOM 6368 C C . TYR B 1 303 ? 19.828 -18.688 -9.102 1 96.06 303 TYR B C 1
ATOM 6370 O O . TYR B 1 303 ? 20.125 -19.812 -8.68 1 96.06 303 TYR B O 1
ATOM 6378 N N . LEU B 1 304 ? 19.266 -18.5 -10.266 1 97.5 304 LEU B N 1
ATOM 6379 C CA . LEU B 1 304 ? 18.75 -19.594 -11.078 1 97.5 304 LEU B CA 1
ATOM 6380 C C . LEU B 1 304 ? 19.891 -20.531 -11.508 1 97.5 304 LEU B C 1
ATOM 6382 O O . LEU B 1 304 ? 19.703 -21.75 -11.57 1 97.5 304 LEU B O 1
ATOM 6386 N N . SER B 1 305 ? 21.078 -20 -11.711 1 96.81 305 SER B N 1
ATOM 6387 C CA . SER B 1 305 ? 22.188 -20.781 -12.219 1 96.81 305 SER B CA 1
ATOM 6388 C C . SER B 1 305 ? 22.75 -21.703 -11.133 1 96.81 305 SER B C 1
ATOM 6390 O O . SER B 1 305 ? 23.578 -22.578 -11.422 1 96.81 305 SER B O 1
ATOM 6392 N N . THR B 1 306 ? 22.328 -21.484 -9.922 1 97.94 306 THR B N 1
ATOM 6393 C CA . THR B 1 306 ? 22.812 -22.297 -8.828 1 97.94 306 THR B CA 1
ATOM 6394 C C . THR B 1 306 ? 21.922 -23.5 -8.602 1 97.94 306 THR B C 1
ATOM 6396 O O . THR B 1 306 ? 22.25 -24.406 -7.828 1 97.94 306 THR B O 1
ATOM 6399 N N . LEU B 1 307 ? 20.812 -23.594 -9.297 1 98.44 307 LEU B N 1
ATOM 6400 C CA . LEU B 1 307 ? 19.812 -24.625 -9.016 1 98.44 307 LEU B CA 1
ATOM 6401 C C . LEU B 1 307 ? 19.797 -25.688 -10.109 1 98.44 307 LEU B C 1
ATOM 6403 O O . LEU B 1 307 ? 19.891 -25.359 -11.297 1 98.44 307 LEU B O 1
ATOM 6407 N N . CYS B 1 308 ? 19.688 -26.922 -9.672 1 98.44 308 CYS B N 1
ATOM 6408 C CA . CYS B 1 308 ? 19.266 -27.938 -10.641 1 98.44 308 CYS B CA 1
ATOM 6409 C C . CYS B 1 308 ? 17.781 -27.797 -10.961 1 98.44 308 CYS B C 1
ATOM 6411 O O . CYS B 1 308 ? 17.031 -27.234 -10.18 1 98.44 308 CYS B O 1
ATOM 6413 N N . LEU B 1 309 ? 17.406 -28.344 -12.094 1 98.62 309 LEU B N 1
ATOM 6414 C CA . LEU B 1 309 ? 16.031 -28.203 -12.547 1 98.62 309 LEU B CA 1
ATOM 6415 C C . LEU B 1 309 ? 15.055 -28.766 -11.523 1 98.62 309 LEU B C 1
ATOM 6417 O O . LEU B 1 309 ? 13.992 -28.188 -11.273 1 98.62 309 LEU B O 1
ATOM 6421 N N . GLY B 1 310 ? 15.398 -29.906 -10.961 1 98.12 310 GLY B N 1
ATOM 6422 C CA . GLY B 1 310 ? 14.555 -30.516 -9.945 1 98.12 310 GLY B CA 1
ATOM 6423 C C . GLY B 1 310 ? 14.367 -29.625 -8.727 1 98.12 310 GLY B C 1
ATOM 6424 O O . GLY B 1 310 ? 13.266 -29.547 -8.18 1 98.12 310 GLY B O 1
ATOM 6425 N N . GLU B 1 311 ? 15.422 -29 -8.281 1 98.25 311 GLU B N 1
ATOM 6426 C CA . GLU B 1 311 ? 15.336 -28.094 -7.133 1 98.25 311 GLU B CA 1
ATOM 6427 C C . GLU B 1 311 ? 14.492 -26.859 -7.453 1 98.25 311 GLU B C 1
ATOM 6429 O O . GLU B 1 311 ? 13.711 -26.406 -6.621 1 98.25 311 GLU B O 1
ATOM 6434 N N . LEU B 1 312 ? 14.664 -26.266 -8.672 1 98.62 312 LEU B N 1
ATOM 6435 C CA . LEU B 1 312 ? 13.797 -25.172 -9.102 1 98.62 312 LEU B CA 1
ATOM 6436 C C . LEU B 1 312 ? 12.328 -25.562 -8.977 1 98.62 312 LEU B C 1
ATOM 6438 O O . LEU B 1 312 ? 11.539 -24.844 -8.367 1 98.62 312 LEU B O 1
ATOM 6442 N N . GLY B 1 313 ? 12.031 -26.719 -9.516 1 98.5 313 GLY B N 1
ATOM 6443 C CA . GLY B 1 313 ? 10.648 -27.188 -9.5 1 98.5 313 GLY B CA 1
ATOM 6444 C C . GLY B 1 313 ? 10.102 -27.391 -8.102 1 98.5 313 GLY B C 1
ATOM 6445 O O . GLY B 1 313 ? 8.984 -26.969 -7.801 1 98.5 313 GLY B O 1
ATOM 6446 N N . SER B 1 314 ? 10.898 -28.031 -7.27 1 97.38 314 SER B N 1
ATOM 6447 C CA . SER B 1 314 ? 10.43 -28.328 -5.922 1 97.38 314 SER B CA 1
ATOM 6448 C C . SER B 1 314 ? 10.25 -27.062 -5.102 1 97.38 314 SER B C 1
ATOM 6450 O O . SER B 1 314 ? 9.305 -26.953 -4.324 1 97.38 314 SER B O 1
ATOM 6452 N N . ARG B 1 315 ? 11.133 -26.094 -5.25 1 96.69 315 ARG B N 1
ATOM 6453 C CA . ARG B 1 315 ? 11.023 -24.828 -4.523 1 96.69 315 ARG B CA 1
ATOM 6454 C C . ARG B 1 315 ? 9.789 -24.047 -4.98 1 96.69 315 ARG B C 1
ATOM 6456 O O . ARG B 1 315 ? 9.102 -23.438 -4.16 1 96.69 315 ARG B O 1
ATOM 6463 N N . ILE B 1 316 ? 9.531 -24.062 -6.258 1 97.69 316 ILE B N 1
ATOM 6464 C CA . ILE B 1 316 ? 8.352 -23.391 -6.785 1 97.69 316 ILE B CA 1
ATOM 6465 C C . ILE B 1 316 ? 7.094 -24.109 -6.312 1 97.69 316 ILE B C 1
ATOM 6467 O O . ILE B 1 316 ? 6.148 -23.469 -5.836 1 97.69 316 ILE B O 1
ATOM 6471 N N . GLU B 1 317 ? 7.074 -25.406 -6.41 1 96.12 317 GLU B N 1
ATOM 6472 C CA . GLU B 1 317 ? 5.906 -26.203 -6.066 1 96.12 317 GLU B CA 1
ATOM 6473 C C . GLU B 1 317 ? 5.492 -25.984 -4.613 1 96.12 317 GLU B C 1
ATOM 6475 O O . GLU B 1 317 ? 4.305 -25.844 -4.316 1 96.12 317 GLU B O 1
ATOM 6480 N N . LEU B 1 318 ? 6.473 -25.922 -3.705 1 91.81 318 LEU B N 1
ATOM 6481 C CA . LEU B 1 318 ? 6.18 -25.875 -2.277 1 91.81 318 LEU B CA 1
ATOM 6482 C C . LEU B 1 318 ? 6.184 -24.438 -1.769 1 91.81 318 LEU B C 1
ATOM 6484 O O . LEU B 1 318 ? 5.91 -24.188 -0.592 1 91.81 318 LEU B O 1
ATOM 6488 N N . GLY B 1 319 ? 6.402 -23.516 -2.664 1 92.81 319 GLY B N 1
ATOM 6489 C CA . GLY B 1 319 ? 6.445 -22.109 -2.297 1 92.81 319 GLY B CA 1
ATOM 6490 C C . GLY B 1 319 ? 5.391 -21.281 -3 1 92.81 319 GLY B C 1
ATOM 6491 O O . GLY B 1 319 ? 4.203 -21.391 -2.689 1 92.81 319 GLY B O 1
ATOM 6492 N N . ILE B 1 320 ? 5.855 -20.609 -4.023 1 96.44 320 ILE B N 1
ATOM 6493 C CA . ILE B 1 320 ? 5.008 -19.594 -4.641 1 96.44 320 ILE B CA 1
ATOM 6494 C C . ILE B 1 320 ? 3.807 -20.266 -5.309 1 96.44 320 ILE B C 1
ATOM 6496 O O . ILE B 1 320 ? 2.711 -19.703 -5.328 1 96.44 320 ILE B O 1
ATOM 6500 N N . HIS B 1 321 ? 3.951 -21.453 -5.801 1 97.12 321 HIS B N 1
ATOM 6501 C CA . HIS B 1 321 ? 2.875 -22.141 -6.512 1 97.12 321 HIS B CA 1
ATOM 6502 C C . HIS B 1 321 ? 1.642 -22.281 -5.625 1 97.12 321 HIS B C 1
ATOM 6504 O O . HIS B 1 321 ? 0.554 -21.828 -5.988 1 97.12 321 HIS B O 1
ATOM 6510 N N . ASP B 1 322 ? 1.78 -22.875 -4.453 1 96 322 ASP B N 1
ATOM 6511 C CA . ASP B 1 322 ? 0.659 -23.062 -3.537 1 96 322 ASP B CA 1
ATOM 6512 C C . ASP B 1 322 ? 0.051 -21.719 -3.135 1 96 322 ASP B C 1
ATOM 6514 O O . ASP B 1 322 ? -1.171 -21.594 -3.025 1 96 322 ASP B O 1
ATOM 6518 N N . TRP B 1 323 ? 0.901 -20.781 -2.986 1 97 323 TRP B N 1
ATOM 6519 C CA . TRP B 1 323 ? 0.447 -19.469 -2.568 1 97 323 TRP B CA 1
ATOM 6520 C C . TRP B 1 323 ? -0.363 -18.781 -3.672 1 97 323 TRP B C 1
ATOM 6522 O O . TRP B 1 323 ? -1.372 -18.141 -3.398 1 97 323 TRP B O 1
ATOM 6532 N N . LEU B 1 324 ? 0.088 -18.953 -4.918 1 98.25 324 LEU B N 1
ATOM 6533 C CA . LEU B 1 324 ? -0.662 -18.391 -6.039 1 98.25 324 LEU B CA 1
ATOM 6534 C C . LEU B 1 324 ? -2.064 -18.984 -6.105 1 98.25 324 LEU B C 1
ATOM 6536 O O . LEU B 1 324 ? -3.041 -18.25 -6.305 1 98.25 324 LEU B O 1
ATOM 6540 N N . HIS B 1 325 ? -2.17 -20.234 -5.875 1 97.94 325 HIS B N 1
ATOM 6541 C CA . HIS B 1 325 ? -3.473 -20.891 -5.859 1 97.94 325 HIS B CA 1
ATOM 6542 C C . HIS B 1 325 ? -4.391 -20.266 -4.812 1 97.94 325 HIS B C 1
ATOM 6544 O O . HIS B 1 325 ? -5.52 -19.875 -5.121 1 97.94 325 HIS B O 1
ATOM 6550 N N . MET B 1 326 ? -3.859 -20.109 -3.652 1 97.19 326 MET B N 1
ATOM 6551 C CA . MET B 1 326 ? -4.719 -19.688 -2.549 1 97.19 326 MET B CA 1
ATOM 6552 C C . MET B 1 326 ? -4.957 -18.172 -2.59 1 97.19 326 MET B C 1
ATOM 6554 O O . MET B 1 326 ? -6.027 -17.703 -2.209 1 97.19 326 MET B O 1
ATOM 6558 N N . ARG B 1 327 ? -4.016 -17.422 -3.09 1 98.12 327 ARG B N 1
ATOM 6559 C CA . ARG B 1 327 ? -4.215 -15.984 -3.203 1 98.12 327 ARG B CA 1
ATOM 6560 C C . ARG B 1 327 ? -5.375 -15.664 -4.137 1 98.12 327 ARG B C 1
ATOM 6562 O O . ARG B 1 327 ? -6.195 -14.789 -3.844 1 98.12 327 ARG B O 1
ATOM 6569 N N . TRP B 1 328 ? -5.496 -16.391 -5.199 1 98.62 328 TRP B N 1
ATOM 6570 C CA . TRP B 1 328 ? -6.52 -16.047 -6.184 1 98.62 328 TRP B CA 1
ATOM 6571 C C . TRP B 1 328 ? -7.727 -16.969 -6.062 1 98.62 328 TRP B C 1
ATOM 6573 O O . TRP B 1 328 ? -8.617 -16.953 -6.914 1 98.62 328 TRP B O 1
ATOM 6583 N N . ALA B 1 329 ? -7.777 -17.781 -5 1 97.56 329 ALA B N 1
ATOM 6584 C CA . ALA B 1 329 ? -8.945 -18.625 -4.773 1 97.56 329 ALA B CA 1
ATOM 6585 C C . ALA B 1 329 ? -10.086 -17.828 -4.145 1 97.56 329 ALA B C 1
ATOM 6587 O O . ALA B 1 329 ? -9.891 -17.141 -3.148 1 97.56 329 ALA B O 1
ATOM 6588 N N . SER B 1 330 ? -11.242 -17.922 -4.777 1 96.56 330 SER B N 1
ATOM 6589 C CA . SER B 1 330 ? -12.461 -17.547 -4.07 1 96.56 330 SER B CA 1
ATOM 6590 C C . SER B 1 330 ? -12.922 -18.672 -3.133 1 96.56 330 SER B C 1
ATOM 6592 O O . SER B 1 330 ? -12.531 -19.828 -3.301 1 96.56 330 SER B O 1
ATOM 6594 N N . ILE B 1 331 ? -13.711 -18.281 -2.16 1 95.12 331 ILE B N 1
ATOM 6595 C CA . ILE B 1 331 ? -14.234 -19.297 -1.259 1 95.12 331 ILE B CA 1
ATOM 6596 C C . ILE B 1 331 ? -14.93 -20.406 -2.066 1 95.12 331 ILE B C 1
ATOM 6598 O O . ILE B 1 331 ? -15.68 -20.109 -3.002 1 95.12 331 ILE B O 1
ATOM 6602 N N . PRO B 1 332 ? -14.531 -21.625 -1.766 1 94 332 PRO B N 1
ATOM 6603 C CA . PRO B 1 332 ? -15.219 -22.719 -2.471 1 94 332 PRO B CA 1
ATOM 6604 C C . PRO B 1 332 ? -16.703 -22.812 -2.111 1 94 332 PRO B C 1
ATOM 6606 O O . PRO B 1 332 ? -17.078 -22.5 -0.982 1 94 332 PRO B O 1
ATOM 6609 N N . ARG B 1 333 ? -17.484 -23.219 -3.074 1 93.06 333 ARG B N 1
ATOM 6610 C CA . ARG B 1 333 ? -18.922 -23.312 -2.896 1 93.06 333 ARG B CA 1
ATOM 6611 C C . ARG B 1 333 ? -19.438 -24.672 -3.373 1 93.06 333 ARG B C 1
ATOM 6613 O O . ARG B 1 333 ? -18.875 -25.281 -4.285 1 93.06 333 ARG B O 1
ATOM 6620 N N . ASP B 1 334 ? -20.5 -25.062 -2.719 1 91.75 334 ASP B N 1
ATOM 6621 C CA . ASP B 1 334 ? -21.219 -26.219 -3.219 1 91.75 334 ASP B CA 1
ATOM 6622 C C . ASP B 1 334 ? -21.812 -25.969 -4.602 1 91.75 334 ASP B C 1
ATOM 6624 O O . ASP B 1 334 ? -22.562 -25 -4.789 1 91.75 334 ASP B O 1
ATOM 6628 N N . PRO B 1 335 ? -21.484 -26.781 -5.539 1 91.31 335 PRO B N 1
ATOM 6629 C CA . PRO B 1 335 ? -21.922 -26.484 -6.906 1 91.31 335 PRO B CA 1
ATOM 6630 C C . PRO B 1 335 ? -23.438 -26.531 -7.066 1 91.31 335 PRO B C 1
ATOM 6632 O O . PRO B 1 335 ? -23.984 -25.938 -8 1 91.31 335 PRO B O 1
ATOM 6635 N N . ASN B 1 336 ? -24.172 -27.188 -6.223 1 90.31 336 ASN B N 1
ATOM 6636 C CA . ASN B 1 336 ? -25.625 -27.297 -6.309 1 90.31 336 ASN B CA 1
ATOM 6637 C C . ASN B 1 336 ? -26.312 -26.109 -5.621 1 90.31 336 ASN B C 1
ATOM 6639 O O . ASN B 1 336 ? -27.109 -25.406 -6.242 1 90.31 336 ASN B O 1
ATOM 6643 N N . SER B 1 337 ? -25.938 -25.859 -4.426 1 89.19 337 SER B N 1
ATOM 6644 C CA . SER B 1 337 ? -26.656 -24.891 -3.607 1 89.19 337 SER B CA 1
ATOM 6645 C C . SER B 1 337 ? -25.984 -23.531 -3.652 1 89.19 337 SER B C 1
ATOM 6647 O O . SER B 1 337 ? -26.609 -22.516 -3.318 1 89.19 337 SER B O 1
ATOM 6649 N N . GLY B 1 338 ? -24.719 -23.562 -4.004 1 89.94 338 GLY B N 1
ATOM 6650 C CA . GLY B 1 338 ? -23.969 -22.312 -3.93 1 89.94 338 GLY B CA 1
ATOM 6651 C C . GLY B 1 338 ? -23.516 -21.969 -2.521 1 89.94 338 GLY B C 1
ATOM 6652 O O . GLY B 1 338 ? -22.906 -20.922 -2.297 1 89.94 338 GLY B O 1
ATOM 6653 N N . LEU B 1 339 ? -23.781 -22.828 -1.592 1 90.62 339 LEU B N 1
ATOM 6654 C CA . LEU B 1 339 ? -23.406 -22.594 -0.2 1 90.62 339 LEU B CA 1
ATOM 6655 C C . LEU B 1 339 ? -21.891 -22.547 -0.048 1 90.62 339 LEU B C 1
ATOM 6657 O O . LEU B 1 339 ? -21.188 -23.422 -0.55 1 90.62 339 LEU B O 1
ATOM 6661 N N . PRO B 1 340 ? -21.391 -21.516 0.609 1 92.12 340 PRO B N 1
ATOM 6662 C CA . PRO B 1 340 ? -19.953 -21.453 0.864 1 92.12 340 PRO B CA 1
ATOM 6663 C C . PRO B 1 340 ? -19.453 -22.656 1.681 1 92.12 340 PRO B C 1
ATOM 6665 O O . PRO B 1 340 ? -20.078 -23.031 2.676 1 92.12 340 PRO B O 1
ATOM 6668 N N . MET B 1 341 ? -18.375 -23.203 1.213 1 90.88 341 MET B N 1
ATOM 6669 C CA . MET B 1 341 ? -17.719 -24.344 1.866 1 90.88 341 MET B CA 1
ATOM 6670 C C . MET B 1 341 ? -16.266 -24.016 2.182 1 90.88 341 MET B C 1
ATOM 6672 O O . MET B 1 341 ? -15.359 -24.391 1.418 1 90.88 341 MET B O 1
ATOM 6676 N N . PRO B 1 342 ? -16.016 -23.438 3.336 1 88.56 342 PRO B N 1
ATOM 6677 C CA . PRO B 1 342 ? -14.68 -22.906 3.637 1 88.56 342 PRO B CA 1
ATOM 6678 C C . PRO B 1 342 ? -13.594 -23.969 3.535 1 88.56 342 PRO B C 1
ATOM 6680 O O . PRO B 1 342 ? -12.422 -23.641 3.297 1 88.56 342 PRO B O 1
ATOM 6683 N N . PHE B 1 343 ? -13.945 -25.266 3.584 1 83.5 343 PHE B N 1
ATOM 6684 C CA . PHE B 1 343 ? -12.93 -26.312 3.543 1 83.5 343 PHE B CA 1
ATOM 6685 C C . PHE B 1 343 ? -12.914 -27 2.186 1 83.5 343 PHE B C 1
ATOM 6687 O O . PHE B 1 343 ? -12.039 -27.828 1.915 1 83.5 343 PHE B O 1
ATOM 6694 N N . GLY B 1 344 ? -13.867 -26.641 1.392 1 87.12 344 GLY B N 1
ATOM 6695 C CA . GLY B 1 344 ? -13.945 -27.234 0.061 1 87.12 344 GLY B CA 1
ATOM 6696 C C . GLY B 1 344 ? -14.445 -28.656 0.065 1 87.12 344 GLY B C 1
ATOM 6697 O O . GLY B 1 344 ? -15.07 -29.109 1.031 1 87.12 344 GLY B O 1
ATOM 6698 N N . ARG B 1 345 ? -14.273 -29.297 -0.994 1 90.75 345 ARG B N 1
ATOM 6699 C CA . ARG B 1 345 ? -14.648 -30.703 -1.225 1 90.75 345 ARG B CA 1
ATOM 6700 C C . ARG B 1 345 ? -13.727 -31.641 -0.464 1 90.75 345 ARG B C 1
ATOM 6702 O O . ARG B 1 345 ? -12.516 -31.406 -0.385 1 90.75 345 ARG B O 1
ATOM 6709 N N . GLY B 1 346 ? -14.336 -32.688 0.115 1 88.75 346 GLY B N 1
ATOM 6710 C CA . GLY B 1 346 ? -13.492 -33.75 0.638 1 88.75 346 GLY B CA 1
ATOM 6711 C C . GLY B 1 346 ? -12.641 -34.406 -0.427 1 88.75 346 GLY B C 1
ATOM 6712 O O . GLY B 1 346 ? -13.094 -34.625 -1.55 1 88.75 346 GLY B O 1
ATOM 6713 N N . SER B 1 347 ? -11.445 -34.812 -0.123 1 90.06 347 SER B N 1
ATOM 6714 C CA . SER B 1 347 ? -10.461 -35.281 -1.09 1 90.06 347 SER B CA 1
ATOM 6715 C C . SER B 1 347 ? -10.906 -36.562 -1.752 1 90.06 347 SER B C 1
ATOM 6717 O O . SER B 1 347 ? -10.508 -36.875 -2.881 1 90.06 347 SER B O 1
ATOM 6719 N N . ALA B 1 348 ? -11.75 -37.344 -1.083 1 91.12 348 ALA B N 1
ATOM 6720 C CA . ALA B 1 348 ? -12.234 -38.594 -1.661 1 91.12 348 ALA B CA 1
ATOM 6721 C C . ALA B 1 348 ? -13.742 -38.531 -1.913 1 91.12 348 ALA B C 1
ATOM 6723 O O . ALA B 1 348 ? -14.422 -39.562 -1.898 1 91.12 348 ALA B O 1
ATOM 6724 N N . ASP B 1 349 ? -14.32 -37.344 -2.047 1 92.38 349 ASP B N 1
ATOM 6725 C CA . ASP B 1 349 ? -15.719 -37.125 -2.406 1 92.38 349 ASP B CA 1
ATOM 6726 C C . ASP B 1 349 ? -15.891 -37.031 -3.92 1 92.38 349 ASP B C 1
ATOM 6728 O O . ASP B 1 349 ? -15.469 -36.062 -4.543 1 92.38 349 ASP B O 1
ATOM 6732 N N . PHE B 1 350 ? -16.578 -38.156 -4.457 1 95.12 350 PHE B N 1
ATOM 6733 C CA . PHE B 1 350 ? -16.719 -38.219 -5.906 1 95.12 350 PHE B CA 1
ATOM 6734 C C . PHE B 1 350 ? -18.188 -38.031 -6.309 1 95.12 350 PHE B C 1
ATOM 6736 O O . PHE B 1 350 ? -18.609 -38.562 -7.336 1 95.12 350 PHE B O 1
ATOM 6743 N N . ALA B 1 351 ? -18.938 -37.312 -5.473 1 94.88 351 ALA B N 1
ATOM 6744 C CA . ALA B 1 351 ? -20.344 -37.031 -5.793 1 94.88 351 ALA B CA 1
ATOM 6745 C C . ALA B 1 351 ? -20.484 -36.344 -7.133 1 94.88 351 ALA B C 1
ATOM 6747 O O . ALA B 1 351 ? -19.625 -35.5 -7.496 1 94.88 351 ALA B O 1
ATOM 6748 N N . GLU B 1 352 ? -21.531 -36.531 -7.836 1 94.81 352 GLU B N 1
ATOM 6749 C CA . GLU B 1 352 ? -21.766 -36.094 -9.211 1 94.81 352 GLU B CA 1
ATOM 6750 C C . GLU B 1 352 ? -21.719 -34.562 -9.328 1 94.81 352 GLU B C 1
ATOM 6752 O O . GLU B 1 352 ? -21.234 -34.031 -10.328 1 94.81 352 GLU B O 1
ATOM 6757 N N . HIS B 1 353 ? -22.141 -33.875 -8.375 1 94.12 353 HIS B N 1
ATOM 6758 C CA . HIS B 1 353 ? -22.266 -32.438 -8.477 1 94.12 353 HIS B CA 1
ATOM 6759 C C . HIS B 1 353 ? -20.891 -31.766 -8.5 1 94.12 353 HIS B C 1
ATOM 6761 O O . HIS B 1 353 ? -20.766 -30.625 -8.945 1 94.12 353 HIS B O 1
ATOM 6767 N N . TRP B 1 354 ? -19.859 -32.438 -8.055 1 95.94 354 TRP B N 1
ATOM 6768 C CA . TRP B 1 354 ? -18.516 -31.875 -8.039 1 95.94 354 TRP B CA 1
ATOM 6769 C C . TRP B 1 354 ? -17.938 -31.812 -9.453 1 95.94 354 TRP B C 1
ATOM 6771 O O . TRP B 1 354 ? -16.938 -31.125 -9.688 1 95.94 354 TRP B O 1
ATOM 6781 N N . TYR B 1 355 ? -18.516 -32.531 -10.406 1 95.88 355 TYR B N 1
ATOM 6782 C CA . TYR B 1 355 ? -18 -32.594 -11.766 1 95.88 355 TYR B CA 1
ATOM 6783 C C . TYR B 1 355 ? -18.594 -31.5 -12.641 1 95.88 355 TYR B C 1
ATOM 6785 O O . TYR B 1 355 ? -18.266 -31.391 -13.82 1 95.88 355 TYR B O 1
ATOM 6793 N N . ARG B 1 356 ? -19.406 -30.625 -12.047 1 94.5 356 ARG B N 1
ATOM 6794 C CA . ARG B 1 356 ? -20.031 -29.531 -12.781 1 94.5 356 ARG B CA 1
ATOM 6795 C C . ARG B 1 356 ? -19.031 -28.422 -13.055 1 94.5 356 ARG B C 1
ATOM 6797 O O . ARG B 1 356 ? -18.094 -28.219 -12.289 1 94.5 356 ARG B O 1
ATOM 6804 N N . PRO B 1 357 ? -19.328 -27.672 -14.141 1 93 357 PRO B N 1
ATOM 6805 C CA . PRO B 1 357 ? -18.406 -26.594 -14.523 1 93 357 PRO B CA 1
ATOM 6806 C C . PRO B 1 357 ? -18.297 -25.516 -13.461 1 93 357 PRO B C 1
ATOM 6808 O O . PRO B 1 357 ? -17.281 -24.812 -13.398 1 93 357 PRO B O 1
ATOM 6811 N N . GLY B 1 358 ? -19.25 -25.438 -12.625 1 92.38 358 GLY B N 1
ATOM 6812 C CA . GLY B 1 358 ? -19.234 -24.406 -11.594 1 92.38 358 GLY B CA 1
ATOM 6813 C C . GLY B 1 358 ? -18.203 -24.656 -10.508 1 92.38 358 GLY B C 1
ATOM 6814 O O . GLY B 1 358 ? -17.859 -23.75 -9.75 1 92.38 358 GLY B O 1
ATOM 6815 N N . ASN B 1 359 ? -17.734 -25.891 -10.422 1 96.19 359 ASN B N 1
ATOM 6816 C CA . ASN B 1 359 ? -16.656 -26.203 -9.484 1 96.19 359 ASN B CA 1
ATOM 6817 C C . ASN B 1 359 ? -15.289 -25.859 -10.078 1 96.19 359 ASN B C 1
ATOM 6819 O O . ASN B 1 359 ? -14.641 -26.719 -10.68 1 96.19 359 ASN B O 1
ATOM 6823 N N . ASP B 1 360 ? -14.859 -24.672 -9.898 1 96.62 360 ASP B N 1
ATOM 6824 C CA . ASP B 1 360 ? -13.57 -24.172 -10.391 1 96.62 360 ASP B CA 1
ATOM 6825 C C . ASP B 1 360 ? -12.695 -23.688 -9.234 1 96.62 360 ASP B C 1
ATOM 6827 O O . ASP B 1 360 ? -11.906 -22.75 -9.406 1 96.62 360 ASP B O 1
ATOM 6831 N N . TYR B 1 361 ? -12.859 -24.281 -8.062 1 97.25 361 TYR B N 1
ATOM 6832 C CA . TYR B 1 361 ? -12.125 -23.875 -6.879 1 97.25 361 TYR B CA 1
ATOM 6833 C C . TYR B 1 361 ? -10.625 -24.047 -7.082 1 97.25 361 TYR B C 1
ATOM 6835 O O . TYR B 1 361 ? -10.141 -25.156 -7.332 1 97.25 361 TYR B O 1
ATOM 6843 N N . LEU B 1 362 ? -9.844 -22.969 -6.883 1 97.5 362 LEU B N 1
ATOM 6844 C CA . LEU B 1 362 ? -8.414 -22.938 -7.16 1 97.5 362 LEU B CA 1
ATOM 6845 C C . LEU B 1 362 ? -7.633 -23.656 -6.066 1 97.5 362 LEU B C 1
ATOM 6847 O O . LEU B 1 362 ? -6.465 -24 -6.254 1 97.5 362 LEU B O 1
ATOM 6851 N N . GLY B 1 363 ? -8.266 -23.891 -4.953 1 96.25 363 GLY B N 1
ATOM 6852 C CA . GLY B 1 363 ? -7.543 -24.453 -3.822 1 96.25 363 GLY B CA 1
ATOM 6853 C C . GLY B 1 363 ? -7.523 -25.969 -3.814 1 96.25 363 GLY B C 1
ATOM 6854 O O . GLY B 1 363 ? -7.074 -26.578 -2.848 1 96.25 363 GLY B O 1
ATOM 6855 N N . ASP B 1 364 ? -8.031 -26.594 -4.891 1 96.06 364 ASP B N 1
ATOM 6856 C CA . ASP B 1 364 ? -8.148 -28.031 -5.027 1 96.06 364 ASP B CA 1
ATOM 6857 C C . ASP B 1 364 ? -7.688 -28.5 -6.41 1 96.06 364 ASP B C 1
ATOM 6859 O O . ASP B 1 364 ? -8.266 -28.109 -7.422 1 96.06 364 ASP B O 1
ATOM 6863 N N . PRO B 1 365 ? -6.672 -29.438 -6.441 1 96.94 365 PRO B N 1
ATOM 6864 C CA . PRO B 1 365 ? -6.211 -29.891 -7.758 1 96.94 365 PRO B CA 1
ATOM 6865 C C . PRO B 1 365 ? -7.32 -30.531 -8.586 1 96.94 365 PRO B C 1
ATOM 6867 O O . PRO B 1 365 ? -7.238 -30.562 -9.82 1 96.94 365 PRO B O 1
ATOM 6870 N N . PHE B 1 366 ? -8.414 -30.938 -7.969 1 96.94 366 PHE B N 1
ATOM 6871 C CA . PHE B 1 366 ? -9.562 -31.531 -8.656 1 96.94 366 PHE B CA 1
ATOM 6872 C C . PHE B 1 366 ? -10.25 -30.484 -9.531 1 96.94 366 PHE B C 1
ATOM 6874 O O . PHE B 1 366 ? -10.812 -30.812 -10.578 1 96.94 366 PHE B O 1
ATOM 6881 N N . SER B 1 367 ? -10.148 -29.25 -9.141 1 97.5 367 SER B N 1
ATOM 6882 C CA . SER B 1 367 ? -10.953 -28.25 -9.82 1 97.5 367 SER B CA 1
ATOM 6883 C C . SER B 1 367 ? -10.109 -27.047 -10.234 1 97.5 367 SER B C 1
ATOM 6885 O O . SER B 1 367 ? -10.555 -26.203 -11.008 1 97.5 367 SER B O 1
ATOM 6887 N N . SER B 1 368 ? -8.891 -26.922 -9.766 1 98.19 368 SER B N 1
ATOM 6888 C CA . SER B 1 368 ? -8.102 -25.703 -9.914 1 98.19 368 SER B CA 1
ATOM 6889 C C . SER B 1 368 ? -7.875 -25.359 -11.383 1 98.19 368 SER B C 1
ATOM 6891 O O . SER B 1 368 ? -7.953 -24.203 -11.781 1 98.19 368 SER B O 1
ATOM 6893 N N . HIS B 1 369 ? -7.695 -26.375 -12.258 1 98.38 369 HIS B N 1
ATOM 6894 C CA . HIS B 1 369 ? -7.398 -26.156 -13.672 1 98.38 369 HIS B CA 1
ATOM 6895 C C . HIS B 1 369 ? -8.625 -25.641 -14.422 1 98.38 369 HIS B C 1
ATOM 6897 O O . HIS B 1 369 ? -8.516 -25.203 -15.562 1 98.38 369 HIS B O 1
ATOM 6903 N N . VAL B 1 370 ? -9.781 -25.672 -13.773 1 98.06 370 VAL B N 1
ATOM 6904 C CA . VAL B 1 370 ? -11.008 -25.172 -14.391 1 98.06 370 VAL B CA 1
ATOM 6905 C C . VAL B 1 370 ? -11.07 -23.641 -14.258 1 98.06 370 VAL B C 1
ATOM 6907 O O . VAL B 1 370 ? -11.781 -22.984 -15.016 1 98.06 370 VAL B O 1
ATOM 6910 N N . ASP B 1 371 ? -10.383 -23.078 -13.297 1 98.12 371 ASP B N 1
ATOM 6911 C CA . ASP B 1 371 ? -10.312 -21.625 -13.102 1 98.12 371 ASP B CA 1
ATOM 6912 C C . ASP B 1 371 ? -9.391 -20.969 -14.117 1 98.12 371 ASP B C 1
ATOM 6914 O O . ASP B 1 371 ? -8.234 -21.391 -14.273 1 98.12 371 ASP B O 1
ATOM 6918 N N . PRO B 1 372 ? -9.828 -19.969 -14.75 1 98.12 372 PRO B N 1
ATOM 6919 C CA . PRO B 1 372 ? -9.008 -19.391 -15.812 1 98.12 372 PRO B CA 1
ATOM 6920 C C . PRO B 1 372 ? -7.699 -18.797 -15.289 1 98.12 372 PRO B C 1
ATOM 6922 O O . PRO B 1 372 ? -6.715 -18.719 -16.016 1 98.12 372 PRO B O 1
ATOM 6925 N N . VAL B 1 373 ? -7.625 -18.344 -14.031 1 98.62 373 VAL B N 1
ATOM 6926 C CA . VAL B 1 373 ? -6.418 -17.766 -13.453 1 98.62 373 VAL B CA 1
ATOM 6927 C C . VAL B 1 373 ? -5.309 -18.812 -13.414 1 98.62 373 VAL B C 1
ATOM 6929 O O . VAL B 1 373 ? -4.125 -18.484 -13.516 1 98.62 373 VAL B O 1
ATOM 6932 N N . PHE B 1 374 ? -5.711 -20.078 -13.352 1 98.69 374 PHE B N 1
ATOM 6933 C CA . PHE B 1 374 ? -4.797 -21.203 -13.297 1 98.69 374 PHE B CA 1
ATOM 6934 C C . PHE B 1 374 ? -3.793 -21.156 -14.445 1 98.69 374 PHE B C 1
ATOM 6936 O O . PHE B 1 374 ? -2.59 -21.312 -14.234 1 98.69 374 PHE B O 1
ATOM 6943 N N . TRP B 1 375 ? -4.254 -20.891 -15.578 1 98.75 375 TRP B N 1
ATOM 6944 C CA . TRP B 1 375 ? -3.436 -20.984 -16.781 1 98.75 375 TRP B CA 1
ATOM 6945 C C . TRP B 1 375 ? -2.479 -19.797 -16.875 1 98.75 375 TRP B C 1
ATOM 6947 O O . TRP B 1 375 ? -1.372 -19.922 -17.406 1 98.75 375 TRP B O 1
ATOM 6957 N N . SER B 1 376 ? -2.871 -18.672 -16.312 1 98.31 376 SER B N 1
ATOM 6958 C CA . SER B 1 376 ? -2.012 -17.484 -16.344 1 98.31 376 SER B CA 1
ATOM 6959 C C . SER B 1 376 ? -0.81 -17.656 -15.414 1 98.31 376 SER B C 1
ATOM 6961 O O . SER B 1 376 ? 0.327 -17.406 -15.82 1 98.31 376 SER B O 1
ATOM 6963 N N . PHE B 1 377 ? -1.044 -18.109 -14.203 1 98.12 377 PHE B N 1
ATOM 6964 C CA . PHE B 1 377 ? 0.104 -18.172 -13.305 1 98.12 377 PHE B CA 1
ATOM 6965 C C . PHE B 1 377 ? 0.918 -19.438 -13.57 1 98.12 377 PHE B C 1
ATOM 6967 O O . PHE B 1 377 ? 2.129 -19.469 -13.336 1 98.12 377 PHE B O 1
ATOM 6974 N N . HIS B 1 378 ? 0.3 -20.547 -14.094 1 98.69 378 HIS B N 1
ATOM 6975 C CA . HIS B 1 378 ? 1.127 -21.672 -14.508 1 98.69 378 HIS B CA 1
ATOM 6976 C C . HIS B 1 378 ? 1.946 -21.328 -15.75 1 98.69 378 HIS B C 1
ATOM 6978 O O . HIS B 1 378 ? 3.047 -21.859 -15.938 1 98.69 378 HIS B O 1
ATOM 6984 N N . GLY B 1 379 ? 1.334 -20.469 -16.641 1 98.31 379 GLY B N 1
ATOM 6985 C CA . GLY B 1 379 ? 2.158 -19.906 -17.703 1 98.31 379 GLY B CA 1
ATOM 6986 C C . GLY B 1 379 ? 3.375 -19.172 -17.188 1 98.31 379 GLY B C 1
ATOM 6987 O O . GLY B 1 379 ? 4.48 -19.344 -17.703 1 98.31 379 GLY B O 1
ATOM 6988 N N . TRP B 1 380 ? 3.158 -18.312 -16.203 1 98 380 TRP B N 1
ATOM 6989 C CA . TRP B 1 380 ? 4.262 -17.594 -15.586 1 98 380 TRP B CA 1
ATOM 6990 C C . TRP B 1 380 ? 5.309 -18.547 -15.039 1 98 380 TRP B C 1
ATOM 6992 O O . TRP B 1 380 ? 6.512 -18.344 -15.211 1 98 380 TRP B O 1
ATOM 7002 N N . ILE B 1 381 ? 4.883 -19.609 -14.375 1 98.56 381 ILE B N 1
ATOM 7003 C CA . ILE B 1 381 ? 5.781 -20.625 -13.82 1 98.56 381 ILE B CA 1
ATOM 7004 C C . ILE B 1 381 ? 6.547 -21.297 -14.953 1 98.56 381 ILE B C 1
ATOM 7006 O O . ILE B 1 381 ? 7.758 -21.516 -14.844 1 98.56 381 ILE B O 1
ATOM 7010 N N . ASP B 1 382 ? 5.82 -21.625 -15.992 1 98.31 382 ASP B N 1
ATOM 7011 C CA . ASP B 1 382 ? 6.445 -22.266 -17.141 1 98.31 382 ASP B CA 1
ATOM 7012 C C . ASP B 1 382 ? 7.566 -21.391 -17.719 1 98.31 382 ASP B C 1
ATOM 7014 O O . ASP B 1 382 ? 8.633 -21.906 -18.078 1 98.31 382 ASP B O 1
ATOM 7018 N N . ASP B 1 383 ? 7.352 -20.125 -17.766 1 97.19 383 ASP B N 1
ATOM 7019 C CA . ASP B 1 383 ? 8.336 -19.188 -18.297 1 97.19 383 ASP B CA 1
ATOM 7020 C C . ASP B 1 383 ? 9.602 -19.188 -17.453 1 97.19 383 ASP B C 1
ATOM 7022 O O . ASP B 1 383 ? 10.688 -18.844 -17.938 1 97.19 383 ASP B O 1
ATOM 7026 N N . ARG B 1 384 ? 9.5 -19.547 -16.188 1 97.81 384 ARG B N 1
ATOM 7027 C CA . ARG B 1 384 ? 10.672 -19.594 -15.312 1 97.81 384 ARG B CA 1
ATOM 7028 C C . ARG B 1 384 ? 11.633 -20.703 -15.742 1 97.81 384 ARG B C 1
ATOM 7030 O O . ARG B 1 384 ? 12.844 -20.609 -15.531 1 97.81 384 ARG B O 1
ATOM 7037 N N . ILE B 1 385 ? 11.086 -21.766 -16.344 1 98.38 385 ILE B N 1
ATOM 7038 C CA . ILE B 1 385 ? 11.93 -22.828 -16.859 1 98.38 385 ILE B CA 1
ATOM 7039 C C . ILE B 1 385 ? 12.883 -22.266 -17.922 1 98.38 385 ILE B C 1
ATOM 7041 O O . ILE B 1 385 ? 14.07 -22.594 -17.922 1 98.38 385 ILE B O 1
ATOM 7045 N N . GLU B 1 386 ? 12.344 -21.438 -18.766 1 96.5 386 GLU B N 1
ATOM 7046 C CA . GLU B 1 386 ? 13.172 -20.812 -19.797 1 96.5 386 GLU B CA 1
ATOM 7047 C C . GLU B 1 386 ? 14.203 -19.875 -19.188 1 96.5 386 GLU B C 1
ATOM 7049 O O . GLU B 1 386 ? 15.352 -19.828 -19.625 1 96.5 386 GLU B O 1
ATOM 7054 N N . ASP B 1 387 ? 13.789 -19.109 -18.203 1 96.56 387 ASP B N 1
ATOM 7055 C CA . ASP B 1 387 ? 14.734 -18.25 -17.484 1 96.56 387 ASP B CA 1
ATOM 7056 C C . ASP B 1 387 ? 15.867 -19.062 -16.875 1 96.56 387 ASP B C 1
ATOM 7058 O O . ASP B 1 387 ? 17.031 -18.641 -16.922 1 96.56 387 ASP B O 1
ATOM 7062 N N . TRP B 1 388 ? 15.477 -20.156 -16.281 1 98.12 388 TRP B N 1
ATOM 7063 C CA . TRP B 1 388 ? 16.453 -21.062 -15.703 1 98.12 388 TRP B CA 1
ATOM 7064 C C . TRP B 1 388 ? 17.453 -21.562 -16.766 1 98.12 388 TRP B C 1
ATOM 7066 O O . TRP B 1 388 ? 18.656 -21.562 -16.531 1 98.12 388 TRP B O 1
ATOM 7076 N N . PHE B 1 389 ? 17 -22 -17.938 1 97.69 389 PHE B N 1
ATOM 7077 C CA . PHE B 1 389 ? 17.859 -22.469 -19.031 1 97.69 389 PHE B CA 1
ATOM 7078 C C . PHE B 1 389 ? 18.844 -21.375 -19.453 1 97.69 389 PHE B C 1
ATOM 7080 O O . PHE B 1 389 ? 20.047 -21.625 -19.578 1 97.69 389 PHE B O 1
ATOM 7087 N N . LEU B 1 390 ? 18.297 -20.172 -19.656 1 95.38 390 LEU B N 1
ATOM 7088 C CA . LEU B 1 390 ? 19.125 -19.062 -20.094 1 95.38 390 LEU B CA 1
ATOM 7089 C C . LEU B 1 390 ? 20.203 -18.75 -19.047 1 95.38 390 LEU B C 1
ATOM 7091 O O . LEU B 1 390 ? 21.344 -18.422 -19.406 1 95.38 390 LEU B O 1
ATOM 7095 N N . ALA B 1 391 ? 19.859 -18.812 -17.781 1 96 391 ALA B N 1
ATOM 7096 C CA . ALA B 1 391 ? 20.828 -18.578 -16.719 1 96 391 ALA B CA 1
ATOM 7097 C C . ALA B 1 391 ? 21.969 -19.609 -16.781 1 96 391 ALA B C 1
ATOM 7099 O O . ALA B 1 391 ? 23.141 -19.25 -16.609 1 96 391 ALA B O 1
ATOM 7100 N N . HIS B 1 392 ? 21.641 -20.844 -17.031 1 96.88 392 HIS B N 1
ATOM 7101 C CA . HIS B 1 392 ? 22.656 -21.891 -17.109 1 96.88 392 HIS B CA 1
ATOM 7102 C C . HIS B 1 392 ? 23.484 -21.75 -18.391 1 96.88 392 HIS B C 1
ATOM 7104 O O . HIS B 1 392 ? 24.688 -22.016 -18.375 1 96.88 392 HIS B O 1
ATOM 7110 N N . GLU B 1 393 ? 22.781 -21.391 -19.5 1 94.62 393 GLU B N 1
ATOM 7111 C CA . GLU B 1 393 ? 23.531 -21.156 -20.719 1 94.62 393 GLU B CA 1
ATOM 7112 C C . GLU B 1 393 ? 24.594 -20.078 -20.531 1 94.62 393 GLU B C 1
ATOM 7114 O O . GLU B 1 393 ? 25.672 -20.156 -21.109 1 94.62 393 GLU B O 1
ATOM 7119 N N . GLN B 1 394 ? 24.297 -19.188 -19.797 1 92.38 394 GLN B N 1
ATOM 7120 C CA . GLN B 1 394 ? 25.188 -18.062 -19.516 1 92.38 394 GLN B CA 1
ATOM 7121 C C . GLN B 1 394 ? 26.328 -18.484 -18.578 1 92.38 394 GLN B C 1
ATOM 7123 O O . GLN B 1 394 ? 27.484 -18.141 -18.812 1 92.38 394 GLN B O 1
ATOM 7128 N N . THR B 1 395 ? 26.062 -19.188 -17.562 1 94 395 THR B N 1
ATOM 7129 C CA . THR B 1 395 ? 27.016 -19.516 -16.5 1 94 395 THR B CA 1
ATOM 7130 C C . THR B 1 395 ? 27.703 -20.828 -16.797 1 94 395 THR B C 1
ATOM 7132 O O . THR B 1 395 ? 28.891 -21.016 -16.453 1 94 395 THR B O 1
ATOM 7135 N N . HIS B 1 396 ? 26.984 -21.797 -17.328 1 94.94 396 HIS B N 1
ATOM 7136 C CA . HIS B 1 396 ? 27.469 -23.141 -17.656 1 94.94 396 HIS B CA 1
ATOM 7137 C C . HIS B 1 396 ? 27.188 -23.484 -19.109 1 94.94 396 HIS B C 1
ATOM 7139 O O . HIS B 1 396 ? 26.469 -24.453 -19.406 1 94.94 396 HIS B O 1
ATOM 7145 N N . PRO B 1 397 ? 27.891 -22.797 -20.016 1 93.12 397 PRO B N 1
ATOM 7146 C CA . PRO B 1 397 ? 27.531 -22.938 -21.422 1 93.12 397 PRO B CA 1
ATOM 7147 C C . PRO B 1 397 ? 27.625 -24.375 -21.906 1 93.12 397 PRO B C 1
ATOM 7149 O O . PRO B 1 397 ? 28.656 -25.047 -21.719 1 93.12 397 PRO B O 1
ATOM 7152 N N . GLY B 1 398 ? 26.5 -24.828 -22.453 1 94 398 GLY B N 1
ATOM 7153 C CA . GLY B 1 398 ? 26.469 -26.125 -23.109 1 94 398 GLY B CA 1
ATOM 7154 C C . GLY B 1 398 ? 26.156 -27.266 -22.172 1 94 398 GLY B C 1
ATOM 7155 O O . GLY B 1 398 ? 25.969 -28.406 -22.609 1 94 398 GLY B O 1
ATOM 7156 N N . GLN B 1 399 ? 26 -26.938 -20.922 1 96.81 399 GLN B N 1
ATOM 7157 C CA . GLN B 1 399 ? 25.812 -28.016 -19.953 1 96.81 399 GLN B CA 1
ATOM 7158 C C . GLN B 1 399 ? 24.359 -28.453 -19.875 1 96.81 399 GLN B C 1
ATOM 7160 O O . GLN B 1 399 ? 24.047 -29.531 -19.375 1 96.81 399 GLN B O 1
ATOM 7165 N N . VAL B 1 400 ? 23.516 -27.641 -20.281 1 97.69 400 VAL B N 1
ATOM 7166 C CA . VAL B 1 400 ? 22.109 -28 -20.406 1 97.69 400 VAL B CA 1
ATOM 7167 C C . VAL B 1 400 ? 21.734 -28.109 -21.891 1 97.69 400 VAL B C 1
ATOM 7169 O O . VAL B 1 400 ? 21.859 -27.125 -22.641 1 97.69 400 VAL B O 1
ATOM 7172 N N . VAL B 1 401 ? 21.203 -29.266 -22.25 1 97.94 401 VAL B N 1
ATOM 7173 C CA . VAL B 1 401 ? 20.938 -29.531 -23.656 1 97.94 401 VAL B CA 1
ATOM 7174 C C . VAL B 1 401 ? 19.438 -29.734 -23.875 1 97.94 401 VAL B C 1
ATOM 7176 O O . VAL B 1 401 ? 18.812 -30.578 -23.203 1 97.94 401 VAL B O 1
ATOM 7179 N N . ARG B 1 402 ? 18.891 -28.984 -24.766 1 97.44 402 ARG B N 1
ATOM 7180 C CA . ARG B 1 402 ? 17.469 -29.109 -25.078 1 97.44 402 ARG B CA 1
ATOM 7181 C C . ARG B 1 402 ? 17.156 -30.438 -25.75 1 97.44 402 ARG B C 1
ATOM 7183 O O . ARG B 1 402 ? 17.969 -30.953 -26.516 1 97.44 402 ARG B O 1
ATOM 7190 N N . LYS B 1 403 ? 16.031 -30.938 -25.406 1 97.62 403 LYS B N 1
ATOM 7191 C CA . LYS B 1 403 ? 15.5 -32.156 -25.984 1 97.62 403 LYS B CA 1
ATOM 7192 C C . LYS B 1 403 ? 13.977 -32.188 -25.938 1 97.62 403 LYS B C 1
ATOM 7194 O O . LYS B 1 403 ? 13.359 -31.453 -25.172 1 97.62 403 LYS B O 1
ATOM 7199 N N . THR B 1 404 ? 13.438 -32.969 -26.844 1 96.81 404 THR B N 1
ATOM 7200 C CA . THR B 1 404 ? 12 -33.188 -26.812 1 96.81 404 THR B CA 1
ATOM 7201 C C . THR B 1 404 ? 11.672 -34.531 -26.203 1 96.81 404 THR B C 1
ATOM 7203 O O . THR B 1 404 ? 12.273 -35.562 -26.578 1 96.81 404 THR B O 1
ATOM 7206 N N . ILE B 1 405 ? 10.859 -34.531 -25.281 1 95 405 ILE B N 1
ATOM 7207 C CA . ILE B 1 405 ? 10.391 -35.781 -24.656 1 95 405 ILE B CA 1
ATOM 7208 C C . ILE B 1 405 ? 8.891 -35.906 -24.875 1 95 405 ILE B C 1
ATOM 7210 O O . ILE B 1 405 ? 8.102 -35.125 -24.344 1 95 405 ILE B O 1
ATOM 7214 N N . ASP B 1 406 ? 8.43 -36.875 -25.656 1 87.88 406 ASP B N 1
ATOM 7215 C CA . ASP B 1 406 ? 7.02 -37.125 -25.938 1 87.88 406 ASP B CA 1
ATOM 7216 C C . ASP B 1 406 ? 6.316 -35.875 -26.453 1 87.88 406 ASP B C 1
ATOM 7218 O O . ASP B 1 406 ? 5.246 -35.5 -25.969 1 87.88 406 ASP B O 1
ATOM 7222 N N . GLY B 1 407 ? 7.012 -35.125 -27.234 1 92.19 407 GLY B N 1
ATOM 7223 C CA . GLY B 1 407 ? 6.43 -33.969 -27.891 1 92.19 407 GLY B CA 1
ATOM 7224 C C . GLY B 1 407 ? 6.543 -32.688 -27.047 1 92.19 407 GLY B C 1
ATOM 7225 O O . GLY B 1 407 ? 6.141 -31.609 -27.484 1 92.19 407 GLY B O 1
ATOM 7226 N N . VAL B 1 408 ? 7.094 -32.812 -25.859 1 95.88 408 VAL B N 1
ATOM 7227 C CA . VAL B 1 408 ? 7.238 -31.672 -24.969 1 95.88 408 VAL B CA 1
ATOM 7228 C C . VAL B 1 408 ? 8.672 -31.141 -25.031 1 95.88 408 VAL B C 1
ATOM 7230 O O . VAL B 1 408 ? 9.617 -31.875 -24.75 1 95.88 408 VAL B O 1
ATOM 7233 N N . PRO B 1 409 ? 8.805 -29.875 -25.5 1 97.56 409 PRO B N 1
ATOM 7234 C CA . PRO B 1 409 ? 10.148 -29.297 -25.406 1 97.56 409 PRO B CA 1
ATOM 7235 C C . PRO B 1 409 ? 10.711 -29.359 -23.984 1 97.56 409 PRO B C 1
ATOM 7237 O O . PRO B 1 409 ? 10.062 -28.906 -23.031 1 97.56 409 PRO B O 1
ATOM 7240 N N . TRP B 1 410 ? 11.883 -29.969 -23.828 1 98.38 410 TRP B N 1
ATOM 7241 C CA . TRP B 1 410 ? 12.469 -30.234 -22.516 1 98.38 410 TRP B CA 1
ATOM 7242 C C . TRP B 1 410 ? 13.992 -30.281 -22.609 1 98.38 410 TRP B C 1
ATOM 7244 O O . TRP B 1 410 ? 14.602 -29.562 -23.391 1 98.38 410 TRP B O 1
ATOM 7254 N N . PHE B 1 411 ? 14.633 -31.062 -21.703 1 98.5 411 PHE B N 1
ATOM 7255 C CA . PHE B 1 411 ? 16.094 -31.078 -21.625 1 98.5 411 PHE B CA 1
ATOM 7256 C C . PHE B 1 411 ? 16.609 -32.5 -21.469 1 98.5 411 PHE B C 1
ATOM 7258 O O . PHE B 1 411 ? 15.922 -33.375 -20.906 1 98.5 411 PHE B O 1
ATOM 7265 N N . ALA B 1 412 ? 17.766 -32.75 -21.953 1 97.81 412 ALA B N 1
ATOM 7266 C CA . ALA B 1 412 ? 18.438 -34.031 -21.781 1 97.81 412 ALA B CA 1
ATOM 7267 C C . ALA B 1 412 ? 19.016 -34.156 -20.375 1 97.81 412 ALA B C 1
ATOM 7269 O O . ALA B 1 412 ? 19.391 -33.156 -19.766 1 97.81 412 ALA B O 1
ATOM 7270 N N . PRO B 1 413 ? 19.047 -35.438 -19.891 1 96.88 413 PRO B N 1
ATOM 7271 C CA . PRO B 1 413 ? 19.719 -35.625 -18.594 1 96.88 413 PRO B CA 1
ATOM 7272 C C . PRO B 1 413 ? 21.156 -35.125 -18.609 1 96.88 413 PRO B C 1
ATOM 7274 O O . PRO B 1 413 ? 21.844 -35.219 -19.641 1 96.88 413 PRO B O 1
ATOM 7277 N N . GLY B 1 414 ? 21.625 -34.625 -17.516 1 96.75 414 GLY B N 1
ATOM 7278 C CA . GLY B 1 414 ? 22.953 -34.062 -17.328 1 96.75 414 GLY B CA 1
ATOM 7279 C C . GLY B 1 414 ? 23.203 -33.562 -15.906 1 96.75 414 GLY B C 1
ATOM 7280 O O . GLY B 1 414 ? 22.469 -33.938 -14.984 1 96.75 414 GLY B O 1
ATOM 7281 N N . PRO B 1 415 ? 24.234 -32.781 -15.711 1 97.06 415 PRO B N 1
ATOM 7282 C CA . PRO B 1 415 ? 24.609 -32.375 -14.359 1 97.06 415 PRO B CA 1
ATOM 7283 C C . PRO B 1 415 ? 23.5 -31.562 -13.68 1 97.06 415 PRO B C 1
ATOM 7285 O O . PRO B 1 415 ? 23.406 -31.547 -12.445 1 97.06 415 PRO B O 1
ATOM 7288 N N . TRP B 1 416 ? 22.703 -30.891 -14.516 1 98.19 416 TRP B N 1
ATOM 7289 C CA . TRP B 1 416 ? 21.719 -29.984 -13.953 1 98.19 416 TRP B CA 1
ATOM 7290 C C . TRP B 1 416 ? 20.312 -30.516 -14.148 1 98.19 416 TRP B C 1
ATOM 7292 O O . TRP B 1 416 ? 19.328 -29.922 -13.688 1 98.19 416 TRP B O 1
ATOM 7302 N N . VAL B 1 417 ? 20.141 -31.531 -14.906 1 98.12 417 VAL B N 1
ATOM 7303 C CA . VAL B 1 417 ? 18.875 -32.219 -15.164 1 98.12 417 VAL B CA 1
ATOM 7304 C C . VAL B 1 417 ? 19.016 -33.688 -14.805 1 98.12 417 VAL B C 1
ATOM 7306 O O . VAL B 1 417 ? 19.781 -34.438 -15.438 1 98.12 417 VAL B O 1
ATOM 7309 N N . ARG B 1 418 ? 18.172 -34.156 -13.875 1 94.44 418 ARG B N 1
ATOM 7310 C CA . ARG B 1 418 ? 18.422 -35.469 -13.297 1 94.44 418 ARG B CA 1
ATOM 7311 C C . ARG B 1 418 ? 17.516 -36.531 -13.922 1 94.44 418 ARG B C 1
ATOM 7313 O O . ARG B 1 418 ? 17.906 -37.688 -14.016 1 94.44 418 ARG B O 1
ATOM 7320 N N . VAL B 1 419 ? 16.375 -36.125 -14.312 1 94.88 419 VAL B N 1
ATOM 7321 C CA . VAL B 1 419 ? 15.359 -37.094 -14.711 1 94.88 419 VAL B CA 1
ATOM 7322 C C . VAL B 1 419 ? 15.312 -37.188 -16.234 1 94.88 419 VAL B C 1
ATOM 7324 O O . VAL B 1 419 ? 15.062 -36.188 -16.922 1 94.88 419 VAL B O 1
ATOM 7327 N N . ALA B 1 420 ? 15.562 -38.375 -16.75 1 92.38 420 ALA B N 1
ATOM 7328 C CA . ALA B 1 420 ? 15.555 -38.594 -18.203 1 92.38 420 ALA B CA 1
ATOM 7329 C C . ALA B 1 420 ? 14.133 -38.562 -18.75 1 92.38 420 ALA B C 1
ATOM 7331 O O . ALA B 1 420 ? 13.891 -38.094 -19.859 1 92.38 420 ALA B O 1
ATOM 7332 N N . GLU B 1 421 ? 13.281 -39.156 -17.953 1 91.31 421 GLU B N 1
ATOM 7333 C CA . GLU B 1 421 ? 11.875 -39.25 -18.344 1 91.31 421 GLU B CA 1
ATOM 7334 C C . GLU B 1 421 ? 10.953 -38.781 -17.219 1 91.31 421 GLU B C 1
ATOM 7336 O O . GLU B 1 421 ? 10.539 -39.594 -16.391 1 91.31 421 GLU B O 1
ATOM 7341 N N . PRO B 1 422 ? 10.617 -37.5 -17.25 1 94.44 422 PRO B N 1
ATOM 7342 C CA . PRO B 1 422 ? 9.711 -37.031 -16.203 1 94.44 422 PRO B CA 1
ATOM 7343 C C . PRO B 1 422 ? 8.375 -37.75 -16.188 1 94.44 422 PRO B C 1
ATOM 7345 O O . PRO B 1 422 ? 7.918 -38.219 -17.234 1 94.44 422 PRO B O 1
ATOM 7348 N N . TRP B 1 423 ? 7.777 -37.875 -15.117 1 93.06 423 TRP B N 1
ATOM 7349 C CA . TRP B 1 423 ? 6.645 -38.75 -14.883 1 93.06 423 TRP B CA 1
ATOM 7350 C C . TRP B 1 423 ? 5.328 -38.031 -15.133 1 93.06 423 TRP B C 1
ATOM 7352 O O . TRP B 1 423 ? 5.078 -36.969 -14.57 1 93.06 423 TRP B O 1
ATOM 7362 N N . LEU B 1 424 ? 4.445 -38.531 -15.906 1 92.12 424 LEU B N 1
ATOM 7363 C CA . LEU B 1 424 ? 3.145 -37.938 -16.219 1 92.12 424 LEU B CA 1
ATOM 7364 C C . LEU B 1 424 ? 2.02 -38.812 -15.656 1 92.12 424 LEU B C 1
ATOM 7366 O O . LEU B 1 424 ? 0.852 -38.406 -15.688 1 92.12 424 LEU B O 1
ATOM 7370 N N . GLY B 1 425 ? 2.35 -39.875 -15.141 1 88.56 425 GLY B N 1
ATOM 7371 C CA . GLY B 1 425 ? 1.354 -40.875 -14.711 1 88.56 425 GLY B CA 1
ATOM 7372 C C . GLY B 1 425 ? 1.623 -42.25 -15.234 1 88.56 425 GLY B C 1
ATOM 7373 O O . GLY B 1 425 ? 2.658 -42.5 -15.859 1 88.56 425 GLY B O 1
ATOM 7374 N N . PRO B 1 426 ? 0.771 -43.156 -14.891 1 85.12 426 PRO B N 1
ATOM 7375 C CA . PRO B 1 426 ? 0.994 -44.531 -15.281 1 85.12 426 PRO B CA 1
ATOM 7376 C C . PRO B 1 426 ? 1.053 -44.719 -16.797 1 85.12 426 PRO B C 1
ATOM 7378 O O . PRO B 1 426 ? 0.363 -44.031 -17.531 1 85.12 426 PRO B O 1
ATOM 7381 N N . ALA B 1 427 ? 2.213 -45.281 -17.281 1 63.81 427 ALA B N 1
ATOM 7382 C CA . ALA B 1 427 ? 2.441 -45.562 -18.688 1 63.81 427 ALA B CA 1
ATOM 7383 C C . ALA B 1 427 ? 1.254 -46.312 -19.312 1 63.81 427 ALA B C 1
ATOM 7385 O O . ALA B 1 427 ? 0.516 -47 -18.609 1 63.81 427 ALA B O 1
ATOM 7386 N N . ARG B 1 428 ? 0.832 -45.688 -20.531 1 50.16 428 ARG B N 1
ATOM 7387 C CA . ARG B 1 428 ? -0.16 -46.438 -21.297 1 50.16 428 ARG B CA 1
ATOM 7388 C C . ARG B 1 428 ? 0.006 -47.938 -21.078 1 50.16 428 ARG B C 1
ATOM 7390 O O . ARG B 1 428 ? -0.979 -48.688 -21.078 1 50.16 428 ARG B O 1
ATOM 7397 N N . ALA B 1 429 ? 1.218 -48.375 -21.344 1 41.53 429 ALA B N 1
ATOM 7398 C CA . ALA B 1 429 ? 1.425 -49.812 -21.297 1 41.53 429 ALA B CA 1
ATOM 7399 C C . ALA B 1 429 ? 1.274 -50.344 -19.875 1 41.53 429 ALA B C 1
ATOM 7401 O O . ALA B 1 429 ? 1.436 -49.625 -18.906 1 41.53 429 ALA B O 1
ATOM 7402 N N . GLY B 1 430 ? 0.806 -51.625 -19.703 1 36.78 430 GLY B N 1
ATOM 7403 C CA . GLY B 1 430 ? 0.338 -52.625 -18.766 1 36.78 430 GLY B CA 1
ATOM 7404 C C . GLY B 1 430 ? 1.225 -52.75 -17.547 1 36.78 430 GLY B C 1
ATOM 7405 O O . GLY B 1 430 ? 1.241 -53.812 -16.891 1 36.78 430 GLY B O 1
ATOM 7406 N N . CYS B 1 431 ? 2.148 -51.938 -17.375 1 36.47 431 CYS B N 1
ATOM 7407 C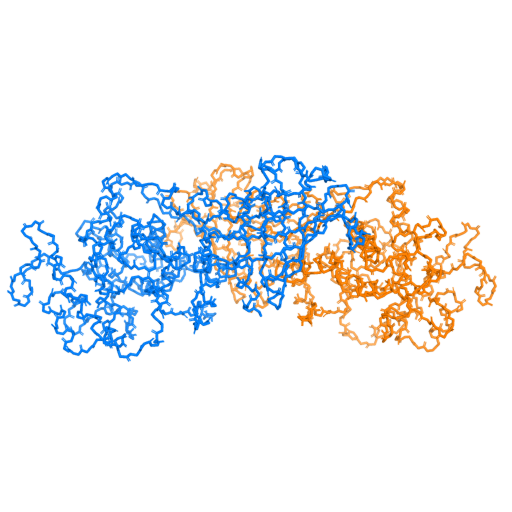 CA . CYS B 1 431 ? 3.014 -52.562 -16.391 1 36.47 431 CYS B CA 1
ATOM 7408 C C . CYS B 1 431 ? 2.32 -52.656 -15.031 1 36.47 431 CYS B C 1
ATOM 7410 O O . CYS B 1 431 ? 2.982 -52.688 -13.992 1 36.47 431 CYS B O 1
ATOM 7412 N N . GLY B 1 432 ? 1.034 -52.25 -14.922 1 34.59 432 GLY B N 1
ATOM 7413 C CA . GLY B 1 432 ? 0.584 -52.594 -13.586 1 34.59 432 GLY B CA 1
ATOM 7414 C C . GLY B 1 432 ? 1.018 -54 -13.148 1 34.59 432 GLY B C 1
ATOM 7415 O O . GLY B 1 432 ? 1.446 -54.812 -13.969 1 34.59 432 GLY B O 1
ATOM 7416 N N . ALA B 1 433 ? 1.451 -54.125 -12.047 1 36.72 433 ALA B N 1
ATOM 7417 C CA . ALA B 1 433 ? 1.817 -55.469 -11.609 1 36.72 433 ALA B CA 1
ATOM 7418 C C . ALA B 1 433 ? 0.934 -56.531 -12.266 1 36.72 433 ALA B C 1
ATOM 7420 O O . ALA B 1 433 ? 1.337 -57.688 -12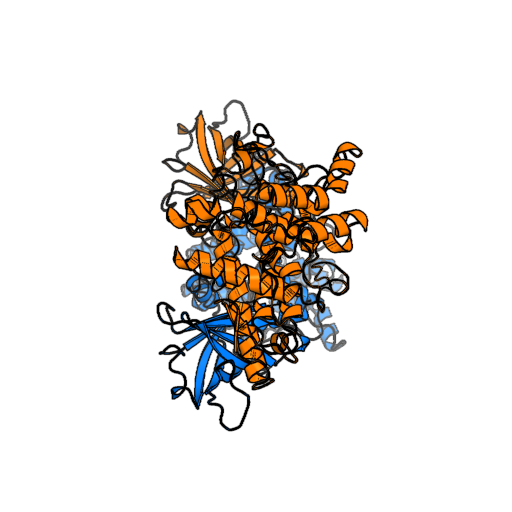.406 1 36.72 433 ALA B O 1
ATOM 7421 N N . TRP B 1 434 ? -0.387 -56.188 -12.406 1 37.94 434 TRP B N 1
ATOM 7422 C CA . TRP B 1 434 ? -1.222 -57.281 -12.898 1 37.94 434 TRP B CA 1
ATOM 7423 C C . TRP B 1 434 ? -1.366 -57.188 -14.414 1 37.94 434 TRP B C 1
ATOM 7425 O O . TRP B 1 434 ? -2.305 -57.75 -14.984 1 37.94 434 TRP B O 1
ATOM 7435 N N . GLY B 1 435 ? -0.474 -56.562 -15.172 1 38.72 435 GLY B N 1
ATOM 7436 C CA . GLY B 1 435 ? -0.474 -56.656 -16.625 1 38.72 435 GLY B CA 1
ATOM 7437 C C . GLY B 1 435 ? -1.545 -55.812 -17.281 1 38.72 435 GLY B C 1
ATOM 7438 O O . GLY B 1 435 ? -1.681 -55.812 -18.5 1 38.72 435 GLY B O 1
ATOM 7439 N N . ARG B 1 436 ? -2.717 -55.469 -16.656 1 41.19 436 ARG B N 1
ATOM 7440 C CA . ARG B 1 436 ? -3.84 -54.812 -17.312 1 41.19 436 ARG B CA 1
ATOM 7441 C C . ARG B 1 436 ? -3.607 -53.312 -17.438 1 41.19 436 ARG B C 1
ATOM 7443 O O . ARG B 1 436 ? -3.043 -52.688 -16.547 1 41.19 436 ARG B O 1
ATOM 7450 N N . SER B 1 437 ? -3.615 -52.875 -18.641 1 46.72 437 SER B N 1
ATOM 7451 C CA . SER B 1 437 ? -3.521 -51.469 -18.969 1 46.72 437 SER B CA 1
ATOM 7452 C C . SER B 1 437 ? -4.543 -50.656 -18.188 1 46.72 437 SER B C 1
ATOM 7454 O O . SER B 1 437 ? -5.703 -51.031 -18.062 1 46.72 437 SER B O 1
ATOM 7456 N N . ASN B 1 438 ? -4.23 -49.875 -17.156 1 49.75 438 ASN B N 1
ATOM 7457 C CA . ASN B 1 438 ? -5.141 -49 -16.438 1 49.75 438 ASN B CA 1
ATOM 7458 C C . ASN B 1 438 ? -5.809 -48 -17.375 1 49.75 438 ASN B C 1
ATOM 7460 O O . ASN B 1 438 ? -6.445 -47.062 -16.922 1 49.75 438 ASN B O 1
ATOM 7464 N N . ARG B 1 439 ? -5.477 -48 -18.656 1 54.78 439 ARG B N 1
ATOM 7465 C CA . ARG B 1 439 ? -6.133 -47.188 -19.656 1 54.78 439 ARG B CA 1
ATOM 7466 C C . ARG B 1 439 ? -7.301 -47.906 -20.312 1 54.78 439 ARG B C 1
ATOM 7468 O O . ARG B 1 439 ? -7.234 -49.125 -20.516 1 54.78 439 ARG B O 1
ATOM 7475 N N . GLY B 1 440 ? -8.438 -47.5 -20.109 1 45.56 440 GLY B N 1
ATOM 7476 C CA . GLY B 1 440 ? -9.578 -48.125 -20.797 1 45.56 440 GLY B CA 1
ATOM 7477 C C . GLY B 1 440 ? -9.359 -48.281 -22.281 1 45.56 440 GLY B C 1
ATOM 7478 O O . GLY B 1 440 ? -8.305 -47.906 -22.812 1 45.56 440 GLY B O 1
ATOM 7479 N N . ASP B 1 441 ? -10.188 -49.062 -22.953 1 47.12 441 ASP B N 1
ATOM 7480 C CA . ASP B 1 441 ? -10.164 -49.406 -24.375 1 47.12 441 ASP B CA 1
ATOM 7481 C C . ASP B 1 441 ? -9.82 -48.188 -25.234 1 47.12 441 ASP B C 1
ATOM 7483 O O . ASP B 1 441 ? -9.289 -48.344 -26.344 1 47.12 441 ASP B O 1
ATOM 7487 N N . GLY B 1 442 ? -10.18 -46.938 -24.672 1 45.47 442 GLY B N 1
ATOM 7488 C CA . GLY B 1 442 ? -9.945 -45.75 -25.5 1 45.47 442 GLY B CA 1
ATOM 7489 C C . GLY B 1 442 ? -8.703 -44.969 -25.078 1 45.47 442 GLY B C 1
ATOM 7490 O O . GLY B 1 442 ? -8.516 -43.844 -25.5 1 45.47 442 GLY B O 1
ATOM 7491 N N . GLY B 1 443 ? -7.711 -45.625 -24.328 1 49.78 443 GLY B N 1
ATOM 7492 C CA . GLY B 1 443 ? -6.461 -44.969 -23.984 1 49.78 443 GLY B CA 1
ATOM 7493 C C . GLY B 1 443 ? -6.57 -44.031 -22.781 1 49.78 443 GLY B C 1
ATOM 7494 O O . GLY B 1 443 ? -5.582 -43.438 -22.359 1 49.78 443 GLY B O 1
ATOM 7495 N N . GLU B 1 444 ? -7.746 -43.875 -22.328 1 57.53 444 GLU B N 1
ATOM 7496 C CA . GLU B 1 444 ? -7.941 -42.938 -21.219 1 57.53 444 GLU B CA 1
ATOM 7497 C C . GLU B 1 444 ? -7.812 -43.656 -19.875 1 57.53 444 GLU B C 1
ATOM 7499 O O . GLU B 1 444 ? -8.117 -44.844 -19.766 1 57.53 444 GLU B O 1
ATOM 7504 N N . LEU B 1 445 ? -7.102 -43.031 -19 1 67.44 445 LEU B N 1
ATOM 7505 C CA . LEU B 1 445 ? -6.965 -43.562 -17.641 1 67.44 445 LEU B CA 1
ATOM 7506 C C . LEU B 1 445 ? -8.328 -43.906 -17.062 1 67.44 445 LEU B C 1
ATOM 7508 O O . LEU B 1 445 ? -9.289 -43.125 -17.219 1 67.44 445 LEU B O 1
ATOM 7512 N N . ASP B 1 446 ? -8.414 -45.094 -16.547 1 84.06 446 ASP B N 1
ATOM 7513 C CA . ASP B 1 446 ? -9.656 -45.594 -15.984 1 84.06 446 ASP B CA 1
ATOM 7514 C C . ASP B 1 446 ? -10.078 -44.812 -14.75 1 84.06 446 ASP B C 1
ATOM 7516 O O . ASP B 1 446 ? -9.32 -44.688 -13.789 1 84.06 446 ASP B O 1
ATOM 7520 N N . MET B 1 447 ? -11.281 -44.25 -14.797 1 90.62 447 MET B N 1
ATOM 7521 C CA . MET B 1 447 ? -11.797 -43.406 -13.742 1 90.62 447 MET B CA 1
ATOM 7522 C C . MET B 1 447 ? -11.891 -44.156 -12.422 1 90.62 447 MET B C 1
ATOM 7524 O O . MET B 1 447 ? -11.555 -43.625 -11.367 1 90.62 447 MET B O 1
ATOM 7528 N N . GLU B 1 448 ? -12.273 -45.406 -12.477 1 91.94 448 GLU B N 1
ATOM 7529 C CA . GLU B 1 448 ? -12.438 -46.188 -11.25 1 91.94 448 GLU B CA 1
ATOM 7530 C C . GLU B 1 448 ? -11.086 -46.469 -10.602 1 91.94 448 GLU B C 1
ATOM 7532 O O . GLU B 1 448 ? -10.977 -46.469 -9.375 1 91.94 448 GLU B O 1
ATOM 7537 N N . THR B 1 449 ? -10.141 -46.656 -11.43 1 91.62 449 THR B N 1
ATOM 7538 C CA . THR B 1 449 ? -8.789 -46.844 -10.914 1 91.62 449 THR B CA 1
ATOM 7539 C C . THR B 1 449 ? -8.273 -45.594 -10.227 1 91.62 449 THR B C 1
ATOM 7541 O O . THR B 1 449 ? -7.664 -45.656 -9.156 1 91.62 449 THR B O 1
ATOM 7544 N N . MET B 1 450 ? -8.508 -44.469 -10.836 1 94.75 450 MET B N 1
ATOM 7545 C CA . MET B 1 450 ? -8.062 -43.219 -10.25 1 94.75 450 MET B CA 1
ATOM 7546 C C . MET B 1 450 ? -8.797 -42.938 -8.938 1 94.75 450 MET B C 1
ATOM 7548 O O . MET B 1 450 ? -8.188 -42.5 -7.961 1 94.75 450 MET B O 1
ATOM 7552 N N . LYS B 1 451 ? -10.094 -43.25 -8.891 1 95.56 451 LYS B N 1
ATOM 7553 C CA . LYS B 1 451 ? -10.852 -43.094 -7.652 1 95.56 451 LYS B CA 1
ATOM 7554 C C . LYS B 1 451 ? -10.305 -44.031 -6.562 1 95.56 451 LYS B C 1
ATOM 7556 O O . LYS B 1 451 ? -10.18 -43.594 -5.406 1 95.56 451 LYS B O 1
ATOM 7561 N N . LEU B 1 452 ? -10.023 -45.219 -6.984 1 94.88 452 LEU B N 1
ATOM 7562 C CA . LEU B 1 452 ? -9.469 -46.156 -6.035 1 94.88 452 LEU B CA 1
ATOM 7563 C C . LEU B 1 452 ? -8.125 -45.688 -5.492 1 94.88 452 LEU B C 1
ATOM 7565 O O . LEU B 1 452 ? -7.867 -45.75 -4.293 1 94.88 452 LEU B O 1
ATOM 7569 N N . ALA B 1 453 ? -7.254 -45.219 -6.406 1 95.38 453 ALA B N 1
ATOM 7570 C CA . ALA B 1 453 ? -5.969 -44.688 -5.98 1 95.38 453 ALA B CA 1
ATOM 7571 C C . ALA B 1 453 ? -6.164 -43.562 -4.965 1 95.38 453 ALA B C 1
ATOM 7573 O O . ALA B 1 453 ? -5.465 -43.5 -3.951 1 95.38 453 ALA B O 1
ATOM 7574 N N . LEU B 1 454 ? -7.113 -42.688 -5.203 1 96.19 454 LEU B N 1
ATOM 7575 C CA . LEU B 1 454 ? -7.391 -41.562 -4.297 1 96.19 454 LEU B CA 1
ATOM 7576 C C . LEU B 1 454 ? -7.898 -42.094 -2.953 1 96.19 454 LEU B C 1
ATOM 7578 O O . LEU B 1 454 ? -7.504 -41.562 -1.902 1 96.19 454 LEU B O 1
ATOM 7582 N N . ARG B 1 455 ? -8.742 -43.094 -2.926 1 95.12 455 ARG B N 1
ATOM 7583 C CA . ARG B 1 455 ? -9.227 -43.688 -1.681 1 95.12 455 ARG B CA 1
ATOM 7584 C C . ARG B 1 455 ? -8.07 -44.281 -0.872 1 95.12 455 ARG B C 1
ATOM 7586 O O . ARG B 1 455 ? -8.07 -44.188 0.359 1 95.12 455 ARG B O 1
ATOM 7593 N N . ILE B 1 456 ? -7.137 -44.812 -1.593 1 94.94 456 ILE B N 1
ATOM 7594 C CA . ILE B 1 456 ? -5.969 -45.406 -0.928 1 94.94 456 ILE B CA 1
ATOM 7595 C C . ILE B 1 456 ? -5.148 -44.281 -0.279 1 94.94 456 ILE B C 1
ATOM 7597 O O . ILE B 1 456 ? -4.758 -44.375 0.886 1 94.94 456 ILE B O 1
ATOM 7601 N N . VAL B 1 457 ? -4.887 -43.219 -0.983 1 94.69 457 VAL B N 1
ATOM 7602 C CA . VAL B 1 457 ? -4.059 -42.094 -0.492 1 94.69 457 VAL B CA 1
ATOM 7603 C C . VAL B 1 457 ? -4.719 -41.469 0.73 1 94.69 457 VAL B C 1
ATOM 7605 O O . VAL B 1 457 ? -4.039 -41.125 1.697 1 94.69 457 VAL B O 1
ATOM 7608 N N . PHE B 1 458 ? -6.051 -41.375 0.746 1 92.06 458 PHE B N 1
ATOM 7609 C CA . PHE B 1 458 ? -6.719 -40.562 1.769 1 92.06 458 PHE B CA 1
ATOM 7610 C C . PHE B 1 458 ? -7.457 -41.469 2.756 1 92.06 458 PHE B C 1
ATOM 7612 O O . PHE B 1 458 ? -8.344 -41 3.48 1 92.06 458 PHE B O 1
ATOM 7619 N N . ALA B 1 459 ? -7.188 -42.656 2.797 1 86 459 ALA B N 1
ATOM 7620 C CA . ALA B 1 459 ? -7.84 -43.594 3.676 1 86 459 ALA B CA 1
ATOM 7621 C C . ALA B 1 459 ? -7.762 -43.156 5.133 1 86 459 ALA B C 1
ATOM 7623 O O . ALA B 1 459 ? -8.742 -43.25 5.875 1 86 459 ALA B O 1
ATOM 7624 N N . ASP B 1 460 ? -6.625 -42.656 5.527 1 77.06 460 ASP B N 1
ATOM 7625 C CA . ASP B 1 460 ? -6.441 -42.25 6.914 1 77.06 460 ASP B CA 1
ATOM 7626 C C . ASP B 1 460 ? -7.258 -41 7.234 1 77.06 460 ASP B C 1
ATOM 7628 O O . ASP B 1 460 ? -7.77 -40.844 8.344 1 77.06 460 ASP B O 1
ATOM 7632 N N . GLU B 1 461 ? -7.277 -40.094 6.312 1 71.69 461 GLU B N 1
ATOM 7633 C CA . GLU B 1 461 ? -8.055 -38.875 6.52 1 71.69 461 GLU B CA 1
ATOM 7634 C C . GLU B 1 461 ? -9.539 -39.188 6.719 1 71.69 461 GLU B C 1
ATOM 7636 O O . GLU B 1 461 ? -10.195 -38.594 7.574 1 71.69 461 GLU B O 1
ATOM 7641 N N . GLU B 1 462 ? -9.938 -40.062 6.066 1 63.69 462 GLU B N 1
ATOM 7642 C CA . GLU B 1 462 ? -11.328 -40.5 6.18 1 63.69 462 GLU B CA 1
ATOM 7643 C C . GLU B 1 462 ? -11.609 -41.125 7.539 1 63.69 462 GLU B C 1
ATOM 7645 O O . GLU B 1 462 ? -12.648 -40.875 8.148 1 63.69 462 GLU B O 1
ATOM 7650 N N . GLU B 1 463 ? -10.656 -41.812 7.879 1 63.5 463 GLU B N 1
ATOM 7651 C CA . GLU B 1 463 ? -10.805 -42.438 9.188 1 63.5 463 GLU B CA 1
ATOM 7652 C C . GLU B 1 463 ? -10.781 -41.375 10.305 1 63.5 463 GLU B C 1
ATOM 7654 O O . GLU B 1 463 ? -11.562 -41.469 11.25 1 63.5 463 GLU B O 1
ATOM 7659 N N . ALA B 1 464 ? -9.828 -40.531 10.148 1 62.78 464 ALA B N 1
ATOM 7660 C CA . ALA B 1 464 ? -9.711 -39.469 11.156 1 62.78 464 ALA B CA 1
ATOM 7661 C C . ALA B 1 464 ? -10.969 -38.594 11.188 1 62.78 464 ALA B C 1
ATOM 7663 O O . ALA B 1 464 ? -11.438 -38.219 12.266 1 62.78 464 ALA B O 1
ATOM 7664 N N . GLU B 1 465 ? -11.383 -38.219 10.07 1 60.5 465 GLU B N 1
ATOM 7665 C CA . GLU B 1 465 ? -12.617 -37.438 9.984 1 60.5 465 GLU B CA 1
ATOM 7666 C C . GLU B 1 465 ? -13.773 -38.188 10.656 1 60.5 465 GLU B C 1
ATOM 7668 O O . GLU B 1 465 ? -14.617 -37.531 11.305 1 60.5 465 GLU B O 1
ATOM 7673 N N . ARG B 1 466 ? -13.711 -39.375 10.547 1 56.28 466 ARG B N 1
ATOM 7674 C CA . ARG B 1 466 ? -14.742 -40.188 11.164 1 56.28 466 ARG B CA 1
ATOM 7675 C C . ARG B 1 466 ? -14.586 -40.219 12.68 1 56.28 466 ARG B C 1
ATOM 7677 O O . ARG B 1 466 ? -15.578 -40.188 13.406 1 56.28 466 ARG B O 1
ATOM 7684 N N . LEU B 1 467 ? -13.32 -40.312 13.07 1 56.16 467 LEU B N 1
ATOM 7685 C CA . LEU B 1 467 ? -13.062 -40.469 14.492 1 56.16 467 LEU B CA 1
ATOM 7686 C C . LEU B 1 467 ? -13.031 -39.125 15.203 1 56.16 467 LEU B C 1
ATOM 7688 O O . LEU B 1 467 ? -13.359 -39.031 16.391 1 56.16 467 LEU B O 1
ATOM 7692 N N . GLU B 1 468 ? -12.266 -38.125 14.688 1 55.41 468 GLU B N 1
ATOM 7693 C CA . GLU B 1 468 ? -11.984 -36.938 15.492 1 55.41 468 GLU B CA 1
ATOM 7694 C C . GLU B 1 468 ? -12.781 -35.75 15 1 55.41 468 GLU B C 1
ATOM 7696 O O . GLU B 1 468 ? -12.562 -34.625 15.461 1 55.41 468 GLU B O 1
ATOM 7701 N N . ASP B 1 469 ? -13.953 -35.625 14.945 1 50.31 469 ASP B N 1
ATOM 7702 C CA . ASP B 1 469 ? -14.859 -34.562 14.555 1 50.31 469 ASP B CA 1
ATOM 7703 C C . ASP B 1 469 ? -14.094 -33.25 14.375 1 50.31 469 ASP B C 1
ATOM 7705 O O . ASP B 1 469 ? -14.703 -32.188 14.227 1 50.31 469 ASP B O 1
ATOM 7709 N N . ARG B 1 470 ? -12.695 -33.125 14.898 1 47.5 470 ARG B N 1
ATOM 7710 C CA . ARG B 1 470 ? -12.266 -31.797 15.312 1 47.5 470 ARG B CA 1
ATOM 7711 C C . ARG B 1 470 ? -11.203 -31.25 14.359 1 47.5 470 ARG B C 1
ATOM 7713 O O . ARG B 1 470 ? -10.711 -30.125 14.547 1 47.5 470 ARG B O 1
ATOM 7720 N N . VAL B 1 471 ? -10.414 -32 13.734 1 50.44 471 VAL B N 1
ATOM 7721 C CA . VAL B 1 471 ? -9.328 -31.234 13.141 1 50.44 471 VAL B CA 1
ATOM 7722 C C . VAL B 1 471 ? -9.797 -30.609 11.828 1 50.44 471 VAL B C 1
ATOM 7724 O O . VAL B 1 471 ? -10.203 -31.328 10.906 1 50.44 471 VAL B O 1
ATOM 7727 N N . PRO B 1 472 ? -10.016 -29.312 11.922 1 56.59 472 PRO B N 1
ATOM 7728 C CA . PRO B 1 472 ? -10.492 -28.625 10.711 1 56.59 472 PRO B CA 1
ATOM 7729 C C . PRO B 1 472 ? -9.617 -28.906 9.492 1 56.59 472 PRO B C 1
ATOM 7731 O O . PRO B 1 472 ? -8.391 -28.922 9.602 1 56.59 472 PRO B O 1
ATOM 7734 N N . ARG B 1 473 ? -10.211 -29.453 8.422 1 75.31 473 ARG B N 1
ATOM 7735 C CA . ARG B 1 473 ? -9.586 -29.688 7.121 1 75.31 473 ARG B CA 1
ATOM 7736 C C . ARG B 1 473 ? -9.359 -28.375 6.379 1 75.31 473 ARG B C 1
ATOM 7738 O O . ARG B 1 473 ? -10.227 -27.5 6.363 1 75.31 473 ARG B O 1
ATOM 7745 N N . ARG B 1 474 ? -8.133 -28.141 6.062 1 83.19 474 ARG B N 1
ATOM 7746 C CA . ARG B 1 474 ? -7.766 -26.984 5.246 1 83.19 474 ARG B CA 1
ATOM 7747 C C . ARG B 1 474 ? -7.766 -27.344 3.764 1 83.19 474 ARG B C 1
ATOM 7749 O O . ARG B 1 474 ? -7.656 -28.516 3.402 1 83.19 474 ARG B O 1
ATOM 7756 N N . PRO B 1 475 ? -8 -26.312 2.934 1 83.94 475 PRO B N 1
ATOM 7757 C CA . PRO B 1 475 ? -7.844 -26.562 1.498 1 83.94 475 PRO B CA 1
ATOM 7758 C C . PRO B 1 475 ? -6.477 -27.156 1.147 1 83.94 475 PRO B C 1
ATOM 7760 O O . PRO B 1 475 ? -5.504 -26.938 1.872 1 83.94 475 PRO B O 1
ATOM 7763 N N . TRP B 1 476 ? -6.512 -27.828 0.034 1 84.56 476 TRP B N 1
ATOM 7764 C CA . TRP B 1 476 ? -5.32 -28.562 -0.385 1 84.56 476 TRP B CA 1
ATOM 7765 C C . TRP B 1 476 ? -4.09 -27.656 -0.363 1 84.56 476 TRP B C 1
ATOM 7767 O O . TRP B 1 476 ? -3.107 -27.953 0.319 1 84.56 476 TRP B O 1
ATOM 7777 N N . TYR B 1 477 ? -4.109 -26.562 -0.977 1 83.69 477 TYR B N 1
ATOM 7778 C CA . TYR B 1 477 ? -2.949 -25.688 -1.13 1 83.69 477 TYR B CA 1
ATOM 7779 C C . TYR B 1 477 ? -2.789 -24.781 0.081 1 83.69 477 TYR B C 1
ATOM 7781 O O . TYR B 1 477 ? -1.861 -23.969 0.138 1 83.69 477 TYR B O 1
ATOM 7789 N N . GLY B 1 478 ? -3.65 -24.891 1.062 1 84 478 GLY B N 1
ATOM 7790 C CA . GLY B 1 478 ? -3.564 -24.125 2.301 1 84 478 GLY B CA 1
ATOM 7791 C C . GLY B 1 478 ? -3.25 -24.984 3.508 1 84 478 GLY B C 1
ATOM 7792 O O . GLY B 1 478 ? -3.359 -24.531 4.648 1 84 478 GLY B O 1
ATOM 7793 N N . ARG B 1 479 ? -2.898 -26.156 3.236 1 78.19 479 ARG B N 1
ATOM 7794 C CA . ARG B 1 479 ? -2.654 -27.109 4.32 1 78.19 479 ARG B CA 1
ATOM 7795 C C . ARG B 1 479 ? -1.318 -26.828 5 1 78.19 479 ARG B C 1
ATOM 7797 O O . ARG B 1 479 ? -1.163 -27.078 6.199 1 78.19 479 ARG B O 1
ATOM 7804 N N . HIS B 1 480 ? -0.379 -26.344 4.141 1 74.38 480 HIS B N 1
ATOM 7805 C CA . HIS B 1 480 ? 0.958 -26.094 4.664 1 74.38 480 HIS B CA 1
ATOM 7806 C C . HIS B 1 480 ? 1.239 -24.594 4.766 1 74.38 480 HIS B C 1
ATOM 7808 O O . HIS B 1 480 ? 1.681 -23.984 3.795 1 74.38 480 HIS B O 1
ATOM 7814 N N . LEU B 1 481 ? 0.782 -23.984 5.832 1 73.94 481 LEU B N 1
ATOM 7815 C CA . LEU B 1 481 ? 0.871 -22.547 6.043 1 73.94 481 LEU B CA 1
ATOM 7816 C C . LEU B 1 481 ? 2.326 -22.094 6.066 1 73.94 481 LEU B C 1
ATOM 7818 O O . LEU B 1 481 ? 2.805 -21.578 7.082 1 73.94 481 LEU B O 1
ATOM 7822 N N . THR B 1 482 ? 3.002 -22.391 5.012 1 68.94 482 THR B N 1
ATOM 7823 C CA . THR B 1 482 ? 4.414 -22.031 4.973 1 68.94 482 THR B CA 1
ATOM 7824 C C . THR B 1 482 ? 4.594 -20.531 5.117 1 68.94 482 THR B C 1
ATOM 7826 O O . THR B 1 482 ? 3.723 -19.75 4.723 1 68.94 482 THR B O 1
ATOM 7829 N N . ARG B 1 483 ? 5.578 -20.25 6.078 1 63.41 483 ARG B N 1
ATOM 7830 C CA . ARG B 1 483 ? 5.938 -18.828 6.223 1 63.41 483 ARG B CA 1
ATOM 7831 C C . ARG B 1 483 ? 6.621 -18.312 4.965 1 63.41 483 ARG B C 1
ATOM 7833 O O . ARG B 1 483 ? 7.207 -19.078 4.203 1 63.41 483 ARG B O 1
ATOM 7840 N N . GLY B 1 484 ? 6.195 -17.219 4.488 1 55.34 484 GLY B N 1
ATOM 7841 C CA . GLY B 1 484 ? 6.906 -16.609 3.375 1 55.34 484 GLY B CA 1
ATOM 7842 C C . GLY B 1 484 ? 8.414 -16.703 3.506 1 55.34 484 GLY B C 1
ATOM 7843 O O . GLY B 1 484 ? 8.922 -17.172 4.523 1 55.34 484 GLY B O 1
ATOM 7844 N N . ASP B 1 485 ? 9.234 -16.828 2.436 1 49.88 485 ASP B N 1
ATOM 7845 C CA . ASP B 1 485 ? 10.68 -16.984 2.379 1 49.88 485 ASP B CA 1
ATOM 7846 C C . ASP B 1 485 ? 11.367 -16.141 3.449 1 49.88 485 ASP B C 1
ATOM 7848 O O . ASP B 1 485 ? 11.195 -14.914 3.486 1 49.88 485 ASP B O 1
ATOM 7852 N N . PRO B 1 486 ? 11.797 -16.922 4.543 1 45.5 486 PRO B N 1
ATOM 7853 C CA . PRO B 1 486 ? 12.633 -16.156 5.48 1 45.5 486 PRO B CA 1
ATOM 7854 C C . PRO B 1 486 ? 13.758 -15.406 4.785 1 45.5 486 PRO B C 1
ATOM 7856 O O . PRO B 1 486 ? 14.125 -15.742 3.654 1 45.5 486 PRO B O 1
ATOM 7859 N N . HIS B 1 487 ? 14.148 -14.18 5.238 1 44.22 487 HIS B N 1
ATOM 7860 C CA . HIS B 1 487 ? 15.375 -13.492 4.855 1 44.22 487 HIS B CA 1
ATOM 7861 C C . HIS B 1 487 ? 16.547 -14.461 4.77 1 44.22 487 HIS B C 1
ATOM 7863 O O . HIS B 1 487 ? 17.109 -14.859 5.793 1 44.22 487 HIS B O 1
ATOM 7869 N N . ASP B 1 488 ? 16.5 -15.758 4.191 1 34.06 488 ASP B N 1
ATOM 7870 C CA . ASP B 1 488 ? 17.844 -16.297 4.109 1 34.06 488 ASP B CA 1
ATOM 7871 C C . ASP B 1 488 ? 18.766 -15.383 3.299 1 34.06 488 ASP B C 1
ATOM 7873 O O . ASP B 1 488 ? 18.359 -14.867 2.25 1 34.06 488 ASP B O 1
#

Secondary structure (DSSP, 8-state):
-HHHHHHHHHH-EEEEEEEEE-GGG-TTSPPSSEEEEEEE-TTS-EEEEEEE-TT--S--EEEEEE--GGGTTEEEEEEE-TTS-EEEEEEEEE-TTGGGGTTT---EEEEEEEETT---STTS--EEEEEEEPPPPPGGGTSPPPHHHHHHHT-HHHHHHHHHHHHHHHTGGG--HHHHHHHHHTT--SSSTTS---SSSTTTTTSSHHHHHHHHHHHHHHHHHHHS--PPPSSPPP-PPPGGG-HHHHHHHHTTTTS-PPPPP---TT-HHHHHHHHHHHSHHHIIIIIHHHHHHTT-HHHHTTS-HHHHHHHHIIIIIHHHHHHTPPPPB-TTT--B-TT-S-TT---GGGGSTT---TTSTTTGGGSHHHHHHHHHHHHHHHHHHHHHHHHSTTSS-EEEETTEEEE-SSSS---SS---SS-SSS-STT---SB-TTSPBPHHHHHHHHHHHTHHHHHHHHH-TTSPPPPGGGSS---S----/-HHHHHHHHHH-EEEEEEEEE-GGG-TTSPPSSEEEEEEE-TTS-EEEEEEE-TT--S--EEEEEE--GGGTTEEEEEEE-TTS-EEEEEEEEE-TTGGGGTTT---EEEEEEEETT---STT---EEEEEEEPPPPPGGGTSPPPHHHHHHHT-HHHHHHHHHHHHHHHTGGG--HHHHHHHHHTT--SSSTTS---SSSTTTTTSSHHHHHHHHHHHHHHHHHHHS--PPPSSPPP-PPPGGG-HHHHHHHHTTTTS-PPPPP---TT-HHHHHHHHHHHSHHHIIIIIHHHHHHTT-HHHHTTS-HHHHHHHHIIIIIHHHHHHTPPPPB-TTT--B-TT-S-TT---GGGGSTT---TTSTTTGGGSHHHHHHHHHHHHHHHHHHHHHHHHSTTSS-EEEETTEEEE-SSSS---SS---SS-SS--STT---SB-TTSPBPHHHHHHHHHHHTHHHHHHHHH-S-SPPPPGGGSS--------

Sequence (976 aa):
MLQDALLANRLVGVWDMRFIAGRQDFPEIPAGELQLLLDIGPGGRALRGYLGAPPYAGDILQVFGRLSGDKAPFLNLRMLDNQGRSLECRAIFDEIWGAWSTGGGKATLSGRLHRSGVQAGLSTQEASFVAVRRPFTASRERLSYVPELKAWLVSPGHRLFHQVWHACRDRWHRLESTQRQGLRALGWQAGPLGKERDARGKHRHRNGSGEDFLFMHRDMLIRARAMQDLRSWTSLPPPRPYIGHGIQAFVDYMANLDGFSVPPAWEVQGDESFNRWLYYIKSSEGYYGDFQAWEAQYRDPEYLSTLCLGELGSRIELGIHDWLHMRWASIPRDPNSGLPMPFGRGSADFAEHWYRPGNDYLGDPFSSHVDPVFWSFHGWIDDRIEDWFLAHEQTHPGQVVRKTIDGVPWFAPGPWVRVAEPWLGPARAGCGAWGRSNRGDGGELDMETMKLALRIVFADEEEAERLEDRVPRRPWYGRHLTRGDPHDMLQDALLANRLVGVWDMRFIAGRQDFPEIPAGELQLLLDIGPGGRALRGYLGAPPYAGDILQVFGRLSGDKAPFLNLRMLDNQGRSLECRAIFDEIWGAWSTGGGKATLSGRLHRSGVQAGLSTQEASFVAVRRPFTASRERLSYVPELKAWLVSPGHRLFHQVWHACRDRWHRLESTQRQGLRALGWQAGPLGKERDARGKHRHRNGSGEDFLFMHRDMLIRARAMQDLRSWTSLPPPRPYIGHGIQAFVDYMANLDGFSVPPAWEVQGDESFNRWLYYIKSSEGYYGDFQAWEAQYRDPEYLSTLCLGELGSRIELGIHDWLHMRWASIPRDPNSGLPMPFGRGSADFAEHWYRPGNDYLGDPFSSHVDPVFWSFHGWIDDRIEDWFLAHEQTHPGQVVRKTIDGVPWFAPGPWVRVAEPWLGPARAGCGAWGRSNRGDGGELDMETMKLALRIVFADEEEAERLEDRVPRRPWYGRHLTRGDPHD

Foldseek 3Di:
DLLLLVVQLLPAAKWFKDWDDLVVVCPLQEDDRKIWGWHADPPNFKIWTKIDDPVRPDWIWIKIWGTDSVPPQWTWIWTATPVGWIKIKIWGWDCPCPQQSFQFGKTKIKIKMFTPPDDDDDPTRMIIMMIIGDGFDALCVQDDDDPVLLCVQLDLQQLLLLQLLLLCQALVVVADPVLVVLCLLLQNFFDDPPLTQHLPDPCNLPSLVLVLQLQQLLVVLVVSCVRPPQAADPDQDAAADGCVVDVNSNNCLRHCNNSRYFTRQGDDPPCVLLSVLLSLLLHNNNCVVFVVVVLVQLLDLVNLQVGFSSNLRSCCVLAVVLSLLSRRFGFFAQQPPRRGDNAHDDLLDPDPSCSDLVNQGSLGSSRVSSRSVSSHHSNVSNVSVVSSVVSNCVVPNPQWAWDDDPNRTDTDDGPRRHDRHRDNTRPQFQVSVVRDRCQPPVSGRPSVSSSVSSCSSCVVVVVCVVPPVDDRRHGNSSPCSDDRDDPD/DLLLLVVQLLPAAKWFKDWDDQVVVCPLQEDDRKIWGWHADPPNFKIWTKIYDPVRPDWIWIKIWGTDSVPPQWTWIWTATPVGWIKIKIKGWDCPCPQQSFQFGKTKIKIKMFTPPDDPDPPTRMIIMMIIGDGFDALCVQDDDDPVLLCVQLDLQQLLLLQLLLLCQALVVVADPVLVVLCLLLQNFFDDPPLTQHLHDPCNLPSLVLVLQLQQLLVVLVVSCVRPPQAADPDQDAAADGCVVDVNSNNCLRHCNNSRYFTRQGDDPPCVLLSVLLSLLLHNNNCVVFVVVVLVQLLDLVNLQVGFSSNLRSCCVLAVVLSLLSRRFGFFAQQPPRRGDNQHDDLLDPDPSCSDLVNQGSLGSSRVSSRSVSSHHSNVSNVSVVSSVVSNCVVPNPQWAWDDDPNRTDTDDGPRRHDRHRDNTRDQFQVSVVRDRCQPPVSGRPSVSSSVSSCSSCVVVVVCVVPPVDDDRHRNSSPPSDDRDDPD

Solvent-accessible surface area (backbone atoms only — not comparable to full-atom values): 51248 Å² total; per-residue (Å²): 105,66,59,18,34,51,52,32,63,71,59,45,42,50,19,48,40,44,71,77,42,47,57,87,81,42,80,84,57,53,69,74,75,31,31,40,36,36,36,50,48,68,64,15,42,22,38,43,36,34,37,25,21,85,93,57,80,63,62,50,27,40,31,34,15,56,40,53,57,86,46,59,52,55,41,58,34,34,35,33,41,93,82,72,54,47,33,38,32,44,32,35,56,50,70,83,49,54,68,51,30,51,28,37,30,43,41,39,37,41,34,38,34,32,55,61,37,51,45,88,53,94,81,49,74,49,25,32,37,42,25,36,35,59,48,63,51,59,38,61,81,56,45,79,71,58,71,71,49,46,54,51,48,41,28,64,57,51,20,48,47,48,28,41,61,47,46,47,22,56,44,44,76,74,51,51,74,69,42,50,52,52,27,43,47,70,31,53,50,51,57,53,92,96,48,53,23,29,54,66,40,94,54,14,53,71,48,36,22,6,38,20,52,52,48,42,52,46,51,51,48,53,57,51,43,73,67,41,94,68,61,49,43,90,60,82,75,57,66,85,61,56,50,76,82,31,60,65,62,26,51,42,46,62,52,19,65,87,28,63,50,66,41,40,60,54,72,52,90,94,36,65,69,56,34,52,49,47,43,38,55,54,31,60,64,28,36,38,60,35,53,42,29,48,56,16,46,62,59,31,43,78,58,35,48,73,47,36,48,18,32,51,28,27,53,39,55,75,39,60,49,28,48,53,31,49,25,59,21,51,63,26,47,39,61,82,79,58,46,65,27,84,40,51,75,58,92,75,64,80,57,74,60,66,52,38,77,75,36,31,34,34,35,33,60,53,18,15,75,53,24,57,64,41,51,21,56,51,34,34,53,51,52,35,54,56,46,33,50,28,19,29,32,24,75,42,67,76,56,73,42,78,33,70,56,96,85,35,86,46,55,43,58,43,94,47,30,81,52,75,71,64,58,80,63,57,62,74,64,36,70,22,75,80,54,52,44,62,31,42,99,83,68,43,66,34,60,67,56,44,52,48,48,36,44,52,75,43,44,62,56,54,48,41,55,69,68,45,87,65,74,82,64,55,31,67,46,56,60,67,78,68,72,67,82,67,94,119,103,67,60,18,35,52,51,32,61,70,58,45,42,51,18,48,41,45,70,76,42,47,56,85,80,41,80,86,55,54,70,75,74,32,31,40,36,37,36,49,48,68,67,16,40,21,39,43,35,34,38,24,22,84,92,57,78,64,62,50,28,41,31,33,17,56,42,52,57,86,46,59,52,54,41,57,34,34,33,34,41,92,81,72,53,47,33,37,31,44,33,34,55,49,68,81,48,55,69,53,30,50,27,37,30,43,41,40,37,42,33,39,34,32,57,60,38,49,44,88,54,94,83,48,70,50,25,34,35,42,26,36,35,58,49,61,51,59,37,60,80,56,44,79,71,58,68,70,50,46,53,53,47,42,29,63,56,52,19,46,45,48,28,40,59,47,48,48,21,56,44,43,75,74,51,51,74,68,43,50,51,54,28,41,47,69,31,53,51,50,57,53,91,97,48,55,23,30,54,65,39,94,53,14,54,73,50,35,24,7,38,21,52,52,46,43,52,47,52,49,47,54,57,52,43,74,67,41,94,68,62,49,43,90,60,82,76,58,66,84,61,56,51,77,82,32,60,63,62,25,52,42,44,61,53,20,64,86,29,64,48,66,39,41,58,55,72,52,91,93,38,63,70,56,34,52,49,48,42,38,55,55,32,61,66,29,36,37,59,34,54,43,28,49,57,16,45,62,58,31,44,80,57,36,48,73,48,37,48,19,32,51,26,28,53,39,56,78,38,60,50,29,48,54,32,49,25,58,20,50,63,26,48,40,60,83,79,58,47,65,29,83,40,51,75,58,93,74,62,80,58,74,60,66,52,38,77,78,36,31,34,33,34,32,61,52,20,15,76,52,24,57,62,43,51,21,56,51,34,34,56,50,52,35,55,54,47,33,50,28,19,28,32,25,76,41,67,75,56,72,41,78,33,71,56,96,86,36,87,46,54,45,58,44,94,46,29,80,53,74,70,65,54,82,64,57,62,73,64,27,71,22,76,79,56,53,44,61,29,41,100,82,70,43,67,34,60,66,57,45,51,48,47,35,43,51,74,42,44,63,57,54,49,43,59,69,69,46,87,62,76,82,67,53,31,68,48,56,61,66,79,67,73,64,82,68,91,118

Nearest PDB structures (foldseek):
  6eys-assembly1_B  TM=9.369E-01  e=7.561E-47  Pseudomonas aeruginosa UCBPP-PA14
  6eys-assembly1_A  TM=9.434E-01  e=9.367E-46  Pseudomonas aeruginosa UCBPP-PA14
  6eys-assembly2_D  TM=9.436E-01  e=9.832E-46  Pseudomonas aeruginosa UCBPP-PA14
  6eyv-assembly1_A  TM=9.441E-01  e=1.552E-44  Pseudomonas aeruginosa UCBPP-PA14
  6eyv-assembly1_B  TM=9.447E-01  e=1.977E-44  Pseudomonas aeruginosa UCBPP-PA14

InterPro domains:
  IPR002227 Tyrosinase copper-binding domain [PS00498] (371-382)
  IPR008922 Di-copper centre-containing domain superfamily [SSF48056] (197-388)

Organism: Azotobacter vinelandii (strain DJ / ATCC BAA-1303) (NCBI:txid322710)